Protein AF-A0A9J7MQV4-F1 (afdb_monomer)

Sequence (1275 aa):
MKVTGLRLKRKKSPSINLDDLQNDFRYRLHLWTGTAKLAGTESTVSFNLCGDEATSGVRVVSITEKVFTQGGQVTLNFSTAEQLGNVALLQLMHDNSGEGSRASWHVDRAAVQDLTTGKLFYFFCDEWLAADRGDGQVAKTFPVATEQDLRSFGFLFPASLRSNLVEEHLFFSVAIMPTGSKFTRIERLGCCLSFLTLSMVASAMWLSDENATQVVQAVSLGPFSFTLNTVYTGIMASITCLPAVMAIVVLFQYSRPNSKGGRPVRDAETAGPAEAPTQQEPAKGLPHWCKNVAWVLVVLSAVGSSVFTVLYSLEWGKDKSERWLSAFFTTFLADIFLLQPVKVLVLAIVFSSVFQRHTLKIIFENEEDKVVLQDTTVASKKQKEFDSGRFRVKKKMERLSQMSLANVNEAQQKRNRDRRIGNLLWDIILSCARLLLALTIINGHHNTNTAFHQTQSAAENFVQSIDDVTEPSAVWPWLNETALESFYPETSYNDDKPRWWEKVFTTDMQSVLVSPPILIQARVKPGLCKVPATMQDLFDECTAAYGENTKETGVFQKGWKRVTNMSEVESETSGWCHRPIGYTIKPVFGVKSHYWGDGFSLGLGDSADEMRSILADLKSNHWIDKRTRAVIVEQFVYNGNLDMFTSVTVVFEFTEISGVFSHRHLHTFRLHQQPGTIGYIYVLLEIIYVIFLLYSLWKEAKTAREAGWAYLTEPWNIFEIFNFILAFTVIALYATNRVYGTMALAAVKQEKDPLQYLRSVVNINLLYGWFLSFLAFVNIMKFLRLLRFNPLLSKLMSVFRGMAVEFSAFIFYFFLCFSGFGISAYFMFGATATTSISMSFSTLFQMSLGVFDHTELTEANPILGPIYFVTFICFMFLVLMNIAVAIIDSALPDVRNHVMPEEDRYFIQGLWERFTSLLGLQEAPVTDVHIVDTLHDSLIEVEIQVERLWLKRLSLFSCRMKNTDLPTKPDFVPPVKNVLKDGAEERQAPREDLPVIVIRPASHNNGVVDESGNSAMAEVGPSSSDSYEEENVAEDKDLAVVKSSTPLSLGKMLTYNDIQAAQNLLRRQYPALQGLEDPVFGLYDVGFAKLTGKGLQIHHSGSGTMHWVLSSYTDGQVCLYDSLGVAMSKSLQIQLCQSYSGFADQETNVLAVLVPEVQHQWDAEDCGLFVIAWAVDIAEGQDVSKVVYDEMKMRSHLEMCFKEEKLRPFPRLTSRRWRVGPTSAHQISLVCRCKHVGRLGRMERCKACRRIFHVSCLAASPPRDGTWACGDCAV

Radius of gyration: 47.25 Å; Cα contacts (8 Å, |Δi|>4): 1618; chains: 1; bounding box: 113×133×116 Å

Solvent-accessible surface area (backbone atoms only — not comparable to full-atom values): 73932 Å² total; per-residue (Å²): 133,88,83,79,78,86,80,83,72,60,68,82,53,74,74,41,67,79,49,92,54,84,39,90,41,36,38,37,41,39,41,32,27,20,77,51,91,61,12,17,29,64,27,54,37,32,38,32,44,35,26,80,68,30,62,69,50,83,46,72,56,85,68,99,61,88,68,51,34,49,50,30,50,42,38,42,35,39,49,30,94,61,62,39,67,61,74,47,37,44,33,44,36,45,50,50,70,14,70,74,69,24,20,28,30,21,38,38,33,38,36,40,35,36,72,81,80,68,49,75,48,43,30,69,52,75,38,47,37,10,39,60,39,75,90,40,38,41,58,53,74,33,53,55,57,49,80,64,59,75,67,31,50,83,56,40,30,58,55,37,34,60,50,34,47,39,73,69,25,68,70,56,25,44,66,45,69,67,76,68,63,87,63,43,56,68,58,39,46,42,51,50,47,26,47,53,29,36,34,51,31,31,32,56,74,49,58,75,92,70,71,94,85,62,90,73,66,61,46,64,65,75,93,34,50,46,35,73,63,38,55,51,24,27,54,54,11,54,62,67,39,45,65,62,50,51,52,41,50,49,32,44,66,43,34,41,80,83,90,79,80,85,76,83,79,88,79,79,90,82,89,76,87,84,79,81,88,76,84,80,78,88,81,86,70,43,59,48,65,43,42,56,51,29,50,52,50,34,50,49,39,31,53,52,22,51,52,51,41,52,54,52,58,72,74,43,55,69,72,55,50,52,47,47,52,30,28,36,55,57,31,54,50,43,39,66,73,46,50,44,52,51,55,37,51,54,51,15,51,48,44,28,67,75,35,43,78,58,50,50,43,71,74,71,66,62,98,81,72,91,74,81,88,70,91,74,88,75,76,89,68,83,80,71,87,78,77,79,90,77,74,94,54,58,88,62,49,60,67,55,46,63,65,26,49,55,50,34,52,51,31,41,50,50,39,54,51,55,50,50,48,53,52,51,53,50,53,48,52,54,48,51,50,50,42,52,46,50,52,52,51,51,52,67,72,43,51,57,68,65,39,49,53,51,40,49,53,47,43,63,56,66,50,62,76,46,89,73,36,46,42,75,73,45,54,54,55,43,55,69,44,58,46,33,40,24,60,40,38,73,52,33,102,79,74,43,74,49,50,89,76,51,64,57,24,24,60,81,71,56,29,30,65,77,52,53,46,29,45,36,36,33,39,43,44,84,76,76,30,78,60,56,84,94,41,47,94,79,40,95,76,43,60,58,76,84,47,89,90,37,47,47,72,59,46,25,42,88,59,77,43,73,61,90,54,82,92,76,64,60,89,82,38,72,40,37,35,41,48,80,65,96,62,92,62,82,52,51,70,56,94,89,52,72,40,71,80,45,27,25,45,35,66,42,45,93,42,57,70,49,28,50,52,48,53,49,52,40,60,75,38,50,69,78,51,88,47,43,41,30,44,34,42,42,37,43,37,35,31,73,90,72,66,36,37,31,44,42,38,41,35,38,36,39,45,89,85,59,45,31,48,57,44,79,50,77,50,55,45,60,74,67,74,58,83,63,69,56,30,57,47,52,52,50,49,54,52,52,45,51,52,54,50,54,52,49,48,54,52,49,54,49,53,38,66,75,48,45,79,65,39,70,70,42,71,63,51,51,51,50,54,50,52,52,53,47,51,52,53,34,53,52,33,50,52,51,29,55,50,36,27,54,48,20,56,52,23,55,78,64,83,36,88,30,60,74,32,47,60,48,28,55,56,38,45,56,49,30,53,52,47,46,53,51,48,47,50,54,45,50,56,51,48,56,63,71,46,43,70,39,67,68,51,38,36,52,56,45,32,60,62,66,28,42,63,64,52,51,53,48,51,51,51,49,52,54,52,53,48,53,51,23,55,49,42,26,74,75,33,26,91,74,73,25,68,39,60,68,50,19,45,50,50,55,54,33,43,73,74,70,52,69,72,64,62,62,38,33,72,69,30,78,64,61,26,56,53,51,51,53,53,49,53,48,44,50,61,68,44,53,47,49,51,55,50,50,52,50,56,71,27,46,64,61,38,78,67,54,76,75,56,66,71,53,53,52,43,46,49,56,50,48,54,51,49,34,59,56,75,61,59,78,68,78,82,80,79,60,58,58,60,61,48,48,51,49,50,50,48,47,50,49,48,52,47,48,50,52,49,49,52,48,50,51,50,50,55,59,52,62,77,74,78,71,85,82,84,81,80,90,90,86,88,88,81,89,84,90,85,84,90,81,91,79,91,81,92,89,87,87,88,90,92,91,93,91,90,92,91,88,91,89,90,82,92,86,84,90,88,86,90,88,86,89,86,89,87,92,90,88,88,86,86,91,81,92,82,82,80,87,80,84,80,76,84,89,81,83,89,73,82,79,72,78,90,62,82,86,61,83,94,57,58,71,48,73,67,58,53,44,48,51,35,55,44,48,48,70,76,41,73,83,52,41,66,51,59,64,50,67,36,56,76,46,64,56,30,35,59,44,46,88,65,56,27,36,40,58,43,57,38,63,86,95,52,88,46,42,33,30,37,35,37,57,98,91,44,41,39,39,48,50,38,82,66,71,84,82,42,75,54,40,57,49,40,49,46,32,29,44,56,74,72,30,42,84,85,80,30,34,34,62,36,36,42,59,51,29,60,51,59,95,68,90,39,58,38,45,57,53,37,51,44,45,53,49,32,48,73,72,72,43,66,60,68,78,56,48,69,35,69,97,48,42,66,65,50,49,57,48,21,61,74,67,72,44,86,69,82,63,57,68,51,94,68,91,73,71,69,43,59,64,99,59,70,45,75,47,47,51,57,74,93,71,86,75,75,59,57,63,35,40,64,48,60,22,63,74,85,62,38,35,32,39,42,92,78,44,101,62,80,73,69,92,82,70,78,42,56,47,78,100,64,68,122

InterPro domains:
  IPR001024 PLAT/LH2 domain [PF01477] (27-134)
  IPR001024 PLAT/LH2 domain [PS50095] (25-143)
  IPR001024 PLAT/LH2 domain [SM00308] (25-145)
  IPR003915 Polycystic kidney disease type 2 protein [PR01433] (630-652)
  IPR003915 Polycystic kidney disease type 2 protein [PR01433] (685-707)
  IPR003915 Polycystic kidney disease type 2 protein [PR01433] (716-736)
  IPR003915 Polycystic kidney disease type 2 protein [PR01433] (809-830)
  IPR003915 Polycystic kidney disease type 2 protein [PR01433] (868-889)
  IPR011011 Zinc finger, FYVE/PHD-type [SSF57903] (1227-1274)
  IPR013083 Zinc finger, RING/FYVE/PHD-type [G3DSA:3.30.40.10] (1223-1275)
  IPR013122 Polycystin cation channel, PKD1/PKD2 [PF08016] (682-891)
  IPR019786 Zinc finger, PHD-type, conserved site [PS01359] (1232-1273)
  IPR036392 PLAT/LH2 domain superfamily [SSF49723] (22-137)
  IPR038765 Papain-like cysteine peptidase superfamily [SSF54001] (1103-1198)
  IPR046791 Polycystin domain [PF20519] (469-672)
  IPR051223 Polycystin [PTHR10877] (17-923)

Organism: Branchiostoma floridae (NCBI:txid7739)

Structure (mmCIF, N/CA/C/O backbone):
data_AF-A0A9J7MQV4-F1
#
_entry.id   AF-A0A9J7MQV4-F1
#
loop_
_atom_site.group_PDB
_atom_site.id
_atom_site.type_symbol
_atom_site.label_atom_id
_atom_site.label_alt_id
_atom_site.label_comp_id
_atom_site.label_asym_id
_atom_site.label_entity_id
_atom_site.label_seq_id
_atom_site.pdbx_PDB_ins_code
_atom_site.Cartn_x
_atom_site.Cartn_y
_atom_site.Cartn_z
_atom_site.occupancy
_atom_site.B_iso_or_equiv
_atom_site.auth_seq_id
_atom_site.auth_comp_id
_atom_site.auth_asym_id
_atom_site.auth_atom_id
_atom_site.pdbx_PDB_model_num
ATOM 1 N N . MET A 1 1 ? -40.876 39.593 12.505 1.00 23.88 1 MET A N 1
ATOM 2 C CA . MET A 1 1 ? -41.604 38.383 12.969 1.00 23.88 1 MET A CA 1
ATOM 3 C C . MET A 1 1 ? -41.010 37.919 14.297 1.00 23.88 1 MET A C 1
ATOM 5 O O . MET A 1 1 ? -39.813 38.098 14.476 1.00 23.88 1 MET A O 1
ATOM 9 N N . LYS A 1 2 ? -41.790 37.330 15.219 1.00 21.12 2 LYS A N 1
ATOM 10 C CA . LYS A 1 2 ? -41.232 36.664 16.417 1.00 21.12 2 LYS A CA 1
ATOM 11 C C . LYS A 1 2 ? -40.865 35.218 16.068 1.00 21.12 2 LYS A C 1
ATOM 13 O O . LYS A 1 2 ? -41.741 34.358 16.055 1.00 21.12 2 LYS A O 1
ATOM 18 N N . VAL A 1 3 ? -39.589 34.964 15.776 1.00 24.09 3 VAL A N 1
ATOM 19 C CA . VAL A 1 3 ? -39.063 33.594 15.648 1.00 24.09 3 VAL A CA 1
ATOM 20 C C . VAL A 1 3 ? -39.171 32.922 17.018 1.00 24.09 3 VAL A C 1
ATOM 22 O O . VAL A 1 3 ? -38.759 33.498 18.022 1.00 24.09 3 VAL A O 1
ATOM 25 N N . THR A 1 4 ? -39.789 31.742 17.080 1.00 26.47 4 THR A N 1
ATOM 26 C CA . THR A 1 4 ? -40.026 31.022 18.340 1.00 26.47 4 THR A CA 1
ATOM 27 C C . THR A 1 4 ? -39.054 29.853 18.460 1.00 26.47 4 THR A C 1
ATOM 29 O O . THR A 1 4 ? -39.164 28.869 17.731 1.00 26.47 4 THR A O 1
ATOM 32 N N . GLY A 1 5 ? -38.081 29.995 19.367 1.00 30.12 5 GLY A N 1
ATOM 33 C CA . GLY A 1 5 ? -37.077 28.972 19.658 1.00 30.12 5 GLY A CA 1
ATOM 34 C C . GLY A 1 5 ? -37.679 27.683 20.224 1.00 30.12 5 GLY A C 1
ATOM 35 O O . GLY A 1 5 ? -38.772 27.683 20.800 1.00 30.12 5 GLY A O 1
ATOM 36 N N . LEU A 1 6 ? -36.963 26.572 20.041 1.00 34.53 6 LEU A N 1
ATOM 37 C CA . LEU A 1 6 ? -37.428 25.243 20.426 1.00 34.53 6 LEU A CA 1
ATOM 38 C C . LEU A 1 6 ? -37.554 25.103 21.952 1.00 34.53 6 LEU A C 1
ATOM 40 O O . LEU A 1 6 ? -36.714 25.572 22.716 1.00 34.53 6 LEU A O 1
ATOM 44 N N . ARG A 1 7 ? -38.586 24.374 22.393 1.00 31.91 7 ARG A N 1
ATOM 45 C CA . ARG A 1 7 ? -38.719 23.890 23.774 1.00 31.91 7 ARG A CA 1
ATOM 46 C C . ARG A 1 7 ? -38.455 22.391 23.833 1.00 31.91 7 ARG A C 1
ATOM 48 O O . ARG A 1 7 ? -39.314 21.585 23.462 1.00 31.91 7 ARG A O 1
ATOM 55 N N . LEU A 1 8 ? -37.284 22.030 24.350 1.00 35.69 8 LEU A N 1
ATOM 56 C CA . LEU A 1 8 ? -36.940 20.666 24.738 1.00 35.69 8 LEU A CA 1
ATOM 57 C C . LEU A 1 8 ? -37.752 20.265 25.980 1.00 35.69 8 LEU A C 1
ATOM 59 O O . LEU A 1 8 ? -37.312 20.478 27.107 1.00 35.69 8 LEU A O 1
ATOM 63 N N . LYS A 1 9 ? -38.918 19.626 25.798 1.00 35.19 9 LYS A N 1
ATOM 64 C CA . LYS A 1 9 ? -39.524 18.832 26.882 1.00 35.19 9 LYS A CA 1
ATOM 65 C C . LYS A 1 9 ? -38.678 17.575 27.099 1.00 35.19 9 LYS A C 1
ATOM 67 O O . LYS A 1 9 ? -38.995 16.506 26.584 1.00 35.19 9 LYS A O 1
ATOM 72 N N . ARG A 1 10 ? -37.580 17.736 27.845 1.00 41.75 10 ARG A N 1
ATOM 73 C CA . ARG A 1 10 ? -36.766 16.635 28.370 1.00 41.75 10 ARG A CA 1
ATOM 74 C C . ARG A 1 10 ? -37.661 15.686 29.171 1.00 41.75 10 ARG A C 1
ATOM 76 O O . ARG A 1 10 ? -38.637 16.113 29.790 1.00 41.75 10 ARG A O 1
ATOM 83 N N . LYS A 1 11 ? -37.337 14.393 29.148 1.00 38.78 11 LYS A N 1
ATOM 84 C CA . LYS A 1 11 ? -38.065 13.373 29.912 1.00 38.78 11 LYS A CA 1
ATOM 85 C C . LYS A 1 11 ? -37.913 13.713 31.405 1.00 38.78 11 LYS A C 1
ATOM 87 O O . LYS A 1 11 ? -36.792 13.695 31.905 1.00 38.78 11 LYS A O 1
ATOM 92 N N . LYS A 1 12 ? -39.004 14.078 32.093 1.00 41.41 12 LYS A N 1
ATOM 93 C CA . LYS A 1 12 ? -38.991 14.315 33.548 1.00 41.41 12 LYS A CA 1
ATOM 94 C C . LYS A 1 12 ? -38.674 12.986 34.244 1.00 41.41 12 LYS A C 1
ATOM 96 O O . LYS A 1 12 ? -39.530 12.107 34.299 1.00 41.41 12 LYS A O 1
ATOM 101 N N . SER A 1 13 ? -37.444 12.843 34.725 1.00 53.00 13 SER A N 1
ATOM 102 C CA . SER A 1 13 ? -37.055 11.808 35.691 1.00 53.00 13 SER A CA 1
ATOM 103 C C . SER A 1 13 ? -37.791 12.043 37.020 1.00 53.00 13 SER A C 1
ATOM 105 O O . SER A 1 13 ? -38.179 13.188 37.284 1.00 53.00 13 SER A O 1
ATOM 107 N N . PRO A 1 14 ? -37.972 11.019 37.874 1.00 57.31 14 PRO A N 1
ATOM 108 C CA . PRO A 1 14 ? -38.522 11.227 39.211 1.00 57.31 14 PRO A CA 1
ATOM 109 C C . PRO A 1 14 ? -37.677 12.227 40.017 1.00 57.31 14 PRO A C 1
ATOM 111 O O . PRO A 1 14 ? -36.448 12.258 39.915 1.00 57.31 14 PRO A O 1
ATOM 114 N N . SER A 1 15 ? -38.346 13.049 40.826 1.00 68.25 15 SER A N 1
ATOM 115 C CA . SER A 1 15 ? -37.707 13.831 41.886 1.00 68.25 15 SER A CA 1
ATOM 116 C C . SER A 1 15 ? -37.449 12.922 43.081 1.00 68.25 15 SER A C 1
ATOM 118 O O . SER A 1 15 ? -38.388 12.307 43.585 1.00 68.25 15 SER A O 1
ATOM 120 N N . ILE A 1 16 ? -36.202 12.844 43.535 1.00 76.06 16 ILE A N 1
ATOM 121 C CA . ILE A 1 16 ? -35.781 11.890 44.563 1.00 76.06 16 ILE A CA 1
ATOM 122 C C . ILE A 1 16 ? -35.512 12.647 45.857 1.00 76.06 16 ILE A C 1
ATOM 124 O O . ILE A 1 16 ? -34.693 13.564 45.886 1.00 76.06 16 ILE A O 1
ATOM 128 N N . ASN A 1 17 ? -36.204 12.255 46.923 1.00 79.62 17 ASN A N 1
ATOM 129 C CA . ASN A 1 17 ? -35.945 12.746 48.271 1.00 79.62 17 ASN A CA 1
ATOM 130 C C . ASN A 1 17 ? -34.878 11.841 48.900 1.00 79.62 17 ASN A C 1
ATOM 132 O O . ASN A 1 17 ? -35.039 10.624 48.900 1.00 79.62 17 ASN A O 1
ATOM 136 N N . LEU A 1 18 ? -33.779 12.424 49.381 1.00 75.12 18 LEU A N 1
ATOM 137 C CA . LEU A 1 18 ? -32.650 11.676 49.958 1.00 75.12 18 LEU A CA 1
ATOM 138 C C . LEU A 1 18 ? -32.761 11.479 51.477 1.00 75.12 18 LEU A C 1
ATOM 140 O O . LEU A 1 18 ? -32.116 10.590 52.022 1.00 75.12 18 LEU A O 1
ATOM 144 N N . ASP A 1 19 ? -33.593 12.295 52.125 1.00 73.94 19 ASP A N 1
ATOM 145 C CA . ASP A 1 19 ? -33.961 12.219 53.538 1.00 73.94 19 ASP A CA 1
ATOM 146 C C . ASP A 1 19 ? -35.493 12.317 53.651 1.00 73.94 19 ASP A C 1
ATOM 148 O O . ASP A 1 19 ? -36.144 12.825 52.733 1.00 73.94 19 ASP A O 1
ATOM 152 N N . ASP A 1 20 ? -36.051 12.019 54.827 1.00 66.19 20 ASP A N 1
ATOM 153 C CA . ASP A 1 20 ? -37.465 12.262 55.179 1.00 66.19 20 ASP A CA 1
ATOM 154 C C . ASP A 1 20 ? -37.861 13.762 55.242 1.00 66.19 20 ASP A C 1
ATOM 156 O O . ASP A 1 20 ? -38.954 14.107 55.685 1.00 66.19 20 ASP A O 1
ATOM 160 N N . LEU A 1 21 ? -36.971 14.674 54.825 1.00 68.12 21 LEU A N 1
ATOM 161 C CA . LEU A 1 21 ? -37.154 16.135 54.785 1.00 68.12 21 LEU A CA 1
ATOM 162 C C . LEU A 1 21 ? -37.561 16.781 56.131 1.00 68.12 21 LEU A C 1
ATOM 164 O O . LEU A 1 21 ? -38.156 17.857 56.139 1.00 68.12 21 LEU A O 1
ATOM 168 N N . GLN A 1 22 ? -37.210 16.145 57.255 1.00 60.72 22 GLN A N 1
ATOM 169 C CA . GLN A 1 22 ? -37.613 16.548 58.612 1.00 60.72 22 GLN A CA 1
ATOM 170 C C . GLN A 1 22 ? -36.895 17.796 59.163 1.00 60.72 22 GLN A C 1
ATOM 172 O O . GLN A 1 22 ? -37.372 18.368 60.138 1.00 60.72 22 GLN A O 1
ATOM 177 N N . ASN A 1 23 ? -35.768 18.225 58.579 1.00 72.38 23 ASN A N 1
ATOM 178 C CA . ASN A 1 23 ? -35.065 19.441 59.014 1.00 72.38 23 ASN A CA 1
ATOM 179 C C . ASN A 1 23 ? -35.598 20.682 58.277 1.00 72.38 23 ASN A C 1
ATOM 181 O O . ASN A 1 23 ? -35.916 20.610 57.087 1.00 72.38 23 ASN A O 1
ATOM 185 N N . ASP A 1 24 ? -35.628 21.831 58.959 1.00 74.81 24 ASP A N 1
ATOM 186 C CA . ASP A 1 24 ? -36.221 23.072 58.440 1.00 74.81 24 ASP A CA 1
ATOM 187 C C . ASP A 1 24 ? -35.566 23.575 57.141 1.00 74.81 24 ASP A C 1
ATOM 189 O O . ASP A 1 24 ? -36.263 23.992 56.206 1.00 74.81 24 ASP A O 1
ATOM 193 N N . PHE A 1 25 ? -34.233 23.494 57.046 1.00 82.75 25 PHE A N 1
ATOM 194 C CA . PHE A 1 25 ? -33.473 23.948 55.880 1.00 82.75 25 PHE A CA 1
ATOM 195 C C . PHE A 1 25 ? -33.506 22.899 54.765 1.00 82.75 25 PHE A C 1
ATOM 197 O O . PHE A 1 25 ? -32.913 21.822 54.869 1.00 82.75 25 PHE A O 1
ATOM 204 N N . ARG A 1 26 ? -34.215 23.218 53.677 1.00 86.00 26 ARG A N 1
ATOM 205 C CA . ARG A 1 26 ? -34.459 22.314 52.545 1.00 86.00 26 ARG A CA 1
ATOM 206 C C . ARG A 1 26 ? -33.867 22.863 51.252 1.00 86.00 26 ARG A C 1
ATOM 208 O O . ARG A 1 26 ? -34.050 24.030 50.912 1.00 86.00 26 ARG A O 1
ATOM 215 N N . TYR A 1 27 ? -33.196 21.986 50.514 1.00 87.12 27 TYR A N 1
ATOM 216 C CA . TYR A 1 27 ? -32.451 22.316 49.304 1.00 87.12 27 TYR A CA 1
ATOM 217 C C . TYR A 1 27 ? -32.794 21.344 48.171 1.00 87.12 27 TYR A C 1
ATOM 219 O O . TYR A 1 27 ? -33.095 20.168 48.397 1.00 87.12 27 TYR A O 1
ATOM 227 N N . ARG A 1 28 ? -32.723 21.842 46.935 1.00 87.25 28 ARG A N 1
ATOM 228 C CA . ARG A 1 28 ? -32.986 21.088 45.706 1.00 87.25 28 ARG A CA 1
ATOM 229 C C . ARG A 1 28 ? -31.787 21.201 44.767 1.00 87.25 28 ARG A C 1
ATOM 231 O O . ARG A 1 28 ? -31.471 22.285 44.288 1.00 87.25 28 ARG A O 1
ATOM 238 N N . LEU A 1 29 ? -31.129 20.079 44.494 1.00 87.44 29 LEU A N 1
ATOM 239 C CA . LEU A 1 29 ? -30.005 19.967 43.565 1.00 87.44 29 LEU A CA 1
ATOM 240 C C . LEU A 1 29 ? -30.493 19.372 42.236 1.00 87.44 29 LEU A C 1
ATOM 242 O O . LEU A 1 29 ? -30.916 18.218 42.171 1.00 87.44 29 LEU A O 1
ATOM 246 N N . HIS A 1 30 ? -30.406 20.154 41.163 1.00 84.88 30 HIS A N 1
ATOM 247 C CA . HIS A 1 30 ? -30.584 19.684 39.794 1.00 84.88 30 HIS A CA 1
ATOM 248 C C . HIS A 1 30 ? -29.232 19.297 39.192 1.00 84.88 30 HIS A C 1
ATOM 250 O O . HIS A 1 30 ? -28.284 20.083 39.213 1.00 84.88 30 HIS A O 1
ATOM 256 N N . LEU A 1 31 ? -29.164 18.100 38.613 1.00 85.31 31 LEU A N 1
ATOM 257 C CA . LEU A 1 31 ? -27.994 17.560 37.924 1.00 85.31 31 LEU A CA 1
ATOM 258 C C . LEU A 1 31 ? -28.364 17.256 36.472 1.00 85.31 31 LEU A C 1
ATOM 260 O O . LEU A 1 31 ? -29.323 16.524 36.216 1.00 85.31 31 LEU A O 1
ATOM 264 N N . TRP A 1 32 ? -27.596 17.785 35.522 1.00 83.19 32 TRP A N 1
ATOM 265 C CA . TRP A 1 32 ? -27.750 17.477 34.102 1.00 83.19 32 TRP A CA 1
ATOM 266 C C . TRP A 1 32 ? -26.600 16.593 33.629 1.00 83.19 32 TRP A C 1
ATOM 268 O O . TRP A 1 32 ? -25.429 16.967 33.699 1.00 83.19 32 TRP A O 1
ATOM 278 N N . THR A 1 33 ? -26.952 15.412 33.130 1.00 82.94 33 THR A N 1
ATOM 279 C CA . THR A 1 33 ? -26.006 14.465 32.538 1.00 82.94 33 THR A CA 1
ATOM 280 C C . THR A 1 33 ? -25.801 14.806 31.063 1.00 82.94 33 THR A C 1
ATOM 282 O O . THR A 1 33 ? -26.760 15.091 30.342 1.00 82.94 33 THR A O 1
ATOM 285 N N . GLY A 1 34 ? -24.550 14.778 30.606 1.00 74.56 34 GLY A N 1
ATOM 286 C CA . GLY A 1 34 ? -24.161 15.195 29.262 1.00 74.56 34 GLY A CA 1
ATOM 287 C C . GLY A 1 34 ? -24.828 14.408 28.134 1.00 74.56 34 GLY A C 1
ATOM 288 O O . GLY A 1 34 ? -25.297 13.281 28.294 1.00 74.56 34 GLY A O 1
ATOM 289 N N . THR A 1 35 ? -24.847 15.005 26.942 1.00 65.81 35 THR A N 1
ATOM 290 C CA . THR A 1 35 ? -25.402 14.389 25.723 1.00 65.81 35 THR A CA 1
ATOM 291 C C . THR A 1 35 ? -24.432 13.442 25.011 1.00 65.81 35 THR A C 1
ATOM 293 O O . THR A 1 35 ? -24.834 12.771 24.061 1.00 65.81 35 THR A O 1
ATOM 296 N N . ALA A 1 36 ? -23.167 13.371 25.450 1.00 62.94 36 ALA A N 1
ATOM 297 C CA . ALA A 1 36 ? -22.145 12.512 24.850 1.00 62.94 36 ALA A CA 1
ATOM 298 C C . ALA A 1 36 ? -22.508 11.021 24.965 1.00 62.94 36 ALA A C 1
ATOM 300 O O . ALA A 1 36 ? -23.183 10.612 25.910 1.00 62.94 36 ALA A O 1
ATOM 301 N N . LYS A 1 37 ? -22.052 10.196 24.014 1.00 61.38 37 LYS A N 1
ATOM 302 C CA . LYS A 1 37 ? -22.358 8.759 24.010 1.00 61.38 37 LYS A CA 1
ATOM 303 C C . LYS A 1 37 ? -21.816 8.094 25.278 1.00 61.38 37 LYS A C 1
ATOM 305 O O . LYS A 1 37 ? -20.619 8.179 25.558 1.00 61.38 37 LYS A O 1
ATOM 310 N N . LEU A 1 38 ? -22.708 7.429 26.018 1.00 68.38 38 LEU A N 1
ATOM 311 C CA . LEU A 1 38 ? -22.406 6.799 27.311 1.00 68.38 38 LEU A CA 1
ATOM 312 C C . LEU A 1 38 ? -21.920 7.829 28.355 1.00 68.38 38 LEU A C 1
ATOM 314 O O . LEU A 1 38 ? -20.937 7.621 29.052 1.00 68.38 38 LEU A O 1
ATOM 318 N N . ALA A 1 39 ? -22.594 8.983 28.413 1.00 72.44 39 ALA A N 1
ATOM 319 C CA . ALA A 1 39 ? -22.419 9.997 29.459 1.00 72.44 39 ALA A CA 1
ATOM 320 C C . ALA A 1 39 ? -23.147 9.667 30.773 1.00 72.44 39 ALA A C 1
ATOM 322 O O . ALA A 1 39 ? -22.850 10.280 31.796 1.00 72.44 39 ALA A O 1
ATOM 323 N N . GLY A 1 40 ? -24.134 8.768 30.726 1.00 77.50 40 GLY A N 1
ATOM 324 C CA . GLY A 1 40 ? -24.906 8.342 31.891 1.00 77.50 40 GLY A CA 1
ATOM 325 C C . GLY A 1 40 ? -24.231 7.214 32.658 1.00 77.50 40 GLY A C 1
ATOM 326 O O . GLY A 1 40 ? -23.641 6.329 32.039 1.00 77.50 40 GLY A O 1
ATOM 327 N N . THR A 1 41 ? -24.354 7.251 33.984 1.00 81.00 41 THR A N 1
ATOM 328 C CA . THR A 1 41 ? -23.686 6.320 34.897 1.00 81.00 41 THR A CA 1
ATOM 329 C C . THR A 1 41 ? -24.674 5.391 35.598 1.00 81.00 41 THR A C 1
ATOM 331 O O . THR A 1 41 ? -25.797 5.775 35.928 1.00 81.00 41 THR A O 1
ATOM 334 N N . GLU A 1 42 ? -24.225 4.163 35.834 1.00 76.19 42 GLU A N 1
ATOM 335 C CA . GLU A 1 42 ? -24.864 3.162 36.694 1.00 76.19 42 GLU A CA 1
ATOM 336 C C . GLU A 1 42 ? -24.071 2.976 38.011 1.00 76.19 42 GLU A C 1
ATOM 338 O O . GLU A 1 42 ? -24.391 2.094 38.797 1.00 76.19 42 GLU A O 1
ATOM 343 N N . SER A 1 43 ? -23.056 3.820 38.261 1.00 75.94 43 SER A N 1
ATOM 344 C CA . SER A 1 43 ? -22.297 3.889 39.524 1.00 75.94 43 SER A CA 1
ATOM 345 C C . SER A 1 43 ? -23.087 4.569 40.647 1.00 75.94 43 SER A C 1
ATOM 347 O O . SER A 1 43 ? -23.891 5.468 40.384 1.00 75.94 43 SER A O 1
ATOM 349 N N . THR A 1 44 ? -22.769 4.265 41.910 1.00 79.81 44 THR A N 1
ATOM 350 C CA . THR A 1 44 ? -23.307 5.020 43.053 1.00 79.81 44 THR A CA 1
ATOM 351 C C . THR A 1 44 ? -22.725 6.433 43.058 1.00 79.81 44 THR A C 1
ATOM 353 O O . THR A 1 44 ? -21.524 6.630 43.269 1.00 79.81 44 THR A O 1
ATOM 356 N N . VAL A 1 45 ? -23.576 7.436 42.842 1.00 85.25 45 VAL A N 1
ATOM 357 C CA . VAL A 1 45 ? -23.198 8.856 42.893 1.00 85.25 45 VAL A CA 1
ATOM 358 C C . VAL A 1 45 ? -23.243 9.358 44.339 1.00 85.25 45 VAL A C 1
ATOM 360 O O . VAL A 1 45 ? -24.093 8.963 45.135 1.00 85.25 45 VAL A O 1
ATOM 363 N N . SER A 1 46 ? -22.345 10.268 44.699 1.00 84.12 46 SER A N 1
ATOM 364 C CA . SER A 1 46 ? -22.402 11.019 45.954 1.00 84.12 46 SER A CA 1
ATOM 365 C C . SER A 1 46 ? -21.976 12.471 45.747 1.00 84.12 46 SER A C 1
ATOM 367 O O . SER A 1 46 ? -21.257 12.798 44.802 1.00 84.12 46 SER A O 1
ATOM 369 N N . PHE A 1 47 ? -22.449 13.363 46.614 1.00 88.75 47 PHE A N 1
ATOM 370 C CA . PHE A 1 47 ? -22.133 14.788 46.544 1.00 88.75 47 PHE A CA 1
ATOM 371 C C . PHE A 1 47 ? -21.934 15.400 47.929 1.00 88.75 47 PHE A C 1
ATOM 373 O O . PHE A 1 47 ? -22.373 14.852 48.939 1.00 88.75 47 PHE A O 1
ATOM 380 N N . ASN A 1 48 ? -21.271 16.550 47.968 1.00 86.25 48 ASN A N 1
ATOM 381 C CA . ASN A 1 48 ? -21.135 17.388 49.152 1.00 86.25 48 ASN A CA 1
ATOM 382 C C . ASN A 1 48 ? -21.208 18.859 48.723 1.00 86.25 48 ASN A C 1
ATOM 384 O O . ASN A 1 48 ? -20.548 19.258 47.764 1.00 86.25 48 ASN A O 1
ATOM 388 N N . LEU A 1 49 ? -22.017 19.653 49.416 1.00 87.38 49 LEU A N 1
ATOM 389 C CA . LEU A 1 49 ? -22.192 21.080 49.171 1.00 87.38 49 LEU A CA 1
ATOM 390 C C . LEU A 1 49 ? -21.590 21.869 50.328 1.00 87.38 49 LEU A C 1
ATOM 392 O O . LEU A 1 49 ? -21.929 21.628 51.486 1.00 87.38 49 LEU A O 1
ATOM 396 N N . CYS A 1 50 ? -20.722 22.822 50.003 1.00 82.25 50 CYS A N 1
ATOM 397 C CA . CYS A 1 50 ? -20.116 23.732 50.967 1.00 82.25 50 CYS A CA 1
ATOM 398 C C . CYS A 1 50 ? -20.572 25.158 50.663 1.00 82.25 50 CYS A C 1
ATOM 400 O O . CYS A 1 50 ? -20.384 25.645 49.542 1.00 82.25 50 CYS A O 1
ATOM 402 N N . GLY A 1 51 ? -21.151 25.822 51.658 1.00 82.06 51 GLY A N 1
ATOM 403 C CA . GLY A 1 51 ? -21.394 27.257 51.630 1.00 82.06 51 GLY A CA 1
ATOM 404 C C . GLY A 1 51 ? -20.590 27.998 52.692 1.00 82.06 51 GLY A C 1
ATOM 405 O O . GLY A 1 51 ? -19.744 27.408 53.365 1.00 82.06 51 GLY A O 1
ATOM 406 N N . ASP A 1 52 ? -20.842 29.300 52.800 1.00 78.06 52 ASP A N 1
ATOM 407 C CA . ASP A 1 52 ? -20.110 30.215 53.684 1.00 78.06 52 ASP A CA 1
ATOM 408 C C . ASP A 1 52 ? -20.287 29.884 55.181 1.00 78.06 52 ASP A C 1
ATOM 410 O O . ASP A 1 52 ? -19.412 30.209 55.984 1.00 78.06 52 ASP A O 1
ATOM 414 N N . GLU A 1 53 ? -21.410 29.258 55.558 1.00 75.38 53 GLU A N 1
ATOM 415 C CA . GLU A 1 53 ? -21.812 29.060 56.962 1.00 75.38 53 GLU A CA 1
ATOM 416 C C . GLU A 1 53 ? -21.794 27.585 57.399 1.00 75.38 53 GLU A C 1
ATOM 418 O O . GLU A 1 53 ? -21.364 27.292 58.515 1.00 75.38 53 GLU A O 1
ATOM 423 N N . ALA A 1 54 ? -22.186 26.647 56.525 1.00 78.31 54 ALA A N 1
ATOM 424 C CA . ALA A 1 54 ? -22.196 25.211 56.826 1.00 78.31 54 ALA A CA 1
ATOM 425 C C . ALA A 1 54 ? -21.935 24.326 55.587 1.00 78.31 54 ALA A C 1
ATOM 427 O O . ALA A 1 54 ? -21.813 24.795 54.451 1.00 78.31 54 ALA A O 1
ATOM 428 N N . THR A 1 55 ? -21.864 23.005 55.802 1.00 79.94 55 THR A N 1
ATOM 429 C CA . THR A 1 55 ? -21.708 22.000 54.730 1.00 79.94 55 THR A CA 1
ATOM 430 C C . THR A 1 55 ? -22.782 20.917 54.827 1.00 79.94 55 THR A C 1
ATOM 432 O O . THR A 1 55 ? -23.181 20.539 55.925 1.00 79.94 55 THR A O 1
ATOM 435 N N . SER A 1 56 ? -23.240 20.369 53.696 1.00 80.06 56 SER A N 1
ATOM 436 C CA . SER A 1 56 ? -24.316 19.359 53.673 1.00 80.06 56 SER A CA 1
ATOM 437 C C . SER A 1 56 ? -23.915 17.997 54.251 1.00 80.06 56 SER A C 1
ATOM 439 O O . SER A 1 56 ? -24.778 17.138 54.469 1.00 80.06 56 SER A O 1
ATOM 441 N N . GLY A 1 57 ? -22.607 17.772 54.407 1.00 78.12 57 GLY A N 1
ATOM 442 C CA . GLY A 1 57 ? -22.004 16.450 54.513 1.00 78.12 57 GLY A CA 1
ATOM 443 C C . GLY A 1 57 ? -22.046 15.690 53.182 1.00 78.12 57 GLY A C 1
ATOM 444 O O . GLY A 1 57 ? -22.791 16.040 52.261 1.00 78.12 57 GLY A O 1
ATOM 445 N N . VAL A 1 58 ? -21.258 14.614 53.090 1.00 79.56 58 VAL A N 1
ATOM 446 C CA . VAL A 1 58 ? -21.282 13.707 51.931 1.00 79.56 58 VAL A CA 1
ATOM 447 C C . VAL A 1 58 ? -22.591 12.917 51.933 1.00 79.56 58 VAL A C 1
ATOM 449 O O . VAL A 1 58 ? -22.783 12.033 52.771 1.00 79.56 58 VAL A O 1
ATOM 452 N N . ARG A 1 59 ? -23.479 13.220 50.984 1.00 81.56 59 ARG A N 1
ATOM 453 C CA . ARG A 1 59 ? -24.731 12.493 50.745 1.00 81.56 59 ARG A CA 1
ATOM 454 C C . ARG A 1 59 ? -24.527 11.473 49.632 1.00 81.56 59 ARG A C 1
ATOM 456 O O . ARG A 1 59 ? -23.954 11.793 48.592 1.00 81.56 59 ARG A O 1
ATOM 463 N N . VAL A 1 60 ? -24.981 10.243 49.861 1.00 79.25 60 VAL A N 1
ATOM 464 C CA . VAL A 1 60 ? -24.883 9.134 48.901 1.00 79.25 60 VAL A CA 1
ATOM 465 C C . VAL A 1 60 ? -26.243 8.934 48.249 1.00 79.25 60 VAL A C 1
ATOM 467 O O . VAL A 1 60 ? -27.251 8.791 48.935 1.00 79.25 60 VAL A O 1
ATOM 470 N N . VAL A 1 61 ? -26.264 8.920 46.922 1.00 77.88 61 VAL A N 1
ATOM 471 C CA . VAL A 1 61 ? -27.464 8.760 46.104 1.00 77.88 61 VAL A CA 1
ATOM 472 C C . VAL A 1 61 ? -27.648 7.267 45.821 1.00 77.88 61 VAL A C 1
ATOM 474 O O . VAL A 1 61 ? -27.328 6.772 44.743 1.00 77.88 61 VAL A O 1
ATOM 477 N N . SER A 1 62 ? -28.106 6.536 46.840 1.00 58.41 62 SER A N 1
ATOM 478 C CA . SER A 1 62 ? -28.406 5.102 46.743 1.00 58.41 62 SER A CA 1
ATOM 479 C C . SER A 1 62 ? -29.760 4.899 46.062 1.00 58.41 62 SER A C 1
ATOM 481 O O . SER A 1 62 ? -30.788 5.297 46.609 1.00 58.41 62 SER A O 1
ATOM 483 N N . ILE A 1 63 ? -29.770 4.326 44.855 1.00 58.09 63 ILE A N 1
ATOM 484 C CA . ILE A 1 63 ? -30.984 4.089 44.062 1.00 58.09 63 ILE A CA 1
ATOM 485 C C . ILE A 1 63 ? -30.864 2.734 43.353 1.00 58.09 63 ILE A C 1
ATOM 487 O O . ILE A 1 63 ? -29.822 2.418 42.789 1.00 58.09 63 ILE A O 1
ATOM 491 N N . THR A 1 64 ? -31.941 1.949 43.350 1.00 50.38 64 THR A N 1
ATOM 492 C CA . THR A 1 64 ? -32.041 0.646 42.663 1.00 50.38 64 THR A CA 1
ATOM 493 C C . THR A 1 64 ? -32.395 0.751 41.172 1.00 50.38 64 THR A C 1
ATOM 495 O O . THR A 1 64 ? -32.390 -0.256 40.467 1.00 50.38 64 THR A O 1
ATOM 498 N N . GLU A 1 65 ? -32.695 1.954 40.675 1.00 56.88 65 GLU A N 1
ATOM 499 C CA . GLU A 1 65 ? -33.088 2.229 39.288 1.00 56.88 65 GLU A CA 1
ATOM 500 C C . GLU A 1 65 ? -32.066 3.089 38.520 1.00 56.88 65 GLU A C 1
ATOM 502 O O . GLU A 1 65 ? -31.308 3.880 39.083 1.00 56.88 65 GLU A O 1
ATOM 507 N N . LYS A 1 66 ? -32.090 2.981 37.185 1.00 62.56 66 LYS A N 1
ATOM 508 C CA . LYS A 1 66 ? -31.155 3.648 36.262 1.00 62.56 66 LYS A CA 1
ATOM 509 C C . LYS A 1 66 ? -31.504 5.128 36.048 1.00 62.56 66 LYS A C 1
ATOM 511 O O . LYS A 1 66 ? -32.025 5.513 35.004 1.00 62.56 66 LYS A O 1
ATOM 516 N N . VAL A 1 67 ? -31.228 5.959 37.052 1.00 70.06 67 VAL A N 1
ATOM 517 C CA . VAL A 1 67 ? -31.661 7.369 37.097 1.00 70.06 67 VAL A CA 1
ATOM 518 C C . VAL A 1 67 ? -30.744 8.329 36.317 1.00 70.06 67 VAL A C 1
ATOM 520 O O . VAL A 1 67 ? -31.243 9.200 35.599 1.00 70.06 67 VAL A O 1
ATOM 523 N N . PHE A 1 68 ? -29.417 8.169 36.375 1.00 77.88 68 PHE A N 1
ATOM 524 C CA . PHE A 1 68 ? -28.450 9.068 35.716 1.00 77.88 68 PHE A CA 1
ATOM 525 C C . PHE A 1 68 ? -28.238 8.737 34.225 1.00 77.88 68 PHE A C 1
ATOM 527 O O . PHE A 1 68 ? -27.149 8.373 33.791 1.00 77.88 68 PHE A O 1
ATOM 534 N N . THR A 1 69 ? -29.293 8.857 33.417 1.00 76.38 69 THR A N 1
ATOM 535 C CA . THR A 1 69 ? -29.265 8.541 31.972 1.00 76.38 69 THR A CA 1
ATOM 536 C C . THR A 1 69 ? -28.590 9.619 31.106 1.00 76.38 69 THR A C 1
ATOM 538 O O . THR A 1 69 ? -28.612 10.805 31.429 1.00 76.38 69 THR A O 1
ATOM 541 N N . GLN A 1 70 ? -28.020 9.223 29.956 1.00 72.50 70 GLN A N 1
ATOM 542 C CA . GLN A 1 70 ? -27.438 10.144 28.960 1.00 72.50 70 GLN A CA 1
ATOM 543 C C . GLN A 1 70 ? -28.460 11.210 28.514 1.00 72.50 70 GLN A C 1
ATOM 545 O O . GLN A 1 70 ? -29.567 10.880 28.079 1.00 72.50 70 GLN A O 1
ATOM 550 N N . GLY A 1 71 ? -28.077 12.489 28.590 1.00 66.00 71 GLY A N 1
ATOM 551 C CA . GLY A 1 71 ? -28.950 13.638 28.313 1.00 66.00 71 GLY A CA 1
ATOM 552 C C . GLY A 1 71 ? -30.054 13.884 29.355 1.00 66.00 71 GLY A C 1
ATOM 553 O O . GLY A 1 71 ? -30.880 14.780 29.165 1.00 66.00 71 GLY A O 1
ATOM 554 N N . GLY A 1 72 ? -30.095 13.093 30.431 1.00 70.94 72 GLY A N 1
ATOM 555 C CA . GLY A 1 72 ? -31.100 13.161 31.485 1.00 70.94 72 GLY A CA 1
ATOM 556 C C . GLY A 1 72 ? -30.885 14.316 32.466 1.00 70.94 72 GLY A C 1
ATOM 557 O O . GLY A 1 72 ? -29.768 14.790 32.684 1.00 70.94 72 GLY A O 1
ATOM 558 N N . GLN A 1 73 ? -31.981 14.745 33.092 1.00 80.00 73 GLN A N 1
ATOM 559 C CA . GLN A 1 73 ? -31.981 15.659 34.234 1.00 80.00 73 GLN A CA 1
ATOM 560 C C . GLN A 1 73 ? -32.463 14.900 35.470 1.00 80.00 73 GLN A C 1
ATOM 562 O O . GLN A 1 73 ? -33.530 14.290 35.430 1.00 80.00 73 GLN A O 1
ATOM 567 N N . VAL A 1 74 ? -31.712 14.969 36.563 1.00 81.38 74 VAL A N 1
ATOM 568 C CA . VAL A 1 74 ? -32.070 14.396 37.867 1.00 81.38 74 VAL A CA 1
ATOM 569 C C . VAL A 1 74 ? -32.307 15.544 38.844 1.00 81.38 74 VAL A C 1
ATOM 571 O O . VAL A 1 74 ? -31.636 16.572 38.765 1.00 81.38 74 VAL A O 1
ATOM 574 N N . THR A 1 75 ? -33.288 15.399 39.736 1.00 84.00 75 THR A N 1
ATOM 575 C CA . THR A 1 75 ? -33.595 16.396 40.772 1.00 84.00 75 THR A CA 1
ATOM 576 C C . THR A 1 75 ? -33.595 15.712 42.129 1.00 84.00 75 THR A C 1
ATOM 578 O O . THR A 1 75 ? -34.388 14.800 42.356 1.00 84.00 75 THR A O 1
ATOM 581 N N . LEU A 1 76 ? -32.693 16.150 43.002 1.00 85.69 76 LEU A N 1
ATOM 582 C CA . LEU A 1 76 ? -32.459 15.602 44.332 1.00 85.69 76 LEU A CA 1
ATOM 583 C C . LEU A 1 76 ? -32.920 16.624 45.378 1.00 85.69 76 LEU A C 1
ATOM 585 O O . LEU A 1 76 ? -32.362 17.718 45.448 1.00 85.69 76 LEU A O 1
ATOM 589 N N . ASN A 1 77 ? -33.920 16.280 46.186 1.00 86.12 77 ASN A N 1
ATOM 590 C CA . ASN A 1 77 ? -34.338 17.075 47.341 1.00 86.12 77 ASN A CA 1
ATOM 591 C C . ASN A 1 77 ? -33.678 16.505 48.606 1.00 86.12 77 ASN A C 1
ATOM 593 O O . ASN A 1 77 ? -33.677 15.290 48.812 1.00 86.12 77 ASN A O 1
ATOM 597 N N . PHE A 1 78 ? -33.144 17.364 49.469 1.00 87.31 78 PHE A N 1
ATOM 598 C CA . PHE A 1 78 ? -32.533 16.962 50.740 1.00 87.31 78 PHE A CA 1
ATOM 599 C C . PHE A 1 78 ? -32.700 18.056 51.802 1.00 87.31 78 PHE A C 1
ATOM 601 O O . PHE A 1 78 ? -33.114 19.179 51.497 1.00 87.31 78 PHE A O 1
ATOM 608 N N . SER A 1 79 ? -32.385 17.725 53.054 1.00 84.44 79 SER A N 1
ATOM 609 C CA . SER A 1 79 ? -32.482 18.655 54.183 1.00 84.44 79 SER A CA 1
ATOM 610 C C . SER A 1 79 ? -31.183 18.712 54.988 1.00 84.44 79 SER A C 1
ATOM 612 O O . SER A 1 79 ? -30.438 17.731 55.050 1.00 84.44 79 SER A O 1
ATOM 614 N N . THR A 1 80 ? -30.887 19.853 55.605 1.00 80.88 80 THR A N 1
ATOM 615 C CA . THR A 1 80 ? -29.721 20.040 56.482 1.00 80.88 80 THR A CA 1
ATOM 616 C C . THR A 1 80 ? -30.156 20.567 57.846 1.00 80.88 80 THR A C 1
ATOM 618 O O . THR A 1 80 ? -31.122 21.317 57.951 1.00 80.88 80 THR A O 1
ATOM 621 N N . ALA A 1 81 ? -29.454 20.158 58.906 1.00 79.62 81 ALA A N 1
ATOM 622 C CA . ALA A 1 81 ? -29.726 20.628 60.269 1.00 79.62 81 ALA A CA 1
ATOM 623 C C . ALA A 1 81 ? -29.304 22.097 60.485 1.00 79.62 81 ALA A C 1
ATOM 625 O O . ALA A 1 81 ? -29.865 22.791 61.325 1.00 79.62 81 ALA A O 1
ATOM 626 N N . GLU A 1 82 ? -28.337 22.569 59.696 1.00 79.50 82 GLU A N 1
ATOM 627 C CA . GLU A 1 82 ? -27.821 23.940 59.687 1.00 79.50 82 GLU A CA 1
ATOM 628 C C . GLU A 1 82 ? -28.051 24.563 58.300 1.00 79.50 82 GLU A C 1
ATOM 630 O O . GLU A 1 82 ? -28.100 23.848 57.290 1.00 79.50 82 GLU A O 1
ATOM 635 N N . GLN A 1 83 ? -28.188 25.889 58.233 1.00 81.06 83 GLN A N 1
ATOM 636 C CA . GLN A 1 83 ? -28.307 26.612 56.966 1.00 81.06 83 GLN A CA 1
ATOM 637 C C . GLN A 1 83 ? -26.935 26.714 56.286 1.00 81.06 83 GLN A C 1
ATOM 639 O O . GLN A 1 83 ? -25.937 27.012 56.933 1.00 81.06 83 GLN A O 1
ATOM 644 N N . LEU A 1 84 ? -26.867 26.489 54.970 1.00 80.19 84 LEU A N 1
ATOM 645 C CA . LEU A 1 84 ? -25.591 26.483 54.239 1.00 80.19 84 LEU A CA 1
ATOM 646 C C . LEU A 1 84 ? -24.999 27.891 54.004 1.00 80.19 84 LEU A C 1
ATOM 648 O O . LEU A 1 84 ? -23.840 28.000 53.607 1.00 80.19 84 LEU A O 1
ATOM 652 N N . GLY A 1 85 ? -25.763 28.963 54.228 1.00 80.88 85 GLY A N 1
ATOM 653 C CA . GLY A 1 85 ? -25.397 30.327 53.827 1.00 80.88 85 GLY A CA 1
ATOM 654 C C . GLY A 1 85 ? -25.509 30.524 52.308 1.00 80.88 85 GLY A C 1
ATOM 655 O O . GLY A 1 85 ? -26.376 29.931 51.658 1.00 80.88 85 GLY A O 1
ATOM 656 N N . ASN A 1 86 ? -24.633 31.338 51.703 1.00 79.19 86 ASN A N 1
ATOM 657 C CA . ASN A 1 86 ? -24.453 31.268 50.248 1.00 79.19 86 ASN A CA 1
ATOM 658 C C . ASN A 1 86 ? -23.629 30.022 49.917 1.00 79.19 86 ASN A C 1
ATOM 660 O O . ASN A 1 86 ? -22.613 29.768 50.557 1.00 79.19 86 ASN A O 1
ATOM 664 N N . VAL A 1 87 ? -24.035 29.261 48.903 1.00 82.69 87 VAL A N 1
ATOM 665 C CA . VAL A 1 87 ? -23.255 28.106 48.446 1.00 82.69 87 VAL A CA 1
ATOM 666 C C . VAL A 1 87 ? -22.033 28.599 47.666 1.00 82.69 87 VAL A C 1
ATOM 668 O O . VAL A 1 87 ? -22.159 29.504 46.843 1.00 82.69 87 VAL A O 1
ATOM 671 N N . ALA A 1 88 ? -20.867 27.993 47.898 1.00 76.25 88 ALA A N 1
ATOM 672 C CA . ALA A 1 88 ? -19.606 28.356 47.248 1.00 76.25 88 ALA A CA 1
ATOM 673 C C . ALA A 1 88 ? -19.038 27.225 46.370 1.00 76.25 88 ALA A C 1
ATOM 675 O O . ALA A 1 88 ? -18.519 27.490 45.284 1.00 76.25 88 ALA A O 1
ATOM 676 N N . LEU A 1 89 ? -19.150 25.966 46.817 1.00 82.12 89 LEU A N 1
ATOM 677 C CA . LEU A 1 89 ? -18.573 24.788 46.157 1.00 82.12 89 LEU A CA 1
ATOM 678 C C . LEU A 1 89 ? -19.563 23.610 46.126 1.00 82.12 89 LEU A C 1
ATOM 680 O O . LEU A 1 89 ? -20.193 23.290 47.136 1.00 82.12 89 LEU A O 1
ATOM 684 N N . LEU A 1 90 ? -19.619 22.908 44.992 1.00 87.19 90 LEU A N 1
ATOM 685 C CA . LEU A 1 90 ? -20.278 21.611 44.823 1.00 87.19 90 LEU A CA 1
ATOM 686 C C . LEU A 1 90 ? -19.227 20.549 44.497 1.00 87.19 90 LEU A C 1
ATOM 688 O O . LEU A 1 90 ? -18.595 20.592 43.444 1.00 87.19 90 LEU A O 1
ATOM 692 N N . GLN A 1 91 ? -19.069 19.563 45.371 1.00 85.06 91 GLN A N 1
ATOM 693 C CA . GLN A 1 91 ? -18.263 18.376 45.115 1.00 85.06 91 GLN A CA 1
ATOM 694 C C . GLN A 1 91 ? -19.157 17.234 44.621 1.00 85.06 91 GLN A C 1
ATOM 696 O O . GLN A 1 91 ? -20.143 16.897 45.275 1.00 85.06 91 GLN A O 1
ATOM 701 N N . LEU A 1 92 ? -18.799 16.627 43.489 1.00 87.31 92 LEU A N 1
ATOM 702 C CA . LEU A 1 92 ? -19.445 15.449 42.902 1.00 87.31 92 LEU A CA 1
ATOM 703 C C . LEU A 1 92 ? -18.455 14.283 42.861 1.00 87.31 92 LEU A C 1
ATOM 705 O O . LEU A 1 92 ? -17.265 14.479 42.618 1.00 87.31 92 LEU A O 1
ATOM 709 N N . MET A 1 93 ? -18.944 13.074 43.128 1.00 85.25 93 MET A N 1
ATOM 710 C CA . MET A 1 93 ? -18.147 11.854 43.273 1.00 85.25 93 MET A CA 1
ATOM 711 C C . MET A 1 93 ? -18.951 10.637 42.793 1.00 85.25 93 MET A C 1
ATOM 713 O O . MET A 1 93 ? -20.171 10.610 42.949 1.00 85.25 93 MET A O 1
ATOM 717 N N . HIS A 1 94 ? -18.290 9.601 42.276 1.00 82.19 94 HIS A N 1
ATOM 718 C CA . HIS A 1 94 ? -18.898 8.280 42.064 1.00 82.19 94 HIS A CA 1
ATOM 719 C C . HIS A 1 94 ? -17.927 7.151 42.437 1.00 82.19 94 HIS A C 1
ATOM 721 O O . HIS A 1 94 ? -16.716 7.358 42.508 1.00 82.19 94 HIS A O 1
ATOM 727 N N . ASP A 1 95 ? -18.457 5.957 42.702 1.00 75.56 95 ASP A N 1
ATOM 728 C CA . ASP A 1 95 ? -17.673 4.785 43.124 1.00 75.56 95 ASP A CA 1
ATOM 729 C C . ASP A 1 95 ? -17.071 3.957 41.969 1.00 75.56 95 ASP A C 1
ATOM 731 O O . ASP A 1 95 ? -16.282 3.048 42.217 1.00 75.56 95 ASP A O 1
ATOM 735 N N . ASN A 1 96 ? -17.408 4.280 40.714 1.00 73.19 96 ASN A N 1
ATOM 736 C CA . ASN A 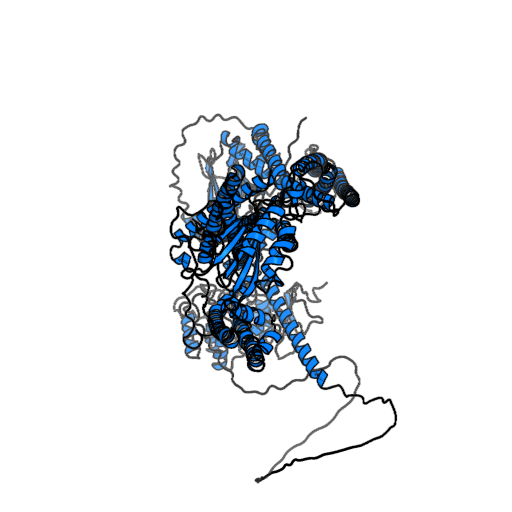1 96 ? -16.990 3.549 39.508 1.00 73.19 96 ASN A CA 1
ATOM 737 C C . ASN A 1 96 ? -17.362 2.041 39.559 1.00 73.19 96 ASN A C 1
ATOM 739 O O . ASN A 1 96 ? -16.602 1.182 39.100 1.00 73.19 96 ASN A O 1
ATOM 743 N N . SER A 1 97 ? -18.533 1.727 40.131 1.00 68.69 97 SER A N 1
ATOM 744 C CA . SER A 1 97 ? -19.112 0.372 40.200 1.00 68.69 97 SER A CA 1
ATOM 745 C C . SER A 1 97 ? -19.953 -0.026 38.978 1.00 68.69 97 SER A C 1
ATOM 747 O O . SER A 1 97 ? -20.203 -1.213 38.781 1.00 68.69 97 SER A O 1
ATOM 749 N N . GLY A 1 98 ? -20.383 0.938 38.154 1.00 66.38 98 GLY A N 1
ATOM 750 C CA . GLY A 1 98 ? -21.201 0.671 36.967 1.00 66.38 98 GLY A CA 1
ATOM 751 C C . GLY A 1 98 ? -20.488 -0.199 35.921 1.00 66.38 98 GLY A C 1
ATOM 752 O O . GLY A 1 98 ? -19.272 -0.149 35.768 1.00 66.38 98 GLY A O 1
ATOM 753 N N . GLU A 1 99 ? -21.250 -0.983 35.161 1.00 60.91 99 GLU A N 1
ATOM 754 C CA . GLU A 1 99 ? -20.696 -1.964 34.222 1.00 60.91 99 GLU A CA 1
ATOM 755 C C . GLU A 1 99 ? -20.018 -1.305 33.002 1.00 60.91 99 GLU A C 1
ATOM 757 O O . GLU A 1 99 ? -20.641 -0.562 32.232 1.00 60.91 99 GLU A O 1
ATOM 762 N N . GLY A 1 100 ? -18.728 -1.598 32.800 1.00 67.00 100 GLY A N 1
ATOM 763 C CA . GLY A 1 100 ? -17.948 -1.152 31.643 1.00 67.00 100 GLY A CA 1
ATOM 764 C C . GLY A 1 100 ? -18.021 0.362 31.413 1.00 67.00 100 GLY A C 1
ATOM 765 O O . GLY A 1 100 ? -17.754 1.169 32.300 1.00 67.00 100 GLY A O 1
ATOM 766 N N . SER A 1 101 ? -18.424 0.775 30.210 1.00 61.16 101 SER A N 1
ATOM 767 C CA . SER A 1 101 ? -18.570 2.194 29.847 1.00 61.16 101 SER A CA 1
ATOM 768 C C . SER A 1 101 ? -19.765 2.908 30.499 1.00 61.16 101 SER A C 1
ATOM 770 O O . SER A 1 101 ? -20.068 4.033 30.111 1.00 61.16 101 SER A O 1
ATOM 772 N N . ARG A 1 102 ? -20.485 2.256 31.423 1.00 68.06 102 ARG A N 1
ATOM 773 C CA . ARG A 1 102 ? -21.507 2.875 32.283 1.00 68.06 102 ARG A CA 1
ATOM 774 C C . ARG A 1 102 ? -20.991 3.140 33.703 1.00 68.06 102 ARG A C 1
ATOM 776 O O . ARG A 1 102 ? -21.740 3.646 34.534 1.00 68.06 102 ARG A O 1
ATOM 783 N N . ALA A 1 103 ? -19.723 2.839 33.996 1.00 72.19 103 ALA A N 1
ATOM 784 C CA . ALA A 1 103 ? -19.050 3.371 35.179 1.00 72.19 103 ALA A CA 1
ATOM 785 C C . ALA A 1 103 ? -18.926 4.903 35.080 1.00 72.19 103 ALA A C 1
ATOM 787 O O . ALA A 1 103 ? -19.299 5.635 35.997 1.00 72.19 103 ALA A O 1
ATOM 788 N N . SER A 1 104 ? -18.447 5.372 33.928 1.00 80.31 104 SER A N 1
ATOM 789 C CA . SER A 1 104 ? -18.169 6.766 33.583 1.00 80.31 104 SER A CA 1
ATOM 790 C C . SER A 1 104 ? -19.406 7.666 33.700 1.00 80.31 104 SER A C 1
ATOM 792 O O . SER A 1 104 ? -20.501 7.285 33.292 1.00 80.31 104 SER A O 1
ATOM 794 N N . TRP A 1 105 ? -19.226 8.896 34.182 1.00 85.31 105 TRP A N 1
ATOM 795 C CA . TRP A 1 105 ? -20.261 9.931 34.205 1.00 85.31 105 TRP A CA 1
ATOM 796 C C . TRP A 1 105 ? -19.749 11.206 33.530 1.00 85.31 105 TRP A C 1
ATOM 798 O O . TRP A 1 105 ? -18.594 11.592 33.695 1.00 85.31 105 TRP A O 1
ATOM 808 N N . HIS A 1 106 ? -20.602 11.896 32.779 1.00 85.69 106 HIS A N 1
ATOM 809 C CA . HIS A 1 106 ? -20.325 13.248 32.298 1.00 85.69 106 HIS A CA 1
ATOM 810 C C . HIS A 1 106 ? -21.384 14.186 32.856 1.00 85.69 106 HIS A C 1
ATOM 812 O O . HIS A 1 106 ? -22.564 14.083 32.509 1.00 85.69 106 HIS A O 1
ATOM 818 N N . VAL A 1 107 ? -20.952 15.137 33.679 1.00 83.31 107 VAL A N 1
ATOM 819 C CA . VAL A 1 107 ? -21.821 16.187 34.211 1.00 83.31 107 VAL A CA 1
ATOM 820 C C . VAL A 1 107 ? -21.698 17.386 33.286 1.00 83.31 107 VAL A C 1
ATOM 822 O O . VAL A 1 107 ? -20.610 17.907 33.077 1.00 83.31 107 VAL A O 1
ATOM 825 N N . ASP A 1 108 ? -22.810 17.779 32.678 1.00 79.06 108 ASP A N 1
ATOM 826 C CA . ASP A 1 108 ? -22.914 18.960 31.815 1.00 79.06 108 ASP A CA 1
ATOM 827 C C . ASP A 1 108 ? -22.943 20.216 32.701 1.00 79.06 108 ASP A C 1
ATOM 829 O O . ASP A 1 108 ? -22.100 21.107 32.595 1.00 79.06 108 ASP A O 1
ATOM 833 N N . ARG A 1 109 ? -23.856 20.234 33.674 1.00 81.69 109 ARG A N 1
ATOM 834 C CA . ARG A 1 109 ? -24.046 21.347 34.610 1.00 81.69 109 ARG A CA 1
ATOM 835 C C . ARG A 1 109 ? -24.829 20.906 35.839 1.00 81.69 109 ARG A C 1
ATOM 837 O O . ARG A 1 109 ? -25.512 19.878 35.811 1.00 81.69 109 ARG A O 1
ATOM 844 N N . ALA A 1 110 ? -24.785 21.723 36.883 1.00 84.31 110 ALA A N 1
ATOM 845 C CA . ALA A 1 110 ? -25.628 21.573 38.062 1.00 84.31 110 ALA A CA 1
ATOM 846 C C . ALA A 1 110 ? -26.206 22.922 38.515 1.00 84.31 110 ALA A C 1
ATOM 848 O O . ALA A 1 110 ? -25.691 23.987 38.172 1.00 84.31 110 ALA A O 1
ATOM 849 N N . ALA A 1 111 ? -27.291 22.878 39.286 1.00 83.88 111 ALA A N 1
ATOM 850 C CA . ALA A 1 111 ? -27.868 24.050 39.935 1.00 83.88 111 ALA A CA 1
ATOM 851 C C . ALA A 1 111 ? -28.456 23.668 41.296 1.00 83.88 111 ALA A C 1
ATOM 853 O O . ALA A 1 111 ? -29.125 22.642 41.410 1.00 83.88 111 ALA A O 1
ATOM 854 N N . VAL A 1 112 ? -28.230 24.497 42.312 1.00 86.50 112 VAL A N 1
ATOM 855 C CA . VAL A 1 112 ? -28.805 24.341 43.654 1.00 86.50 112 VAL A CA 1
ATOM 856 C C . VAL A 1 112 ? -29.803 25.459 43.897 1.00 86.50 112 VAL A C 1
ATOM 858 O O . VAL A 1 112 ? -29.444 26.631 43.825 1.00 86.50 112 VAL A O 1
ATOM 861 N N . GLN A 1 113 ? -31.039 25.088 44.207 1.00 84.81 113 GLN A N 1
ATOM 862 C CA . GLN A 1 113 ? -32.083 25.984 44.684 1.00 84.81 113 GLN A CA 1
ATOM 863 C C . GLN A 1 113 ? -32.219 25.818 46.202 1.00 84.81 113 GLN A C 1
ATOM 865 O O . GLN A 1 113 ? -32.440 24.711 46.702 1.00 84.81 113 GLN A O 1
ATOM 870 N N . ASP A 1 114 ? -32.091 26.919 46.931 1.00 85.00 114 ASP A N 1
ATOM 871 C CA . ASP A 1 114 ? -32.481 27.017 48.335 1.00 85.00 114 ASP A CA 1
ATOM 872 C C . ASP A 1 114 ? -34.005 27.209 48.396 1.00 85.00 114 ASP A C 1
ATOM 874 O O . ASP A 1 114 ? -34.537 28.155 47.810 1.00 85.00 114 ASP A O 1
ATOM 878 N N . LEU A 1 115 ? -34.721 26.298 49.062 1.00 81.56 115 LEU A N 1
ATOM 879 C CA . LEU A 1 115 ? -36.184 26.344 49.144 1.00 81.56 115 LEU A CA 1
ATOM 880 C C . LEU A 1 115 ? -36.694 27.229 50.293 1.00 81.56 115 LEU A C 1
ATOM 882 O O . LEU A 1 115 ? -37.895 27.486 50.349 1.00 81.56 115 LEU A O 1
ATOM 886 N N . THR A 1 116 ? -35.821 27.709 51.187 1.00 77.94 116 THR A N 1
ATOM 887 C CA . THR A 1 116 ? -36.180 28.660 52.252 1.00 77.94 116 THR A CA 1
ATOM 888 C C . THR A 1 116 ? -35.889 30.105 51.843 1.00 77.94 116 THR A C 1
ATOM 890 O O . THR A 1 116 ? -36.690 30.987 52.146 1.00 77.94 116 THR A O 1
ATOM 893 N N . THR A 1 117 ? -34.801 30.359 51.101 1.00 77.62 117 THR A N 1
ATOM 894 C CA . THR A 1 117 ? -34.451 31.714 50.613 1.00 77.62 117 THR A CA 1
ATOM 895 C C . THR A 1 117 ? -34.804 31.980 49.147 1.00 77.62 117 THR A C 1
ATOM 897 O O . THR A 1 117 ? -34.735 33.125 48.703 1.00 77.62 117 THR A O 1
ATOM 900 N N . GLY A 1 118 ? -35.160 30.952 48.369 1.00 74.88 118 GLY A N 1
ATOM 901 C CA . GLY A 1 118 ? -35.481 31.063 46.939 1.00 74.88 118 GLY A CA 1
ATOM 902 C C . GLY A 1 118 ? -34.276 31.307 46.018 1.00 74.88 118 GLY A C 1
ATOM 903 O O . GLY A 1 118 ? -34.449 31.399 44.801 1.00 74.88 118 GLY A O 1
ATOM 904 N N . LYS A 1 119 ? -33.057 31.412 46.569 1.00 76.88 119 LYS A N 1
ATOM 905 C CA . LYS A 1 119 ? -31.819 31.637 45.808 1.00 76.88 119 LYS A CA 1
ATOM 906 C C . LYS A 1 119 ? -31.471 30.439 44.920 1.00 76.88 119 LYS A C 1
ATOM 908 O O . LYS A 1 119 ? -31.670 29.288 45.303 1.00 76.88 119 LYS A O 1
ATOM 913 N N . LEU A 1 120 ? -30.873 30.724 43.762 1.00 79.25 120 LEU A N 1
ATOM 914 C CA . LEU A 1 120 ? -30.353 29.736 42.813 1.00 79.25 120 LEU A CA 1
ATOM 915 C C . LEU A 1 120 ? -28.855 29.953 42.574 1.00 79.25 120 LEU A C 1
ATOM 917 O O . LEU A 1 120 ? -28.434 31.043 42.192 1.00 79.25 120 LEU A O 1
ATOM 921 N N . PHE A 1 121 ? -28.074 28.893 42.765 1.00 82.00 121 PHE A N 1
ATOM 922 C CA . PHE A 1 121 ? -26.628 28.847 42.556 1.00 82.00 121 PHE A CA 1
ATOM 923 C C . PHE A 1 121 ? -26.323 27.908 41.386 1.00 82.00 121 PHE A C 1
ATOM 925 O O . PHE A 1 121 ? -26.741 26.749 41.402 1.00 82.00 121 PHE A O 1
ATOM 932 N N . TY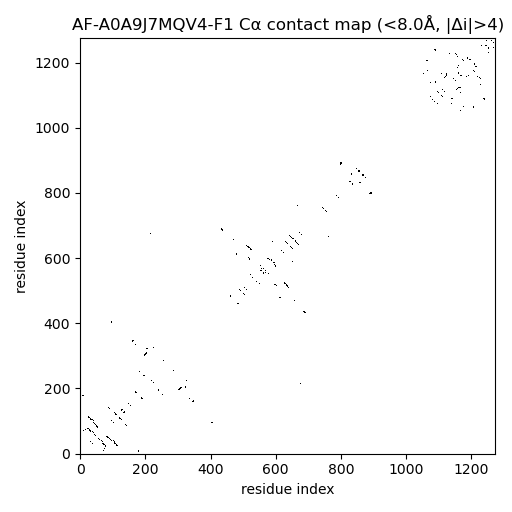R A 1 122 ? -25.608 28.391 40.370 1.00 81.50 122 TYR A N 1
ATOM 933 C CA . TYR A 1 122 ? -25.280 27.622 39.165 1.00 81.50 122 TYR A CA 1
ATOM 934 C C . TYR A 1 122 ? -23.836 27.121 39.200 1.00 81.50 122 TYR A C 1
ATOM 936 O O . TYR A 1 122 ? -22.943 27.833 39.651 1.00 81.50 122 TYR A O 1
ATOM 944 N N . PHE A 1 123 ? -23.608 25.921 38.670 1.00 81.06 123 PHE A N 1
ATOM 945 C CA . PHE A 1 123 ? -22.292 25.294 38.565 1.00 81.06 123 PHE A CA 1
ATOM 946 C C . PHE A 1 123 ? -22.052 24.844 37.126 1.00 81.06 123 PHE A C 1
ATOM 948 O O . PHE A 1 123 ? -22.836 24.065 36.567 1.00 81.06 123 PHE A O 1
ATOM 955 N N . PHE A 1 124 ? -20.952 25.308 36.537 1.00 76.94 124 PHE A N 1
ATOM 956 C CA . PHE A 1 124 ? -20.458 24.767 35.277 1.00 76.94 124 PHE A CA 1
ATOM 957 C C . PHE A 1 124 ? -19.604 23.541 35.556 1.00 76.94 124 PHE A C 1
ATOM 959 O O . PHE A 1 124 ? -18.679 23.597 36.365 1.00 76.94 124 PHE A O 1
ATOM 966 N N . CYS A 1 125 ? -19.939 22.443 34.883 1.00 79.38 125 CYS A N 1
ATOM 967 C CA . CYS A 1 125 ? -19.185 21.206 34.977 1.00 79.38 125 CYS A CA 1
ATOM 968 C C . CYS A 1 125 ? -18.513 20.900 33.635 1.00 79.38 125 CYS A C 1
ATOM 970 O O . CYS A 1 125 ? -17.293 20.912 33.585 1.00 79.38 125 CYS A O 1
ATOM 972 N N . ASP A 1 126 ? -19.306 20.651 32.583 1.00 77.06 126 ASP A N 1
ATOM 973 C CA . ASP A 1 126 ? -18.935 20.119 31.252 1.00 77.06 126 ASP A CA 1
ATOM 974 C C . ASP A 1 126 ? -17.743 19.138 31.260 1.00 77.06 126 ASP A C 1
ATOM 976 O O . ASP A 1 126 ? -16.887 19.136 30.379 1.00 77.06 126 ASP A O 1
ATOM 980 N N . GLU A 1 127 ? -17.701 18.281 32.282 1.00 79.56 127 GLU A N 1
ATOM 981 C CA . GLU A 1 127 ? -16.540 17.471 32.647 1.00 79.56 127 GLU A CA 1
ATOM 982 C C . GLU A 1 127 ? -16.921 16.004 32.843 1.00 79.56 127 GLU A C 1
ATOM 984 O O . GLU A 1 127 ? -18.038 15.663 33.256 1.00 79.56 127 GLU A O 1
ATOM 989 N N . TRP A 1 128 ? -15.955 15.124 32.578 1.00 80.06 128 TRP A N 1
ATOM 990 C CA . TRP A 1 128 ? -16.079 13.703 32.896 1.00 80.06 128 TRP A CA 1
ATOM 991 C C . TRP A 1 128 ? -15.639 13.463 34.340 1.00 80.06 128 TRP A C 1
ATOM 993 O O . TRP A 1 128 ? -14.533 13.842 34.722 1.00 80.06 128 TRP A O 1
ATOM 1003 N N . LEU A 1 129 ? -16.480 12.793 35.124 1.00 82.19 129 LEU A N 1
ATOM 1004 C CA . LEU A 1 129 ? -16.061 12.063 36.315 1.00 82.19 129 LEU A CA 1
ATOM 1005 C C . LEU A 1 129 ? -15.987 10.594 35.897 1.00 82.19 129 LEU A C 1
ATOM 1007 O O . LEU A 1 129 ? -17.012 9.964 35.638 1.00 82.19 129 LEU A O 1
ATOM 1011 N N . ALA A 1 130 ? -14.772 10.101 35.673 1.00 73.50 130 ALA A N 1
ATOM 1012 C CA . ALA A 1 130 ? -14.544 8.809 35.040 1.00 73.50 130 ALA A CA 1
ATOM 1013 C C . ALA A 1 130 ? -13.085 8.371 35.180 1.00 73.50 130 ALA A C 1
ATOM 1015 O O . ALA A 1 130 ? -12.178 9.186 35.030 1.00 73.50 130 ALA A O 1
ATOM 1016 N N . ALA A 1 131 ? -12.847 7.070 35.345 1.00 69.81 131 ALA A N 1
ATOM 1017 C CA . ALA A 1 131 ? -11.498 6.506 35.277 1.00 69.81 131 ALA A CA 1
ATOM 1018 C C . ALA A 1 131 ? -10.958 6.398 33.831 1.00 69.81 131 ALA A C 1
ATOM 1020 O O . ALA A 1 131 ? -9.765 6.588 33.585 1.00 69.81 131 ALA A O 1
ATOM 1021 N N . ASP A 1 132 ? -11.833 6.123 32.854 1.00 60.50 132 ASP A N 1
ATOM 1022 C CA . ASP A 1 132 ? -11.473 5.903 31.444 1.00 60.50 132 ASP A CA 1
ATOM 1023 C C . ASP A 1 132 ? -11.408 7.194 30.600 1.00 60.50 132 ASP A C 1
ATOM 1025 O O . ASP A 1 132 ? -10.854 7.185 29.499 1.00 60.50 132 ASP A O 1
ATOM 1029 N N . ARG A 1 133 ? -11.951 8.317 31.090 1.00 65.25 133 ARG A N 1
ATOM 1030 C CA . ARG A 1 133 ? -12.145 9.574 30.332 1.00 65.25 133 ARG A CA 1
ATOM 1031 C C . ARG A 1 133 ? -11.658 10.801 31.110 1.00 65.25 133 ARG A C 1
ATOM 1033 O O . ARG A 1 133 ? -11.204 10.688 32.243 1.00 65.25 133 ARG A O 1
ATOM 1040 N N . GLY A 1 134 ? -11.695 11.974 30.472 1.00 69.31 134 GLY A N 1
ATOM 1041 C CA . GLY A 1 134 ? -11.287 13.245 31.084 1.00 69.31 134 GLY A CA 1
ATOM 1042 C C . GLY A 1 134 ? -9.863 13.210 31.646 1.00 69.31 134 GLY A C 1
ATOM 1043 O O . GLY A 1 134 ? -8.949 12.667 31.027 1.00 69.31 134 GLY A O 1
ATOM 1044 N N . ASP A 1 135 ? -9.686 13.735 32.848 1.00 67.31 135 ASP A N 1
ATOM 1045 C CA . ASP A 1 135 ? -8.457 13.689 33.648 1.00 67.31 135 ASP A CA 1
ATOM 1046 C C . ASP A 1 135 ? -8.255 12.369 34.423 1.00 67.31 135 ASP A C 1
ATOM 1048 O O . ASP A 1 135 ? -7.217 12.189 35.053 1.00 67.31 135 ASP A O 1
ATOM 1052 N N . GLY A 1 136 ? -9.206 11.429 34.362 1.00 66.25 136 GLY A N 1
ATOM 1053 C CA . GLY A 1 136 ? -9.148 10.160 35.094 1.00 66.25 136 GLY A CA 1
ATOM 1054 C C . GLY A 1 136 ? -9.644 10.234 36.545 1.00 66.25 136 GLY A C 1
ATOM 1055 O O . GLY A 1 136 ? -9.476 9.261 37.283 1.00 66.25 136 GLY A O 1
ATOM 1056 N N . GLN A 1 137 ? -10.227 11.361 36.977 1.00 71.38 137 GLN A N 1
ATOM 1057 C CA . GLN A 1 137 ? -10.741 11.526 38.337 1.00 71.38 137 GLN A CA 1
ATOM 1058 C C . GLN A 1 137 ? -12.219 11.127 38.442 1.00 71.38 137 GLN A C 1
ATOM 1060 O O . GLN A 1 137 ? -13.066 11.587 37.680 1.00 71.38 137 GLN A O 1
ATOM 1065 N N . VAL A 1 138 ? -12.545 10.318 39.455 1.00 76.06 138 VAL A N 1
ATOM 1066 C CA . VAL A 1 138 ? -13.926 9.927 39.822 1.00 76.06 138 VAL A CA 1
ATOM 1067 C C . VAL A 1 138 ? -14.577 10.899 40.825 1.00 76.06 138 VAL A C 1
ATOM 1069 O O . VAL A 1 138 ? -15.680 10.664 41.316 1.00 76.06 138 VAL A O 1
ATOM 1072 N N . ALA A 1 139 ? -13.887 11.995 41.151 1.00 79.44 139 ALA A N 1
ATOM 1073 C CA . ALA A 1 139 ? -14.291 13.014 42.113 1.00 79.44 139 ALA A CA 1
ATOM 1074 C C . ALA A 1 139 ? -13.816 14.398 41.643 1.00 79.44 139 ALA A C 1
ATOM 1076 O O . ALA A 1 139 ? -12.636 14.561 41.346 1.00 79.44 139 ALA A O 1
ATOM 1077 N N . LYS A 1 140 ? -14.709 15.394 41.596 1.00 77.62 140 LYS A N 1
ATOM 1078 C CA . LYS A 1 140 ? -14.397 16.785 41.213 1.00 77.62 140 LYS A CA 1
ATOM 1079 C C . LYS A 1 140 ? -15.150 17.788 42.081 1.00 77.62 140 LYS A C 1
ATOM 1081 O O . LYS A 1 140 ? -16.252 17.507 42.548 1.00 77.62 140 LYS A O 1
ATOM 1086 N N . THR A 1 141 ? -14.564 18.970 42.258 1.00 80.75 141 THR A N 1
ATOM 1087 C CA . THR A 1 141 ? -15.167 20.093 42.987 1.00 80.75 141 THR A CA 1
ATOM 1088 C C . THR A 1 141 ? -15.333 21.277 42.045 1.00 80.75 141 THR A C 1
ATOM 1090 O O . THR A 1 141 ? -14.360 21.737 41.454 1.00 80.75 141 THR A O 1
ATOM 1093 N N . PHE A 1 142 ? -16.561 21.770 41.922 1.00 80.69 142 PHE A N 1
ATOM 1094 C CA . PHE A 1 142 ? -16.958 22.849 41.025 1.00 80.69 142 PHE A CA 1
ATOM 1095 C C . PHE A 1 142 ? -17.319 24.101 41.843 1.00 80.69 142 PHE A C 1
ATOM 1097 O O . PHE A 1 142 ? -18.113 23.991 42.785 1.00 80.69 142 PHE A O 1
ATOM 1104 N N . PRO A 1 143 ? -16.766 25.285 41.528 1.00 81.25 143 PRO A N 1
ATOM 1105 C CA . PRO A 1 143 ? -17.179 26.539 42.149 1.00 81.25 143 PRO A CA 1
ATOM 1106 C C . PRO A 1 143 ? -18.515 27.038 41.583 1.00 81.25 143 PRO A C 1
ATOM 1108 O O . PRO A 1 143 ? -18.896 26.696 40.461 1.00 81.25 143 PRO A O 1
ATOM 1111 N N . VAL A 1 144 ? -19.214 27.880 42.348 1.00 82.00 144 VAL A N 1
ATOM 1112 C CA . VAL A 1 144 ? -20.372 28.628 41.834 1.00 82.00 144 VAL A CA 1
ATOM 1113 C C . VAL A 1 144 ? -19.939 29.594 40.728 1.00 82.00 144 VAL A C 1
ATOM 1115 O O . VAL A 1 144 ? -18.969 30.336 40.873 1.00 82.00 144 VAL A O 1
ATOM 1118 N N . ALA A 1 145 ? -20.691 29.595 39.629 1.00 76.31 145 ALA A N 1
ATOM 1119 C CA . ALA A 1 145 ? -20.500 30.481 38.489 1.00 76.31 145 ALA A CA 1
ATOM 1120 C C . ALA A 1 145 ? -20.928 31.925 38.795 1.00 76.31 145 ALA A C 1
ATOM 1122 O O . ALA A 1 145 ? -21.994 32.157 39.371 1.00 76.31 145 ALA A O 1
ATOM 1123 N N . THR A 1 146 ? -20.149 32.908 38.337 1.00 73.19 146 THR A N 1
ATOM 1124 C CA . THR A 1 146 ? -20.537 34.323 38.409 1.00 73.19 146 THR A CA 1
ATOM 1125 C C . THR A 1 146 ? -21.474 34.713 37.259 1.00 73.19 146 THR A C 1
ATOM 1127 O O . THR A 1 146 ? -21.576 34.033 36.234 1.00 73.19 146 THR A O 1
ATOM 1130 N N . GLU A 1 147 ? -22.145 35.863 37.384 1.00 66.06 147 GLU A N 1
ATOM 1131 C CA . GLU A 1 147 ? -23.003 36.407 36.319 1.00 66.06 147 GLU A CA 1
ATOM 1132 C C . GLU A 1 147 ? -22.224 36.729 35.024 1.00 66.06 147 GLU A C 1
ATOM 1134 O O . GLU A 1 147 ? -22.801 36.730 33.933 1.00 66.06 147 GLU A O 1
ATOM 1139 N N . GLN A 1 148 ? -20.910 36.972 35.127 1.00 63.75 148 GLN A N 1
ATOM 1140 C CA . GLN A 1 148 ? -20.036 37.186 33.971 1.00 63.75 148 GLN A CA 1
ATOM 1141 C C . GLN A 1 148 ? -19.736 35.864 33.255 1.00 63.75 148 GLN A C 1
ATOM 1143 O O . GLN A 1 148 ? -19.870 35.795 32.031 1.00 63.75 148 GLN A O 1
ATOM 1148 N N . ASP A 1 149 ? -19.445 34.794 34.002 1.00 64.50 149 ASP A N 1
ATOM 1149 C CA . ASP A 1 149 ? -19.222 33.451 33.445 1.00 64.50 149 ASP A CA 1
ATOM 1150 C C . ASP A 1 149 ? -20.473 32.947 32.710 1.00 64.50 149 ASP A C 1
ATOM 1152 O O . ASP A 1 149 ? -20.386 32.457 31.581 1.00 64.50 149 ASP A O 1
ATOM 1156 N N . LEU A 1 150 ? -21.655 33.174 33.302 1.00 63.47 150 LEU A N 1
ATOM 1157 C CA . LEU A 1 150 ? -22.973 32.872 32.723 1.00 63.47 150 LEU A CA 1
ATOM 1158 C C . LEU A 1 150 ? -23.245 33.565 31.379 1.00 63.47 150 LEU A C 1
ATOM 1160 O O . LEU A 1 150 ? -24.049 33.064 30.593 1.00 63.47 150 LEU A O 1
ATOM 1164 N N . ARG A 1 151 ? -22.582 34.686 31.080 1.00 65.25 151 ARG A N 1
ATOM 1165 C CA . ARG A 1 151 ? -22.701 35.398 29.794 1.00 65.25 151 ARG A CA 1
ATOM 1166 C C . ARG A 1 151 ? -21.471 35.245 28.898 1.00 65.25 151 ARG A C 1
ATOM 1168 O O . ARG A 1 151 ? -21.424 35.850 27.827 1.00 65.25 151 ARG A O 1
ATOM 1175 N N . SER A 1 152 ? -20.488 34.442 29.300 1.00 72.19 152 SER A N 1
ATOM 1176 C CA . SER A 1 152 ? -19.253 34.270 28.543 1.00 72.19 152 SER A CA 1
ATOM 1177 C C . SER A 1 152 ? -19.504 33.576 27.197 1.00 72.19 152 SER A C 1
ATOM 1179 O O . SER A 1 152 ? -20.138 32.519 27.109 1.00 72.19 152 SER A O 1
ATOM 1181 N N . PHE A 1 153 ? -18.964 34.149 26.116 1.00 68.44 153 PHE A N 1
ATOM 1182 C CA . PHE A 1 153 ? -19.022 33.517 24.793 1.00 68.44 153 PHE A CA 1
ATOM 1183 C C . PHE A 1 153 ? -18.307 32.156 24.798 1.00 68.44 153 PHE A C 1
ATOM 1185 O O . PHE A 1 153 ? -18.778 31.220 24.161 1.00 68.44 153 PHE A O 1
ATOM 1192 N N . GLY A 1 154 ? -17.225 32.022 25.577 1.00 64.44 154 GLY A N 1
ATOM 1193 C CA . GLY A 1 154 ? -16.460 30.780 25.724 1.00 64.44 154 GLY A CA 1
ATOM 1194 C C . GLY A 1 154 ? -17.262 29.591 26.266 1.00 64.44 154 GLY A C 1
ATOM 1195 O O . GLY A 1 154 ? -16.967 28.467 25.881 1.00 64.44 154 GLY A O 1
ATOM 1196 N N . PHE A 1 155 ? -18.299 29.819 27.082 1.00 66.00 155 PHE A N 1
ATOM 1197 C CA . PHE A 1 155 ? -19.235 28.769 27.504 1.00 66.00 155 PHE A CA 1
ATOM 1198 C C . PHE A 1 155 ? -20.414 28.620 26.527 1.00 66.00 155 PHE A C 1
ATOM 1200 O O . PHE A 1 155 ? -20.751 27.517 26.092 1.00 66.00 155 PHE A O 1
ATOM 1207 N N . LEU A 1 156 ? -21.039 29.739 26.141 1.00 67.62 156 LEU A N 1
ATOM 1208 C CA . LEU A 1 156 ? -22.251 29.714 25.319 1.00 67.62 156 LEU A CA 1
ATOM 1209 C C . LEU A 1 156 ? -21.999 29.184 23.898 1.00 67.62 156 LEU A C 1
ATOM 1211 O O . LEU A 1 156 ? -22.897 28.577 23.312 1.00 67.62 156 LEU A O 1
ATOM 1215 N N . PHE A 1 157 ? -20.819 29.407 23.313 1.00 72.31 157 PHE A N 1
ATOM 1216 C CA . PHE A 1 157 ? -20.508 28.977 21.946 1.00 72.31 157 PHE A CA 1
ATOM 1217 C C . PHE A 1 157 ? -20.330 27.453 21.811 1.00 72.31 157 PHE A C 1
ATOM 1219 O O . PHE A 1 157 ? -21.076 26.875 21.020 1.00 72.31 157 PHE A O 1
ATOM 1226 N N . PRO A 1 158 ? -19.472 26.754 22.588 1.00 64.00 158 PRO A N 1
ATOM 1227 C CA . PRO A 1 158 ? -19.374 25.292 22.524 1.00 64.00 158 PRO A CA 1
ATOM 1228 C C . PRO A 1 158 ? -20.700 24.584 22.828 1.00 64.00 158 PRO A C 1
ATOM 1230 O O . PRO A 1 158 ? -21.061 23.637 22.129 1.00 64.00 158 PRO A O 1
ATOM 1233 N N . ALA A 1 159 ? -21.471 25.075 23.806 1.00 63.66 159 ALA A N 1
ATOM 1234 C CA . ALA A 1 159 ? -22.779 24.517 24.150 1.00 63.66 159 ALA A CA 1
ATO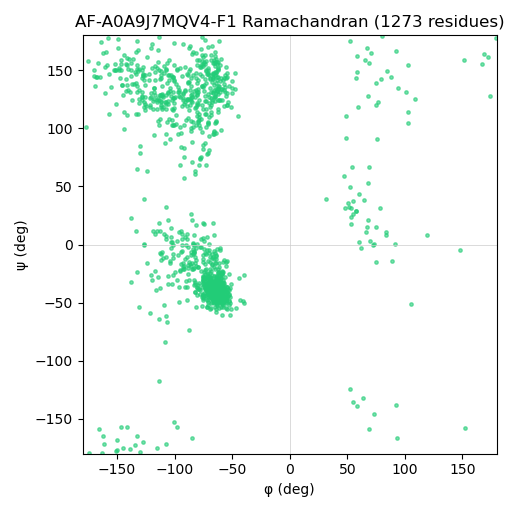M 1235 C C . ALA A 1 159 ? -23.803 24.640 23.000 1.00 63.66 159 ALA A C 1
ATOM 1237 O O . ALA A 1 159 ? -24.518 23.677 22.694 1.00 63.66 159 ALA A O 1
ATOM 1238 N N . SER A 1 160 ? -23.856 25.794 22.317 1.00 67.12 160 SER A N 1
ATOM 1239 C CA . SER A 1 160 ? -24.720 25.972 21.140 1.00 67.12 160 SER A CA 1
ATOM 1240 C C . SER A 1 160 ? -24.207 25.196 19.924 1.00 67.12 160 SER A C 1
ATOM 1242 O O . SER A 1 160 ? -24.996 24.562 19.231 1.00 67.12 160 SER A O 1
ATOM 1244 N N . LEU A 1 161 ? -22.893 25.155 19.690 1.00 69.88 161 LEU A N 1
ATOM 1245 C CA . LEU A 1 161 ? -22.297 24.390 18.594 1.00 69.88 161 LEU A CA 1
ATOM 1246 C C . LEU A 1 161 ? -22.591 22.889 18.731 1.00 69.88 161 LEU A C 1
ATOM 1248 O O . LEU A 1 161 ? -23.025 22.256 17.772 1.00 69.88 161 LEU A O 1
ATOM 1252 N N . ARG A 1 162 ? -22.436 22.329 19.936 1.00 65.94 162 ARG A N 1
ATOM 1253 C CA . ARG A 1 162 ? -22.698 20.914 20.250 1.00 65.94 162 ARG A CA 1
ATOM 1254 C C . ARG A 1 162 ? -24.172 20.526 20.111 1.00 65.94 162 ARG A C 1
ATOM 1256 O O . ARG A 1 162 ? -24.456 19.407 19.698 1.00 65.94 162 ARG A O 1
ATOM 1263 N N . SER A 1 163 ? -25.105 21.423 20.435 1.00 64.75 163 SER A N 1
ATOM 1264 C CA . SER A 1 163 ? -26.541 21.184 20.218 1.00 64.75 163 SER A CA 1
ATOM 1265 C C . SER A 1 163 ? -26.915 21.317 18.738 1.00 64.75 163 SER A C 1
ATOM 1267 O O . SER A 1 163 ? -27.505 20.395 18.175 1.00 64.75 163 SER A O 1
ATOM 1269 N N . ASN A 1 164 ? -26.472 22.382 18.067 1.00 67.38 164 ASN A N 1
ATOM 1270 C CA . ASN A 1 164 ? -26.751 22.604 16.648 1.00 67.38 164 ASN A CA 1
ATOM 1271 C C . ASN A 1 164 ? -26.130 21.506 15.750 1.00 67.38 164 ASN A C 1
ATOM 1273 O O . ASN A 1 164 ? -26.775 21.063 14.806 1.00 67.38 164 ASN A O 1
ATOM 1277 N N . LEU A 1 165 ? -24.936 20.979 16.051 1.00 66.12 165 LEU A N 1
ATOM 1278 C CA . LEU A 1 165 ? -24.344 19.850 15.303 1.00 66.12 165 LEU A CA 1
ATOM 1279 C C . LEU A 1 165 ? -25.172 18.555 15.390 1.00 66.12 165 LEU A C 1
ATOM 1281 O O . LEU A 1 165 ? -25.140 17.747 14.467 1.00 66.12 165 LEU A O 1
ATOM 1285 N N . VAL A 1 166 ? -25.917 18.357 16.480 1.00 63.75 166 VAL A N 1
ATOM 1286 C CA . VAL A 1 166 ? -26.699 17.137 16.759 1.00 63.75 166 VAL A CA 1
ATOM 1287 C C . VAL A 1 166 ? -28.158 17.245 16.274 1.00 63.75 166 VAL A C 1
ATOM 1289 O O . VAL A 1 166 ? -28.824 16.227 16.044 1.00 63.75 166 VAL A O 1
ATOM 1292 N N . GLU A 1 167 ? -28.668 18.467 16.087 1.00 64.69 167 GLU A N 1
ATOM 1293 C CA . GLU A 1 167 ? -30.057 18.716 15.669 1.00 64.69 167 GLU A CA 1
ATOM 1294 C C . GLU A 1 167 ? -30.210 19.357 14.273 1.00 64.69 167 GLU A C 1
ATOM 1296 O O . GLU A 1 167 ? -31.202 19.068 13.607 1.00 64.69 167 GLU A O 1
ATOM 1301 N N . GLU A 1 168 ? -29.234 20.139 13.785 1.00 68.25 168 GLU A N 1
ATOM 1302 C CA . GLU A 1 168 ? -29.309 20.905 12.520 1.00 68.25 168 GLU A CA 1
ATOM 1303 C C . GLU A 1 168 ? -28.378 20.418 11.389 1.00 68.25 168 GLU A C 1
ATOM 1305 O O . GLU A 1 168 ? -28.555 20.839 10.238 1.00 68.25 168 GLU A O 1
ATOM 1310 N N . HIS A 1 169 ? -27.397 19.549 11.675 1.00 76.62 169 HIS A N 1
ATOM 1311 C CA . HIS A 1 169 ? -26.557 18.922 10.644 1.00 76.62 169 HIS A CA 1
ATOM 1312 C C . HIS A 1 169 ? -27.245 17.668 10.099 1.00 76.62 169 HIS A C 1
ATOM 1314 O O . HIS A 1 169 ? -27.262 16.633 10.764 1.00 76.62 169 HIS A O 1
ATOM 1320 N N . LEU A 1 170 ? -27.779 17.738 8.877 1.00 73.75 170 LEU A N 1
ATOM 1321 C CA . LEU A 1 170 ? -28.741 16.758 8.363 1.00 73.75 170 LEU A CA 1
ATOM 1322 C C . LEU A 1 170 ? -28.260 15.303 8.519 1.00 73.75 170 LEU A C 1
ATOM 1324 O O . LEU A 1 170 ? -28.914 14.513 9.198 1.00 73.75 170 LEU A O 1
ATOM 1328 N N . PHE A 1 171 ? -27.076 14.982 7.992 1.00 75.06 171 PHE A N 1
ATOM 1329 C CA . PHE A 1 171 ? -26.520 13.625 8.040 1.00 75.06 171 PHE A CA 1
ATOM 1330 C C . PHE A 1 171 ? -26.057 13.175 9.440 1.00 75.06 171 PHE A C 1
ATOM 1332 O O . PHE A 1 171 ? -26.474 12.109 9.897 1.00 75.06 171 PHE A O 1
ATOM 1339 N N . PHE A 1 172 ? -25.264 13.970 10.175 1.00 69.25 172 PHE A N 1
ATOM 1340 C CA . PHE A 1 172 ? -24.828 13.579 11.529 1.00 69.25 172 PHE A CA 1
ATOM 1341 C C . PHE A 1 172 ? -25.995 13.441 12.519 1.00 69.25 172 PHE A C 1
ATOM 1343 O O . PHE A 1 172 ? -25.922 12.615 13.431 1.00 69.25 172 PHE A O 1
ATOM 1350 N N . SER A 1 173 ? -27.102 14.159 12.301 1.00 70.25 173 SER A N 1
ATOM 1351 C CA . SER A 1 173 ? -28.323 14.033 13.102 1.00 70.25 173 SER A CA 1
ATOM 1352 C C . SER A 1 173 ? -28.966 12.633 13.020 1.00 70.25 173 SER A C 1
ATOM 1354 O O . SER A 1 173 ? -29.678 12.236 13.947 1.00 70.25 173 SER A O 1
ATOM 1356 N N . VAL A 1 174 ? -28.721 11.858 11.953 1.00 71.31 174 VAL A N 1
ATOM 1357 C CA . VAL A 1 174 ? -29.205 10.469 11.827 1.00 71.31 174 VAL A CA 1
ATOM 1358 C C . VAL A 1 174 ? -28.426 9.542 12.766 1.00 71.31 174 VAL A C 1
ATOM 1360 O O . VAL A 1 174 ? -29.031 8.770 13.513 1.00 71.31 174 VAL A O 1
ATOM 1363 N N . ALA A 1 175 ? -27.094 9.652 12.760 1.00 62.81 175 ALA A N 1
ATOM 1364 C CA . ALA A 1 175 ? -26.198 8.832 13.576 1.00 62.81 175 ALA A CA 1
ATOM 1365 C C . ALA A 1 175 ? -26.263 9.206 15.070 1.00 62.81 175 ALA A C 1
ATOM 1367 O O . ALA A 1 175 ? -26.327 8.336 15.942 1.00 62.81 175 ALA A O 1
ATOM 1368 N N . ILE A 1 176 ? -26.297 10.506 15.379 1.00 56.31 176 ILE A N 1
ATOM 1369 C CA . ILE A 1 176 ? -26.306 11.039 16.744 1.00 56.31 176 ILE A CA 1
ATOM 1370 C C . ILE A 1 176 ? -27.696 11.613 17.047 1.00 56.31 176 ILE A C 1
ATOM 1372 O O . ILE A 1 176 ? -27.960 12.798 16.872 1.00 56.31 176 ILE A O 1
ATOM 1376 N N . MET A 1 177 ? -28.606 10.758 17.521 1.00 57.84 177 MET A N 1
ATOM 1377 C CA . MET A 1 177 ? -29.939 11.182 17.970 1.00 57.84 177 MET A CA 1
ATOM 1378 C C . MET A 1 177 ? -29.941 11.477 19.484 1.00 57.84 177 MET A C 1
ATOM 1380 O O . MET A 1 177 ? -29.634 10.569 20.261 1.00 57.84 177 MET A O 1
ATOM 1384 N N . PRO A 1 178 ? -30.344 12.682 19.933 1.00 53.62 178 PRO A N 1
ATOM 1385 C CA . PRO A 1 178 ? -30.491 12.984 21.353 1.00 53.62 178 PRO A CA 1
ATOM 1386 C C . PRO A 1 178 ? -31.772 12.362 21.935 1.00 53.62 178 PRO A C 1
ATOM 1388 O O . PRO A 1 178 ? -32.822 12.288 21.287 1.00 53.62 178 PRO A O 1
ATOM 1391 N N . THR A 1 179 ? -31.690 11.925 23.191 1.00 44.78 179 THR A N 1
ATOM 1392 C CA . THR A 1 179 ? -32.752 11.239 23.941 1.00 44.78 179 THR A CA 1
ATOM 1393 C C . THR A 1 179 ? -33.948 12.160 24.221 1.00 44.78 179 THR A C 1
ATOM 1395 O O . THR A 1 179 ? -33.978 12.899 25.201 1.00 44.78 179 THR A O 1
ATOM 1398 N N . GLY A 1 180 ? -34.971 12.093 23.360 1.00 49.62 180 GLY A N 1
ATOM 1399 C CA . GLY A 1 180 ? -36.227 12.847 23.509 1.00 49.62 180 GLY A CA 1
ATOM 1400 C C . GLY A 1 180 ? -36.562 13.823 22.375 1.00 49.62 180 GLY A C 1
ATOM 1401 O O . GLY A 1 180 ? -37.521 14.584 22.510 1.00 49.62 180 GLY A O 1
ATOM 1402 N N . SER A 1 181 ? -35.820 13.822 21.260 1.00 60.53 181 SER A N 1
ATOM 1403 C CA . SER A 1 181 ? -36.199 14.621 20.083 1.00 60.53 181 SER A CA 1
ATOM 1404 C C . SER A 1 181 ? -37.543 14.166 19.490 1.00 60.53 181 SER A C 1
ATOM 1406 O O . SER A 1 181 ? -37.846 12.974 19.456 1.00 60.53 181 SER A O 1
ATOM 1408 N N . LYS A 1 182 ? -38.341 15.114 18.979 1.00 63.50 182 LYS A N 1
ATOM 1409 C CA . LYS A 1 182 ? -39.604 14.824 18.265 1.00 63.50 182 LYS A CA 1
ATOM 1410 C C . LYS A 1 182 ? -39.391 14.344 16.825 1.00 63.50 182 LYS A C 1
ATOM 1412 O O . LYS A 1 182 ? -40.287 13.726 16.260 1.00 63.50 182 LYS A O 1
ATOM 1417 N N . PHE A 1 183 ? -38.236 14.676 16.248 1.00 70.94 183 PHE A N 1
ATOM 1418 C CA . PHE A 1 183 ? -37.859 14.415 14.860 1.00 70.94 183 PHE A CA 1
ATOM 1419 C C . PHE A 1 183 ? -37.058 13.109 14.811 1.00 70.94 183 PHE A C 1
ATOM 1421 O O . PHE A 1 183 ? -35.892 13.083 15.218 1.00 70.94 183 PHE A O 1
ATOM 1428 N N . THR A 1 184 ? -37.707 12.013 14.409 1.00 74.50 184 THR A N 1
ATOM 1429 C CA . THR A 1 184 ? -37.167 10.648 14.580 1.00 74.50 184 THR A CA 1
ATOM 1430 C C . THR A 1 184 ? -36.057 10.314 13.578 1.00 74.50 184 THR A C 1
ATOM 1432 O O . THR A 1 184 ? -35.941 10.959 12.538 1.00 74.50 184 THR A O 1
ATOM 1435 N N . ARG A 1 185 ? -35.257 9.262 13.838 1.00 73.38 185 ARG A N 1
ATOM 1436 C CA . ARG A 1 185 ? -34.234 8.785 12.878 1.00 73.38 185 ARG A CA 1
ATOM 1437 C C . ARG A 1 185 ? -34.813 8.479 11.492 1.00 73.38 185 ARG A C 1
ATOM 1439 O O . ARG A 1 185 ? -34.149 8.756 10.504 1.00 73.38 185 ARG A O 1
ATOM 1446 N N . ILE A 1 186 ? -36.034 7.945 11.423 1.00 79.69 186 ILE A N 1
ATOM 1447 C CA . ILE A 1 186 ? -36.697 7.590 10.158 1.00 79.69 186 ILE A CA 1
ATOM 1448 C C . ILE A 1 186 ? -37.066 8.862 9.380 1.00 79.69 186 ILE A C 1
ATOM 1450 O O . ILE A 1 186 ? -36.831 8.940 8.180 1.00 79.69 186 ILE A O 1
ATOM 1454 N N . GLU A 1 187 ? -37.559 9.899 10.062 1.00 84.12 187 GLU A N 1
ATOM 1455 C CA . GLU A 1 187 ? -37.850 11.204 9.447 1.00 84.12 187 GLU A CA 1
ATOM 1456 C C . GLU A 1 187 ? -36.566 11.927 9.005 1.00 84.12 187 GLU A C 1
ATOM 1458 O O . GLU A 1 187 ? -36.511 12.454 7.896 1.00 84.12 187 GLU A O 1
ATOM 1463 N N . ARG A 1 188 ? -35.504 11.888 9.827 1.00 83.56 188 ARG A N 1
ATOM 1464 C CA . ARG A 1 188 ? -34.169 12.412 9.478 1.00 83.56 188 ARG A CA 1
ATOM 1465 C C . ARG A 1 188 ? -33.607 11.708 8.232 1.00 83.56 188 ARG A C 1
ATOM 1467 O O . ARG A 1 188 ? -33.159 12.379 7.306 1.00 83.56 188 ARG A O 1
ATOM 1474 N N . LEU A 1 189 ? -33.715 10.377 8.166 1.00 83.31 189 LEU A N 1
ATOM 1475 C CA . LEU A 1 189 ? -33.317 9.565 7.010 1.00 83.31 189 LEU A CA 1
ATOM 1476 C C . LEU A 1 189 ? -34.146 9.891 5.754 1.00 83.31 189 LEU A C 1
ATOM 1478 O O . LEU A 1 189 ? -33.583 9.981 4.666 1.00 83.31 189 LEU A O 1
ATOM 1482 N N . GLY A 1 190 ? -35.453 10.137 5.897 1.00 85.69 190 GLY A N 1
ATOM 1483 C CA . GLY A 1 190 ? -36.316 10.606 4.807 1.00 85.69 190 GLY A CA 1
ATOM 1484 C C . GLY A 1 190 ? -35.864 11.953 4.230 1.00 85.69 190 GLY A C 1
ATOM 1485 O O . GLY A 1 190 ? -35.801 12.116 3.012 1.00 85.69 190 GLY A O 1
ATOM 1486 N N . CYS A 1 191 ? -35.455 12.896 5.084 1.00 86.50 191 CYS A N 1
ATOM 1487 C CA . CYS A 1 191 ? -34.862 14.156 4.634 1.00 86.50 191 CYS A CA 1
ATOM 1488 C C . CYS A 1 191 ? -33.496 13.957 3.947 1.00 86.50 191 CYS A C 1
ATOM 1490 O O . CYS A 1 191 ? -33.243 14.597 2.929 1.00 86.50 191 CYS A O 1
ATOM 1492 N N . CYS A 1 192 ? -32.636 13.056 4.444 1.00 86.31 192 CYS A N 1
ATOM 1493 C CA . CYS A 1 192 ? -31.379 12.690 3.773 1.00 86.31 192 CYS A CA 1
ATOM 1494 C C . CYS A 1 192 ? -31.617 12.091 2.375 1.00 86.31 192 CYS A C 1
ATOM 1496 O O . CYS A 1 192 ? -30.943 12.482 1.425 1.00 86.31 192 CYS A O 1
ATOM 1498 N N . LEU A 1 193 ? -32.594 11.188 2.234 1.00 87.19 193 LEU A N 1
ATOM 1499 C CA . LEU A 1 193 ? -32.980 10.594 0.949 1.00 87.19 193 LEU A CA 1
ATOM 1500 C C . LEU A 1 193 ? -33.516 11.655 -0.025 1.00 87.19 193 LEU A C 1
ATOM 1502 O O . LEU A 1 193 ? -33.111 11.692 -1.187 1.00 87.19 193 LEU A O 1
ATOM 1506 N N . SER A 1 194 ? -34.381 12.554 0.455 1.00 88.31 194 SER A N 1
ATOM 1507 C CA . SER A 1 194 ? -34.877 13.678 -0.346 1.00 88.31 194 SER A CA 1
ATOM 1508 C C . SER A 1 194 ? -33.757 14.632 -0.767 1.00 88.31 194 SER A C 1
ATOM 1510 O O . SER A 1 194 ? -33.823 15.162 -1.868 1.00 88.31 194 SER A O 1
ATOM 1512 N N . PHE A 1 195 ? -32.749 14.879 0.074 1.00 86.75 195 PHE A N 1
ATOM 1513 C CA . PHE A 1 195 ? -31.601 15.711 -0.297 1.00 86.75 195 PHE A CA 1
ATOM 1514 C C . PHE A 1 195 ? -30.732 15.029 -1.363 1.00 86.75 195 PHE A C 1
ATOM 1516 O O . PHE A 1 195 ? -30.347 15.667 -2.341 1.00 86.75 195 PHE A O 1
ATOM 1523 N N . LEU A 1 196 ? -30.453 13.731 -1.209 1.00 88.00 196 LEU A N 1
ATOM 1524 C CA . LEU A 1 196 ? -29.647 12.957 -2.157 1.00 88.00 196 LEU A CA 1
ATOM 1525 C C . LEU A 1 196 ? -30.316 12.900 -3.539 1.00 88.00 196 LEU A C 1
ATOM 1527 O O . LEU A 1 196 ? -29.695 13.232 -4.540 1.00 88.00 196 LEU A O 1
ATOM 1531 N N . THR A 1 197 ? -31.602 12.555 -3.596 1.00 88.19 197 THR A N 1
ATOM 1532 C CA . THR A 1 197 ? -32.340 12.472 -4.870 1.00 88.19 197 THR A CA 1
ATOM 1533 C C . THR A 1 197 ? -32.514 13.839 -5.540 1.00 88.19 197 THR A C 1
ATOM 1535 O O . THR A 1 197 ? -32.275 13.952 -6.741 1.00 88.19 197 THR A O 1
ATOM 1538 N N . LEU A 1 198 ? -32.830 14.899 -4.782 1.00 88.31 198 LEU A N 1
ATOM 1539 C CA . LEU A 1 198 ? -32.895 16.259 -5.332 1.00 88.31 198 LEU A CA 1
ATOM 1540 C C . LEU A 1 198 ? -31.531 16.730 -5.856 1.00 88.31 198 LEU A C 1
ATOM 1542 O O . LEU A 1 198 ? -31.483 17.305 -6.937 1.00 88.31 198 LEU A O 1
ATOM 1546 N N . SER A 1 199 ? -30.427 16.459 -5.149 1.00 85.88 199 SER A N 1
ATOM 1547 C CA . SER A 1 199 ? -29.086 16.871 -5.597 1.00 85.88 199 SER A CA 1
ATOM 1548 C C . SER A 1 199 ? -28.601 16.110 -6.834 1.00 85.88 199 SER A C 1
ATOM 1550 O O . SER A 1 199 ? -27.923 16.718 -7.657 1.00 85.88 199 SER A O 1
ATOM 1552 N N . MET A 1 200 ? -29.024 14.856 -7.045 1.00 88.12 200 MET A N 1
ATOM 1553 C CA . MET A 1 200 ? -28.802 14.125 -8.306 1.00 88.12 200 MET A CA 1
ATOM 1554 C C . MET A 1 200 ? -29.492 14.788 -9.512 1.00 88.12 200 MET A C 1
ATOM 1556 O O . MET A 1 200 ? -28.909 14.836 -10.595 1.00 88.12 200 MET A O 1
ATOM 1560 N N . VAL A 1 201 ? -30.707 15.330 -9.352 1.00 89.19 201 VAL A N 1
ATOM 1561 C CA . VAL A 1 201 ? -31.383 16.083 -10.431 1.00 89.19 201 VAL A CA 1
ATOM 1562 C C . VAL A 1 201 ? -30.865 17.506 -10.554 1.00 89.19 201 VAL A C 1
ATOM 1564 O O . VAL A 1 201 ? -30.716 17.996 -11.667 1.00 89.19 201 VAL A O 1
ATOM 1567 N N . ALA A 1 202 ? -30.557 18.186 -9.453 1.00 86.88 202 ALA A N 1
ATOM 1568 C CA . ALA A 1 202 ? -30.055 19.551 -9.528 1.00 86.88 202 ALA A CA 1
ATOM 1569 C C . ALA A 1 202 ? -28.646 19.597 -10.152 1.00 86.88 202 ALA A C 1
ATOM 1571 O O . ALA A 1 202 ? -28.369 20.506 -10.930 1.00 86.88 202 ALA A O 1
ATOM 1572 N N . SER A 1 203 ? -27.786 18.598 -9.909 1.00 84.81 203 SER A N 1
ATOM 1573 C CA . SER A 1 203 ? -26.509 18.465 -10.625 1.00 84.81 203 SER A CA 1
ATOM 1574 C C . SER A 1 203 ? -26.687 18.101 -12.104 1.00 84.81 203 SER A C 1
ATOM 1576 O O . SER A 1 203 ? -25.882 18.540 -12.917 1.00 84.81 203 SER A O 1
ATOM 1578 N N . ALA A 1 204 ? -27.744 17.362 -12.470 1.00 84.62 204 ALA A N 1
ATOM 1579 C CA . ALA A 1 204 ? -28.106 17.104 -13.867 1.00 84.62 204 ALA A CA 1
ATOM 1580 C C . ALA A 1 204 ? -28.592 18.380 -14.578 1.00 84.62 204 ALA A C 1
ATOM 1582 O O . ALA A 1 204 ? -28.144 18.691 -15.674 1.00 84.62 204 ALA A O 1
ATOM 1583 N N . MET A 1 205 ? -29.465 19.150 -13.924 1.00 84.62 205 MET A N 1
ATOM 1584 C CA . MET A 1 205 ? -30.071 20.377 -14.453 1.00 84.62 205 MET A CA 1
ATOM 1585 C C . MET A 1 205 ? -29.064 21.527 -14.617 1.00 84.62 205 MET A C 1
ATOM 1587 O O . MET A 1 205 ? -29.224 22.355 -15.508 1.00 84.62 205 MET A O 1
ATOM 1591 N N . TRP A 1 206 ? -28.039 21.595 -13.761 1.00 82.12 206 TRP A N 1
ATOM 1592 C CA . TRP A 1 206 ? -26.970 22.597 -13.856 1.00 82.12 206 TRP A CA 1
ATOM 1593 C C . TRP A 1 206 ? -25.777 22.153 -14.722 1.00 82.12 206 TRP A C 1
ATOM 1595 O O . TRP A 1 206 ? -24.842 22.934 -14.884 1.00 82.12 206 TRP A O 1
ATOM 1605 N N . LEU A 1 207 ? -25.787 20.940 -15.290 1.00 78.00 207 LEU A N 1
ATOM 1606 C CA . LEU A 1 207 ? -24.727 20.441 -16.170 1.00 78.00 207 LEU A CA 1
ATOM 1607 C C . LEU A 1 207 ? -24.768 21.173 -17.525 1.00 78.00 207 LEU A C 1
ATOM 1609 O O . LEU A 1 207 ? -25.647 20.917 -18.346 1.00 78.00 207 LEU A O 1
ATOM 1613 N N . SER A 1 208 ? -23.829 22.090 -17.766 1.00 64.31 208 SER A N 1
ATOM 1614 C CA . SER A 1 208 ? -23.796 22.879 -19.001 1.00 64.31 208 SER A CA 1
ATOM 1615 C C . SER A 1 208 ? -23.169 22.128 -20.183 1.00 64.31 208 SER A C 1
ATOM 1617 O O . SER A 1 208 ? -22.039 21.641 -20.113 1.00 64.31 208 SER A O 1
ATOM 1619 N N . ASP A 1 209 ? -23.880 22.121 -21.312 1.00 61.47 209 ASP A N 1
ATOM 1620 C CA . ASP A 1 209 ? -23.346 21.747 -22.627 1.00 61.47 209 ASP A CA 1
ATOM 1621 C C . ASP A 1 209 ? -22.503 22.902 -23.199 1.00 61.47 209 ASP A C 1
ATOM 1623 O O . ASP A 1 209 ? -22.926 23.647 -24.084 1.00 61.47 209 ASP A O 1
ATOM 1627 N N . GLU A 1 210 ? -21.292 23.081 -22.672 1.00 54.50 210 GLU A N 1
ATOM 1628 C CA . GLU A 1 210 ? -20.312 23.990 -23.272 1.00 54.50 210 GLU A CA 1
ATOM 1629 C C . GLU A 1 210 ? -19.605 23.325 -24.463 1.00 54.50 210 GLU A C 1
ATOM 1631 O O . GLU A 1 210 ? -19.123 22.193 -24.384 1.00 54.50 210 GLU A O 1
ATOM 1636 N N . ASN A 1 211 ? -19.545 24.049 -25.587 1.00 41.56 211 ASN A N 1
ATOM 1637 C CA . ASN A 1 211 ? -18.894 23.592 -26.815 1.00 41.56 211 ASN A CA 1
ATOM 1638 C C . ASN A 1 211 ? -17.424 23.216 -26.571 1.00 41.56 211 ASN A C 1
ATOM 1640 O O . ASN A 1 211 ? -16.715 23.883 -25.818 1.00 41.56 211 ASN A O 1
ATOM 1644 N N . ALA A 1 212 ? -16.937 22.203 -27.296 1.00 41.53 212 ALA A N 1
ATOM 1645 C CA . ALA A 1 212 ? -15.606 21.597 -27.143 1.00 41.53 212 ALA A CA 1
ATOM 1646 C C . ALA A 1 212 ? -14.400 22.504 -27.510 1.00 41.53 212 ALA A C 1
ATOM 1648 O O . ALA A 1 212 ? -13.303 22.015 -27.764 1.00 41.53 212 ALA A O 1
ATOM 1649 N N . THR A 1 213 ? -14.589 23.824 -27.558 1.00 36.84 213 THR A N 1
ATOM 1650 C CA . T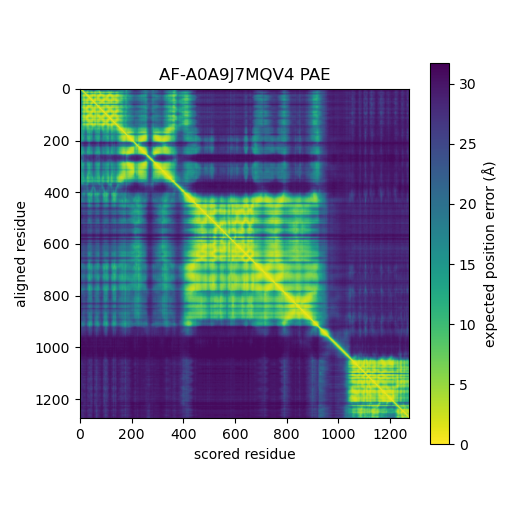HR A 1 213 ? -13.624 24.830 -28.027 1.00 36.84 213 THR A CA 1
ATOM 1651 C C . THR A 1 213 ? -12.930 25.609 -26.906 1.00 36.84 213 THR A C 1
ATOM 1653 O O . THR A 1 213 ? -12.122 26.488 -27.198 1.00 36.84 213 THR A O 1
ATOM 1656 N N . GLN A 1 214 ? -13.205 25.314 -25.630 1.00 36.09 214 GLN A N 1
ATOM 1657 C CA . GLN A 1 214 ? -12.361 25.755 -24.514 1.00 36.09 214 GLN A CA 1
ATOM 1658 C C . GLN A 1 214 ? -11.852 24.551 -23.721 1.00 36.09 214 GLN A C 1
ATOM 1660 O O . GLN A 1 214 ? -12.626 23.788 -23.148 1.00 36.09 214 GLN A O 1
ATOM 1665 N N . VAL A 1 215 ? -10.526 24.402 -23.663 1.00 42.84 215 VAL A N 1
ATOM 1666 C CA . VAL A 1 215 ? -9.842 23.346 -22.901 1.00 42.84 215 VAL A CA 1
ATOM 1667 C C . VAL A 1 215 ? -9.819 23.730 -21.416 1.00 42.84 215 VAL A C 1
ATOM 1669 O O . VAL A 1 215 ? -8.782 24.074 -20.846 1.00 42.84 215 VAL A O 1
ATOM 1672 N N . VAL A 1 216 ? -10.998 23.722 -20.787 1.00 45.03 216 VAL A N 1
ATOM 1673 C CA . VAL A 1 216 ? -11.141 23.937 -19.344 1.00 45.03 216 VAL A CA 1
ATOM 1674 C C . VAL A 1 216 ? -10.529 22.738 -18.627 1.00 45.03 216 VAL A C 1
ATOM 1676 O O . VAL A 1 216 ? -11.023 21.615 -18.700 1.00 45.03 216 VAL A O 1
ATOM 1679 N N . GLN A 1 217 ? -9.410 22.999 -17.961 1.00 48.62 217 GLN A N 1
ATOM 1680 C CA . GLN A 1 217 ? -8.544 22.000 -17.346 1.00 48.62 217 GLN A CA 1
ATOM 1681 C C . GLN A 1 217 ? -9.311 21.082 -16.382 1.00 48.62 217 GLN A C 1
ATOM 1683 O O . GLN A 1 217 ? -9.889 21.534 -15.391 1.00 48.62 217 GLN A O 1
ATOM 1688 N N . ALA A 1 218 ? -9.292 19.784 -16.693 1.00 46.44 218 ALA A N 1
ATOM 1689 C CA . ALA A 1 218 ? -9.970 18.738 -15.945 1.00 46.44 218 ALA A CA 1
ATOM 1690 C C . ALA A 1 218 ? -8.950 17.882 -15.180 1.00 46.44 218 ALA A C 1
ATOM 1692 O O . ALA A 1 218 ? -8.107 17.218 -15.778 1.00 46.44 218 ALA A O 1
ATOM 1693 N N . VAL A 1 219 ? -9.024 17.892 -13.851 1.00 46.38 219 VAL A N 1
ATOM 1694 C CA . VAL A 1 219 ? -8.125 17.131 -12.974 1.00 46.38 219 VAL A CA 1
ATOM 1695 C C . VAL A 1 219 ? -8.658 15.708 -12.840 1.00 46.38 219 VAL A C 1
ATOM 1697 O O . VAL A 1 219 ? -9.658 15.488 -12.160 1.00 46.38 219 VAL A O 1
ATOM 1700 N N . SER A 1 220 ? -8.019 14.742 -13.498 1.00 44.16 220 SER A N 1
ATOM 1701 C CA . SER A 1 220 ? -8.395 13.324 -13.456 1.00 44.16 220 SER A CA 1
ATOM 1702 C C . SER A 1 220 ? -7.764 12.600 -12.261 1.00 44.16 220 SER A C 1
ATOM 1704 O O . SER A 1 220 ? -6.598 12.200 -12.302 1.00 44.16 220 SER A O 1
ATOM 1706 N N . LEU A 1 221 ? -8.546 12.394 -11.200 1.00 39.59 221 LEU A N 1
ATOM 1707 C CA . LEU A 1 221 ? -8.200 11.518 -10.078 1.00 39.59 221 LEU A CA 1
ATOM 1708 C C . LEU A 1 221 ? -8.808 10.132 -10.329 1.00 39.59 221 LEU A C 1
ATOM 1710 O O . LEU A 1 221 ? -9.914 9.816 -9.886 1.00 39.59 221 LEU A O 1
ATOM 1714 N N . GLY A 1 222 ? -8.088 9.316 -11.104 1.00 48.50 222 GLY A N 1
ATOM 1715 C CA . GLY A 1 222 ? -8.613 8.055 -11.631 1.00 48.50 222 GLY A CA 1
ATOM 1716 C C . GLY A 1 222 ? -9.789 8.315 -12.588 1.00 48.50 222 GLY A C 1
ATOM 1717 O O . GLY A 1 222 ? -9.671 9.201 -13.435 1.00 48.50 222 GLY A O 1
ATOM 1718 N N . PRO A 1 223 ? -10.929 7.605 -12.463 1.00 43.03 223 PRO A N 1
ATOM 1719 C CA . PRO A 1 223 ? -12.090 7.804 -13.336 1.00 43.03 223 PRO A CA 1
ATOM 1720 C C . PRO A 1 223 ? -12.846 9.123 -13.080 1.00 43.03 223 PRO A C 1
ATOM 1722 O O . PRO A 1 223 ? -13.790 9.432 -13.801 1.00 43.03 223 PRO A O 1
ATOM 1725 N N . PHE A 1 224 ? -12.474 9.906 -12.061 1.00 43.78 224 PHE A N 1
ATOM 1726 C CA . PHE A 1 224 ? -13.175 11.137 -11.697 1.00 43.78 224 PHE A CA 1
ATOM 1727 C C . PHE A 1 224 ? -12.422 12.377 -12.186 1.00 43.78 224 PHE A C 1
ATOM 1729 O O . PHE A 1 224 ? -11.396 12.759 -11.622 1.00 43.78 224 PHE A O 1
ATOM 1736 N N . SER A 1 225 ? -12.957 13.036 -13.216 1.00 52.06 225 SER A N 1
ATOM 1737 C CA . SER A 1 225 ? -12.476 14.337 -13.689 1.00 52.06 225 SER A CA 1
ATOM 1738 C C . SER A 1 225 ? -13.184 15.493 -12.972 1.00 52.06 225 SER A C 1
ATOM 1740 O O . SER A 1 225 ? -14.415 15.572 -13.011 1.00 52.06 225 SER A O 1
ATOM 1742 N N . PHE A 1 226 ? -12.415 16.404 -12.372 1.00 55.09 226 PHE A N 1
ATOM 1743 C CA . PHE A 1 226 ? -12.895 17.621 -11.705 1.00 55.09 226 PHE A CA 1
ATOM 1744 C C . PHE A 1 226 ? -12.594 18.855 -12.571 1.00 55.09 226 PHE A C 1
ATOM 1746 O O . PHE A 1 226 ? -11.448 19.050 -12.970 1.00 55.09 226 PHE A O 1
ATOM 1753 N N . THR A 1 227 ? -13.572 19.733 -12.804 1.00 62.56 227 THR A N 1
ATOM 1754 C CA . THR A 1 227 ? -13.364 21.063 -13.423 1.00 62.56 227 THR A CA 1
ATOM 1755 C C . THR A 1 227 ? -13.903 22.177 -12.526 1.00 62.56 227 THR A C 1
ATOM 1757 O O . THR A 1 227 ? -14.765 21.937 -11.679 1.00 62.56 227 THR A O 1
ATOM 1760 N N . LEU A 1 228 ? -13.469 23.426 -12.731 1.00 64.12 228 LEU A N 1
ATOM 1761 C CA . LEU A 1 228 ? -14.066 24.573 -12.027 1.00 64.12 228 LEU A CA 1
ATOM 1762 C C . LEU A 1 228 ? -15.581 24.682 -12.289 1.00 64.12 228 LEU A C 1
ATOM 1764 O O . LEU A 1 228 ? -16.338 24.977 -11.364 1.00 64.12 228 LEU A O 1
ATOM 1768 N N . ASN A 1 229 ? -16.031 24.326 -13.497 1.00 66.31 229 ASN A N 1
ATOM 1769 C CA . ASN A 1 229 ? -17.452 24.241 -13.828 1.00 66.31 229 ASN A CA 1
ATOM 1770 C C . ASN A 1 229 ? -18.171 23.203 -12.947 1.00 66.31 229 ASN A C 1
ATOM 1772 O O . ASN A 1 229 ? -19.212 23.535 -12.395 1.00 66.31 229 ASN A O 1
ATOM 1776 N N . THR A 1 230 ? -17.610 22.006 -12.704 1.00 67.69 230 THR A N 1
ATOM 1777 C CA . THR A 1 230 ? -18.244 21.021 -11.791 1.00 67.69 230 THR A CA 1
ATOM 1778 C C . THR A 1 230 ? -18.413 21.537 -10.355 1.00 67.69 230 THR A C 1
ATOM 1780 O O . THR A 1 230 ? -19.402 21.225 -9.692 1.00 67.69 230 THR A O 1
ATOM 1783 N N . VAL A 1 231 ? -17.499 22.385 -9.868 1.00 68.69 231 VAL A N 1
ATOM 1784 C CA . VAL A 1 231 ? -17.643 23.028 -8.548 1.00 68.69 231 VAL A CA 1
ATOM 1785 C C . VAL A 1 231 ? -18.780 24.055 -8.570 1.00 68.69 231 VAL A C 1
ATOM 1787 O O . VAL A 1 231 ? -19.589 24.097 -7.642 1.00 68.69 231 VAL A O 1
ATOM 1790 N N . TYR A 1 232 ? -18.893 24.840 -9.647 1.00 75.06 232 TYR A N 1
ATOM 1791 C CA . TYR A 1 232 ? -20.008 25.767 -9.853 1.00 75.06 232 TYR A CA 1
ATOM 1792 C C . TYR A 1 232 ? -21.362 25.041 -9.930 1.00 75.06 232 TYR A C 1
ATOM 1794 O O . TYR A 1 232 ? -22.285 25.418 -9.203 1.00 75.06 232 TYR A O 1
ATOM 1802 N N . THR A 1 233 ? -21.478 23.959 -10.715 1.00 74.25 233 THR A N 1
ATOM 1803 C CA . THR A 1 233 ? -22.724 23.174 -10.806 1.00 74.25 233 THR A CA 1
ATOM 1804 C C . THR A 1 233 ? -23.136 22.615 -9.447 1.00 74.25 233 THR A C 1
ATOM 1806 O O . THR A 1 233 ? -24.317 22.624 -9.120 1.00 74.25 233 THR A O 1
ATOM 1809 N N . GLY A 1 234 ? -22.174 22.201 -8.614 1.00 71.75 234 GLY A N 1
ATOM 1810 C CA . GLY A 1 234 ? -22.416 21.761 -7.239 1.00 71.75 234 GLY A CA 1
ATOM 1811 C C . GLY A 1 234 ? -22.984 22.834 -6.320 1.00 71.75 234 GLY A C 1
ATOM 1812 O O . GLY A 1 234 ? -23.980 22.607 -5.638 1.00 71.75 234 GLY A O 1
ATOM 1813 N N . ILE A 1 235 ? -22.374 24.021 -6.318 1.00 74.00 235 ILE A N 1
ATOM 1814 C CA . ILE A 1 235 ? -22.835 25.149 -5.497 1.00 74.00 235 ILE A CA 1
ATOM 1815 C C . ILE A 1 235 ? -24.262 25.545 -5.904 1.00 74.00 235 ILE A C 1
ATOM 1817 O O . ILE A 1 235 ? -25.132 25.697 -5.044 1.00 74.00 235 ILE A O 1
ATOM 1821 N N . MET A 1 236 ? -24.532 25.636 -7.209 1.00 79.44 236 MET A N 1
ATOM 1822 C CA . MET A 1 236 ? -25.868 25.941 -7.727 1.00 79.44 236 MET A CA 1
ATOM 1823 C C . MET A 1 236 ? -26.877 24.817 -7.434 1.00 79.44 236 MET A C 1
ATOM 1825 O O . MET A 1 236 ? -28.024 25.102 -7.078 1.00 79.44 236 MET A O 1
ATOM 1829 N N . ALA A 1 237 ? -26.456 23.549 -7.481 1.00 80.94 237 ALA A N 1
ATOM 1830 C CA . ALA A 1 237 ? -27.271 22.399 -7.098 1.00 80.94 237 ALA A CA 1
ATOM 1831 C C . ALA A 1 237 ? -27.669 22.432 -5.610 1.00 80.94 237 ALA A C 1
ATOM 1833 O O . ALA A 1 237 ? -28.862 22.350 -5.304 1.00 80.94 237 ALA A O 1
ATOM 1834 N N . SER A 1 238 ? -26.720 22.634 -4.685 1.00 76.94 238 SER A N 1
ATOM 1835 C CA . SER A 1 238 ? -27.009 22.765 -3.246 1.00 76.94 238 SER A CA 1
ATOM 1836 C C . SER A 1 238 ? -27.941 23.945 -2.948 1.00 76.94 238 SER A C 1
ATOM 1838 O O . SER A 1 238 ? -28.903 23.790 -2.191 1.00 76.94 238 SER A O 1
ATOM 1840 N N . ILE A 1 239 ? -27.730 25.103 -3.591 1.00 81.19 239 ILE A N 1
ATOM 1841 C CA . ILE A 1 239 ? -28.627 26.269 -3.475 1.00 81.19 239 ILE A CA 1
ATOM 1842 C C . ILE A 1 239 ? -30.044 25.929 -3.966 1.00 81.19 239 ILE A C 1
ATOM 1844 O O . ILE A 1 239 ? -31.020 26.304 -3.317 1.00 81.19 239 ILE A O 1
ATOM 1848 N N . THR A 1 240 ? -30.167 25.179 -5.066 1.00 83.12 240 THR A N 1
ATOM 1849 C CA . THR A 1 240 ? -31.460 24.758 -5.637 1.00 83.12 240 THR A CA 1
ATOM 1850 C C . THR A 1 240 ? -32.206 23.777 -4.719 1.00 83.12 240 THR A C 1
ATOM 1852 O O . THR A 1 240 ? -33.424 23.870 -4.571 1.00 83.12 240 THR A O 1
ATOM 1855 N N . CYS A 1 241 ? -31.494 22.862 -4.052 1.00 82.62 241 CYS A N 1
ATOM 1856 C CA . CYS A 1 241 ? -32.096 21.860 -3.161 1.00 82.62 241 CYS A CA 1
ATOM 1857 C C . CYS A 1 241 ? -32.547 22.432 -1.805 1.00 82.62 241 CYS A C 1
ATOM 1859 O O . CYS A 1 241 ? -33.498 21.926 -1.197 1.00 82.62 241 CYS A O 1
ATOM 1861 N N . LEU A 1 242 ? -31.864 23.472 -1.311 1.00 78.38 242 LEU A N 1
ATOM 1862 C CA . LEU A 1 242 ? -32.018 23.983 0.054 1.00 78.38 242 LEU A CA 1
ATOM 1863 C C . LEU A 1 242 ? -33.468 24.365 0.427 1.00 78.38 242 LEU A C 1
ATOM 1865 O O . LEU A 1 242 ? -33.911 23.926 1.493 1.00 78.38 242 LEU A O 1
ATOM 1869 N N . PRO A 1 243 ? -34.254 25.104 -0.387 1.00 82.50 243 PRO A N 1
ATOM 1870 C CA . PRO A 1 243 ? -35.617 25.495 -0.013 1.00 82.50 243 PRO A CA 1
ATOM 1871 C C . PRO A 1 243 ? -36.558 24.299 0.186 1.00 82.50 243 PRO A C 1
ATOM 1873 O O . PRO A 1 243 ? -37.333 24.277 1.144 1.00 82.50 243 PRO A O 1
ATOM 1876 N N . ALA A 1 244 ? -36.464 23.286 -0.682 1.00 82.38 244 ALA A N 1
ATOM 1877 C CA . ALA A 1 244 ? -37.306 22.094 -0.623 1.00 82.38 244 ALA A CA 1
ATOM 1878 C C . ALA A 1 244 ? -36.994 21.243 0.619 1.00 82.38 244 ALA A C 1
ATOM 1880 O O . ALA A 1 244 ? -37.898 20.872 1.370 1.00 82.38 244 ALA A O 1
ATOM 1881 N N . VAL A 1 245 ? -35.708 20.993 0.888 1.00 82.00 245 VAL A N 1
ATOM 1882 C CA . VAL A 1 245 ? -35.280 20.197 2.049 1.00 82.00 245 VAL A CA 1
ATOM 1883 C C . VAL A 1 245 ? -35.574 20.930 3.363 1.00 82.00 245 VAL A C 1
ATOM 1885 O O . VAL A 1 245 ? -36.076 20.313 4.304 1.00 82.00 245 VAL A O 1
ATOM 1888 N N . MET A 1 246 ? -35.371 22.252 3.425 1.00 79.31 246 MET A N 1
ATOM 1889 C CA . MET A 1 246 ? -35.745 23.057 4.596 1.00 79.31 246 MET A CA 1
ATOM 1890 C C . MET A 1 246 ? -37.258 23.026 4.867 1.00 79.31 246 MET A C 1
ATOM 1892 O O . MET A 1 246 ? -37.658 22.924 6.027 1.00 79.31 246 MET A O 1
ATOM 1896 N N . ALA A 1 247 ? -38.108 23.055 3.834 1.00 82.44 247 ALA A N 1
ATOM 1897 C CA . ALA A 1 247 ? -39.559 22.949 4.006 1.00 82.44 247 ALA A CA 1
ATOM 1898 C C . ALA A 1 247 ? -39.978 21.600 4.624 1.00 82.44 247 ALA A C 1
ATOM 1900 O O . ALA A 1 247 ? -40.781 21.571 5.559 1.00 82.44 247 ALA A O 1
ATOM 1901 N N . ILE A 1 248 ? -39.393 20.489 4.159 1.00 83.62 248 ILE A N 1
ATOM 1902 C CA . ILE A 1 248 ? -39.647 19.145 4.702 1.00 83.62 248 ILE A CA 1
ATOM 1903 C C . ILE A 1 248 ? -39.182 19.051 6.169 1.00 83.62 248 ILE A C 1
ATOM 1905 O O . ILE A 1 248 ? -39.941 18.594 7.028 1.00 83.62 248 ILE A O 1
ATOM 1909 N N . VAL A 1 249 ? -37.975 19.541 6.484 1.00 80.69 249 VAL A N 1
ATOM 1910 C CA . VAL A 1 249 ? -37.433 19.558 7.857 1.00 80.69 249 VAL A CA 1
ATOM 1911 C C . VAL A 1 249 ? -38.330 20.363 8.805 1.00 80.69 249 VAL A C 1
ATOM 1913 O O . VAL A 1 249 ? -38.669 19.869 9.882 1.00 80.69 249 VAL A O 1
ATOM 1916 N N . VAL A 1 250 ? -38.787 21.554 8.400 1.00 80.56 250 VAL A N 1
ATOM 1917 C CA . VAL A 1 250 ? -39.696 22.393 9.203 1.00 80.56 250 VAL A CA 1
ATOM 1918 C C . VAL A 1 250 ? -41.033 21.689 9.464 1.00 80.56 250 VAL A C 1
ATOM 1920 O O . VAL A 1 250 ? -41.518 21.700 10.600 1.00 80.56 250 VAL A O 1
ATOM 1923 N N . LEU A 1 251 ? -41.625 21.033 8.459 1.00 83.38 251 LEU A N 1
ATOM 1924 C CA . LEU A 1 251 ? -42.888 20.305 8.632 1.00 83.38 251 LEU A CA 1
ATOM 1925 C C . LEU A 1 251 ? -42.763 19.147 9.635 1.00 83.38 251 LEU A C 1
ATOM 1927 O O . LEU A 1 251 ? -43.671 18.958 10.447 1.00 83.38 251 LEU A O 1
ATOM 1931 N N . PHE A 1 252 ? -41.644 18.412 9.636 1.00 82.81 252 PHE A N 1
ATOM 1932 C CA . PHE A 1 252 ? -41.389 17.385 10.649 1.00 82.81 252 PHE A CA 1
ATOM 1933 C C . PHE A 1 252 ? -41.133 17.994 12.038 1.00 82.81 252 PHE A C 1
ATOM 1935 O O . PHE A 1 252 ? -41.868 17.672 12.977 1.00 82.81 252 PHE A O 1
ATOM 1942 N N . GLN A 1 253 ? -40.153 18.902 12.173 1.00 74.56 253 GLN A N 1
ATOM 1943 C CA . GLN A 1 253 ? -39.729 19.498 13.453 1.00 74.56 253 GLN A CA 1
ATOM 1944 C C . GLN A 1 253 ? -40.889 20.150 14.234 1.00 74.56 253 GLN A C 1
ATOM 1946 O O . GLN A 1 253 ? -40.973 20.003 15.457 1.00 74.56 253 GLN A O 1
ATOM 1951 N N . TYR A 1 254 ? -41.793 20.860 13.547 1.00 74.31 254 TYR A N 1
ATOM 1952 C CA . TYR A 1 254 ? -42.869 21.634 14.183 1.00 74.31 254 TYR A CA 1
ATOM 1953 C C . TYR A 1 254 ? -44.206 20.880 14.334 1.00 74.31 254 TYR A C 1
ATOM 1955 O O . TYR A 1 254 ? -45.158 21.442 14.891 1.00 74.31 254 TYR A O 1
ATOM 1963 N N . SER A 1 255 ? -44.299 19.622 13.885 1.00 75.81 255 SER A N 1
ATOM 1964 C CA . SER A 1 255 ? -45.515 18.799 14.000 1.00 75.81 255 SER A CA 1
ATOM 1965 C C . SER A 1 255 ? -45.823 18.347 15.442 1.00 75.81 255 SER A C 1
ATOM 1967 O O . SER A 1 255 ? -44.936 18.130 16.275 1.00 75.81 255 SER A O 1
ATOM 1969 N N . ARG A 1 256 ? -47.116 18.209 15.772 1.00 68.38 256 ARG A N 1
ATOM 1970 C CA . ARG A 1 256 ? -47.585 17.605 17.038 1.00 68.38 256 ARG A CA 1
ATOM 1971 C C . ARG A 1 256 ? -47.573 16.069 16.954 1.00 68.38 256 ARG A C 1
ATOM 1973 O O . ARG A 1 256 ? -47.969 15.546 15.915 1.00 68.38 256 ARG A O 1
ATOM 1980 N N . PRO A 1 257 ? -47.233 15.342 18.038 1.00 58.34 257 PRO A N 1
ATOM 1981 C CA . PRO A 1 257 ? -47.471 13.899 18.135 1.00 58.34 257 PRO A CA 1
ATOM 1982 C C . PRO A 1 257 ? -48.975 13.574 18.225 1.00 58.34 257 PRO A C 1
ATOM 1984 O O . PRO A 1 257 ? -49.785 14.428 18.591 1.00 58.34 257 PRO A O 1
ATOM 1987 N N . ASN A 1 258 ? -49.353 12.340 17.883 1.00 48.62 258 ASN A N 1
ATOM 1988 C CA . ASN A 1 258 ? -50.750 11.896 17.858 1.00 48.62 258 ASN A CA 1
ATOM 1989 C C . ASN A 1 258 ? -51.294 11.696 19.286 1.00 48.62 258 ASN A C 1
ATOM 1991 O O . ASN A 1 258 ? -50.689 10.974 20.073 1.00 48.62 258 ASN A O 1
ATOM 1995 N N . SER A 1 259 ? -52.439 12.298 19.621 1.00 44.59 259 SER A N 1
ATOM 1996 C CA . SER A 1 259 ? -53.032 12.239 20.970 1.00 44.59 259 SER A CA 1
ATOM 1997 C C . SER A 1 259 ? -54.081 11.133 21.160 1.00 44.59 259 SER A C 1
ATOM 1999 O O . SER A 1 259 ? -54.803 11.135 22.156 1.00 44.59 259 SER A O 1
ATOM 2001 N N . LYS A 1 260 ? -54.198 10.189 20.218 1.00 41.16 260 LYS A N 1
ATOM 2002 C CA . LYS A 1 260 ? -55.127 9.050 20.302 1.00 41.16 260 LYS A CA 1
ATOM 2003 C C . LYS A 1 260 ? -54.392 7.780 20.736 1.00 41.16 260 LYS A C 1
ATOM 2005 O O . LYS A 1 260 ? -53.555 7.299 19.981 1.00 41.16 260 LYS A O 1
ATOM 2010 N N . GLY A 1 261 ? -54.746 7.201 21.891 1.00 39.31 261 GLY A N 1
ATOM 2011 C CA . GLY A 1 261 ? -54.334 5.823 22.219 1.00 39.31 261 GLY A CA 1
ATOM 2012 C C . GLY A 1 261 ? -54.079 5.456 23.686 1.00 39.31 261 GLY A C 1
ATOM 2013 O O . GLY A 1 261 ? -53.845 4.283 23.954 1.00 39.31 261 GLY A O 1
ATOM 2014 N N . GLY A 1 262 ? -54.138 6.386 24.643 1.00 28.95 262 GLY A N 1
ATOM 2015 C CA . GLY A 1 262 ? -54.037 6.036 26.067 1.00 28.95 262 GLY A CA 1
ATOM 2016 C C . GLY A 1 262 ? -55.376 5.553 26.631 1.00 28.95 262 GLY A C 1
ATOM 2017 O O . GLY A 1 262 ? -56.240 6.380 26.913 1.00 28.95 262 GLY A O 1
ATOM 2018 N N . ARG A 1 263 ? -55.562 4.238 26.818 1.00 29.55 263 ARG A N 1
ATOM 2019 C CA . ARG A 1 263 ? -56.637 3.727 27.691 1.00 29.55 263 ARG A CA 1
ATOM 2020 C C . ARG A 1 263 ? -56.225 3.958 29.153 1.00 29.55 263 ARG A C 1
ATOM 2022 O O . ARG A 1 263 ? -55.108 3.573 29.493 1.00 29.55 263 ARG A O 1
ATOM 2029 N N . PRO A 1 264 ? -57.083 4.517 30.024 1.00 35.31 264 PRO A N 1
ATOM 2030 C CA . PRO A 1 264 ? -56.832 4.466 31.456 1.00 35.31 264 PRO A CA 1
ATOM 2031 C C . PRO A 1 264 ? -56.970 3.013 31.924 1.00 35.31 264 PRO A C 1
ATOM 2033 O O . PRO A 1 264 ? -58.031 2.404 31.763 1.00 35.31 264 PRO A O 1
ATOM 2036 N N . VAL A 1 265 ? -55.901 2.454 32.490 1.00 32.28 265 VAL A N 1
ATOM 2037 C CA . VAL A 1 265 ? -56.011 1.245 33.313 1.00 32.28 265 VAL A CA 1
ATOM 2038 C C . VAL A 1 265 ? -56.758 1.643 34.586 1.00 32.28 265 VAL A C 1
ATOM 2040 O O . VAL A 1 265 ? -56.473 2.682 35.180 1.00 32.28 265 VAL A O 1
ATOM 2043 N N . ARG A 1 266 ? -57.772 0.857 34.957 1.00 32.41 266 ARG A N 1
ATOM 2044 C CA . ARG A 1 266 ? -58.488 1.016 36.225 1.00 32.41 266 ARG A CA 1
ATOM 2045 C C . ARG A 1 266 ? -57.719 0.280 37.316 1.00 32.41 266 ARG A C 1
ATOM 2047 O O . ARG A 1 266 ? -58.046 -0.865 37.611 1.00 32.41 266 ARG A O 1
ATOM 2054 N N . ASP A 1 267 ? -56.776 0.974 37.931 1.00 30.12 267 ASP A N 1
ATOM 2055 C CA . ASP A 1 267 ? -56.363 0.645 39.290 1.00 30.12 267 ASP A CA 1
ATOM 2056 C C . ASP A 1 267 ? -57.271 1.441 40.237 1.00 30.12 267 ASP A C 1
ATOM 2058 O O . ASP A 1 267 ? -57.455 2.652 40.079 1.00 30.12 267 ASP A O 1
ATOM 2062 N N . ALA A 1 268 ? -57.945 0.735 41.142 1.00 32.06 268 ALA A N 1
ATOM 2063 C CA . ALA A 1 268 ? -58.885 1.312 42.098 1.00 32.06 268 ALA A CA 1
ATOM 2064 C C . ALA A 1 268 ? -58.233 1.464 43.484 1.00 32.06 268 ALA A C 1
ATOM 2066 O O . ALA A 1 268 ? -57.134 0.977 43.721 1.00 32.06 268 ALA A O 1
ATOM 2067 N N . GLU A 1 269 ? -58.956 2.106 44.404 1.00 31.47 269 GLU A N 1
ATOM 2068 C CA . GLU A 1 269 ? -58.659 2.115 45.846 1.00 31.47 269 GLU A CA 1
ATOM 2069 C C . GLU A 1 269 ? -57.393 2.870 46.297 1.00 31.47 269 GLU A C 1
ATOM 2071 O O . GLU A 1 269 ? -56.495 2.341 46.943 1.00 31.47 269 GLU A O 1
ATOM 2076 N N . THR A 1 270 ? -57.416 4.194 46.133 1.00 31.86 270 THR A N 1
ATOM 2077 C CA . THR A 1 270 ? -57.369 5.089 47.313 1.00 31.86 270 THR A CA 1
ATOM 2078 C C . THR A 1 270 ? -57.880 6.483 46.950 1.00 31.86 270 THR A C 1
ATOM 2080 O O . THR A 1 270 ? -57.480 7.058 45.942 1.00 31.86 270 THR A O 1
ATOM 2083 N N . ALA A 1 271 ? -58.799 7.031 47.751 1.00 29.69 271 ALA A N 1
ATOM 2084 C CA . ALA A 1 271 ? -59.457 8.306 47.465 1.00 29.69 271 ALA A CA 1
ATOM 2085 C C . ALA A 1 271 ? -59.045 9.397 48.466 1.00 29.69 271 ALA A C 1
ATOM 2087 O O . ALA A 1 271 ? -59.335 9.297 49.657 1.00 29.69 271 ALA A O 1
ATOM 2088 N N . GLY A 1 272 ? -58.420 10.461 47.957 1.00 30.11 272 GLY A N 1
ATOM 2089 C CA . GLY A 1 272 ? -58.323 11.768 48.613 1.00 30.11 272 GLY A CA 1
ATOM 2090 C C . GLY A 1 272 ? -59.240 12.787 47.916 1.00 30.11 272 GLY A C 1
ATOM 2091 O O . GLY A 1 272 ? -59.583 12.585 46.748 1.00 30.11 272 GLY A O 1
ATOM 2092 N N . PRO A 1 273 ? -59.679 13.861 48.600 1.00 32.06 273 PRO A N 1
ATOM 2093 C CA . PRO A 1 273 ? -60.581 14.855 48.017 1.00 32.06 273 PRO A CA 1
ATOM 2094 C C . PRO A 1 273 ? -59.910 15.644 46.881 1.00 32.06 273 PRO A C 1
ATOM 2096 O O . PRO A 1 273 ? -58.717 15.936 46.929 1.00 32.06 273 PRO A O 1
ATOM 2099 N N . ALA A 1 274 ? -60.688 15.986 45.853 1.00 29.19 274 ALA A N 1
ATOM 2100 C CA . ALA A 1 274 ? -60.177 16.605 44.633 1.00 29.19 274 ALA A CA 1
ATOM 2101 C C . ALA A 1 274 ? -59.992 18.128 44.757 1.00 29.19 274 ALA A C 1
ATOM 2103 O O . ALA A 1 274 ? -60.925 18.843 45.126 1.00 29.19 274 ALA A O 1
ATOM 2104 N N . GLU A 1 275 ? -58.826 18.628 44.343 1.00 28.72 275 GLU A N 1
ATOM 2105 C CA . GLU A 1 275 ? -58.634 20.044 44.013 1.00 28.72 275 GLU A CA 1
ATOM 2106 C C . GLU A 1 275 ? -59.148 20.371 42.596 1.00 28.72 275 GLU A C 1
ATOM 2108 O O . GLU A 1 275 ? -59.329 19.494 41.746 1.00 28.72 275 GLU A O 1
ATOM 2113 N N . ALA A 1 276 ? -59.434 21.651 42.350 1.00 30.03 276 ALA A N 1
ATOM 2114 C CA . ALA A 1 276 ? -60.131 22.112 41.150 1.00 30.03 276 ALA A CA 1
ATOM 2115 C C . ALA A 1 276 ? -59.268 22.048 39.865 1.00 30.03 276 ALA A C 1
ATOM 2117 O O . ALA A 1 276 ? -58.052 22.238 39.920 1.00 30.03 276 ALA A O 1
ATOM 2118 N N . PRO A 1 277 ? -59.876 21.844 38.677 1.00 30.36 277 PRO A N 1
ATOM 2119 C CA . PRO A 1 277 ? -59.137 21.713 37.422 1.00 30.36 277 PRO A CA 1
ATOM 2120 C C . PRO A 1 277 ? -58.529 23.046 36.954 1.00 30.36 277 PRO A C 1
ATOM 2122 O O . PRO A 1 277 ? -59.214 23.905 36.395 1.00 30.36 277 PRO A O 1
ATOM 2125 N N . THR A 1 278 ? -57.214 23.196 37.122 1.00 26.83 278 THR A N 1
ATOM 2126 C CA . THR A 1 278 ? -56.446 24.332 36.592 1.00 26.83 278 THR A CA 1
ATOM 2127 C C . THR A 1 278 ? -56.491 24.365 35.060 1.00 26.83 278 THR A C 1
ATOM 2129 O O . THR A 1 278 ? -56.247 23.359 34.391 1.00 26.83 278 THR A O 1
ATOM 2132 N N . GLN A 1 279 ? -56.779 25.535 34.486 1.00 30.36 279 GLN A N 1
ATOM 2133 C CA . GLN A 1 279 ? -56.901 25.718 33.036 1.00 30.36 279 GLN A CA 1
ATOM 2134 C C . GLN A 1 279 ? -55.562 25.468 32.318 1.00 30.36 279 GLN A C 1
ATOM 2136 O O . GLN A 1 279 ? -54.547 26.079 32.651 1.00 30.36 279 GLN A O 1
ATOM 2141 N N . GLN A 1 280 ? -55.556 24.601 31.300 1.00 29.58 280 GLN A N 1
ATOM 2142 C CA . GLN A 1 280 ? -54.382 24.375 30.450 1.00 29.58 280 GLN A CA 1
ATOM 2143 C C . GLN A 1 280 ? -54.327 25.398 29.305 1.00 29.58 280 GLN A C 1
ATOM 2145 O O . GLN A 1 280 ? -55.251 25.476 28.495 1.00 29.58 280 GLN A O 1
ATOM 2150 N N . GLU A 1 281 ? -53.226 26.148 29.193 1.00 29.58 281 GLU A N 1
ATOM 2151 C CA . GLU A 1 281 ? -53.011 27.059 28.061 1.00 29.58 281 GLU A CA 1
ATOM 2152 C C . GLU A 1 281 ? -52.870 26.313 26.712 1.00 29.58 281 GLU A C 1
ATOM 2154 O O . GLU A 1 281 ? -52.274 25.230 26.643 1.00 29.58 281 GLU A O 1
ATOM 2159 N N . PRO A 1 282 ? -53.343 26.902 25.594 1.00 36.31 282 PRO A N 1
ATOM 2160 C CA . PRO A 1 282 ? -53.276 26.278 24.275 1.00 36.31 282 PRO A CA 1
ATOM 2161 C C . PRO A 1 282 ? -51.841 26.235 23.719 1.00 36.31 282 PRO A C 1
ATOM 2163 O O . PRO A 1 282 ? -51.307 27.216 23.193 1.00 36.31 282 PRO A O 1
ATOM 2166 N N . ALA A 1 283 ? -51.224 25.051 23.769 1.00 41.31 283 ALA A N 1
ATOM 2167 C CA . ALA A 1 283 ? -49.883 24.814 23.237 1.00 41.31 283 ALA A CA 1
ATOM 2168 C C . ALA A 1 283 ? -49.771 25.125 21.726 1.00 41.31 283 ALA A C 1
ATOM 2170 O O . ALA A 1 283 ? -50.593 24.691 20.909 1.00 41.31 283 ALA A O 1
ATOM 2171 N N . LYS A 1 284 ? -48.704 25.842 21.348 1.00 52.00 284 LYS A N 1
ATOM 2172 C CA . LYS A 1 284 ? -48.395 26.283 19.973 1.00 52.00 284 LYS A CA 1
ATOM 2173 C C . LYS A 1 284 ? -47.577 25.219 19.219 1.00 52.00 284 LYS A C 1
ATOM 2175 O O . LYS A 1 284 ? -46.695 24.595 19.801 1.00 52.00 284 LYS A O 1
ATOM 2180 N N . GLY A 1 285 ? -47.878 25.006 17.934 1.00 61.28 285 GLY A N 1
ATOM 2181 C CA . GLY A 1 285 ? -47.254 23.984 17.070 1.00 61.28 285 GLY A CA 1
ATOM 2182 C C . GLY A 1 285 ? -48.199 23.489 15.964 1.00 61.28 285 GLY A C 1
ATOM 2183 O O . GLY A 1 285 ? -49.419 23.631 16.106 1.00 61.28 285 GLY A O 1
ATOM 2184 N N . LEU A 1 286 ? -47.665 22.919 14.880 1.00 74.25 286 LEU A N 1
ATOM 2185 C CA . LEU A 1 286 ? -48.442 22.523 13.694 1.00 74.25 286 LEU A CA 1
ATOM 2186 C C . LEU A 1 286 ? -49.345 21.296 13.950 1.00 74.25 286 LEU A C 1
ATOM 2188 O O . LEU A 1 286 ? -49.018 20.456 14.793 1.00 74.25 286 LEU A O 1
ATOM 2192 N N . PRO A 1 287 ? -50.478 21.151 13.237 1.00 78.19 287 PRO A N 1
ATOM 2193 C CA . PRO A 1 287 ? -51.311 19.948 13.288 1.00 78.19 287 PRO A CA 1
ATOM 2194 C C . PRO A 1 287 ? -50.550 18.653 12.955 1.00 78.19 287 PRO A C 1
ATOM 2196 O O . PRO A 1 287 ? -49.601 18.658 12.174 1.00 78.19 287 PRO A O 1
ATOM 2199 N N . HIS A 1 288 ? -51.013 17.513 13.482 1.00 72.94 288 HIS A N 1
ATOM 2200 C CA . HIS A 1 288 ? -50.407 16.203 13.188 1.00 72.94 288 HIS A CA 1
ATOM 2201 C C . HIS A 1 288 ? -50.433 15.857 11.687 1.00 72.94 288 HIS A C 1
ATOM 2203 O O . HIS A 1 288 ? -49.507 15.225 11.189 1.00 72.94 288 HIS A O 1
ATOM 2209 N N . TRP A 1 289 ? -51.456 16.286 10.933 1.00 78.75 289 TRP A N 1
ATOM 2210 C CA . TRP A 1 289 ? -51.555 15.978 9.498 1.00 78.75 289 TRP A CA 1
ATOM 2211 C C . TRP A 1 289 ? -50.386 16.540 8.674 1.00 78.75 289 TRP A C 1
ATOM 2213 O O . TRP A 1 289 ? -50.043 15.963 7.643 1.00 78.75 289 TRP A O 1
ATOM 2223 N N . CYS A 1 290 ? -49.707 17.592 9.148 1.00 81.25 290 CYS A N 1
ATOM 2224 C CA . CYS A 1 290 ? -48.516 18.137 8.494 1.00 81.25 290 CYS A CA 1
ATOM 2225 C C . CYS A 1 290 ? -47.367 17.112 8.423 1.00 81.25 290 CYS A C 1
ATOM 2227 O O . CYS A 1 290 ? -46.581 17.150 7.482 1.00 81.25 290 CYS A O 1
ATOM 2229 N N . LYS A 1 291 ? -47.314 16.143 9.353 1.00 82.62 291 LYS A N 1
ATOM 2230 C CA . LYS A 1 291 ? -46.358 15.025 9.325 1.00 82.62 291 LYS A CA 1
ATOM 2231 C C . LYS A 1 291 ? -46.626 14.050 8.174 1.00 82.62 291 LYS A C 1
ATOM 2233 O O . LYS A 1 291 ? -45.685 13.541 7.574 1.00 82.62 291 LYS A O 1
ATOM 2238 N N . ASN A 1 292 ? -47.895 13.827 7.828 1.00 84.50 292 ASN A N 1
ATOM 2239 C CA . ASN A 1 292 ? -48.265 13.010 6.670 1.00 84.50 292 ASN A CA 1
ATOM 2240 C C . ASN A 1 292 ? -47.913 13.743 5.366 1.00 84.50 292 ASN A C 1
ATOM 2242 O O . ASN A 1 292 ? -47.397 13.128 4.441 1.00 84.50 292 ASN A O 1
ATOM 2246 N N . VAL A 1 293 ? -48.129 15.064 5.311 1.00 86.12 293 VAL A N 1
ATOM 2247 C CA . VAL A 1 293 ? -47.744 15.897 4.157 1.00 86.12 293 VAL A CA 1
ATOM 2248 C C . VAL A 1 293 ? -46.225 15.942 3.972 1.00 86.12 293 VAL A C 1
ATOM 2250 O O . VAL A 1 293 ? -45.762 15.829 2.844 1.00 86.12 293 VAL A O 1
ATOM 2253 N N . ALA A 1 294 ? -45.440 16.014 5.051 1.00 85.81 294 ALA A N 1
ATOM 2254 C CA . ALA A 1 294 ? -43.982 15.900 4.977 1.00 85.81 294 ALA A CA 1
ATOM 2255 C C . ALA A 1 294 ? -43.532 14.556 4.372 1.00 85.81 294 ALA A C 1
ATOM 2257 O O . ALA A 1 294 ? -42.670 14.537 3.499 1.00 85.81 294 ALA A O 1
ATOM 2258 N N . TRP A 1 295 ? -44.165 13.441 4.760 1.00 90.12 295 TRP A N 1
ATOM 2259 C CA . TRP A 1 295 ? -43.903 12.132 4.151 1.00 90.12 295 TRP A CA 1
ATOM 2260 C C . TRP A 1 295 ? -44.311 12.051 2.676 1.00 90.12 295 TRP A C 1
ATOM 2262 O O . TRP A 1 295 ? -43.553 11.511 1.874 1.00 90.12 295 TRP A O 1
ATOM 2272 N N . VAL A 1 296 ? -45.453 12.630 2.292 1.00 89.62 296 VAL A N 1
ATOM 2273 C CA . VAL A 1 296 ? -45.856 12.734 0.878 1.00 89.62 296 VAL A CA 1
ATOM 2274 C C . VAL A 1 296 ? -44.840 13.555 0.078 1.00 89.62 296 VAL A C 1
ATOM 2276 O O . VAL A 1 296 ? -44.468 13.143 -1.015 1.00 89.62 296 VAL A O 1
ATOM 2279 N N . LEU A 1 297 ? -44.325 14.661 0.628 1.00 88.69 297 LEU A N 1
ATOM 2280 C CA . LEU A 1 297 ? -43.282 15.463 -0.019 1.00 88.69 297 LEU A CA 1
ATOM 2281 C C . LEU A 1 297 ? -41.961 14.696 -0.181 1.00 88.69 297 LEU A C 1
ATOM 2283 O O . LEU A 1 297 ? -41.363 14.801 -1.244 1.00 88.69 297 LEU A O 1
ATOM 2287 N N . VAL A 1 298 ? -41.541 13.892 0.806 1.00 91.44 298 VAL A N 1
ATOM 2288 C CA . VAL A 1 298 ? -40.352 13.015 0.699 1.00 91.44 298 VAL A CA 1
ATOM 2289 C C . VAL A 1 298 ? -40.522 11.950 -0.390 1.00 91.44 298 VAL A C 1
ATOM 2291 O O . VAL A 1 298 ? -39.579 11.669 -1.124 1.00 91.44 298 VAL A O 1
ATOM 2294 N N . VAL A 1 299 ? -41.712 11.356 -0.525 1.00 91.44 299 VAL A N 1
ATOM 2295 C CA . VAL A 1 299 ? -41.978 10.366 -1.584 1.00 91.44 299 VAL A CA 1
ATOM 2296 C C . VAL A 1 299 ? -42.034 11.036 -2.960 1.00 91.44 299 VAL A C 1
ATOM 2298 O O . VAL A 1 299 ? -41.450 10.517 -3.908 1.00 91.44 299 VAL A O 1
ATOM 2301 N N . LEU A 1 300 ? -42.679 12.201 -3.076 1.00 89.44 300 LEU A N 1
ATOM 2302 C CA . LEU A 1 300 ? -42.753 12.957 -4.329 1.00 89.44 300 LEU A CA 1
ATOM 2303 C C . LEU A 1 300 ? -41.384 13.485 -4.777 1.00 89.44 300 LEU A C 1
ATOM 2305 O O . LEU A 1 300 ? -41.087 13.425 -5.968 1.00 89.44 300 LEU A O 1
ATOM 2309 N N . SER A 1 301 ? -40.537 13.963 -3.859 1.00 89.75 301 SER A N 1
ATOM 2310 C CA . SER A 1 301 ? -39.182 14.409 -4.198 1.00 89.75 301 SER A CA 1
ATOM 2311 C C . SER A 1 301 ? -38.281 13.240 -4.589 1.00 89.75 301 SER A C 1
ATOM 2313 O O . SER A 1 301 ? -37.567 13.359 -5.582 1.00 89.75 301 SER A O 1
ATOM 2315 N N . ALA A 1 302 ? -38.362 12.102 -3.889 1.00 90.94 302 ALA A N 1
ATOM 2316 C CA . ALA A 1 302 ? -37.597 10.906 -4.230 1.00 90.94 302 ALA A CA 1
ATOM 2317 C C . ALA A 1 302 ? -38.007 10.338 -5.597 1.00 90.94 302 ALA A C 1
ATOM 2319 O O . ALA A 1 302 ? -37.179 10.264 -6.501 1.00 90.94 302 ALA A O 1
ATOM 2320 N N . VAL A 1 303 ? -39.289 9.998 -5.783 1.00 91.19 303 VAL A N 1
ATOM 2321 C CA . VAL A 1 303 ? -39.791 9.394 -7.031 1.00 91.19 303 VAL A CA 1
ATOM 2322 C C . VAL A 1 303 ? -39.680 10.369 -8.201 1.00 91.19 303 VAL A C 1
ATOM 2324 O O . VAL A 1 303 ? -39.184 9.992 -9.260 1.00 91.19 303 VAL A O 1
ATOM 2327 N N . GLY A 1 304 ? -40.093 11.627 -8.013 1.00 89.56 304 GLY A N 1
ATOM 2328 C CA . GLY A 1 304 ? -40.013 12.652 -9.052 1.00 89.56 304 GLY A CA 1
ATOM 2329 C C . GLY A 1 304 ? -38.576 12.884 -9.509 1.00 89.56 304 GLY A C 1
ATOM 2330 O O . GLY A 1 304 ? -38.311 12.869 -10.710 1.00 89.56 304 GLY A O 1
ATOM 2331 N N . SER A 1 305 ? -37.632 13.009 -8.570 1.00 90.06 305 SER A N 1
ATOM 2332 C CA . SER A 1 305 ? -36.227 13.196 -8.938 1.00 90.06 305 SER A CA 1
ATOM 2333 C C . SER A 1 305 ? -35.643 11.957 -9.615 1.00 90.06 305 SER A C 1
ATOM 2335 O O . SER A 1 305 ? -35.008 12.090 -10.653 1.00 90.06 305 SER A O 1
ATOM 2337 N N . SER A 1 306 ? -35.902 10.746 -9.106 1.00 87.62 306 SER A N 1
ATOM 2338 C CA . SER A 1 306 ? -35.423 9.516 -9.753 1.00 87.62 306 SER A CA 1
ATOM 2339 C C . SER A 1 306 ? -35.916 9.379 -11.198 1.00 87.62 306 SER A C 1
ATOM 2341 O O . SER A 1 306 ? -35.132 8.990 -12.060 1.00 87.62 306 SER A O 1
ATOM 2343 N N . VAL A 1 307 ? -37.169 9.750 -11.491 1.00 90.69 307 VAL A N 1
ATOM 2344 C CA . VAL A 1 307 ? -37.690 9.767 -12.869 1.00 90.69 307 VAL A CA 1
ATOM 2345 C C . VAL A 1 307 ? -36.941 10.786 -13.734 1.00 90.69 307 VAL A C 1
ATOM 2347 O O . VAL A 1 307 ? -36.504 10.432 -14.826 1.00 90.69 307 VAL A O 1
ATOM 2350 N N . PHE A 1 308 ? -36.726 12.018 -13.259 1.00 88.62 308 PHE A N 1
ATOM 2351 C CA . PHE A 1 308 ? -35.983 13.020 -14.034 1.00 88.62 308 PHE A CA 1
ATOM 2352 C C . PHE A 1 308 ? -34.500 12.664 -14.225 1.00 88.62 308 PHE A C 1
ATOM 2354 O O . PHE A 1 308 ? -33.992 12.850 -15.326 1.00 88.62 308 PHE A O 1
ATOM 2361 N N . THR A 1 309 ? -33.813 12.090 -13.229 1.00 87.88 309 THR A N 1
ATOM 2362 C CA . THR A 1 309 ? -32.439 11.582 -13.409 1.00 87.88 309 THR A CA 1
ATOM 2363 C C . THR A 1 309 ? -32.386 10.488 -14.474 1.00 87.88 309 THR A C 1
ATOM 2365 O O . THR A 1 309 ? -31.493 10.525 -15.313 1.00 87.88 309 THR A O 1
ATOM 2368 N N . VAL A 1 310 ? -33.344 9.550 -14.486 1.00 87.12 310 VAL A N 1
ATOM 2369 C CA . VAL A 1 310 ? -33.404 8.498 -15.517 1.00 87.12 310 VAL A CA 1
ATOM 2370 C C . VAL A 1 310 ? -33.671 9.086 -16.906 1.00 87.12 310 VAL A C 1
ATOM 2372 O O . VAL A 1 310 ? -33.034 8.670 -17.869 1.00 87.12 310 VAL A O 1
ATOM 2375 N N . LEU A 1 311 ? -34.565 10.073 -17.026 1.00 87.00 311 LEU A N 1
ATOM 2376 C CA . LEU A 1 311 ? -34.831 10.748 -18.301 1.00 87.00 311 LEU A CA 1
ATOM 2377 C C . LEU A 1 311 ? -33.583 11.466 -18.838 1.00 87.00 311 LEU A C 1
ATOM 2379 O O . LEU A 1 311 ? -33.225 11.247 -19.992 1.00 87.00 311 LEU A O 1
ATOM 2383 N N . TYR A 1 312 ? -32.871 12.229 -18.002 1.00 85.12 312 TYR A N 1
ATOM 2384 C CA . TYR A 1 312 ? -31.597 12.840 -18.397 1.00 85.12 312 TYR A CA 1
ATOM 2385 C C . TYR A 1 312 ? -30.538 11.785 -18.762 1.00 85.12 312 TYR A C 1
ATOM 2387 O O . TYR A 1 312 ? -29.861 11.923 -19.777 1.00 85.12 312 TYR A O 1
ATOM 2395 N N . SER A 1 313 ? -30.428 10.681 -18.011 1.00 82.94 313 SER A N 1
ATOM 2396 C CA . SER A 1 313 ? -29.452 9.624 -18.320 1.00 82.94 313 SER A CA 1
ATOM 2397 C C . SER A 1 313 ? -29.747 8.854 -19.614 1.00 82.94 313 SER A C 1
ATOM 2399 O O . SER A 1 313 ? -28.856 8.190 -20.130 1.00 82.94 313 SER A O 1
ATOM 2401 N N . LEU A 1 314 ? -30.977 8.922 -20.139 1.00 83.81 314 LEU A N 1
ATOM 2402 C CA . LEU A 1 314 ? -31.350 8.354 -21.444 1.00 83.81 314 LEU A CA 1
ATOM 2403 C C . LEU A 1 314 ? -31.026 9.294 -22.621 1.00 83.81 314 LEU A C 1
ATOM 2405 O O . LEU A 1 314 ? -30.894 8.826 -23.749 1.00 83.81 314 LEU A O 1
ATOM 2409 N N . GLU A 1 315 ? -30.884 10.597 -22.369 1.00 83.69 315 GLU A N 1
ATOM 2410 C CA . GLU A 1 315 ? -30.435 11.599 -23.349 1.00 83.69 315 GLU A CA 1
ATOM 2411 C C . GLU A 1 315 ? -28.896 11.682 -23.430 1.00 83.69 315 GLU A C 1
ATOM 2413 O O . GLU A 1 315 ? -28.323 12.146 -24.419 1.00 83.69 315 GLU A O 1
ATOM 2418 N N . TRP A 1 316 ? -28.195 11.223 -22.392 1.00 83.31 316 TRP A N 1
ATOM 2419 C CA . TRP A 1 316 ? -26.744 11.328 -22.281 1.00 83.31 316 TRP A CA 1
ATOM 2420 C C . TRP A 1 316 ? -25.982 10.130 -22.854 1.00 83.31 316 TRP A C 1
ATOM 2422 O O . TRP A 1 316 ? -26.202 8.977 -22.494 1.00 83.31 316 TRP A O 1
ATOM 2432 N N . GLY A 1 317 ? -24.955 10.423 -23.656 1.00 74.69 317 GLY A N 1
ATOM 2433 C CA . GLY A 1 317 ? -23.896 9.458 -23.955 1.00 74.69 317 GLY A CA 1
ATOM 2434 C C . GLY A 1 317 ? -23.029 9.133 -22.728 1.00 74.69 317 GLY A C 1
ATOM 2435 O O . GLY A 1 317 ? -23.097 9.806 -21.692 1.00 74.69 317 GLY A O 1
ATOM 2436 N N . LYS A 1 318 ? -22.160 8.123 -22.876 1.00 73.00 318 LYS A N 1
ATOM 2437 C CA . LYS A 1 318 ? -21.210 7.668 -21.844 1.00 73.00 318 LYS A CA 1
ATOM 2438 C C . LYS A 1 318 ? -20.459 8.838 -21.193 1.00 73.00 318 LYS A C 1
ATOM 2440 O O . LYS A 1 318 ? -20.537 9.019 -19.983 1.00 73.00 318 LYS A O 1
ATOM 2445 N N . ASP A 1 319 ? -19.806 9.667 -22.002 1.00 67.12 319 ASP A N 1
ATOM 2446 C CA . ASP A 1 319 ? -18.895 10.710 -21.519 1.00 67.12 319 ASP A CA 1
ATOM 2447 C C . ASP A 1 319 ? -19.616 11.821 -20.736 1.00 67.12 319 ASP A C 1
ATOM 2449 O O . ASP A 1 319 ? -19.059 12.377 -19.790 1.00 67.12 319 ASP A O 1
ATOM 2453 N N . LYS A 1 320 ? -20.873 12.135 -21.091 1.00 73.88 320 LYS A N 1
ATOM 2454 C CA . LYS A 1 320 ? -21.721 13.046 -20.301 1.00 73.88 320 LYS A CA 1
ATOM 2455 C C . LYS A 1 320 ? -22.114 12.407 -18.969 1.00 73.88 320 LYS A C 1
ATOM 2457 O O . LYS A 1 320 ? -22.032 13.063 -17.935 1.00 73.88 320 LYS A O 1
ATOM 2462 N N . SER A 1 321 ? -22.476 11.124 -18.989 1.00 80.75 321 SER A N 1
ATOM 2463 C CA . SER A 1 321 ? -22.874 10.370 -17.795 1.00 80.75 321 SER A CA 1
ATOM 2464 C C . SER A 1 321 ? -21.728 10.223 -16.787 1.00 80.75 321 SER A C 1
ATOM 2466 O O . SER A 1 321 ? -21.937 10.432 -15.594 1.00 80.75 321 SER A O 1
ATOM 2468 N N . GLU A 1 322 ? -20.503 9.943 -17.245 1.00 70.75 322 GLU A N 1
ATOM 2469 C CA . GLU A 1 322 ? -19.309 9.866 -16.387 1.00 70.75 322 GLU A CA 1
ATOM 2470 C C . GLU A 1 322 ? -18.967 11.231 -15.756 1.00 70.75 322 GLU A C 1
ATOM 2472 O O . GLU A 1 322 ? -18.708 11.306 -14.552 1.00 70.75 322 GLU A O 1
ATOM 2477 N N . ARG A 1 323 ? -19.058 12.327 -16.528 1.00 71.44 323 ARG A N 1
ATOM 2478 C CA . ARG A 1 323 ? -18.852 13.705 -16.032 1.00 71.44 323 ARG A CA 1
ATOM 2479 C C . ARG A 1 323 ? -19.934 14.158 -15.051 1.00 71.44 323 ARG A C 1
ATOM 2481 O O . ARG A 1 323 ? -19.617 14.808 -14.058 1.00 71.44 323 ARG A O 1
ATOM 2488 N N . TRP A 1 324 ? -21.201 13.821 -15.295 1.00 82.06 324 TRP A N 1
ATOM 2489 C CA . TRP A 1 324 ? -22.274 14.084 -14.334 1.00 82.06 324 TRP A CA 1
ATOM 2490 C C . TRP A 1 324 ? -22.057 13.304 -13.037 1.00 82.06 324 TRP A C 1
ATOM 2492 O O . TRP A 1 324 ? -22.207 13.864 -11.953 1.00 82.06 324 TRP A O 1
ATOM 2502 N N . LEU A 1 325 ? -21.663 12.031 -13.129 1.00 79.75 325 LEU A N 1
ATOM 2503 C CA . LEU A 1 325 ? -21.450 11.188 -11.959 1.00 79.75 325 LEU A CA 1
ATOM 2504 C C . LEU A 1 325 ? -20.276 11.697 -11.104 1.00 79.75 325 LEU A C 1
ATOM 2506 O O . LEU A 1 325 ? -20.397 11.744 -9.877 1.00 79.75 325 LEU A O 1
ATOM 2510 N N . SER A 1 326 ? -19.178 12.153 -11.727 1.00 68.88 326 SER A N 1
ATOM 2511 C CA . SER A 1 326 ? -18.083 12.814 -11.001 1.00 68.88 326 SER A CA 1
ATOM 2512 C C . SER A 1 326 ? -18.530 14.143 -10.383 1.00 68.88 326 SER A C 1
ATOM 2514 O O . SER A 1 326 ? -18.259 14.380 -9.204 1.00 68.88 326 SER A O 1
ATOM 2516 N N . ALA A 1 327 ? -19.278 14.979 -11.112 1.00 72.69 327 ALA A N 1
ATOM 2517 C CA . ALA A 1 327 ? -19.824 16.230 -10.585 1.00 72.69 327 ALA A CA 1
ATOM 2518 C C . ALA A 1 327 ? -20.754 15.986 -9.382 1.00 72.69 327 ALA A C 1
ATOM 2520 O O . ALA A 1 327 ? -20.603 16.627 -8.344 1.00 72.69 327 ALA A O 1
ATOM 2521 N N . PHE A 1 328 ? -21.674 15.022 -9.465 1.00 82.75 328 PHE A N 1
ATOM 2522 C CA . PHE A 1 328 ? -22.580 14.681 -8.370 1.00 82.75 328 PHE A CA 1
ATOM 2523 C C . PHE A 1 328 ? -21.822 14.207 -7.121 1.00 82.75 328 PHE A C 1
ATOM 2525 O O . PHE A 1 328 ? -21.989 14.797 -6.055 1.00 82.75 328 PHE A O 1
ATOM 2532 N N . PHE A 1 329 ? -20.959 13.188 -7.228 1.00 76.12 329 PHE A N 1
ATOM 2533 C CA . PHE A 1 329 ? -20.283 12.637 -6.047 1.00 76.12 329 PHE A CA 1
ATOM 2534 C C . PHE A 1 329 ? -19.390 13.664 -5.348 1.00 76.12 329 PHE A C 1
ATOM 2536 O O . PHE A 1 329 ? -19.407 13.775 -4.122 1.00 76.12 329 PHE A O 1
ATOM 2543 N N . THR A 1 330 ? -18.620 14.432 -6.117 1.00 68.12 330 THR A N 1
ATOM 2544 C CA . THR A 1 330 ? -17.667 15.406 -5.567 1.00 68.12 330 THR A CA 1
ATOM 2545 C C . THR A 1 330 ? -18.372 16.567 -4.869 1.00 68.12 330 THR A C 1
ATOM 2547 O O . THR A 1 330 ? -17.916 17.029 -3.822 1.00 68.12 330 THR A O 1
ATOM 2550 N N . THR A 1 331 ? -19.530 16.986 -5.382 1.00 71.75 331 THR A N 1
ATOM 2551 C CA . THR A 1 331 ? -20.313 18.097 -4.823 1.00 71.75 331 THR A CA 1
ATOM 2552 C C . THR A 1 331 ? -21.194 17.657 -3.650 1.00 71.75 331 THR A C 1
ATOM 2554 O O . THR A 1 331 ? -21.276 18.376 -2.656 1.00 71.75 331 THR A O 1
ATOM 2557 N N . PHE A 1 332 ? -21.728 16.431 -3.674 1.00 77.44 332 PHE A N 1
ATOM 2558 C CA . PHE A 1 332 ? -22.377 15.784 -2.525 1.00 77.44 332 PHE A CA 1
ATOM 2559 C C . PHE A 1 332 ? -21.418 15.640 -1.328 1.00 77.44 332 PHE A C 1
ATOM 2561 O O . PHE A 1 332 ? -21.776 15.969 -0.194 1.00 77.44 332 PHE A O 1
ATOM 2568 N N . LEU A 1 333 ? -20.171 15.217 -1.572 1.00 72.94 333 LEU A N 1
ATOM 2569 C CA . LEU A 1 333 ? -19.128 15.160 -0.542 1.00 72.94 333 LEU A CA 1
ATOM 2570 C C . LEU A 1 333 ? -18.758 16.562 -0.026 1.00 72.94 333 LEU A C 1
ATOM 2572 O O . LEU A 1 333 ? -18.619 16.747 1.184 1.00 72.94 333 LEU A O 1
ATOM 2576 N N . ALA A 1 334 ? -18.646 17.560 -0.908 1.00 68.25 334 ALA A N 1
ATOM 2577 C CA . ALA A 1 334 ? -18.386 18.944 -0.510 1.00 68.25 334 ALA A CA 1
ATOM 2578 C C . ALA A 1 334 ? -19.516 19.537 0.357 1.00 68.25 334 ALA A C 1
ATOM 2580 O O . ALA A 1 334 ? -19.235 20.250 1.321 1.00 68.25 334 ALA A O 1
ATOM 2581 N N . ASP A 1 335 ? -20.785 19.222 0.080 1.00 73.06 335 ASP A N 1
ATOM 2582 C CA . ASP A 1 335 ? -21.906 19.699 0.897 1.00 73.06 335 ASP A CA 1
ATOM 2583 C C . ASP A 1 335 ? -21.868 19.110 2.319 1.00 73.06 335 ASP A C 1
ATOM 2585 O O . ASP A 1 335 ? -21.963 19.849 3.305 1.00 73.06 335 ASP A O 1
ATOM 2589 N N . ILE A 1 336 ? -21.617 17.799 2.427 1.00 76.62 336 ILE A N 1
ATOM 2590 C CA . ILE A 1 336 ? -21.492 17.081 3.704 1.00 76.62 336 ILE A CA 1
ATOM 2591 C C . ILE A 1 336 ? -20.309 17.589 4.537 1.00 76.62 336 ILE A C 1
ATOM 2593 O O . ILE A 1 336 ? -20.468 17.804 5.737 1.00 76.62 336 ILE A O 1
ATOM 2597 N N . PHE A 1 337 ? -19.129 17.761 3.933 1.00 71.81 337 PHE A N 1
ATOM 2598 C CA . PHE A 1 337 ? -17.898 18.054 4.677 1.00 71.81 337 PHE A CA 1
ATOM 2599 C C . PHE A 1 337 ? -17.558 19.547 4.800 1.00 71.81 337 PHE A C 1
ATOM 2601 O O . PHE A 1 337 ? -16.755 19.897 5.665 1.00 71.81 337 PHE A O 1
ATOM 2608 N N . LEU A 1 338 ? -18.156 20.431 3.991 1.00 67.12 338 LEU A N 1
ATOM 2609 C CA . LEU A 1 338 ? -17.874 21.875 4.006 1.00 67.12 338 LEU A CA 1
ATOM 2610 C C . LEU A 1 338 ? -19.130 22.712 4.294 1.00 67.12 338 LEU A C 1
ATOM 2612 O O . LEU A 1 338 ? -19.159 23.447 5.283 1.00 67.12 338 LEU A O 1
ATOM 2616 N N . LEU A 1 339 ? -20.180 22.607 3.471 1.00 71.19 339 LEU A N 1
ATOM 2617 C CA . LEU A 1 339 ? -21.329 23.525 3.551 1.00 71.19 339 LEU A CA 1
ATOM 2618 C C . LEU A 1 339 ? -22.183 23.308 4.811 1.00 71.19 339 LEU A C 1
ATOM 2620 O O . LEU A 1 339 ? -22.529 24.280 5.490 1.00 71.19 339 LEU A O 1
ATOM 2624 N N . GLN A 1 340 ? -22.486 22.059 5.180 1.00 73.06 340 GLN A N 1
ATOM 2625 C CA . GLN A 1 340 ? -23.274 21.764 6.385 1.00 73.06 340 GLN A CA 1
ATOM 2626 C C . GLN A 1 340 ? -22.541 22.124 7.696 1.00 73.06 340 GLN A C 1
ATOM 2628 O O . GLN A 1 340 ? -23.161 22.780 8.545 1.00 73.06 340 GLN A O 1
ATOM 2633 N N . PRO A 1 341 ? -21.236 21.826 7.876 1.00 76.88 341 PRO A N 1
ATOM 2634 C CA . PRO A 1 341 ? -20.462 22.332 9.009 1.00 76.88 341 PRO A CA 1
ATOM 2635 C C . PRO A 1 341 ? -20.426 23.864 9.091 1.00 76.88 341 PRO A C 1
ATOM 2637 O O . PRO A 1 341 ? -20.620 24.415 10.176 1.00 76.88 341 PRO A O 1
ATOM 2640 N N . VAL A 1 342 ? -20.259 24.571 7.964 1.00 75.44 342 VAL A N 1
ATOM 2641 C CA . VAL A 1 342 ? -20.269 26.046 7.932 1.00 75.44 342 VAL A CA 1
ATOM 2642 C C . VAL A 1 342 ? -21.643 26.615 8.314 1.00 75.44 342 VAL A C 1
ATOM 2644 O O . VAL A 1 342 ? -21.698 27.522 9.147 1.00 75.44 342 VAL A O 1
ATOM 2647 N N . LYS A 1 343 ? -22.757 26.052 7.810 1.00 76.31 343 LYS A N 1
ATOM 2648 C CA . LYS A 1 343 ? -24.129 26.416 8.237 1.00 76.31 343 LYS A CA 1
ATOM 2649 C C . LYS A 1 343 ? -24.258 26.348 9.763 1.00 76.31 343 LYS A C 1
ATOM 2651 O O . LYS A 1 343 ? -24.740 27.288 10.396 1.00 76.31 343 LYS A O 1
ATOM 2656 N N . VAL A 1 344 ? -23.834 25.233 10.357 1.00 77.44 344 VAL A N 1
ATOM 2657 C CA . VAL A 1 344 ? -23.972 24.991 11.800 1.00 77.44 344 VAL A CA 1
ATOM 2658 C C . VAL A 1 344 ? -23.061 25.902 12.628 1.00 77.44 344 VAL A C 1
ATOM 2660 O O . VAL A 1 344 ? -23.500 26.420 13.658 1.00 77.44 344 VAL A O 1
ATOM 2663 N N . LEU A 1 345 ? -21.837 26.160 12.161 1.00 74.25 345 LEU A N 1
ATOM 2664 C CA . LEU A 1 345 ? -20.905 27.094 12.791 1.00 74.25 345 LEU A CA 1
ATOM 2665 C C . LEU A 1 345 ? -21.481 28.518 12.839 1.00 74.25 345 LEU A C 1
ATOM 2667 O O . LEU A 1 345 ? -21.491 29.138 13.902 1.00 74.25 345 LEU A O 1
ATOM 2671 N N . VAL A 1 346 ? -22.025 29.014 11.721 1.00 76.69 346 VAL A N 1
ATOM 2672 C CA . VAL A 1 346 ? -22.660 30.342 11.645 1.00 76.69 346 VAL A CA 1
ATOM 2673 C C . VAL A 1 346 ? -23.866 30.435 12.585 1.00 76.69 346 VAL A C 1
ATOM 2675 O O . VAL A 1 346 ? -23.984 31.409 13.329 1.00 76.69 346 VAL A O 1
ATOM 2678 N N . LEU A 1 347 ? -24.727 29.411 12.624 1.00 70.56 347 LEU A N 1
ATOM 2679 C CA . LEU A 1 347 ? -25.861 29.370 13.555 1.00 70.56 347 LEU A CA 1
ATOM 2680 C C . LEU A 1 347 ? -25.403 29.417 15.022 1.00 70.56 347 LEU A C 1
ATOM 2682 O O . LEU A 1 347 ? -25.935 30.209 15.799 1.00 70.56 347 LEU A O 1
ATOM 2686 N N . ALA A 1 348 ? -24.393 28.628 15.398 1.00 71.56 348 ALA A N 1
ATOM 2687 C CA . ALA A 1 348 ? -23.841 28.631 16.754 1.00 71.56 348 ALA A CA 1
ATOM 2688 C C . ALA A 1 348 ? -23.237 29.992 17.142 1.00 71.56 348 ALA A C 1
ATOM 2690 O O . ALA A 1 348 ? -23.491 30.489 18.239 1.00 71.56 348 ALA A O 1
ATOM 2691 N N . ILE A 1 349 ? -22.501 30.643 16.232 1.00 76.31 349 ILE A N 1
ATOM 2692 C CA . ILE A 1 349 ? -21.973 31.996 16.457 1.00 76.31 349 ILE A CA 1
ATOM 2693 C C . ILE A 1 349 ? -23.123 32.981 16.709 1.00 76.31 349 ILE A C 1
ATOM 2695 O O . ILE A 1 349 ? -23.071 33.730 17.685 1.00 76.31 349 ILE A O 1
ATOM 2699 N N . VAL A 1 350 ? -24.183 32.970 15.892 1.00 75.94 350 VAL A N 1
ATOM 2700 C CA . VAL A 1 350 ? -25.324 33.897 16.035 1.00 75.94 350 VAL A CA 1
ATOM 2701 C C . VAL A 1 350 ? -26.087 33.674 17.346 1.00 75.94 350 VAL A C 1
ATOM 2703 O O . VAL A 1 350 ? -26.375 34.642 18.053 1.00 75.94 350 VAL A O 1
ATOM 2706 N N . PHE A 1 351 ? -26.379 32.426 17.726 1.00 66.75 351 PHE A N 1
ATOM 2707 C CA . PHE A 1 351 ? -27.090 32.137 18.980 1.00 66.75 351 PHE A CA 1
ATOM 2708 C C . PHE A 1 351 ? -26.282 32.510 20.234 1.00 66.75 351 PHE A C 1
ATOM 2710 O O . PHE A 1 351 ? -26.864 32.975 21.219 1.00 66.75 351 PHE A O 1
ATOM 2717 N N . SER A 1 352 ? -24.955 32.374 20.199 1.00 73.88 352 SER A N 1
ATOM 2718 C CA . SER A 1 352 ? -24.092 32.633 21.362 1.00 73.88 352 SER A CA 1
ATOM 2719 C C . SER A 1 352 ? -23.542 34.063 21.440 1.00 73.88 352 SER A C 1
ATOM 2721 O O . SER A 1 352 ? -23.115 34.488 22.513 1.00 73.88 352 SER A O 1
ATOM 2723 N N . SER A 1 353 ? -23.600 34.836 20.350 1.00 70.00 353 SER A N 1
ATOM 2724 C CA . SER A 1 353 ? -23.259 36.270 20.337 1.00 70.00 353 SER A CA 1
ATOM 2725 C C . SER A 1 353 ? -24.484 37.182 20.472 1.00 70.00 353 SER A C 1
ATOM 2727 O O . SER A 1 353 ? -24.491 38.061 21.329 1.00 70.00 353 SER A O 1
ATOM 2729 N N . VAL A 1 354 ? -25.541 36.965 19.680 1.00 71.69 354 VAL A N 1
ATOM 2730 C CA . VAL A 1 354 ? -26.702 37.876 19.598 1.00 71.69 354 VAL A CA 1
ATOM 2731 C C . VAL A 1 354 ? -27.803 37.504 20.594 1.00 71.69 354 VAL A C 1
ATOM 2733 O O . VAL A 1 354 ? -28.446 38.378 21.172 1.00 71.69 354 VAL A O 1
ATOM 2736 N N . PHE A 1 355 ? -28.026 36.208 20.833 1.00 65.62 355 PHE A N 1
ATOM 2737 C CA . PHE A 1 355 ? -29.191 35.715 21.581 1.00 65.62 355 PHE A CA 1
ATOM 2738 C C . PHE A 1 355 ? -28.887 35.233 23.009 1.00 65.62 355 PHE A C 1
ATOM 2740 O O . PHE A 1 355 ? -29.706 34.535 23.601 1.00 65.62 355 PHE A O 1
ATOM 2747 N N . GLN A 1 356 ? -27.772 35.664 23.612 1.00 63.19 356 GLN A N 1
ATOM 2748 C CA . GLN A 1 356 ? -27.273 35.230 24.934 1.00 63.19 356 GLN A CA 1
ATOM 2749 C C . GLN A 1 356 ? -28.353 35.042 26.021 1.00 63.19 356 GLN A C 1
ATOM 2751 O O . GLN A 1 356 ? -28.429 33.981 26.639 1.00 63.19 356 GLN A O 1
ATOM 2756 N N . ARG A 1 357 ? -29.237 36.034 26.236 1.00 59.84 357 ARG A N 1
ATOM 2757 C CA . ARG A 1 357 ? -30.334 35.952 27.231 1.00 59.84 357 ARG A CA 1
ATOM 2758 C C . ARG A 1 357 ? -31.385 34.878 26.907 1.00 59.84 357 ARG A C 1
ATOM 2760 O O . ARG A 1 357 ? -32.013 34.354 27.821 1.00 59.84 357 ARG A O 1
ATOM 2767 N N . HIS A 1 358 ? -31.599 34.559 25.632 1.00 59.72 358 HIS A N 1
ATOM 2768 C CA . HIS A 1 358 ? -32.496 33.485 25.202 1.00 59.72 358 HIS A CA 1
ATOM 2769 C C . HIS A 1 358 ? -31.807 32.120 25.325 1.00 59.72 358 HIS A C 1
ATOM 2771 O O . HIS A 1 358 ? -32.399 31.190 25.868 1.00 59.72 358 HIS A O 1
ATOM 2777 N N . THR A 1 359 ? -30.539 32.037 24.915 1.00 56.00 359 THR A N 1
ATOM 2778 C CA . THR A 1 359 ? -29.683 30.847 25.017 1.00 56.00 359 THR A CA 1
ATOM 2779 C C . THR A 1 359 ? -29.531 30.391 26.474 1.00 56.00 359 THR A C 1
ATOM 2781 O O . THR A 1 359 ? -29.762 29.222 26.766 1.00 56.00 359 THR A O 1
ATOM 2784 N N . LEU A 1 360 ? -29.293 31.311 27.419 1.00 59.31 360 LEU A N 1
ATOM 2785 C CA . LEU A 1 360 ? -29.302 31.022 28.863 1.00 59.31 360 LEU A CA 1
ATOM 2786 C C . LEU A 1 360 ? -30.618 30.385 29.342 1.00 59.31 360 LEU A C 1
ATOM 2788 O O . LEU A 1 360 ? -30.592 29.362 30.025 1.00 59.31 360 LEU A O 1
ATOM 2792 N N . LYS A 1 361 ? -31.771 30.946 28.952 1.00 58.50 361 LYS A N 1
ATOM 2793 C CA . LYS A 1 361 ? -33.086 30.390 29.318 1.00 58.50 361 LYS A CA 1
ATOM 2794 C C . LYS A 1 361 ? -33.309 28.995 28.725 1.00 58.50 361 LYS A C 1
ATOM 2796 O O . LYS A 1 361 ? -33.800 28.122 29.428 1.00 58.50 361 LYS A O 1
ATOM 2801 N N . ILE A 1 362 ? -32.893 28.753 27.479 1.00 58.38 362 ILE A N 1
ATOM 2802 C CA . ILE A 1 362 ? -32.958 27.426 26.831 1.00 58.38 362 ILE A CA 1
ATOM 2803 C C . ILE A 1 362 ? -32.066 26.393 27.553 1.00 58.38 362 ILE A C 1
ATOM 2805 O O . ILE A 1 362 ? -32.383 25.204 27.570 1.00 58.38 362 ILE A O 1
ATOM 2809 N N . ILE A 1 363 ? -30.963 26.831 28.169 1.00 58.12 363 ILE A N 1
ATOM 2810 C CA . ILE A 1 363 ? -30.032 25.962 28.901 1.00 58.12 363 ILE A CA 1
ATOM 2811 C C . ILE A 1 363 ? -30.545 25.626 30.318 1.00 58.12 363 ILE A C 1
ATOM 2813 O O . ILE A 1 363 ? -30.330 24.493 30.762 1.00 58.12 363 ILE A O 1
ATOM 2817 N N . PHE A 1 364 ? -31.230 26.545 31.013 1.00 56.56 364 PHE A N 1
ATOM 2818 C CA . PHE A 1 364 ? -31.543 26.400 32.448 1.00 56.56 364 PHE A CA 1
ATOM 2819 C C . PHE A 1 364 ? -33.036 26.395 32.854 1.00 56.56 364 PHE A C 1
ATOM 2821 O O . PHE A 1 364 ? -33.349 25.791 33.877 1.00 56.56 364 PHE A O 1
ATOM 2828 N N . GLU A 1 365 ? -33.971 27.007 32.113 1.00 50.47 365 GLU A N 1
ATOM 2829 C CA . GLU A 1 365 ? -35.379 27.121 32.554 1.00 50.47 365 GLU A CA 1
ATOM 2830 C C . GLU A 1 365 ? -36.274 25.955 32.095 1.00 50.47 365 GLU A C 1
ATOM 2832 O O . GLU A 1 365 ? -36.491 25.745 30.901 1.00 50.47 365 GLU A O 1
ATOM 2837 N N . ASN A 1 366 ? -36.907 25.271 33.057 1.00 46.38 366 ASN A N 1
ATOM 2838 C CA . ASN A 1 366 ? -38.155 24.524 32.848 1.00 46.38 366 ASN A CA 1
ATOM 2839 C C . ASN A 1 366 ? -39.346 25.387 33.316 1.00 46.38 366 ASN A C 1
ATOM 2841 O O . ASN A 1 366 ? -39.203 26.191 34.229 1.00 46.38 366 ASN A O 1
ATOM 2845 N N . GLU A 1 367 ? -40.530 25.223 32.714 1.00 38.25 367 GLU A N 1
ATOM 2846 C CA . GLU A 1 367 ? -41.643 26.199 32.801 1.00 38.25 367 GLU A CA 1
ATOM 2847 C C . GLU A 1 367 ? -42.311 26.417 34.179 1.00 38.25 367 GLU A C 1
ATOM 2849 O O . GLU A 1 367 ? -43.193 27.268 34.277 1.00 38.25 367 GLU A O 1
ATOM 2854 N N . GLU A 1 368 ? -41.955 25.660 35.218 1.00 36.97 368 GLU A N 1
ATOM 2855 C CA . GLU A 1 368 ? -42.731 25.597 36.470 1.00 36.97 368 GLU A CA 1
ATOM 2856 C C . GLU A 1 368 ? -42.193 26.512 37.594 1.00 36.97 368 GLU A C 1
ATOM 2858 O O . GLU A 1 368 ? -42.993 27.058 38.352 1.00 36.97 368 GLU A O 1
ATOM 2863 N N . ASP A 1 369 ? -40.881 26.774 37.668 1.00 38.47 369 ASP A N 1
ATOM 2864 C CA . ASP A 1 369 ? -40.272 27.632 38.701 1.00 38.47 369 ASP A CA 1
ATOM 2865 C C . ASP A 1 369 ? -40.056 29.078 38.191 1.00 38.47 369 ASP A C 1
ATOM 2867 O O . ASP A 1 369 ? -39.039 29.411 37.579 1.00 38.47 369 ASP A O 1
ATOM 2871 N N . LYS A 1 370 ? -41.011 29.981 38.464 1.00 33.50 370 LYS A N 1
ATOM 2872 C CA . LYS A 1 370 ? -40.866 31.431 38.203 1.00 33.50 370 LYS A CA 1
ATOM 2873 C C . LYS A 1 370 ? -39.960 32.100 39.246 1.00 33.50 370 LYS A C 1
ATOM 2875 O O . LYS A 1 370 ? -40.457 32.679 40.210 1.00 33.50 370 LYS A O 1
ATOM 2880 N N . VAL A 1 371 ? -38.647 32.084 39.030 1.00 34.50 371 VAL A N 1
ATOM 2881 C CA . VAL A 1 371 ? -37.690 32.810 39.885 1.00 34.50 371 VAL A CA 1
ATOM 2882 C C . VAL A 1 371 ? -37.345 34.178 39.291 1.00 34.50 371 VAL A C 1
ATOM 2884 O O . VAL A 1 371 ? -37.010 34.303 38.113 1.00 34.50 371 VAL A O 1
ATOM 2887 N N . VAL A 1 372 ? -37.424 35.221 40.120 1.00 32.50 372 VAL A N 1
ATOM 2888 C CA . VAL A 1 372 ? -36.962 36.570 39.775 1.00 32.50 372 VAL A CA 1
ATOM 2889 C C . VAL A 1 372 ? -35.450 36.631 39.979 1.00 32.50 372 VAL A C 1
ATOM 2891 O O . VAL A 1 372 ? -34.968 36.480 41.099 1.00 32.50 372 VAL A O 1
ATOM 2894 N N . LEU A 1 373 ? -34.698 36.890 38.906 1.00 35.50 373 LEU A N 1
ATOM 2895 C CA . LEU A 1 373 ? -33.316 37.359 39.021 1.00 35.50 373 LEU A CA 1
ATOM 2896 C C . LEU A 1 373 ? -33.340 38.737 39.689 1.00 35.50 373 LEU A C 1
ATOM 2898 O O . LEU A 1 373 ? -33.758 39.715 39.072 1.00 35.50 373 LEU A O 1
ATOM 2902 N N . GLN A 1 374 ? -32.944 38.790 40.959 1.00 32.72 374 GLN A N 1
ATOM 2903 C CA . GLN A 1 374 ? -32.852 40.023 41.729 1.00 32.72 374 GLN A CA 1
ATOM 2904 C C . GLN A 1 374 ? -31.393 40.489 41.744 1.00 32.72 374 GLN A C 1
ATOM 2906 O O . GLN A 1 374 ? -30.533 39.831 42.333 1.00 32.72 374 GLN A O 1
ATOM 2911 N N . ASP A 1 375 ? -31.120 41.607 41.067 1.00 32.38 375 ASP A N 1
ATOM 2912 C CA . ASP A 1 375 ? -29.772 42.157 40.884 1.00 32.38 375 ASP A CA 1
ATOM 2913 C C . ASP A 1 375 ? -29.119 42.466 42.242 1.00 32.38 375 ASP A C 1
ATOM 2915 O O . ASP A 1 375 ? -29.383 43.491 42.871 1.00 32.38 375 ASP A O 1
ATOM 2919 N N . THR A 1 376 ? -28.267 41.555 42.721 1.00 31.78 376 THR A N 1
ATOM 2920 C CA . THR A 1 376 ? -27.627 41.669 44.036 1.00 31.78 376 THR A CA 1
ATOM 2921 C C . THR A 1 376 ? -26.173 42.089 43.848 1.00 31.78 376 THR A C 1
ATOM 2923 O O . THR A 1 376 ? -25.284 41.256 43.678 1.00 31.78 376 THR A O 1
ATOM 2926 N N . THR A 1 377 ? -25.916 43.399 43.853 1.00 29.17 377 THR A N 1
ATOM 2927 C CA . THR A 1 377 ? -24.579 43.978 43.643 1.00 29.17 377 THR A CA 1
ATOM 2928 C C . THR A 1 377 ? -23.662 43.748 44.850 1.00 29.17 377 THR A C 1
ATOM 2930 O O . THR A 1 377 ? -23.435 44.646 45.664 1.00 29.17 377 THR A O 1
ATOM 2933 N N . VAL A 1 378 ? -23.121 42.536 44.981 1.00 34.91 378 VAL A N 1
ATOM 2934 C CA . VAL A 1 378 ? -22.117 42.203 45.999 1.00 34.91 378 VAL A CA 1
ATOM 2935 C C . VAL A 1 378 ? -20.760 42.757 45.561 1.00 34.91 378 VAL A C 1
ATOM 2937 O O . VAL A 1 378 ? -20.139 42.261 44.623 1.00 34.91 378 VAL A O 1
ATOM 2940 N N . ALA A 1 379 ? -20.294 43.807 46.240 1.00 29.59 379 ALA A N 1
ATOM 2941 C CA . ALA A 1 379 ? -19.000 44.421 45.958 1.00 29.59 379 ALA A CA 1
ATOM 2942 C C . ALA A 1 379 ? -17.841 43.434 46.195 1.00 29.59 379 ALA A C 1
ATOM 2944 O O . ALA A 1 379 ? -17.783 42.755 47.223 1.00 29.59 379 ALA A O 1
ATOM 2945 N N . SER A 1 380 ? -16.887 43.387 45.262 1.00 30.97 380 SER A N 1
ATOM 2946 C CA . SER A 1 380 ? -15.786 42.421 45.266 1.00 30.97 380 SER A CA 1
ATOM 2947 C C . SER A 1 380 ? -14.824 42.621 46.446 1.00 30.97 380 SER A C 1
ATOM 2949 O O . SER A 1 380 ? -13.890 43.428 46.381 1.00 30.97 380 SER A O 1
ATOM 2951 N N . LYS A 1 381 ? -14.991 41.840 47.517 1.00 29.27 381 LYS A N 1
ATOM 2952 C CA . LYS A 1 381 ? -13.914 41.601 48.488 1.00 29.27 381 LYS A CA 1
ATOM 2953 C C . LYS A 1 381 ? -12.961 40.552 47.922 1.00 29.27 381 LYS A C 1
ATOM 2955 O O . LYS A 1 381 ? -13.404 39.529 47.412 1.00 29.27 381 LYS A O 1
ATOM 2960 N N . LYS A 1 382 ? -11.651 40.810 48.020 1.00 29.89 382 LYS A N 1
ATOM 2961 C CA . LYS A 1 382 ? -10.610 39.870 47.577 1.00 29.89 382 LYS A CA 1
ATOM 2962 C C . LYS A 1 382 ? -10.819 38.509 48.239 1.00 29.89 382 LYS A C 1
ATOM 2964 O O . LYS A 1 382 ? -10.779 38.406 49.466 1.00 29.89 382 LYS A O 1
ATOM 2969 N N . GLN A 1 383 ? -11.010 37.493 47.409 1.00 29.95 383 GLN A N 1
ATOM 2970 C CA . GLN A 1 383 ? -11.112 36.103 47.821 1.00 29.95 383 GLN A CA 1
ATOM 2971 C C . GLN A 1 383 ? -9.778 35.700 48.464 1.00 29.95 383 GLN A C 1
ATOM 2973 O O . GLN A 1 383 ? -8.728 35.782 47.827 1.00 29.95 383 GLN A O 1
ATOM 2978 N N . LYS A 1 384 ? -9.801 35.349 49.755 1.00 26.66 384 LYS A N 1
ATOM 2979 C CA . LYS A 1 384 ? -8.644 34.723 50.406 1.00 26.66 384 LYS A CA 1
ATOM 2980 C C . LYS A 1 384 ? -8.492 33.310 49.856 1.00 26.66 384 LYS A C 1
ATOM 2982 O O . LYS A 1 384 ? -9.494 32.650 49.589 1.00 26.66 384 LYS A O 1
ATOM 2987 N N . GLU A 1 385 ? -7.254 32.848 49.735 1.00 30.70 385 GLU A N 1
ATOM 2988 C CA . GLU A 1 385 ? -6.963 31.455 49.405 1.00 30.70 385 GLU A CA 1
ATOM 2989 C C . GLU A 1 385 ? -7.615 30.541 50.450 1.00 30.70 385 GLU A C 1
ATOM 2991 O O . GLU A 1 385 ? -7.349 30.644 51.650 1.00 30.70 385 GLU A O 1
ATOM 2996 N N . PHE A 1 386 ? -8.527 29.683 49.991 1.00 32.75 386 PHE A N 1
ATOM 2997 C CA . PHE A 1 386 ? -9.207 28.713 50.837 1.00 32.75 386 PHE A CA 1
ATOM 2998 C C . PHE A 1 386 ? -8.315 27.476 50.962 1.00 32.75 386 PHE A C 1
ATOM 3000 O O . PHE A 1 386 ? -8.231 26.664 50.039 1.00 32.75 386 PHE A O 1
ATOM 3007 N N . ASP A 1 387 ? -7.608 27.363 52.087 1.00 27.81 387 ASP A N 1
ATOM 3008 C CA . ASP A 1 387 ? -6.661 26.275 52.330 1.00 27.81 387 ASP A CA 1
ATOM 3009 C C . ASP A 1 387 ? -7.375 24.912 52.386 1.00 27.81 387 ASP A C 1
ATOM 3011 O O . ASP A 1 387 ? -8.051 24.555 53.355 1.00 27.81 387 ASP A O 1
ATOM 3015 N N . SER A 1 388 ? -7.198 24.135 51.316 1.00 31.67 388 SER A N 1
ATOM 3016 C CA . SER A 1 388 ? -7.796 22.809 51.133 1.00 31.67 388 SER A CA 1
ATOM 3017 C C . SER A 1 388 ? -7.331 21.745 52.144 1.00 31.67 388 SER A C 1
ATOM 3019 O O . SER A 1 388 ? -7.923 20.666 52.214 1.00 31.67 388 SER A O 1
ATOM 3021 N N . GLY A 1 389 ? -6.306 22.020 52.959 1.00 33.44 389 GLY A N 1
ATOM 3022 C CA . GLY A 1 389 ? -5.628 21.030 53.800 1.00 33.44 389 GLY A CA 1
ATOM 3023 C C . GLY A 1 389 ? -6.404 20.460 55.000 1.00 33.44 389 GLY A C 1
ATOM 3024 O O . GLY A 1 389 ? -5.837 19.647 55.734 1.00 33.44 389 GLY A O 1
ATOM 3025 N N . ARG A 1 390 ? -7.664 20.858 55.264 1.00 35.22 390 ARG A N 1
ATOM 3026 C CA . ARG A 1 390 ? -8.306 20.632 56.583 1.00 35.22 390 ARG A CA 1
ATOM 3027 C C . ARG A 1 390 ? -9.666 19.916 56.627 1.00 35.22 390 ARG A C 1
ATOM 3029 O O . ARG A 1 390 ? -10.476 20.224 57.497 1.00 35.22 390 ARG A O 1
ATOM 3036 N N . PHE A 1 391 ? -9.894 18.882 55.807 1.00 36.12 391 PHE A N 1
ATOM 3037 C CA . PHE A 1 391 ? -11.076 18.002 55.946 1.00 36.12 391 PHE A CA 1
ATOM 3038 C C . PHE A 1 391 ? -10.733 16.542 56.323 1.00 36.12 391 PHE A C 1
ATOM 3040 O O . PHE A 1 391 ? -10.271 15.741 55.510 1.00 36.12 391 PHE A O 1
ATOM 3047 N N . ARG A 1 392 ? -10.987 16.153 57.584 1.00 38.56 392 ARG A N 1
ATOM 3048 C CA . ARG A 1 392 ? -10.706 14.804 58.135 1.00 38.56 392 ARG A CA 1
ATOM 3049 C C . ARG A 1 392 ? -11.803 13.766 57.806 1.00 38.56 392 ARG A C 1
ATOM 3051 O O . ARG A 1 392 ? -12.374 13.157 58.703 1.00 38.56 392 ARG A O 1
ATOM 3058 N N . VAL A 1 393 ? -12.061 13.499 56.522 1.00 39.78 393 VAL A N 1
ATOM 3059 C CA . VAL A 1 393 ? -13.015 12.442 56.074 1.00 39.78 393 VAL A CA 1
ATOM 3060 C C . VAL A 1 393 ? -12.308 11.160 55.577 1.00 39.78 393 VAL A C 1
ATOM 3062 O O . VAL A 1 393 ? -12.939 10.130 55.321 1.00 39.78 393 VAL A O 1
ATOM 3065 N N . LYS A 1 394 ? -10.967 11.175 55.554 1.00 35.06 394 LYS A N 1
ATOM 3066 C CA . LYS A 1 394 ? -10.090 10.126 55.001 1.00 35.06 394 LYS A CA 1
ATOM 3067 C C . LYS A 1 394 ? -10.499 8.684 55.350 1.00 35.06 394 LYS A C 1
ATOM 3069 O O . LYS A 1 394 ? -10.657 7.867 54.453 1.00 35.06 394 LYS A O 1
ATOM 3074 N N . LYS A 1 395 ? -10.795 8.393 56.624 1.00 34.88 395 LYS A N 1
ATOM 3075 C CA . LYS A 1 395 ? -11.038 7.024 57.129 1.00 34.88 395 LYS A CA 1
ATOM 3076 C C . LYS A 1 395 ? -12.380 6.384 56.708 1.00 34.88 395 LYS A C 1
ATOM 3078 O O . LYS A 1 395 ? -12.590 5.199 56.973 1.00 34.88 395 LYS A O 1
ATOM 3083 N N . LYS A 1 396 ? -13.292 7.144 56.077 1.00 34.97 396 LYS A N 1
ATOM 3084 C CA . LYS A 1 396 ? -14.497 6.607 55.401 1.00 34.97 396 LYS A CA 1
ATOM 3085 C C . LYS A 1 396 ? -14.311 6.555 53.878 1.00 34.97 396 LYS A C 1
ATOM 3087 O O . LYS A 1 396 ? -14.766 5.597 53.262 1.00 34.97 396 LYS A O 1
ATOM 3092 N N . MET A 1 397 ? -13.572 7.507 53.298 1.00 32.91 397 MET A N 1
ATOM 3093 C CA . MET A 1 397 ? -13.144 7.464 51.890 1.00 32.91 397 MET A CA 1
ATOM 3094 C C . MET A 1 397 ? -12.248 6.252 51.590 1.00 32.91 397 MET A C 1
ATOM 3096 O O . MET A 1 397 ? -12.529 5.524 50.645 1.00 32.91 397 MET A O 1
ATOM 3100 N N . GLU A 1 398 ? -11.244 5.977 52.430 1.00 37.50 398 GLU A N 1
ATOM 3101 C CA . GLU A 1 398 ? -10.255 4.898 52.239 1.00 37.50 398 GLU A CA 1
ATOM 3102 C C . GLU A 1 398 ? -10.885 3.492 52.129 1.00 37.50 398 GLU A C 1
ATOM 3104 O O . GLU A 1 398 ? -10.287 2.603 51.528 1.00 37.50 398 GLU A O 1
ATOM 3109 N N . ARG A 1 399 ? -12.104 3.284 52.656 1.00 36.31 399 ARG A N 1
ATOM 3110 C CA . ARG A 1 399 ? -12.828 2.002 52.553 1.00 36.31 399 ARG A CA 1
ATOM 3111 C C . ARG A 1 399 ? -13.698 1.860 51.301 1.00 36.31 399 ARG A C 1
ATOM 3113 O O . ARG A 1 399 ? -13.927 0.737 50.873 1.00 36.31 399 ARG A O 1
ATOM 3120 N N . LEU A 1 400 ? -14.151 2.965 50.705 1.00 41.56 400 LEU A N 1
ATOM 3121 C CA . LEU A 1 400 ? -14.805 2.951 49.389 1.00 41.56 400 LEU A CA 1
ATOM 3122 C C . LEU A 1 400 ? -13.762 2.938 48.259 1.00 41.56 400 LEU A C 1
ATOM 3124 O O . LEU A 1 400 ? -13.955 2.271 47.246 1.00 41.56 400 LEU A O 1
ATOM 3128 N N . SER A 1 401 ? -12.618 3.605 48.454 1.00 45.19 401 SER A N 1
ATOM 3129 C CA . SER A 1 401 ? -11.573 3.692 47.430 1.00 45.19 401 SER A CA 1
ATOM 3130 C C . SER A 1 401 ? -10.849 2.373 47.158 1.00 45.19 401 SER A C 1
ATOM 3132 O O . SER A 1 401 ? -10.301 2.208 46.078 1.00 45.19 401 SER A O 1
ATOM 3134 N N . GLN A 1 402 ? -10.806 1.431 48.107 1.00 41.06 402 GLN A N 1
ATOM 3135 C CA . GLN A 1 402 ? -10.107 0.154 47.896 1.00 41.06 402 GLN A CA 1
ATOM 3136 C C . GLN A 1 402 ? -10.819 -0.765 46.894 1.00 41.06 402 GLN A C 1
ATOM 3138 O O . GLN A 1 402 ? -10.137 -1.438 46.127 1.00 41.06 402 GLN A O 1
ATOM 3143 N N . MET A 1 403 ? -12.156 -0.748 46.839 1.00 42.66 403 MET A N 1
ATOM 3144 C CA . MET A 1 403 ? -12.903 -1.444 45.783 1.00 42.66 403 MET A CA 1
ATOM 3145 C C . MET A 1 403 ? -12.819 -0.693 44.450 1.00 42.66 403 MET A C 1
ATOM 3147 O O . MET A 1 403 ? -12.593 -1.313 43.415 1.00 42.66 403 MET A O 1
ATOM 3151 N N . SER A 1 404 ? -12.930 0.642 44.458 1.00 52.66 404 SER A N 1
ATOM 3152 C CA . SER A 1 404 ? -12.881 1.406 43.206 1.00 52.66 404 SER A CA 1
ATOM 3153 C C . SER A 1 404 ? -11.496 1.414 42.551 1.00 52.66 404 SER A C 1
ATOM 3155 O O . SER A 1 404 ? -11.423 1.470 41.328 1.00 52.66 404 SER A O 1
ATOM 3157 N N . LEU A 1 405 ? -10.396 1.305 43.309 1.00 55.94 405 LEU A N 1
ATOM 3158 C CA . LEU A 1 405 ? -9.036 1.367 42.754 1.00 55.94 405 LEU A CA 1
ATOM 3159 C C . LEU A 1 405 ? -8.732 0.229 41.764 1.00 55.94 405 LEU A C 1
ATOM 3161 O O . LEU A 1 405 ? -8.012 0.459 40.795 1.00 55.94 405 LEU A O 1
ATOM 3165 N N . ALA A 1 406 ? -9.296 -0.968 41.960 1.00 56.06 406 ALA A N 1
ATOM 3166 C CA . ALA A 1 406 ? -9.171 -2.067 40.999 1.00 56.06 406 ALA A CA 1
ATOM 3167 C C . ALA A 1 406 ? -9.839 -1.698 39.661 1.00 56.06 406 ALA A C 1
ATOM 3169 O O . ALA A 1 406 ? -9.163 -1.633 38.633 1.00 56.06 406 ALA A O 1
ATOM 3170 N N . ASN A 1 407 ? -11.123 -1.328 39.706 1.00 60.16 407 ASN A N 1
ATOM 3171 C CA . ASN A 1 407 ? -11.905 -0.897 38.543 1.00 60.16 407 ASN A CA 1
ATOM 3172 C C . ASN A 1 407 ? -11.281 0.330 37.848 1.00 60.16 407 ASN A C 1
ATOM 3174 O O . ASN A 1 407 ? -11.288 0.429 36.623 1.00 60.16 407 ASN A O 1
ATOM 3178 N N . VAL A 1 408 ? -10.720 1.269 38.619 1.00 60.03 408 VAL A N 1
ATOM 3179 C CA . VAL A 1 408 ? -10.022 2.461 38.113 1.00 60.03 408 VAL A CA 1
ATOM 3180 C C . VAL A 1 408 ? -8.738 2.069 37.381 1.00 60.03 408 VAL A C 1
ATOM 3182 O O . VAL A 1 408 ? -8.508 2.552 36.273 1.00 60.03 408 VAL A O 1
ATOM 3185 N N . ASN A 1 409 ? -7.922 1.176 37.947 1.00 62.62 409 ASN A N 1
ATOM 3186 C CA . ASN A 1 409 ? -6.699 0.694 37.303 1.00 62.62 409 ASN A CA 1
ATOM 3187 C C . ASN A 1 409 ? -7.010 -0.076 36.010 1.00 62.62 409 ASN A C 1
ATOM 3189 O O . ASN A 1 409 ? -6.346 0.135 34.994 1.00 62.62 409 ASN A O 1
ATOM 3193 N N . GLU A 1 410 ? -8.039 -0.925 36.013 1.00 64.38 410 GLU A N 1
ATOM 3194 C CA . GLU A 1 410 ? -8.492 -1.650 34.822 1.00 64.38 410 GLU A CA 1
ATOM 3195 C C . GLU A 1 410 ? -9.010 -0.691 33.736 1.00 64.38 410 GLU A C 1
ATOM 3197 O O . GLU A 1 410 ? -8.582 -0.761 32.581 1.00 64.38 410 GLU A O 1
ATOM 3202 N N . ALA A 1 411 ? -9.843 0.285 34.107 1.00 60.38 411 ALA A N 1
ATOM 3203 C CA . ALA A 1 411 ? -10.331 1.324 33.203 1.00 60.38 411 ALA A CA 1
ATOM 3204 C C . ALA A 1 411 ? -9.194 2.194 32.630 1.00 60.38 411 ALA A C 1
ATOM 3206 O O . ALA A 1 411 ? -9.207 2.526 31.442 1.00 60.38 411 ALA A O 1
ATOM 3207 N N . GLN A 1 412 ? -8.169 2.516 33.426 1.00 65.12 412 GLN A N 1
ATOM 3208 C CA . GLN A 1 412 ? -6.964 3.211 32.957 1.00 65.12 412 GLN A CA 1
ATOM 3209 C C . GLN A 1 412 ? -6.115 2.344 32.014 1.00 65.12 412 GLN A C 1
ATOM 3211 O O . GLN A 1 412 ? -5.554 2.862 31.042 1.00 65.12 412 GLN A O 1
ATOM 3216 N N . GLN A 1 413 ? -6.031 1.028 32.240 1.00 66.25 413 GLN A N 1
ATOM 3217 C CA . GLN A 1 413 ? -5.414 0.115 31.278 1.00 66.25 413 GLN A CA 1
ATOM 3218 C C . GLN A 1 413 ? -6.214 0.069 29.972 1.00 66.25 413 GLN A C 1
ATOM 3220 O O . GLN A 1 413 ? -5.620 0.252 28.908 1.00 66.25 413 GLN A O 1
ATOM 3225 N N . LYS A 1 414 ? -7.546 -0.085 30.030 1.00 66.94 414 LYS A N 1
ATOM 3226 C CA . LYS A 1 414 ? -8.425 -0.068 28.849 1.00 66.94 414 LYS A CA 1
ATOM 3227 C C . LYS A 1 414 ? -8.265 1.231 28.056 1.00 66.94 414 LYS A C 1
ATOM 3229 O O . LYS A 1 414 ? -7.947 1.175 26.873 1.00 66.94 414 LYS A O 1
ATOM 3234 N N . ARG A 1 415 ? -8.311 2.391 28.722 1.00 68.06 415 ARG A N 1
ATOM 3235 C CA . ARG A 1 415 ? -8.033 3.715 28.134 1.00 68.06 415 ARG A CA 1
ATOM 3236 C C . ARG A 1 415 ? -6.682 3.778 27.411 1.00 68.06 415 ARG A C 1
ATOM 3238 O O . ARG A 1 415 ? -6.579 4.351 26.325 1.00 68.06 415 ARG A O 1
ATOM 3245 N N . ASN A 1 416 ? -5.627 3.209 27.997 1.00 68.00 416 ASN A N 1
ATOM 3246 C CA . ASN A 1 416 ? -4.306 3.183 27.368 1.00 68.00 416 ASN A CA 1
ATOM 3247 C C . ASN A 1 416 ? -4.254 2.257 26.139 1.00 68.00 416 ASN A C 1
ATOM 3249 O O . ASN A 1 416 ? -3.612 2.625 25.153 1.00 68.00 416 ASN A O 1
ATOM 3253 N N . ARG A 1 417 ? -4.966 1.120 26.154 1.00 66.31 417 ARG A N 1
ATOM 3254 C CA . ARG A 1 417 ? -5.149 0.236 24.986 1.00 66.31 417 ARG A CA 1
ATOM 3255 C C . ARG A 1 417 ? -5.946 0.952 23.880 1.00 66.31 417 ARG A C 1
ATOM 3257 O O . ARG A 1 417 ? -5.469 1.042 22.752 1.00 66.31 417 ARG A O 1
ATOM 3264 N N . ASP A 1 418 ? -7.070 1.590 24.212 1.00 66.94 418 ASP A N 1
ATOM 3265 C CA . ASP A 1 418 ? -7.889 2.400 23.289 1.00 66.94 418 ASP A CA 1
ATOM 3266 C C . ASP A 1 418 ? -7.102 3.539 22.613 1.00 66.94 418 ASP A C 1
ATOM 3268 O O . ASP A 1 418 ? -7.321 3.842 21.434 1.00 66.94 418 ASP A O 1
ATOM 3272 N N . ARG A 1 419 ? -6.151 4.155 23.331 1.00 67.88 419 ARG A N 1
ATOM 3273 C CA . ARG A 1 419 ? -5.244 5.168 22.768 1.00 67.88 419 ARG A CA 1
ATOM 3274 C C . ARG A 1 419 ? -4.210 4.565 21.808 1.00 67.88 419 ARG A C 1
ATOM 3276 O O . ARG A 1 419 ? -3.905 5.200 20.801 1.00 67.88 419 ARG A O 1
ATOM 3283 N N . ARG A 1 420 ? -3.704 3.347 22.061 1.00 70.25 420 ARG A N 1
ATOM 3284 C CA . ARG A 1 420 ? -2.864 2.613 21.087 1.00 70.25 420 ARG A CA 1
ATOM 3285 C C . ARG A 1 420 ? -3.654 2.312 19.809 1.00 70.25 420 ARG A C 1
ATOM 3287 O O . ARG A 1 420 ? -3.164 2.619 18.728 1.00 70.25 420 ARG A O 1
ATOM 3294 N N . ILE A 1 421 ? -4.892 1.822 19.933 1.00 69.44 421 ILE A N 1
ATOM 3295 C CA . ILE A 1 421 ? -5.806 1.561 18.802 1.00 69.44 421 ILE A CA 1
ATOM 3296 C C . ILE A 1 421 ? -6.024 2.833 17.962 1.00 69.44 421 ILE A C 1
ATOM 3298 O O . ILE A 1 421 ? -5.917 2.792 16.738 1.00 69.44 421 ILE A O 1
ATOM 3302 N N . GLY A 1 422 ? -6.265 3.982 18.606 1.00 68.88 422 GLY A N 1
ATOM 3303 C CA . GLY A 1 422 ? -6.398 5.273 17.917 1.00 68.88 422 GLY A CA 1
ATOM 3304 C C . GLY A 1 422 ? -5.134 5.705 17.160 1.00 68.88 422 GLY A C 1
ATOM 3305 O O . GLY A 1 422 ? -5.230 6.157 16.020 1.00 68.88 422 GLY A O 1
ATOM 3306 N N . ASN A 1 423 ? -3.952 5.519 17.756 1.00 74.88 423 ASN A N 1
ATOM 3307 C CA . ASN A 1 423 ? -2.677 5.825 17.101 1.00 74.88 423 ASN A CA 1
ATOM 3308 C C . ASN A 1 423 ? -2.418 4.914 15.888 1.00 74.88 423 ASN A C 1
ATOM 3310 O O . ASN A 1 423 ? -2.017 5.409 14.839 1.00 74.88 423 ASN A O 1
ATOM 3314 N N . LEU A 1 424 ? -2.692 3.610 16.012 1.00 75.19 424 LEU A N 1
ATOM 3315 C CA . LEU A 1 424 ? -2.562 2.637 14.921 1.00 75.19 424 LEU A CA 1
ATOM 3316 C C . LEU A 1 424 ? -3.491 2.979 13.746 1.00 75.19 424 LEU A C 1
ATOM 3318 O O . LEU A 1 424 ? -3.050 2.988 12.601 1.00 75.19 424 LEU A O 1
ATOM 3322 N N . LEU A 1 425 ? -4.751 3.340 14.018 1.00 74.81 425 LEU A N 1
ATOM 3323 C CA . LEU A 1 425 ? -5.690 3.816 12.992 1.00 74.81 425 LEU A CA 1
ATOM 3324 C C . LEU A 1 425 ? -5.167 5.053 12.245 1.00 74.81 425 LEU A C 1
ATOM 3326 O O . LEU A 1 425 ? -5.305 5.136 11.026 1.00 74.81 425 LEU A O 1
ATOM 3330 N N . TRP A 1 426 ? -4.529 5.989 12.952 1.00 79.94 426 TRP A N 1
ATOM 3331 C CA . TRP A 1 426 ? -3.910 7.161 12.330 1.00 79.94 426 TRP A CA 1
ATOM 3332 C C . TRP A 1 426 ? -2.744 6.778 11.403 1.00 79.94 426 TRP A C 1
ATOM 3334 O O . TRP A 1 426 ? -2.633 7.322 10.307 1.00 79.94 426 TRP A O 1
ATOM 3344 N N . ASP A 1 427 ? -1.932 5.783 11.772 1.00 80.06 427 ASP A N 1
ATOM 3345 C CA . ASP A 1 427 ? -0.833 5.283 10.930 1.00 80.06 427 ASP A CA 1
ATOM 3346 C C . ASP A 1 427 ? -1.310 4.528 9.682 1.00 80.06 427 ASP A C 1
ATOM 3348 O O . ASP A 1 427 ? -0.673 4.624 8.625 1.00 80.06 427 ASP A O 1
ATOM 3352 N N . ILE A 1 428 ? -2.456 3.840 9.764 1.00 81.31 428 ILE A N 1
ATOM 3353 C CA . ILE A 1 428 ? -3.140 3.270 8.593 1.00 81.31 428 ILE A CA 1
ATOM 3354 C C . ILE A 1 428 ? -3.570 4.402 7.654 1.00 81.31 428 ILE A C 1
ATOM 3356 O O . ILE A 1 428 ? -3.205 4.381 6.479 1.00 81.31 428 ILE A O 1
ATOM 3360 N N . ILE A 1 429 ? -4.276 5.418 8.166 1.00 82.00 429 ILE A N 1
ATOM 3361 C CA . ILE A 1 429 ? -4.770 6.562 7.378 1.00 82.00 429 ILE A CA 1
ATOM 3362 C C . ILE A 1 429 ? -3.612 7.308 6.699 1.00 82.00 429 ILE A C 1
ATOM 3364 O O . ILE A 1 429 ? -3.655 7.537 5.491 1.00 82.00 429 ILE A O 1
ATOM 3368 N N . LEU A 1 430 ? -2.542 7.625 7.436 1.00 84.75 430 LEU A N 1
ATOM 3369 C CA . LEU A 1 430 ? -1.346 8.284 6.899 1.00 84.75 430 LEU A CA 1
ATOM 3370 C C . LEU A 1 430 ? -0.635 7.445 5.831 1.00 84.75 430 LEU A C 1
ATOM 3372 O O . LEU A 1 430 ? -0.096 7.992 4.870 1.00 84.75 430 LEU A O 1
ATOM 3376 N N . SER A 1 431 ? -0.618 6.120 5.977 1.00 83.38 431 SER A N 1
ATOM 3377 C CA . SER A 1 431 ? 0.017 5.233 4.997 1.00 83.38 431 SER A CA 1
ATOM 3378 C C . SER A 1 431 ? -0.836 5.060 3.741 1.00 83.38 431 SER A C 1
ATOM 3380 O O . SER A 1 431 ? -0.284 5.083 2.644 1.00 83.38 431 SER A O 1
ATOM 3382 N N . CYS A 1 432 ? -2.165 5.007 3.877 1.00 83.69 432 CYS A N 1
ATOM 3383 C CA . CYS A 1 432 ? -3.092 5.065 2.746 1.00 83.69 432 CYS A CA 1
ATOM 3384 C C . CYS A 1 432 ? -2.958 6.398 1.995 1.00 83.69 432 CYS A C 1
ATOM 3386 O O . CYS A 1 432 ? -2.839 6.399 0.774 1.00 83.69 432 CYS A O 1
ATOM 3388 N N . ALA A 1 433 ? -2.902 7.526 2.712 1.00 84.81 433 ALA A N 1
ATOM 3389 C CA . ALA A 1 433 ? -2.724 8.848 2.116 1.00 84.81 433 ALA A CA 1
ATOM 3390 C C . ALA A 1 433 ? -1.397 8.962 1.344 1.00 84.81 433 ALA A C 1
ATOM 3392 O O . ALA A 1 433 ? -1.401 9.390 0.192 1.00 84.81 433 ALA A O 1
ATOM 3393 N N . ARG A 1 434 ? -0.270 8.523 1.928 1.00 86.50 434 ARG A N 1
ATOM 3394 C CA . ARG A 1 434 ? 1.034 8.509 1.234 1.00 86.50 434 ARG A CA 1
ATOM 3395 C C . ARG A 1 434 ? 1.044 7.581 0.016 1.00 86.50 434 ARG A C 1
ATOM 3397 O O . ARG A 1 434 ? 1.619 7.961 -0.999 1.00 86.50 434 ARG A O 1
ATOM 3404 N N . LEU A 1 435 ? 0.400 6.412 0.088 1.00 87.31 435 LEU A N 1
ATOM 3405 C CA . LEU A 1 435 ? 0.288 5.488 -1.046 1.00 87.31 435 LEU A CA 1
ATOM 3406 C C . LEU A 1 435 ? -0.553 6.085 -2.185 1.00 87.31 435 LEU A C 1
ATOM 3408 O O . LEU A 1 435 ? -0.110 6.087 -3.329 1.00 87.31 435 LEU A O 1
ATOM 3412 N N . LEU A 1 436 ? -1.726 6.647 -1.876 1.00 85.25 436 LEU A N 1
ATOM 3413 C CA . LEU A 1 436 ? -2.581 7.317 -2.860 1.00 85.25 436 LEU A CA 1
ATOM 3414 C C . LEU A 1 436 ? -1.860 8.504 -3.515 1.00 85.25 436 LEU A C 1
ATOM 3416 O O . LEU A 1 436 ? -1.884 8.628 -4.736 1.00 85.25 436 LEU A O 1
ATOM 3420 N N . LEU A 1 437 ? -1.155 9.325 -2.730 1.00 86.88 437 LEU A N 1
ATOM 3421 C CA . LEU A 1 437 ? -0.346 10.430 -3.252 1.00 86.88 437 LEU A CA 1
ATOM 3422 C C . LEU A 1 437 ? 0.768 9.930 -4.184 1.00 86.88 437 LEU A C 1
ATOM 3424 O O . LEU A 1 437 ? 0.882 10.437 -5.299 1.00 86.88 437 LEU A O 1
ATOM 3428 N N . ALA A 1 438 ? 1.524 8.897 -3.796 1.00 85.69 438 ALA A N 1
ATOM 3429 C CA . ALA A 1 438 ? 2.556 8.302 -4.650 1.00 85.69 438 ALA A CA 1
ATOM 3430 C C . ALA A 1 438 ? 1.984 7.772 -5.981 1.00 85.69 438 ALA A C 1
ATOM 3432 O O . ALA A 1 438 ? 2.553 8.031 -7.040 1.00 85.69 438 ALA A O 1
ATOM 3433 N N . LEU A 1 439 ? 0.823 7.106 -5.948 1.00 84.38 439 LEU A N 1
ATOM 3434 C CA . LEU A 1 439 ? 0.132 6.625 -7.150 1.00 84.38 439 LEU A CA 1
ATOM 3435 C C . LEU A 1 439 ? -0.369 7.777 -8.041 1.00 84.38 439 LEU A C 1
ATOM 3437 O O . LEU A 1 439 ? -0.228 7.706 -9.261 1.00 84.38 439 LEU A O 1
ATOM 3441 N N . THR A 1 440 ? -0.889 8.870 -7.465 1.00 80.12 440 THR A N 1
ATOM 3442 C CA . THR A 1 440 ? -1.275 10.053 -8.261 1.00 80.12 440 THR A CA 1
ATOM 3443 C C . THR A 1 440 ? -0.075 10.766 -8.886 1.00 80.12 440 THR A C 1
ATOM 3445 O O . THR A 1 440 ? -0.182 11.225 -10.020 1.00 80.12 440 THR A O 1
ATOM 3448 N N . ILE A 1 441 ? 1.075 10.811 -8.201 1.00 80.50 441 ILE A N 1
ATOM 3449 C CA . ILE A 1 441 ? 2.326 11.374 -8.733 1.00 80.50 441 ILE A CA 1
ATOM 3450 C C . ILE A 1 441 ? 2.833 10.522 -9.910 1.00 80.50 441 ILE A C 1
ATOM 3452 O O . ILE A 1 441 ? 3.158 11.080 -10.956 1.00 80.50 441 ILE A O 1
ATOM 3456 N N . ILE A 1 442 ? 2.811 9.186 -9.797 1.00 79.75 442 ILE A N 1
ATOM 3457 C CA . ILE A 1 442 ? 3.145 8.268 -10.904 1.00 79.75 442 ILE A CA 1
ATOM 3458 C C . ILE A 1 442 ? 2.271 8.550 -12.131 1.00 79.75 442 ILE A C 1
ATOM 3460 O O . ILE A 1 442 ? 2.802 8.744 -13.221 1.00 79.75 442 ILE A O 1
ATOM 3464 N N . ASN A 1 443 ? 0.950 8.637 -11.947 1.00 73.69 443 ASN A N 1
ATOM 3465 C CA . ASN A 1 443 ? -0.004 8.877 -13.032 1.00 73.69 443 ASN A CA 1
ATOM 3466 C C . ASN A 1 443 ? 0.108 10.287 -13.655 1.00 73.69 443 ASN A C 1
ATOM 3468 O O . ASN A 1 443 ? -0.263 10.485 -14.809 1.00 73.69 443 ASN A O 1
ATOM 3472 N N . GLY A 1 444 ? 0.595 11.277 -12.896 1.00 68.50 444 GLY A N 1
ATOM 3473 C CA . GLY A 1 444 ? 0.827 12.645 -13.376 1.00 68.50 444 GLY A CA 1
ATOM 3474 C C . GLY A 1 444 ? 2.102 12.799 -14.213 1.00 68.50 444 GLY A C 1
ATOM 3475 O O . GLY A 1 444 ? 2.081 13.452 -15.258 1.00 68.50 444 GLY A O 1
ATOM 3476 N N . HIS A 1 445 ? 3.208 12.177 -13.784 1.00 66.50 445 HIS A N 1
ATOM 3477 C CA . HIS A 1 445 ? 4.478 12.188 -14.528 1.00 66.50 445 HIS A CA 1
ATOM 3478 C C . HIS A 1 445 ? 4.441 11.256 -15.737 1.00 66.50 445 HIS A C 1
ATOM 3480 O O . HIS A 1 445 ? 4.800 11.654 -16.846 1.00 66.50 445 HIS A O 1
ATOM 3486 N N . HIS A 1 446 ? 3.945 10.036 -15.542 1.00 64.94 446 HIS A N 1
ATOM 3487 C CA . HIS A 1 446 ? 3.749 9.059 -16.600 1.00 64.94 446 HIS A CA 1
ATOM 3488 C C . HIS A 1 446 ? 2.250 8.922 -16.880 1.00 64.94 446 HIS A C 1
ATOM 3490 O O . HIS A 1 446 ? 1.560 8.121 -16.252 1.00 64.94 446 HIS A O 1
ATOM 3496 N N . ASN A 1 447 ? 1.749 9.656 -17.881 1.00 65.19 447 ASN A N 1
ATOM 3497 C CA . ASN A 1 447 ? 0.467 9.317 -18.504 1.00 65.19 447 ASN A CA 1
ATOM 3498 C C . ASN A 1 447 ? 0.673 8.039 -19.333 1.00 65.19 447 ASN A C 1
ATOM 3500 O O . ASN A 1 447 ? 0.929 8.098 -20.539 1.00 65.19 447 ASN A O 1
ATOM 3504 N N . THR A 1 448 ? 0.692 6.898 -18.641 1.00 66.44 448 THR A N 1
ATOM 3505 C CA . THR A 1 448 ? 1.292 5.639 -19.106 1.00 66.44 448 THR A CA 1
ATOM 3506 C C . THR A 1 448 ? 0.759 5.197 -20.459 1.00 66.44 448 THR A C 1
ATOM 3508 O O . THR A 1 448 ? 1.549 4.802 -21.308 1.00 66.44 448 THR A O 1
ATOM 3511 N N . ASN A 1 449 ? -0.545 5.342 -20.696 1.00 77.75 449 ASN A N 1
ATOM 3512 C CA . ASN A 1 449 ? -1.180 4.914 -21.938 1.00 77.75 449 ASN A CA 1
ATOM 3513 C C . ASN A 1 449 ? -0.710 5.731 -23.161 1.00 77.75 449 ASN A C 1
ATOM 3515 O O . ASN A 1 449 ? -0.323 5.161 -24.177 1.00 77.75 449 ASN A O 1
ATOM 3519 N N . THR A 1 450 ? -0.655 7.068 -23.066 1.00 81.38 450 THR A N 1
ATOM 3520 C CA . THR A 1 450 ? -0.155 7.898 -24.184 1.00 81.38 450 THR A CA 1
ATOM 3521 C C . THR A 1 450 ? 1.353 7.770 -24.367 1.00 81.38 450 THR A C 1
ATOM 3523 O O . THR A 1 450 ? 1.833 7.840 -25.491 1.00 81.38 450 THR A O 1
ATOM 3526 N N . ALA A 1 451 ? 2.105 7.575 -23.278 1.00 82.94 451 ALA A N 1
ATOM 3527 C CA . ALA A 1 451 ? 3.542 7.326 -23.360 1.00 82.94 451 ALA A CA 1
ATOM 3528 C C . ALA A 1 451 ? 3.833 5.984 -24.053 1.00 82.94 451 ALA A C 1
ATOM 3530 O O . ALA A 1 451 ? 4.643 5.950 -24.971 1.00 82.94 451 ALA A O 1
ATOM 3531 N N . PHE A 1 452 ? 3.117 4.916 -23.679 1.00 86.94 452 PHE A N 1
ATOM 3532 C CA . PHE A 1 452 ? 3.220 3.592 -24.294 1.00 86.94 452 PHE A CA 1
ATOM 3533 C C . PHE A 1 452 ? 2.907 3.632 -25.794 1.00 86.94 452 PHE A C 1
ATOM 3535 O O . PHE A 1 452 ? 3.735 3.204 -26.593 1.00 86.94 452 PHE A O 1
ATOM 3542 N N . HIS A 1 453 ? 1.771 4.215 -26.195 1.00 87.50 453 HIS A N 1
ATOM 3543 C CA . HIS A 1 453 ? 1.415 4.316 -27.614 1.00 87.50 453 HIS A CA 1
ATOM 3544 C C . HIS A 1 453 ? 2.388 5.191 -28.423 1.00 87.50 453 HIS A C 1
ATOM 3546 O O . HIS A 1 453 ? 2.683 4.856 -29.566 1.00 87.50 453 HIS A O 1
ATOM 3552 N N . GLN A 1 454 ? 2.954 6.259 -27.845 1.00 88.25 454 GLN A N 1
ATOM 3553 C CA . GLN A 1 454 ? 4.015 7.031 -28.504 1.00 88.25 454 GLN A CA 1
ATOM 3554 C C . GLN A 1 454 ? 5.321 6.223 -28.628 1.00 88.25 454 GLN A C 1
ATOM 3556 O O . GLN A 1 454 ? 5.980 6.305 -29.660 1.00 88.25 454 GLN A O 1
ATOM 3561 N N . THR A 1 455 ? 5.696 5.422 -27.622 1.00 90.12 455 THR A N 1
ATOM 3562 C CA . THR A 1 455 ? 6.862 4.522 -27.710 1.00 90.12 455 THR A CA 1
ATOM 3563 C C . THR A 1 455 ? 6.645 3.422 -28.755 1.00 90.12 455 THR A C 1
ATOM 3565 O O . THR A 1 455 ? 7.572 3.113 -29.498 1.00 90.12 455 THR A O 1
ATOM 3568 N N . GLN A 1 456 ? 5.432 2.867 -28.859 1.00 90.00 456 GLN A N 1
ATOM 3569 C CA . GLN A 1 456 ? 5.072 1.884 -29.885 1.00 90.00 456 GLN A CA 1
ATOM 3570 C C . GLN A 1 456 ? 5.109 2.501 -31.292 1.00 90.00 456 GLN A C 1
ATOM 3572 O O . GLN A 1 456 ? 5.802 1.977 -32.157 1.00 90.00 456 GLN A O 1
ATOM 3577 N N . SER A 1 457 ? 4.461 3.653 -31.496 1.00 89.00 457 SER A N 1
ATOM 3578 C CA . SER A 1 457 ? 4.523 4.400 -32.761 1.00 89.00 457 SER A CA 1
ATOM 3579 C C . SER A 1 457 ? 5.968 4.730 -33.156 1.00 89.00 457 SER A C 1
ATOM 3581 O O . SER A 1 457 ? 6.344 4.598 -34.318 1.00 89.00 457 SER A O 1
ATOM 3583 N N . ALA A 1 458 ? 6.826 5.086 -32.195 1.00 88.94 458 ALA A N 1
ATOM 3584 C CA . ALA A 1 458 ? 8.241 5.313 -32.471 1.00 88.94 458 ALA A CA 1
ATOM 3585 C C . ALA A 1 458 ? 9.010 4.023 -32.827 1.00 88.94 458 ALA A C 1
ATOM 3587 O O . ALA A 1 458 ? 9.944 4.079 -33.624 1.00 88.94 458 ALA A O 1
ATOM 3588 N N . ALA A 1 459 ? 8.627 2.865 -32.277 1.00 90.00 459 ALA A N 1
ATOM 3589 C CA . ALA A 1 459 ? 9.199 1.574 -32.663 1.00 90.00 459 ALA A CA 1
ATOM 3590 C C . ALA A 1 459 ? 8.830 1.199 -34.103 1.00 90.00 459 ALA A C 1
ATOM 3592 O O . ALA A 1 459 ? 9.696 0.789 -34.872 1.00 90.00 459 ALA A O 1
ATOM 3593 N N . GLU A 1 460 ? 7.556 1.377 -34.454 1.00 87.94 460 GLU A N 1
ATOM 3594 C CA . GLU A 1 460 ? 7.001 1.063 -35.770 1.00 87.94 460 GLU A CA 1
ATOM 3595 C C . GLU A 1 460 ? 7.561 2.001 -36.854 1.00 87.94 460 GLU A C 1
ATOM 3597 O O . GLU A 1 460 ? 7.972 1.519 -37.903 1.00 87.94 460 GLU A O 1
ATOM 3602 N N . ASN A 1 461 ? 7.674 3.310 -36.585 1.00 86.12 461 ASN A N 1
ATOM 3603 C CA . ASN A 1 461 ? 8.097 4.301 -37.587 1.00 86.12 461 ASN A CA 1
ATOM 3604 C C . ASN A 1 461 ? 9.617 4.518 -37.719 1.00 86.12 461 ASN A C 1
ATOM 3606 O O . ASN A 1 461 ? 10.062 4.873 -38.806 1.00 86.12 461 ASN A O 1
ATOM 3610 N N . PHE A 1 462 ? 10.424 4.357 -36.656 1.00 83.19 462 PHE A N 1
ATOM 3611 C CA . PHE A 1 462 ? 11.880 4.637 -36.694 1.00 83.19 462 PHE A CA 1
ATOM 3612 C C . PHE A 1 462 ? 12.772 3.393 -36.587 1.00 83.19 462 PHE A C 1
ATOM 3614 O O . PHE A 1 462 ? 13.995 3.514 -36.656 1.00 83.19 462 PHE A O 1
ATOM 3621 N N . VAL A 1 463 ? 12.201 2.208 -36.341 1.00 84.25 463 VAL A N 1
ATOM 3622 C CA . VAL A 1 463 ? 12.988 1.004 -36.014 1.00 84.25 463 VAL A CA 1
ATOM 3623 C C . VAL A 1 463 ? 12.483 -0.263 -36.719 1.00 84.25 463 VAL A C 1
ATOM 3625 O O . VAL A 1 463 ? 12.761 -1.386 -36.295 1.00 84.25 463 VAL A O 1
ATOM 3628 N N . GLN A 1 464 ? 11.770 -0.088 -37.832 1.00 82.69 464 GLN A N 1
ATOM 3629 C CA . GLN A 1 464 ? 11.345 -1.173 -38.712 1.00 82.69 464 GLN A CA 1
ATOM 3630 C C . GLN A 1 464 ? 12.551 -1.872 -39.369 1.00 82.69 464 GLN A C 1
ATOM 3632 O O . GLN A 1 464 ? 13.588 -1.254 -39.631 1.00 82.69 464 GLN A O 1
ATOM 3637 N N . SER A 1 465 ? 12.422 -3.176 -39.645 1.00 82.44 465 SER A N 1
ATOM 3638 C CA . SER A 1 465 ? 13.440 -4.024 -40.307 1.00 82.44 465 SER A CA 1
ATOM 3639 C C . SER A 1 465 ? 14.846 -4.010 -39.673 1.00 82.44 465 SER A C 1
ATOM 3641 O O . SER A 1 465 ? 15.826 -4.410 -40.292 1.00 82.44 465 SER A O 1
ATOM 3643 N N . ILE A 1 466 ? 14.975 -3.559 -38.419 1.00 86.62 466 ILE A N 1
ATOM 3644 C CA . ILE A 1 466 ? 16.252 -3.565 -37.685 1.00 86.62 466 ILE A CA 1
ATOM 3645 C C . ILE A 1 466 ? 16.765 -4.987 -37.422 1.00 86.62 466 ILE A C 1
ATOM 3647 O O . ILE A 1 466 ? 17.974 -5.219 -37.402 1.00 86.62 466 ILE A O 1
ATOM 3651 N N . ASP A 1 467 ? 15.845 -5.926 -37.209 1.00 82.56 467 ASP A N 1
ATOM 3652 C CA . ASP A 1 467 ? 16.141 -7.309 -36.835 1.00 82.56 467 ASP A CA 1
ATOM 3653 C C . ASP A 1 467 ? 16.656 -8.130 -38.044 1.00 82.56 467 ASP A C 1
ATOM 3655 O O . ASP A 1 467 ? 17.294 -9.163 -37.860 1.00 82.56 467 ASP A O 1
ATOM 3659 N N . ASP A 1 468 ? 16.475 -7.623 -39.273 1.00 85.38 468 ASP A N 1
ATOM 3660 C CA . ASP A 1 468 ? 16.994 -8.198 -40.526 1.00 85.38 468 ASP A CA 1
ATOM 3661 C C . ASP A 1 468 ? 18.470 -7.821 -40.811 1.00 85.38 468 ASP A C 1
ATOM 3663 O O . ASP A 1 468 ? 19.106 -8.367 -41.716 1.00 85.38 468 ASP A O 1
ATOM 3667 N N . VAL A 1 469 ? 19.049 -6.869 -40.063 1.00 87.62 469 VAL A N 1
ATOM 3668 C CA . VAL A 1 469 ? 20.383 -6.290 -40.337 1.00 87.62 469 VAL A CA 1
ATOM 3669 C C . VAL A 1 469 ? 21.508 -7.146 -39.732 1.00 87.62 469 VAL A C 1
ATOM 3671 O O . VAL A 1 469 ? 22.170 -6.760 -38.767 1.00 87.62 469 VAL A O 1
ATOM 3674 N N . THR A 1 470 ? 21.747 -8.323 -40.316 1.00 86.31 470 THR A N 1
ATOM 3675 C CA . THR A 1 470 ? 22.746 -9.300 -39.831 1.00 86.31 470 THR A CA 1
ATOM 3676 C C . THR A 1 470 ? 24.161 -9.112 -40.396 1.00 86.31 470 THR A C 1
ATOM 3678 O O . THR A 1 470 ? 25.126 -9.637 -39.836 1.00 86.31 470 THR A O 1
ATOM 3681 N N . GLU A 1 471 ? 24.322 -8.375 -41.502 1.00 88.62 471 GLU A N 1
ATOM 3682 C CA . GLU A 1 471 ? 25.618 -8.143 -42.158 1.00 88.62 471 GLU A CA 1
ATOM 3683 C C . GLU A 1 471 ? 26.108 -6.679 -42.066 1.00 88.62 471 GLU A C 1
ATOM 3685 O O . GLU A 1 471 ? 25.305 -5.748 -42.162 1.00 88.62 471 GLU A O 1
ATOM 3690 N N . PRO A 1 472 ? 27.438 -6.432 -42.033 1.00 88.88 472 PRO A N 1
ATOM 3691 C CA . PRO A 1 472 ? 28.025 -5.087 -42.138 1.00 88.88 472 PRO A CA 1
ATOM 3692 C C . PRO A 1 472 ? 27.662 -4.336 -43.428 1.00 88.88 472 PRO A C 1
ATOM 3694 O O . PRO A 1 472 ? 27.738 -3.109 -43.482 1.00 88.88 472 PRO A O 1
ATOM 3697 N N . SER A 1 473 ? 27.309 -5.079 -44.479 1.00 87.56 473 SER A N 1
ATOM 3698 C CA . SER A 1 473 ? 26.840 -4.580 -45.772 1.00 87.56 473 SER A CA 1
ATOM 3699 C C . SER A 1 473 ? 25.451 -3.929 -45.657 1.00 87.56 473 SER A C 1
ATOM 3701 O O . SER A 1 473 ? 25.250 -2.828 -46.174 1.00 87.56 473 SER A O 1
ATOM 3703 N N . ALA A 1 474 ? 24.534 -4.581 -44.930 1.00 90.56 474 ALA A N 1
ATOM 3704 C CA . ALA A 1 474 ? 23.113 -4.252 -44.796 1.00 90.56 474 ALA A CA 1
ATOM 3705 C C . ALA A 1 474 ? 22.836 -3.001 -43.941 1.00 90.56 474 ALA A C 1
ATOM 3707 O O . ALA A 1 474 ? 21.812 -2.343 -44.122 1.00 90.56 474 ALA A O 1
ATOM 3708 N N . VAL A 1 475 ? 23.783 -2.607 -43.082 1.00 92.19 475 VAL A N 1
ATOM 3709 C CA . VAL A 1 475 ? 23.711 -1.352 -42.310 1.00 92.19 475 VAL A CA 1
ATOM 3710 C C . VAL A 1 475 ? 23.622 -0.125 -43.235 1.00 92.19 475 VAL A C 1
ATOM 3712 O O . VAL A 1 475 ? 22.958 0.852 -42.899 1.00 92.19 475 VAL A O 1
ATOM 3715 N N . TRP A 1 476 ? 24.244 -0.159 -44.423 1.00 92.75 476 TRP A N 1
ATOM 3716 C CA . TRP A 1 476 ? 24.218 0.980 -45.352 1.00 92.75 476 TRP A CA 1
ATOM 3717 C C . TRP A 1 476 ? 22.875 1.174 -46.082 1.00 92.75 476 TRP A C 1
ATOM 3719 O O . TRP A 1 476 ? 22.436 2.320 -46.128 1.00 92.75 476 TRP A O 1
ATOM 3729 N N . PRO A 1 477 ? 22.214 0.136 -46.645 1.00 92.25 477 PRO A N 1
ATOM 3730 C CA . PRO A 1 477 ? 20.820 0.228 -47.083 1.00 92.25 477 PRO A CA 1
ATOM 3731 C C . PRO A 1 477 ? 19.888 0.754 -45.988 1.00 92.25 477 PRO A C 1
ATOM 3733 O O . PRO A 1 477 ? 19.238 1.770 -46.204 1.00 92.25 477 PRO A O 1
ATOM 3736 N N . TRP A 1 478 ? 19.906 0.165 -44.784 1.00 92.69 478 TRP A N 1
ATOM 3737 C CA . TRP A 1 478 ? 19.022 0.586 -43.687 1.00 92.69 478 TRP A CA 1
ATOM 3738 C C . TRP A 1 478 ? 19.205 2.069 -43.304 1.00 92.69 478 TRP A C 1
ATOM 3740 O O . TRP A 1 478 ? 18.227 2.769 -43.053 1.00 92.69 478 TRP A O 1
ATOM 3750 N N . LEU A 1 479 ? 20.442 2.586 -43.325 1.00 91.88 479 LEU A N 1
ATOM 3751 C CA . LEU A 1 479 ? 20.724 4.011 -43.096 1.00 91.88 479 LEU A CA 1
ATOM 3752 C C . LEU A 1 479 ? 20.270 4.936 -44.241 1.00 91.88 479 LEU A C 1
ATOM 3754 O O . LEU A 1 479 ? 19.953 6.093 -43.983 1.00 91.88 479 LEU A O 1
ATOM 3758 N N . ASN A 1 480 ? 20.299 4.471 -45.492 1.00 91.81 480 ASN A N 1
ATOM 3759 C CA . ASN A 1 480 ? 20.058 5.291 -46.687 1.00 91.81 480 ASN A CA 1
ATOM 3760 C C . ASN A 1 480 ? 18.603 5.237 -47.191 1.00 91.81 480 ASN A C 1
ATOM 3762 O O . ASN A 1 480 ? 18.174 6.133 -47.915 1.00 91.81 480 ASN A O 1
ATOM 3766 N N . GLU A 1 481 ? 17.877 4.183 -46.828 1.00 87.81 481 GLU A N 1
ATOM 3767 C CA . GLU A 1 481 ? 16.475 3.941 -47.169 1.00 87.81 481 GLU A CA 1
ATOM 3768 C C . GLU A 1 481 ? 15.626 4.121 -45.901 1.00 87.81 481 GLU A C 1
ATOM 3770 O O . GLU A 1 481 ? 15.175 5.235 -45.638 1.00 87.81 481 GLU A O 1
ATOM 3775 N N . THR A 1 482 ? 15.504 3.085 -45.060 1.00 87.44 482 THR A N 1
ATOM 3776 C CA . THR A 1 482 ? 14.615 3.057 -43.883 1.00 87.44 482 THR A CA 1
ATOM 3777 C C . THR A 1 482 ? 14.788 4.262 -42.954 1.00 87.44 482 THR A C 1
ATOM 3779 O O . THR A 1 482 ? 13.857 5.037 -42.765 1.00 87.44 482 THR A O 1
ATOM 3782 N N . ALA A 1 483 ? 15.983 4.465 -42.388 1.00 89.44 483 ALA A N 1
ATOM 3783 C CA . ALA A 1 483 ? 16.213 5.535 -41.416 1.00 89.44 483 ALA A CA 1
ATOM 3784 C C . ALA A 1 483 ? 16.090 6.935 -42.040 1.00 89.44 483 ALA A C 1
ATOM 3786 O O . ALA A 1 483 ? 15.678 7.880 -41.367 1.00 89.44 483 ALA A O 1
ATOM 3787 N N . LEU A 1 484 ? 16.435 7.073 -43.323 1.00 90.19 484 LEU A N 1
ATOM 3788 C CA . LEU A 1 484 ? 16.329 8.336 -44.044 1.00 90.19 484 LEU A CA 1
ATOM 3789 C C . LEU A 1 484 ? 14.865 8.734 -44.251 1.00 90.19 484 LEU A C 1
ATOM 3791 O O . LEU A 1 484 ? 14.515 9.880 -43.986 1.00 90.19 484 LEU A O 1
ATOM 3795 N N . GLU A 1 485 ? 14.012 7.794 -44.658 1.00 87.56 485 GLU A N 1
ATOM 3796 C CA . GLU A 1 485 ? 12.569 8.006 -44.807 1.00 87.56 485 GLU A CA 1
ATOM 3797 C C . GLU A 1 485 ? 11.883 8.257 -43.451 1.00 87.56 485 GLU A C 1
ATOM 3799 O O . GLU A 1 485 ? 11.056 9.164 -43.331 1.00 87.56 485 GLU A O 1
ATOM 3804 N N . SER A 1 486 ? 12.282 7.546 -42.388 1.00 88.19 486 SER A N 1
ATOM 3805 C CA . SER A 1 486 ? 11.786 7.791 -41.026 1.00 88.19 486 SER A CA 1
ATOM 3806 C C . SER A 1 486 ? 12.051 9.227 -40.544 1.00 88.19 486 SER A C 1
ATOM 3808 O O . SER A 1 486 ? 11.157 9.864 -39.974 1.00 88.19 486 SER A O 1
ATOM 3810 N N . PHE A 1 487 ? 13.273 9.741 -40.746 1.00 89.06 487 PHE A N 1
ATOM 3811 C CA . PHE A 1 487 ? 13.675 11.074 -40.278 1.00 89.06 487 PHE A CA 1
ATOM 3812 C C . PHE A 1 487 ? 13.236 12.206 -41.218 1.00 89.06 487 PHE A C 1
ATOM 3814 O O . PHE A 1 487 ? 12.788 13.244 -40.733 1.00 89.06 487 PHE A O 1
ATOM 3821 N N . TYR A 1 488 ? 13.342 12.013 -42.536 1.00 89.94 488 TYR A N 1
ATOM 3822 C CA . TYR A 1 488 ? 13.125 13.038 -43.560 1.00 89.94 488 TYR A CA 1
ATOM 3823 C C . TYR A 1 488 ? 12.168 12.536 -44.658 1.00 89.94 488 TYR A C 1
ATOM 3825 O O . TYR A 1 488 ? 12.626 12.164 -45.743 1.00 89.94 488 TYR A O 1
ATOM 3833 N N . PRO A 1 489 ? 10.844 12.538 -44.416 1.00 85.94 489 PRO A N 1
ATOM 3834 C CA . PRO A 1 489 ? 9.868 12.049 -45.387 1.00 85.94 489 PRO A CA 1
ATOM 3835 C C . PRO A 1 489 ? 9.917 12.836 -46.707 1.00 85.94 489 PRO A C 1
ATOM 3837 O O . PRO A 1 489 ? 9.891 14.071 -46.731 1.00 85.94 489 PRO A O 1
ATOM 3840 N N . GLU A 1 490 ? 9.959 12.112 -47.829 1.00 80.88 490 GLU A N 1
ATOM 3841 C CA . GLU A 1 490 ? 9.921 12.688 -49.184 1.00 80.88 490 GLU A CA 1
ATOM 3842 C C . GLU A 1 490 ? 8.522 12.691 -49.816 1.00 80.88 490 GLU A C 1
ATOM 3844 O O . GLU A 1 490 ? 8.309 13.335 -50.849 1.00 80.88 490 GLU A O 1
ATOM 3849 N N . THR A 1 491 ? 7.571 12.025 -49.166 1.00 81.19 491 THR A N 1
ATOM 3850 C CA . THR A 1 491 ? 6.139 11.981 -49.472 1.00 81.19 491 THR A CA 1
ATOM 3851 C C . THR A 1 491 ? 5.337 12.578 -48.313 1.00 81.19 491 THR A C 1
ATOM 3853 O O . THR A 1 491 ? 5.735 12.541 -47.151 1.00 81.19 491 THR A O 1
ATOM 3856 N N . SER A 1 492 ? 4.204 13.190 -48.639 1.00 77.00 492 SER A N 1
ATOM 3857 C CA . SER A 1 492 ? 3.180 13.638 -47.695 1.00 77.00 492 SER A CA 1
ATOM 3858 C C . SER A 1 492 ? 2.120 12.538 -47.536 1.00 77.00 492 SER A C 1
ATOM 3860 O O . SER A 1 492 ? 2.097 11.576 -48.299 1.00 77.00 492 SER A O 1
ATOM 3862 N N . TYR A 1 493 ? 1.178 12.693 -46.605 1.00 70.31 493 TYR A N 1
ATOM 3863 C CA . TYR A 1 493 ? 0.143 11.683 -46.302 1.00 70.31 493 TYR A CA 1
ATOM 3864 C C . TYR A 1 493 ? -0.843 11.361 -47.457 1.00 70.31 493 TYR A C 1
ATOM 3866 O O . TYR A 1 493 ? -1.703 10.497 -47.300 1.00 70.31 493 TYR A O 1
ATOM 3874 N N . ASN A 1 494 ? -0.739 12.065 -48.593 1.00 76.88 494 ASN A N 1
ATOM 3875 C CA . ASN A 1 494 ? -1.492 11.836 -49.837 1.00 76.88 494 ASN A CA 1
ATOM 3876 C C . ASN A 1 494 ? -0.581 11.371 -51.001 1.00 76.88 494 ASN A C 1
ATOM 3878 O O . ASN A 1 494 ? -0.935 11.583 -52.159 1.00 76.88 494 ASN A O 1
ATOM 3882 N N . ASP A 1 495 ? 0.630 10.877 -50.723 1.00 76.25 495 ASP A N 1
ATOM 3883 C CA . ASP A 1 495 ? 1.704 10.562 -51.693 1.00 76.25 495 ASP A CA 1
ATOM 3884 C C . ASP A 1 495 ? 2.239 11.763 -52.521 1.00 76.25 495 ASP A C 1
ATOM 3886 O O . ASP A 1 495 ? 3.209 11.643 -53.273 1.00 76.25 495 ASP A O 1
ATOM 3890 N N . ASP A 1 496 ? 1.661 12.955 -52.344 1.00 80.88 496 ASP A N 1
ATOM 3891 C CA . ASP A 1 496 ? 2.155 14.239 -52.859 1.00 80.88 496 ASP A CA 1
ATOM 3892 C C . ASP A 1 496 ? 3.528 14.617 -52.272 1.00 80.88 496 ASP A C 1
ATOM 3894 O O . ASP A 1 496 ? 3.877 14.234 -51.156 1.00 80.88 496 ASP A O 1
ATOM 3898 N N . LYS A 1 497 ? 4.294 15.473 -52.963 1.00 81.06 497 LYS A N 1
ATOM 3899 C CA . LYS A 1 497 ? 5.546 16.017 -52.401 1.00 81.06 497 LYS A CA 1
ATOM 3900 C C . LYS A 1 497 ? 5.263 16.941 -51.201 1.00 81.06 497 LYS A C 1
ATOM 3902 O O . LYS A 1 497 ? 4.477 17.880 -51.356 1.00 81.06 497 LYS A O 1
ATOM 3907 N N . PRO A 1 498 ? 5.939 16.761 -50.049 1.00 79.44 498 PRO A N 1
ATOM 3908 C CA . PRO A 1 498 ? 5.689 17.546 -48.850 1.00 79.44 498 PRO A CA 1
ATOM 3909 C C . PRO A 1 498 ? 6.073 19.010 -49.055 1.00 79.44 498 PRO A C 1
ATOM 3911 O O . PRO A 1 498 ? 7.114 19.351 -49.633 1.00 79.44 498 PRO A O 1
ATOM 3914 N N . ARG A 1 499 ? 5.208 19.895 -48.562 1.00 81.62 499 ARG A N 1
ATOM 3915 C CA . ARG A 1 499 ? 5.395 21.350 -48.614 1.00 81.62 499 ARG A CA 1
ATOM 3916 C C . ARG A 1 499 ? 6.552 21.772 -47.708 1.00 81.62 499 ARG A C 1
ATOM 3918 O O . ARG A 1 499 ? 6.959 21.036 -46.813 1.00 81.62 499 ARG A O 1
ATOM 3925 N N . TRP A 1 500 ? 7.079 22.985 -47.894 1.00 79.44 500 TRP A N 1
ATOM 3926 C CA . TRP A 1 500 ? 8.275 23.431 -47.158 1.00 79.44 500 TRP A CA 1
ATOM 3927 C C . TRP A 1 500 ? 8.110 23.418 -45.627 1.00 79.44 500 TRP A C 1
ATOM 3929 O O . TRP A 1 500 ? 9.099 23.262 -44.923 1.00 79.44 500 TRP A O 1
ATOM 3939 N N . TRP A 1 501 ? 6.877 23.538 -45.120 1.00 76.69 501 TRP A N 1
ATOM 3940 C CA . TRP A 1 501 ? 6.550 23.421 -43.694 1.00 76.69 501 TRP A CA 1
ATOM 3941 C C . TRP A 1 501 ? 6.244 21.985 -43.235 1.00 76.69 501 TRP A C 1
ATOM 3943 O O . TRP A 1 501 ? 6.321 21.703 -42.046 1.00 76.69 501 TRP A O 1
ATOM 3953 N N . GLU A 1 502 ? 5.890 21.077 -44.151 1.00 78.38 502 GLU A N 1
ATOM 3954 C CA . GLU A 1 502 ? 5.658 19.654 -43.850 1.00 78.38 502 GLU A CA 1
ATOM 3955 C C . GLU A 1 502 ? 6.990 18.920 -43.645 1.00 78.38 502 GLU A C 1
ATOM 3957 O O . GLU A 1 502 ? 7.083 18.064 -42.775 1.00 78.38 502 GLU A O 1
ATOM 3962 N N . LYS A 1 503 ? 8.059 19.355 -44.329 1.00 78.38 503 LYS A N 1
ATOM 3963 C CA . LYS A 1 503 ? 9.444 18.867 -44.157 1.00 78.38 503 LYS A CA 1
ATOM 3964 C C . LYS A 1 503 ? 10.060 19.063 -42.757 1.00 78.38 503 LYS A C 1
ATOM 3966 O O . LYS A 1 503 ? 11.200 18.670 -42.544 1.00 78.38 503 LYS A O 1
ATOM 3971 N N . VAL A 1 504 ? 9.346 19.701 -41.828 1.00 81.38 504 VAL A N 1
ATOM 3972 C CA . VAL A 1 504 ? 9.754 19.850 -40.417 1.00 81.38 504 VAL A CA 1
ATOM 3973 C C . VAL A 1 504 ? 9.332 18.630 -39.582 1.00 81.38 504 VAL A C 1
ATOM 3975 O O . VAL A 1 504 ? 9.873 18.405 -38.500 1.00 81.38 504 VAL A O 1
ATOM 3978 N N . PHE A 1 505 ? 8.376 17.837 -40.076 1.00 87.06 505 PHE A N 1
ATOM 3979 C CA . PHE A 1 505 ? 7.878 16.644 -39.402 1.00 87.06 505 PHE A CA 1
ATOM 3980 C C . PHE A 1 505 ? 8.581 15.374 -39.888 1.00 87.06 505 PHE A C 1
ATOM 3982 O O . PHE A 1 505 ? 9.017 15.280 -41.034 1.00 87.06 505 PHE A O 1
ATOM 3989 N N . THR A 1 506 ? 8.653 14.384 -39.002 1.00 88.00 506 THR A N 1
ATOM 3990 C CA . THR A 1 506 ? 9.057 13.009 -39.318 1.00 88.00 506 THR A CA 1
ATOM 3991 C C . THR A 1 506 ? 7.960 12.255 -40.077 1.00 88.00 506 THR A C 1
ATOM 3993 O O . THR A 1 506 ? 6.858 12.772 -40.252 1.00 88.00 506 THR A O 1
ATOM 3996 N N . THR A 1 507 ? 8.227 11.013 -40.502 1.00 84.56 507 THR A N 1
ATOM 3997 C CA . THR A 1 507 ? 7.264 10.170 -41.251 1.00 84.56 507 THR A CA 1
ATOM 3998 C C . THR A 1 507 ? 5.884 10.018 -40.577 1.00 84.56 507 THR A C 1
ATOM 4000 O O . THR A 1 507 ? 4.877 9.864 -41.262 1.00 84.56 507 THR A O 1
ATOM 4003 N N . ASP A 1 508 ? 5.790 10.164 -39.250 1.00 82.44 508 ASP A N 1
ATOM 4004 C CA . ASP A 1 508 ? 4.514 10.164 -38.512 1.00 82.44 508 ASP A CA 1
ATOM 4005 C C . ASP A 1 508 ? 3.626 11.413 -38.740 1.00 82.44 508 ASP A C 1
ATOM 4007 O O . ASP A 1 508 ? 2.493 11.456 -38.250 1.00 82.44 508 ASP A O 1
ATOM 4011 N N . MET A 1 509 ? 4.136 12.436 -39.442 1.00 83.25 509 MET A N 1
ATOM 4012 C CA . MET A 1 509 ? 3.500 13.736 -39.719 1.00 83.25 509 MET A CA 1
ATOM 4013 C C . MET A 1 509 ? 2.998 14.475 -38.460 1.00 83.25 509 MET A C 1
ATOM 4015 O O . MET A 1 509 ? 2.089 15.305 -38.529 1.00 83.25 509 MET A O 1
ATOM 4019 N N . GLN A 1 510 ? 3.575 14.174 -37.291 1.00 85.81 510 GLN A N 1
ATOM 4020 C CA . GLN A 1 510 ? 3.153 14.715 -35.989 1.00 85.81 510 GLN A CA 1
ATOM 4021 C C . GLN A 1 510 ? 4.320 15.112 -35.089 1.00 85.81 510 GLN A C 1
ATOM 4023 O O . GLN A 1 510 ? 4.196 16.052 -34.297 1.00 85.81 510 GLN A O 1
ATOM 4028 N N . SER A 1 511 ? 5.438 14.400 -35.190 1.00 90.00 511 SER A N 1
ATOM 4029 C CA . SER A 1 511 ? 6.625 14.659 -34.394 1.00 90.00 511 SER A CA 1
ATOM 4030 C C . SER A 1 511 ? 7.679 15.428 -35.188 1.00 90.00 511 SER A C 1
ATOM 4032 O O . SER A 1 511 ? 7.713 15.398 -36.414 1.00 90.00 511 SER A O 1
ATOM 4034 N N . VAL A 1 512 ? 8.535 16.152 -34.470 1.00 89.62 512 VAL A N 1
ATOM 4035 C CA . VAL A 1 512 ? 9.585 17.018 -35.025 1.00 89.62 512 VAL A CA 1
ATOM 4036 C C . VAL A 1 512 ? 10.947 16.578 -34.487 1.00 89.62 512 VAL A C 1
ATOM 4038 O O . VAL A 1 512 ? 11.069 16.210 -33.313 1.00 89.62 512 VAL A O 1
ATOM 4041 N N . LEU A 1 513 ? 11.979 16.624 -35.330 1.00 87.44 513 LEU A N 1
ATOM 4042 C CA . LEU A 1 513 ? 13.364 16.373 -34.927 1.00 87.44 513 LEU A CA 1
ATOM 4043 C C . LEU A 1 513 ? 13.863 17.512 -34.015 1.00 87.44 513 LEU A C 1
ATOM 4045 O O . LEU A 1 513 ? 13.789 18.685 -34.368 1.00 87.44 513 LEU A O 1
ATOM 4049 N N . VAL A 1 514 ? 14.380 17.177 -32.830 1.00 86.44 514 VAL A N 1
ATOM 4050 C CA . VAL A 1 514 ? 14.932 18.154 -31.861 1.00 86.44 514 VAL A CA 1
ATOM 4051 C C . VAL A 1 514 ? 16.385 18.538 -32.199 1.00 86.44 514 VAL A C 1
ATOM 4053 O O . VAL A 1 514 ? 16.912 19.529 -31.696 1.00 86.44 514 VAL A O 1
ATOM 4056 N N . SER A 1 515 ? 17.029 17.740 -33.049 1.00 83.62 515 SER A N 1
ATOM 4057 C CA . SER A 1 515 ? 18.388 17.889 -33.576 1.00 83.62 515 SER A CA 1
ATOM 4058 C C . SER A 1 515 ? 18.524 17.071 -34.868 1.00 83.62 515 SER A C 1
ATOM 4060 O O . SER A 1 515 ? 17.717 16.155 -35.059 1.00 83.62 515 SER A O 1
ATOM 4062 N N . PRO A 1 516 ? 19.580 17.282 -35.674 1.00 86.50 516 PRO A N 1
ATOM 4063 C CA . PRO A 1 516 ? 20.062 16.287 -36.632 1.00 86.50 516 PRO A CA 1
ATOM 4064 C C . PRO A 1 516 ? 20.213 14.884 -36.012 1.00 86.50 516 PRO A C 1
ATOM 4066 O O . PRO A 1 516 ? 20.617 14.794 -34.841 1.00 86.50 516 PRO A O 1
ATOM 4069 N N . PRO A 1 517 ? 19.993 13.803 -36.785 1.00 89.44 517 PRO A N 1
ATOM 4070 C CA . PRO A 1 517 ? 20.364 12.446 -36.394 1.00 89.44 517 PRO A CA 1
ATOM 4071 C C . PRO A 1 517 ? 21.870 12.322 -36.223 1.00 89.44 517 PRO A C 1
ATOM 4073 O O . PRO A 1 517 ? 22.638 12.775 -37.073 1.00 89.44 517 PRO A O 1
ATOM 4076 N N . ILE A 1 518 ? 22.313 11.698 -35.132 1.00 88.38 518 ILE A N 1
ATOM 4077 C CA . ILE A 1 518 ? 23.738 11.523 -34.849 1.00 88.38 518 ILE A CA 1
ATOM 4078 C C . ILE A 1 518 ? 24.155 10.077 -35.058 1.00 88.38 518 ILE A C 1
ATOM 4080 O O . ILE A 1 518 ? 23.584 9.154 -34.482 1.00 88.38 518 ILE A O 1
ATOM 4084 N N . LEU A 1 519 ? 25.220 9.912 -35.837 1.00 91.19 519 LEU A N 1
ATOM 4085 C CA . LEU A 1 519 ? 25.921 8.657 -36.043 1.00 91.19 519 LEU A CA 1
ATOM 4086 C C . LEU A 1 519 ? 27.186 8.657 -35.171 1.00 91.19 519 LEU A C 1
ATOM 4088 O O . LEU A 1 519 ? 28.030 9.549 -35.293 1.00 91.19 519 LEU A O 1
ATOM 4092 N N . ILE A 1 520 ? 27.318 7.673 -34.279 1.00 90.06 520 ILE A N 1
ATOM 4093 C CA . ILE A 1 520 ? 28.472 7.487 -33.384 1.00 90.06 520 ILE A CA 1
ATOM 4094 C C . ILE A 1 520 ? 29.097 6.122 -33.656 1.00 90.06 520 ILE A C 1
ATOM 4096 O O . ILE A 1 520 ? 28.404 5.110 -33.629 1.00 90.06 520 ILE A O 1
ATOM 4100 N N . GLN A 1 521 ? 30.409 6.060 -33.855 1.00 91.75 521 GLN A N 1
ATOM 4101 C CA . GLN A 1 521 ? 31.135 4.803 -34.018 1.00 91.75 521 GLN A CA 1
ATOM 4102 C C . GLN A 1 521 ? 32.074 4.531 -32.840 1.00 91.75 521 GLN A C 1
ATOM 4104 O O . GLN A 1 521 ? 32.941 5.342 -32.500 1.00 91.75 521 GLN A O 1
ATOM 4109 N N . ALA A 1 522 ? 31.949 3.325 -32.286 1.00 91.38 522 ALA A N 1
ATOM 4110 C CA . ALA A 1 522 ? 32.908 2.727 -31.371 1.00 91.38 522 ALA A CA 1
ATOM 4111 C C . ALA A 1 522 ? 33.918 1.870 -32.157 1.00 91.38 522 ALA A C 1
ATOM 4113 O O . ALA A 1 522 ? 33.542 0.974 -32.921 1.00 91.38 522 ALA A O 1
ATOM 4114 N N . ARG A 1 523 ? 35.211 2.141 -31.958 1.00 90.81 523 ARG A N 1
ATOM 4115 C CA . ARG A 1 523 ? 36.341 1.612 -32.745 1.00 90.81 523 ARG A CA 1
ATOM 4116 C C . ARG A 1 523 ? 37.461 1.129 -31.822 1.00 90.81 523 ARG A C 1
ATOM 4118 O O . ARG A 1 523 ? 37.647 1.710 -30.756 1.00 90.81 523 ARG A O 1
ATOM 4125 N N . VAL A 1 524 ? 38.222 0.104 -32.216 1.00 91.31 524 VAL A N 1
ATOM 4126 C CA . VAL A 1 524 ? 39.376 -0.416 -31.442 1.00 91.31 524 VAL A CA 1
ATOM 4127 C C . VAL A 1 524 ? 40.731 -0.070 -32.072 1.00 91.31 524 VAL A C 1
ATOM 4129 O O . VAL A 1 524 ? 40.847 0.061 -33.292 1.00 91.31 524 VAL A O 1
ATOM 4132 N N . LYS A 1 525 ? 41.768 0.074 -31.232 1.00 89.94 525 LYS A N 1
ATOM 4133 C CA . LYS A 1 525 ? 43.144 0.380 -31.667 1.00 89.94 525 LYS A CA 1
ATOM 4134 C C . LYS A 1 525 ? 43.759 -0.791 -32.468 1.00 89.94 525 LYS A C 1
ATOM 4136 O O . LYS A 1 525 ? 43.490 -1.954 -32.149 1.00 89.94 525 LYS A O 1
ATOM 4141 N N . PRO A 1 526 ? 44.636 -0.525 -33.458 1.00 86.94 526 PRO A N 1
ATOM 4142 C CA . PRO A 1 526 ? 45.395 -1.566 -34.159 1.00 86.94 526 PRO A CA 1
ATOM 4143 C C . PRO A 1 526 ? 46.406 -2.285 -33.246 1.00 86.94 526 PRO A C 1
ATOM 4145 O O . PRO A 1 526 ? 46.832 -1.748 -32.225 1.00 86.94 526 PRO A O 1
ATOM 4148 N N . GLY A 1 527 ? 46.826 -3.493 -33.638 1.00 80.88 527 GLY A N 1
ATOM 4149 C CA . GLY A 1 527 ? 47.942 -4.227 -33.015 1.00 80.88 527 GLY A CA 1
ATOM 4150 C C . GLY A 1 527 ? 47.678 -4.833 -31.628 1.00 80.88 527 GLY A C 1
ATOM 4151 O O . GLY A 1 527 ? 48.570 -5.466 -31.064 1.00 80.88 527 GLY A O 1
ATOM 4152 N N . LEU A 1 528 ? 46.471 -4.668 -31.075 1.00 84.12 528 LEU A N 1
ATOM 4153 C CA . LEU A 1 528 ? 46.080 -5.232 -29.775 1.00 84.12 528 LEU A CA 1
ATOM 4154 C C . LEU A 1 528 ? 45.904 -6.759 -29.797 1.00 84.12 528 LEU A C 1
ATOM 4156 O O . LEU A 1 528 ? 46.096 -7.413 -28.776 1.00 84.12 528 LEU A O 1
ATOM 4160 N N . CYS A 1 529 ? 45.560 -7.323 -30.955 1.00 82.50 529 CYS A N 1
ATOM 4161 C CA . CYS A 1 529 ? 45.594 -8.758 -31.211 1.00 82.50 529 CYS A CA 1
ATOM 4162 C C . CYS A 1 529 ? 46.803 -9.083 -32.098 1.00 82.50 529 CYS A C 1
ATOM 4164 O O . CYS A 1 529 ? 47.114 -8.333 -33.025 1.00 82.50 529 CYS A O 1
ATOM 4166 N N . LYS A 1 530 ? 47.470 -10.211 -31.834 1.00 84.06 530 LYS A N 1
ATOM 4167 C CA . LYS A 1 530 ? 48.561 -10.737 -32.664 1.00 84.06 530 LYS A CA 1
ATOM 4168 C C . LYS A 1 530 ? 48.089 -11.997 -33.376 1.00 84.06 530 LYS A C 1
ATOM 4170 O O . LYS A 1 530 ? 47.641 -12.931 -32.716 1.00 84.06 530 LYS A O 1
ATOM 4175 N N . VAL A 1 531 ? 48.233 -12.033 -34.698 1.00 85.06 531 VAL A N 1
ATOM 4176 C CA . VAL A 1 531 ? 47.979 -13.239 -35.496 1.00 85.06 531 VAL A CA 1
ATOM 4177 C C . VAL A 1 531 ? 48.996 -14.322 -35.088 1.00 85.06 531 VAL A C 1
ATOM 4179 O O . VAL A 1 531 ? 50.194 -14.016 -35.025 1.00 85.06 531 VAL A O 1
ATOM 4182 N N . PRO A 1 532 ? 48.569 -15.565 -34.780 1.00 88.44 532 PRO A N 1
ATOM 4183 C CA . PRO A 1 532 ? 49.480 -16.667 -34.471 1.00 88.44 532 PRO A CA 1
ATOM 4184 C C . PRO A 1 532 ? 50.498 -16.891 -35.593 1.00 88.44 532 PRO A C 1
ATOM 4186 O O . PRO A 1 532 ? 50.152 -16.781 -36.765 1.00 88.44 532 PRO A O 1
ATOM 4189 N N . ALA A 1 533 ? 51.742 -17.243 -35.254 1.00 87.06 533 ALA A N 1
ATOM 4190 C CA . ALA A 1 533 ? 52.833 -17.351 -36.233 1.00 87.06 533 ALA A CA 1
ATOM 4191 C C . ALA A 1 533 ? 52.544 -18.323 -37.397 1.00 87.06 533 ALA A C 1
ATOM 4193 O O . ALA A 1 533 ? 53.018 -18.111 -38.503 1.00 87.06 533 ALA A O 1
ATOM 4194 N N . THR A 1 534 ? 51.719 -19.349 -37.171 1.00 89.62 534 THR A N 1
ATOM 4195 C CA . THR A 1 534 ? 51.265 -20.323 -38.181 1.00 89.62 534 THR A CA 1
ATOM 4196 C C . THR A 1 534 ? 50.155 -19.816 -39.112 1.00 89.62 534 THR A C 1
ATOM 4198 O O . THR A 1 534 ? 49.710 -20.560 -39.980 1.00 89.62 534 THR A O 1
ATOM 4201 N N . MET A 1 535 ? 49.665 -18.589 -38.915 1.00 86.94 535 MET A N 1
ATOM 4202 C CA . MET A 1 535 ? 48.560 -17.979 -39.669 1.00 86.94 535 MET A CA 1
ATOM 4203 C C . MET A 1 535 ? 48.920 -16.611 -40.270 1.00 86.94 535 MET A C 1
ATOM 4205 O O . MET A 1 535 ? 48.082 -16.002 -40.930 1.00 86.94 535 MET A O 1
ATOM 4209 N N . GLN A 1 536 ? 50.151 -16.125 -40.069 1.00 84.88 536 GLN A N 1
ATOM 4210 C CA . GLN A 1 536 ? 50.598 -14.821 -40.579 1.00 84.88 536 GLN A CA 1
ATOM 4211 C C . GLN A 1 536 ? 50.664 -14.776 -42.115 1.00 84.88 536 GLN A C 1
ATOM 4213 O O . GLN A 1 536 ? 50.407 -13.726 -42.690 1.00 84.88 536 GLN A O 1
ATOM 4218 N N . ASP A 1 537 ? 50.876 -15.918 -42.779 1.00 86.56 537 ASP A N 1
ATOM 4219 C CA . ASP A 1 537 ? 50.818 -16.040 -44.247 1.00 86.56 537 ASP A CA 1
ATOM 4220 C C . ASP A 1 537 ? 49.379 -15.995 -44.819 1.00 86.56 537 ASP A C 1
ATOM 4222 O O . ASP A 1 537 ? 49.195 -15.991 -46.035 1.00 86.56 537 ASP A O 1
ATOM 4226 N N . LEU A 1 538 ? 48.351 -16.009 -43.957 1.00 85.38 538 LEU A N 1
ATOM 4227 C CA . LEU A 1 538 ? 46.927 -16.018 -44.334 1.00 85.38 538 LEU A CA 1
ATOM 4228 C C . LEU A 1 538 ? 46.160 -14.771 -43.866 1.00 85.38 538 LEU A C 1
ATOM 4230 O O . LEU A 1 538 ? 45.109 -14.462 -44.427 1.00 85.38 538 LEU A O 1
ATOM 4234 N N . PHE A 1 539 ? 46.648 -14.074 -42.834 1.00 81.12 539 PHE A N 1
ATOM 4235 C CA . PHE A 1 539 ? 45.974 -12.924 -42.231 1.00 81.12 539 PHE A CA 1
ATOM 4236 C C . PHE A 1 539 ? 46.982 -11.857 -41.783 1.00 81.12 539 PHE A C 1
ATOM 4238 O O . PHE A 1 539 ? 47.717 -12.061 -40.817 1.00 81.12 539 PHE A O 1
ATOM 4245 N N . ASP A 1 540 ? 46.955 -10.685 -42.424 1.00 78.31 540 ASP A N 1
ATOM 4246 C CA . ASP A 1 540 ? 47.839 -9.557 -42.085 1.00 78.31 540 ASP A CA 1
ATOM 4247 C C . ASP A 1 540 ? 47.470 -8.873 -40.752 1.00 78.31 540 ASP A C 1
ATOM 4249 O O . ASP A 1 540 ? 48.321 -8.302 -40.069 1.00 78.31 540 ASP A O 1
ATOM 4253 N N . GLU A 1 541 ? 46.187 -8.910 -40.367 1.00 78.88 541 GLU A N 1
ATOM 4254 C CA . GLU A 1 541 ? 45.655 -8.222 -39.185 1.00 78.88 541 GLU A CA 1
ATOM 4255 C C . GLU A 1 541 ? 44.668 -9.074 -38.376 1.00 78.88 541 GLU A C 1
ATOM 4257 O O . GLU A 1 541 ? 43.885 -9.850 -38.920 1.00 78.88 541 GLU A O 1
ATOM 4262 N N . CYS A 1 542 ? 44.633 -8.826 -37.064 1.00 83.38 542 CYS A N 1
ATOM 4263 C CA . CYS A 1 542 ? 43.593 -9.291 -36.147 1.00 83.38 542 CYS A CA 1
ATOM 4264 C C . CYS A 1 542 ? 43.056 -8.105 -35.327 1.00 83.38 542 CYS A C 1
ATOM 4266 O O . CYS A 1 542 ? 43.820 -7.220 -34.930 1.00 83.38 542 CYS A O 1
ATOM 4268 N N . THR A 1 543 ? 41.750 -8.084 -35.042 1.00 84.94 543 THR A N 1
ATOM 4269 C CA . THR A 1 543 ? 41.083 -6.984 -34.328 1.00 84.94 543 THR A CA 1
ATOM 4270 C C . THR A 1 543 ? 40.505 -7.462 -32.992 1.00 84.94 543 THR A C 1
ATOM 4272 O O . THR A 1 543 ? 39.809 -8.469 -32.919 1.00 84.94 543 THR A O 1
ATOM 4275 N N . ALA A 1 544 ? 40.828 -6.758 -31.903 1.00 86.00 544 ALA A N 1
ATOM 4276 C CA . ALA A 1 544 ? 40.457 -7.158 -30.541 1.00 86.00 544 ALA A CA 1
ATOM 4277 C C . ALA A 1 544 ? 38.977 -6.871 -30.206 1.00 86.00 544 ALA A C 1
ATOM 4279 O O . ALA A 1 544 ? 38.295 -6.146 -30.931 1.00 86.00 544 ALA A O 1
ATOM 4280 N N . ALA A 1 545 ? 38.493 -7.408 -29.085 1.00 85.25 545 ALA A N 1
ATOM 4281 C CA . ALA A 1 545 ? 37.194 -7.041 -28.520 1.00 85.25 545 ALA A CA 1
ATOM 4282 C C . ALA A 1 545 ? 37.167 -5.577 -28.032 1.00 85.25 545 ALA A C 1
ATOM 4284 O O . ALA A 1 545 ? 38.210 -4.986 -27.714 1.00 85.25 545 ALA A O 1
ATOM 4285 N N . TYR A 1 546 ? 35.971 -4.986 -27.962 1.00 87.88 546 TYR A N 1
ATOM 4286 C CA . TYR A 1 546 ? 35.785 -3.646 -27.397 1.00 87.88 546 TYR A CA 1
ATOM 4287 C C . TYR A 1 546 ? 35.968 -3.641 -25.869 1.00 87.88 546 TYR A C 1
ATOM 4289 O O . TYR A 1 546 ? 35.707 -4.627 -25.184 1.00 87.88 546 TYR A O 1
ATOM 4297 N N . GLY A 1 547 ? 36.433 -2.512 -25.339 1.00 86.00 547 GLY A N 1
ATOM 4298 C CA . GLY A 1 547 ? 36.664 -2.283 -23.919 1.00 86.00 547 GLY A CA 1
ATOM 4299 C C . GLY A 1 547 ? 37.453 -0.995 -23.693 1.00 86.00 547 GLY A C 1
ATOM 4300 O O . GLY A 1 547 ? 38.084 -0.464 -24.608 1.00 86.00 547 GLY A O 1
ATOM 4301 N N . GLU A 1 548 ? 37.451 -0.489 -22.461 1.00 84.25 548 GLU A N 1
ATOM 4302 C CA . GLU A 1 548 ? 37.974 0.853 -22.152 1.00 84.25 548 GLU A CA 1
ATOM 4303 C C . GLU A 1 548 ? 39.466 1.026 -22.495 1.00 84.25 548 GLU A C 1
ATOM 4305 O O . GLU A 1 548 ? 39.883 2.053 -23.026 1.00 84.25 548 GLU A O 1
ATOM 4310 N N . ASN A 1 549 ? 40.271 -0.022 -22.301 1.00 86.38 549 ASN A N 1
ATOM 4311 C CA . ASN A 1 549 ? 41.686 -0.010 -22.684 1.00 86.38 549 ASN A CA 1
ATOM 4312 C C . ASN A 1 549 ? 41.891 -0.161 -24.209 1.00 86.38 549 ASN A C 1
ATOM 4314 O O . ASN A 1 549 ? 42.887 0.331 -24.757 1.00 86.38 549 ASN A O 1
ATOM 4318 N N . THR A 1 550 ? 40.967 -0.831 -24.911 1.00 88.50 550 THR A N 1
ATOM 4319 C CA . THR A 1 550 ? 41.108 -1.193 -26.333 1.00 88.50 550 THR A CA 1
ATOM 4320 C C . THR A 1 550 ? 40.511 -0.167 -27.297 1.00 88.50 550 THR A C 1
ATOM 4322 O O . THR A 1 550 ? 40.930 -0.140 -28.456 1.00 88.50 550 THR A O 1
ATOM 4325 N N . LYS A 1 551 ? 39.606 0.715 -26.841 1.00 88.69 551 LYS A N 1
ATOM 4326 C CA . LYS A 1 551 ? 38.967 1.747 -27.679 1.00 88.69 551 LYS A CA 1
ATOM 4327 C C . LYS A 1 551 ? 39.973 2.725 -28.295 1.00 88.69 551 LYS A C 1
ATOM 4329 O O . LYS A 1 551 ? 40.956 3.104 -27.659 1.00 88.69 551 LYS A O 1
ATOM 4334 N N . GLU A 1 552 ? 39.761 3.120 -29.543 1.00 89.25 552 GLU A N 1
ATOM 4335 C CA . GLU A 1 552 ? 40.599 4.081 -30.267 1.00 89.25 552 GLU A CA 1
ATOM 4336 C C . GLU A 1 552 ? 40.146 5.516 -29.975 1.00 89.25 552 GLU A C 1
ATOM 4338 O O . GLU A 1 552 ? 38.985 5.856 -30.180 1.00 89.25 552 GLU A O 1
ATOM 4343 N N . THR A 1 553 ? 41.077 6.360 -29.525 1.00 87.88 553 THR A N 1
ATOM 4344 C CA . THR A 1 553 ? 40.823 7.755 -29.118 1.00 87.88 553 THR A CA 1
ATOM 4345 C C . THR A 1 553 ? 41.587 8.779 -29.966 1.00 87.88 553 THR A C 1
ATOM 4347 O O . THR A 1 553 ? 41.682 9.950 -29.602 1.00 87.88 553 THR A O 1
ATOM 4350 N N . GLY A 1 554 ? 42.176 8.342 -31.083 1.00 86.19 554 GLY A N 1
ATOM 4351 C CA . GLY A 1 554 ? 42.966 9.182 -31.978 1.00 86.19 554 GLY A CA 1
ATOM 4352 C C . GLY A 1 554 ? 42.174 10.202 -32.804 1.00 86.19 554 GLY A C 1
ATOM 4353 O O . GLY A 1 554 ? 40.947 10.169 -32.903 1.00 86.19 554 GLY A O 1
ATOM 4354 N N . VAL A 1 555 ? 42.933 11.086 -33.450 1.00 85.50 555 VAL A N 1
ATOM 4355 C CA . VAL A 1 555 ? 42.466 12.042 -34.462 1.00 85.50 555 VAL A CA 1
ATOM 4356 C C . VAL A 1 555 ? 42.831 11.501 -35.845 1.00 85.50 555 VAL A C 1
ATOM 4358 O O . VAL A 1 555 ? 43.979 11.097 -36.068 1.00 85.50 555 VAL A O 1
ATOM 4361 N N . PHE A 1 556 ? 41.869 11.484 -36.767 1.00 86.75 556 PHE A N 1
ATOM 4362 C CA . PHE A 1 556 ? 42.048 10.969 -38.122 1.00 86.75 556 PHE A CA 1
ATOM 4363 C C . PHE A 1 556 ? 41.487 11.939 -39.170 1.00 86.75 556 PHE A C 1
ATOM 4365 O O . PHE A 1 556 ? 40.529 12.663 -38.917 1.00 86.75 556 PHE A O 1
ATOM 4372 N N . GLN A 1 557 ? 42.077 11.916 -40.363 1.00 85.62 557 GLN A N 1
ATOM 4373 C CA . GLN A 1 557 ? 41.476 12.432 -41.596 1.00 85.62 557 GLN A CA 1
ATOM 4374 C C . GLN A 1 557 ? 40.617 11.341 -42.263 1.00 85.62 557 GLN A C 1
ATOM 4376 O O . GLN A 1 557 ? 40.681 10.164 -41.881 1.00 85.62 557 GLN A O 1
ATOM 4381 N N . LYS A 1 558 ? 39.849 11.724 -43.296 1.00 85.94 558 LYS A N 1
ATOM 4382 C CA . LYS A 1 558 ? 39.020 10.803 -44.092 1.00 85.94 558 LYS A CA 1
ATOM 4383 C C . LYS A 1 558 ? 39.824 9.578 -44.563 1.00 85.94 558 LYS A C 1
ATOM 4385 O O . LYS A 1 558 ? 40.967 9.698 -45.017 1.00 85.94 558 LYS A O 1
ATOM 4390 N N . GLY A 1 559 ? 39.233 8.391 -44.423 1.00 85.00 559 GLY A N 1
ATOM 4391 C CA . GLY A 1 559 ? 39.896 7.114 -44.717 1.00 85.00 559 GLY A CA 1
ATOM 4392 C C . GLY A 1 559 ? 40.867 6.633 -43.630 1.00 85.00 559 GLY A C 1
ATOM 4393 O O . GLY A 1 559 ? 41.873 6.002 -43.947 1.00 85.00 559 GLY A O 1
ATOM 4394 N N . TRP A 1 560 ? 40.601 6.946 -42.355 1.00 87.81 560 TRP A N 1
ATOM 4395 C CA . TRP A 1 560 ? 41.339 6.447 -41.177 1.00 87.81 560 TRP A CA 1
ATOM 4396 C C . TRP A 1 560 ? 42.851 6.737 -41.150 1.00 87.81 560 TRP A C 1
ATOM 4398 O O . TRP A 1 560 ? 43.626 6.025 -40.505 1.00 87.81 560 TRP A O 1
ATOM 4408 N N . LYS A 1 561 ? 43.284 7.828 -41.787 1.00 86.31 561 LYS A N 1
ATOM 4409 C CA . LYS A 1 561 ? 44.678 8.298 -41.755 1.00 86.31 561 LYS A CA 1
ATOM 4410 C C . LYS A 1 561 ? 44.930 9.060 -40.453 1.00 86.31 561 LYS A C 1
ATOM 4412 O O . LYS A 1 561 ? 44.318 10.101 -40.232 1.00 86.31 561 LYS A O 1
ATOM 4417 N N . ARG A 1 562 ? 45.785 8.536 -39.564 1.00 83.88 562 ARG A N 1
ATOM 4418 C CA . ARG A 1 562 ? 46.051 9.155 -38.249 1.00 83.88 562 ARG A CA 1
ATOM 4419 C C . ARG A 1 562 ? 46.834 10.456 -38.421 1.00 83.88 562 ARG A C 1
ATOM 4421 O O . ARG A 1 562 ? 47.910 10.441 -39.011 1.00 83.88 562 ARG A O 1
ATOM 4428 N N . VAL A 1 563 ? 46.331 11.542 -37.842 1.00 81.81 563 VAL A N 1
ATOM 4429 C CA . VAL A 1 563 ? 47.010 12.844 -37.824 1.00 81.81 563 VAL A CA 1
ATOM 4430 C C . VAL A 1 563 ? 47.966 12.906 -36.632 1.00 81.81 563 VAL A C 1
ATOM 4432 O O . VAL A 1 563 ? 47.593 12.558 -35.512 1.00 81.81 563 VAL A O 1
ATOM 4435 N N . THR A 1 564 ? 49.203 13.349 -36.861 1.00 74.50 564 THR A N 1
ATOM 4436 C CA . THR A 1 564 ? 50.226 13.547 -35.814 1.00 74.50 564 THR A CA 1
ATOM 4437 C C . THR A 1 564 ? 50.443 15.015 -35.447 1.00 74.50 564 THR A C 1
ATOM 4439 O O . THR A 1 564 ? 51.049 15.296 -34.415 1.00 74.50 564 THR A O 1
ATOM 4442 N N . ASN A 1 565 ? 49.940 15.946 -36.259 1.00 73.38 565 ASN A N 1
ATOM 4443 C CA . ASN A 1 565 ? 50.174 17.379 -36.137 1.00 73.38 565 ASN A CA 1
ATOM 4444 C C . ASN A 1 565 ? 48.837 18.136 -36.238 1.00 73.38 565 ASN A C 1
ATOM 4446 O O . ASN A 1 565 ? 48.205 18.139 -37.291 1.00 73.38 565 ASN A O 1
ATOM 4450 N N . MET A 1 566 ? 48.365 18.762 -35.151 1.00 64.19 566 MET A N 1
ATOM 4451 C CA . MET A 1 566 ? 46.998 19.325 -35.111 1.00 64.19 566 MET A CA 1
ATOM 4452 C C . MET A 1 566 ? 46.770 20.485 -36.097 1.00 64.19 566 MET A C 1
ATOM 4454 O O . MET A 1 566 ? 45.627 20.823 -36.386 1.00 64.19 566 MET A O 1
ATOM 4458 N N . SER A 1 567 ? 47.841 21.072 -36.637 1.00 62.56 567 SER A N 1
ATOM 4459 C CA . SER A 1 567 ? 47.798 22.089 -37.697 1.00 62.56 567 SER A CA 1
ATOM 4460 C C . SER A 1 567 ? 47.229 21.583 -39.031 1.00 62.56 567 SER A C 1
ATOM 4462 O O . SER A 1 567 ? 46.883 22.398 -39.878 1.00 62.56 567 SER A O 1
ATOM 4464 N N . GLU A 1 568 ? 47.143 20.263 -39.222 1.00 57.88 568 GLU A N 1
ATOM 4465 C CA . GLU A 1 568 ? 46.676 19.593 -40.449 1.00 57.88 568 GLU A CA 1
ATOM 4466 C C . GLU A 1 568 ? 45.232 19.058 -40.317 1.00 57.88 568 GLU A C 1
ATOM 4468 O O . GLU A 1 568 ? 44.781 18.223 -41.107 1.00 57.88 568 GLU A O 1
ATOM 4473 N N . VAL A 1 569 ? 44.500 19.507 -39.291 1.00 63.06 569 VAL A N 1
ATOM 4474 C CA . VAL A 1 569 ? 43.096 19.146 -39.047 1.00 63.06 569 VAL A CA 1
ATOM 4475 C C . VAL A 1 569 ? 42.188 20.213 -39.659 1.00 63.06 569 VAL A C 1
ATOM 4477 O O . VAL A 1 569 ? 41.912 21.244 -39.048 1.00 63.06 569 VAL A O 1
ATOM 4480 N N . GLU A 1 570 ? 41.717 19.960 -40.879 1.00 57.22 570 GLU A N 1
ATOM 4481 C CA . GLU A 1 570 ? 40.692 20.781 -41.532 1.00 57.22 570 GLU A CA 1
ATOM 4482 C C . GLU A 1 570 ? 39.380 20.744 -40.730 1.00 57.22 570 GLU A C 1
ATOM 4484 O O . GLU A 1 570 ? 38.994 19.703 -40.187 1.00 57.22 570 GLU A O 1
ATOM 4489 N N . SER A 1 571 ? 38.651 21.864 -40.682 1.00 53.59 571 SER A N 1
ATOM 4490 C CA . SER A 1 571 ? 37.382 21.974 -39.940 1.00 53.59 571 SER A CA 1
ATOM 4491 C C . SER A 1 571 ? 36.283 21.027 -40.441 1.00 53.59 571 SER A C 1
ATOM 4493 O O . SER A 1 571 ? 35.353 20.727 -39.699 1.00 53.59 571 SER A O 1
ATOM 4495 N N . GLU A 1 572 ? 36.414 20.518 -41.667 1.00 51.56 572 GLU A N 1
ATOM 4496 C CA . GLU A 1 572 ? 35.495 19.568 -42.310 1.00 51.56 572 GLU A CA 1
ATOM 4497 C C . GLU A 1 572 ? 35.709 18.102 -41.862 1.00 51.56 572 GLU A C 1
ATOM 4499 O O . GLU A 1 572 ? 34.989 17.201 -42.287 1.00 51.56 572 GLU A O 1
ATOM 4504 N N . THR A 1 573 ? 36.668 17.827 -40.966 1.00 58.78 573 THR A N 1
ATOM 4505 C CA . THR A 1 573 ? 36.970 16.471 -40.443 1.00 58.78 573 THR A CA 1
ATOM 4506 C C . THR A 1 573 ? 36.042 15.991 -39.310 1.00 58.78 573 THR A C 1
ATOM 4508 O O . THR A 1 573 ? 36.340 15.021 -38.601 1.00 58.78 573 THR A O 1
ATOM 4511 N N . SER A 1 574 ? 34.882 16.629 -39.123 1.00 65.38 574 SER A N 1
ATOM 4512 C CA . SER A 1 574 ? 33.824 16.128 -38.235 1.00 65.38 574 SER A CA 1
ATOM 4513 C C . SER A 1 574 ? 33.455 14.675 -38.577 1.00 65.38 574 SER A C 1
ATOM 4515 O O . SER A 1 574 ? 33.342 14.322 -39.747 1.00 65.38 574 SER A O 1
ATOM 4517 N N . GLY A 1 575 ? 33.295 13.818 -37.564 1.00 77.88 575 GLY A N 1
ATOM 4518 C CA . GLY A 1 575 ? 33.096 12.372 -37.748 1.00 77.88 575 GLY A CA 1
ATOM 4519 C C . GLY A 1 575 ? 34.371 11.518 -37.816 1.00 77.88 575 GLY A C 1
ATOM 4520 O O . GLY A 1 575 ? 34.274 10.306 -37.644 1.00 77.88 575 GLY A O 1
ATOM 4521 N N . TRP A 1 576 ? 35.560 12.112 -37.989 1.00 86.19 576 TRP A N 1
ATOM 4522 C CA . TRP A 1 576 ? 36.850 11.388 -38.022 1.00 86.19 576 TRP A CA 1
ATOM 4523 C C . TRP A 1 576 ? 37.758 11.689 -36.813 1.00 86.19 576 TRP A C 1
ATOM 4525 O O . TRP A 1 576 ? 38.750 11.000 -36.565 1.00 86.19 576 TRP A O 1
ATOM 4535 N N . CYS A 1 577 ? 37.375 12.666 -35.990 1.00 85.12 577 CYS A N 1
ATOM 4536 C CA . CYS A 1 577 ? 38.005 12.976 -34.707 1.00 85.12 577 CYS A CA 1
ATOM 4537 C C . CYS A 1 577 ? 37.236 12.327 -33.543 1.00 85.12 577 CYS A C 1
ATOM 4539 O O . CYS A 1 577 ? 36.020 12.505 -33.438 1.00 85.12 577 CYS A O 1
ATOM 4541 N N . HIS A 1 578 ? 37.929 11.630 -32.634 1.00 84.25 578 HIS A N 1
ATOM 4542 C CA . HIS A 1 578 ? 37.315 11.115 -31.407 1.00 84.25 578 HIS A CA 1
ATOM 4543 C C . HIS A 1 578 ? 36.857 12.271 -30.505 1.00 84.25 578 HIS A C 1
ATOM 4545 O O . HIS A 1 578 ? 37.672 13.101 -30.094 1.00 84.25 578 HIS A O 1
ATOM 4551 N N . ARG A 1 579 ? 35.571 12.307 -30.144 1.00 77.19 579 ARG A N 1
ATOM 4552 C CA . ARG A 1 579 ? 35.012 13.299 -29.214 1.00 77.19 579 ARG A CA 1
ATOM 4553 C C . ARG A 1 579 ? 34.831 12.662 -27.827 1.00 77.19 579 ARG A C 1
ATOM 4555 O O . ARG A 1 579 ? 33.885 11.895 -27.646 1.00 77.19 579 ARG A O 1
ATOM 4562 N N . PRO A 1 580 ? 35.713 12.942 -26.844 1.00 69.25 580 PRO A N 1
ATOM 4563 C CA . PRO A 1 580 ? 35.519 12.467 -25.479 1.00 69.25 580 PRO A CA 1
ATOM 4564 C C . PRO A 1 580 ? 34.330 13.191 -24.840 1.00 69.25 580 PRO A C 1
ATOM 4566 O O . PRO A 1 580 ? 34.213 14.415 -24.927 1.00 69.25 580 PRO A O 1
ATOM 4569 N N . ILE A 1 581 ? 33.453 12.445 -24.172 1.00 64.75 581 ILE A N 1
ATOM 4570 C CA . ILE A 1 581 ? 32.310 13.025 -23.466 1.00 64.75 581 ILE A CA 1
ATOM 4571 C C . ILE A 1 581 ? 32.782 13.568 -22.111 1.00 64.75 581 ILE A C 1
ATOM 4573 O O . ILE A 1 581 ? 33.290 12.830 -21.273 1.00 64.75 581 ILE A O 1
ATOM 4577 N N . GLY A 1 582 ? 32.605 14.872 -21.879 1.00 53.06 582 GLY A N 1
ATOM 4578 C CA . GLY A 1 582 ? 33.095 15.569 -20.679 1.00 53.06 582 GLY A CA 1
ATOM 4579 C C . GLY A 1 582 ? 32.323 15.304 -19.376 1.00 53.06 582 GLY A C 1
ATOM 4580 O O . GLY A 1 582 ? 32.395 16.121 -18.462 1.00 53.06 582 GLY A O 1
ATOM 4581 N N . TYR A 1 583 ? 31.520 14.241 -19.306 1.00 55.25 583 TYR A N 1
ATOM 4582 C CA . TYR A 1 583 ? 30.622 13.921 -18.192 1.00 55.25 583 TYR A CA 1
ATOM 4583 C C . TYR A 1 583 ? 30.238 12.433 -18.220 1.00 55.25 583 TYR A C 1
ATOM 4585 O O . TYR A 1 583 ? 30.211 11.799 -19.272 1.00 55.25 583 TYR A O 1
ATOM 4593 N N . THR A 1 584 ? 29.931 11.861 -17.056 1.00 49.59 584 THR A N 1
ATOM 4594 C CA . THR A 1 584 ? 29.599 10.436 -16.910 1.00 49.59 584 THR A CA 1
ATOM 4595 C C . THR A 1 584 ? 28.170 10.142 -17.365 1.00 49.59 584 THR A C 1
ATOM 4597 O O . THR A 1 584 ? 27.222 10.358 -16.607 1.00 49.59 584 THR A O 1
ATOM 4600 N N . ILE A 1 585 ? 28.010 9.615 -18.578 1.00 57.12 585 ILE A N 1
ATOM 4601 C CA . ILE A 1 585 ? 26.758 8.988 -19.026 1.00 57.12 585 ILE A CA 1
ATOM 4602 C C . ILE A 1 585 ? 26.768 7.504 -18.620 1.00 57.12 585 ILE A C 1
ATOM 4604 O O . ILE A 1 585 ? 27.818 6.863 -18.571 1.00 57.12 585 ILE A O 1
ATOM 4608 N N . LYS A 1 586 ? 25.587 6.940 -18.344 1.00 65.50 586 LYS A N 1
ATOM 4609 C CA . LYS A 1 586 ? 25.369 5.487 -18.359 1.00 65.50 586 LYS A CA 1
ATOM 4610 C C . LYS A 1 586 ? 25.765 4.952 -19.750 1.00 65.50 586 LYS A C 1
ATOM 4612 O O . LYS A 1 586 ? 25.304 5.524 -20.736 1.00 65.50 586 LYS A O 1
ATOM 4617 N N . PRO A 1 587 ? 26.571 3.883 -19.866 1.00 77.81 587 PRO A N 1
ATOM 4618 C CA . PRO A 1 587 ? 26.937 3.364 -21.175 1.00 77.81 587 PRO A CA 1
ATOM 4619 C C . PRO A 1 587 ? 25.701 2.842 -21.924 1.00 77.81 587 PRO A C 1
ATOM 4621 O O . PRO A 1 587 ? 24.752 2.334 -21.320 1.00 77.81 587 PRO A O 1
ATOM 4624 N N . VAL A 1 588 ? 25.726 2.963 -23.248 1.00 82.12 588 VAL A N 1
ATOM 4625 C CA . VAL A 1 588 ? 24.751 2.357 -24.155 1.00 82.12 588 VAL A CA 1
ATOM 4626 C C . VAL A 1 588 ? 25.025 0.855 -24.190 1.00 82.12 588 VAL A C 1
ATOM 4628 O O . VAL A 1 588 ? 26.142 0.431 -24.482 1.00 82.12 588 VAL A O 1
ATOM 4631 N N . PHE A 1 589 ? 24.023 0.044 -23.861 1.00 82.81 589 PHE A N 1
ATOM 4632 C CA . PHE A 1 589 ? 24.134 -1.415 -23.868 1.00 82.81 589 PHE A CA 1
ATOM 4633 C C . PHE A 1 589 ? 23.688 -1.964 -25.226 1.00 82.81 589 PHE A C 1
ATOM 4635 O O . PHE A 1 589 ? 22.615 -1.598 -25.705 1.00 82.81 589 PHE A O 1
ATOM 4642 N N . GLY A 1 590 ? 24.497 -2.827 -25.834 1.00 82.75 590 GLY A N 1
ATOM 4643 C CA . GLY A 1 590 ? 24.076 -3.719 -26.911 1.00 82.75 590 GLY A CA 1
ATOM 4644 C C . GLY A 1 590 ? 23.767 -5.122 -26.374 1.00 82.75 590 GLY A C 1
ATOM 4645 O O . GLY A 1 590 ? 23.474 -5.290 -25.189 1.00 82.75 590 GLY A O 1
ATOM 4646 N N . VAL A 1 591 ? 23.834 -6.130 -27.244 1.00 78.88 591 VAL A N 1
ATOM 4647 C CA . VAL A 1 591 ? 23.580 -7.541 -26.912 1.00 78.88 591 VAL A CA 1
ATOM 4648 C C . VAL A 1 591 ? 24.805 -8.184 -26.249 1.00 78.88 591 VAL A C 1
ATOM 4650 O O . VAL A 1 591 ? 24.660 -8.980 -25.320 1.00 78.88 591 VAL A O 1
ATOM 4653 N N . LYS A 1 592 ? 26.017 -7.834 -26.698 1.00 76.31 592 LYS A N 1
ATOM 4654 C CA . LYS A 1 592 ? 27.290 -8.399 -26.221 1.00 76.31 592 LYS A CA 1
ATOM 4655 C C . LYS A 1 592 ? 28.092 -7.460 -25.325 1.00 76.31 592 LYS A C 1
ATOM 4657 O O . LYS A 1 592 ? 28.780 -7.942 -24.426 1.00 76.31 592 LYS A O 1
ATOM 4662 N N . SER A 1 593 ? 28.051 -6.151 -25.565 1.00 81.69 593 SER A N 1
ATOM 4663 C CA . SER A 1 593 ? 28.913 -5.177 -24.890 1.00 81.69 593 SER A CA 1
ATOM 4664 C C . SER A 1 593 ? 28.151 -3.952 -24.384 1.00 81.69 593 SER A C 1
ATOM 4666 O O . SER A 1 593 ? 27.013 -3.669 -24.749 1.00 81.69 593 SER A O 1
ATOM 4668 N N . HIS A 1 594 ? 28.818 -3.190 -23.522 1.00 85.62 594 HIS A N 1
ATOM 4669 C CA . HIS A 1 594 ? 28.452 -1.817 -23.200 1.00 85.62 594 HIS A CA 1
ATOM 4670 C C . HIS A 1 594 ? 29.442 -0.862 -23.882 1.00 85.62 594 HIS A C 1
ATOM 4672 O O . HIS A 1 594 ? 30.625 -1.179 -24.017 1.00 85.62 594 HIS A O 1
ATOM 4678 N N . TYR A 1 595 ? 28.959 0.300 -24.311 1.00 86.88 595 TYR A N 1
ATOM 4679 C CA . TYR A 1 595 ? 29.718 1.329 -25.020 1.00 86.88 595 TYR A CA 1
ATOM 4680 C C . TYR A 1 595 ? 29.512 2.665 -24.311 1.00 86.88 595 TYR A C 1
ATOM 4682 O O . TYR A 1 595 ? 28.381 3.045 -24.021 1.00 86.88 595 TYR A O 1
ATOM 4690 N N . TRP A 1 596 ? 30.576 3.410 -24.027 1.00 76.69 596 TRP A N 1
ATOM 4691 C CA . TRP A 1 596 ? 30.502 4.596 -23.156 1.00 76.69 596 TRP A CA 1
ATOM 4692 C C . TRP A 1 596 ? 29.862 5.838 -23.803 1.00 76.69 596 TRP A C 1
ATOM 4694 O O . TRP A 1 596 ? 29.844 6.910 -23.203 1.00 76.69 596 TRP A O 1
ATOM 4704 N N . GLY A 1 597 ? 29.335 5.705 -25.024 1.00 70.31 597 GLY A N 1
ATOM 4705 C CA . GLY A 1 597 ? 28.784 6.795 -25.834 1.00 70.31 597 GLY A CA 1
ATOM 4706 C C . GLY A 1 597 ? 29.849 7.702 -26.461 1.00 70.31 597 GLY A C 1
ATOM 4707 O O . GLY A 1 597 ? 29.536 8.443 -27.390 1.00 70.31 597 GLY A O 1
ATOM 4708 N N . ASP A 1 598 ? 31.099 7.635 -25.992 1.00 76.62 598 ASP A N 1
ATOM 4709 C CA . ASP A 1 598 ? 32.236 8.309 -26.610 1.00 76.62 598 ASP A CA 1
ATOM 4710 C C . ASP A 1 598 ? 32.741 7.568 -27.857 1.00 76.62 598 ASP A C 1
ATOM 4712 O O . ASP A 1 598 ? 32.551 6.360 -28.027 1.00 76.62 598 ASP A O 1
ATOM 4716 N N . GLY A 1 599 ? 33.339 8.324 -28.778 1.00 84.06 599 GLY A N 1
ATOM 4717 C CA . GLY A 1 599 ? 33.758 7.793 -30.068 1.00 84.06 599 GLY A CA 1
ATOM 4718 C C . GLY A 1 599 ? 33.793 8.836 -31.179 1.00 84.06 599 GLY A C 1
ATOM 4719 O O . GLY A 1 599 ? 33.884 10.047 -30.953 1.00 84.06 599 GLY A O 1
ATOM 4720 N N . PHE A 1 600 ? 33.718 8.337 -32.407 1.00 88.94 600 PHE A N 1
ATOM 4721 C CA . PHE A 1 600 ? 33.735 9.126 -33.634 1.00 88.94 600 PHE A CA 1
ATOM 4722 C C . PHE A 1 600 ? 32.298 9.517 -33.975 1.00 88.94 600 PHE A C 1
ATOM 4724 O O . PHE A 1 600 ? 31.497 8.646 -34.297 1.00 88.94 600 PHE A O 1
ATOM 4731 N N . SER A 1 601 ? 31.947 10.797 -33.823 1.00 86.25 601 SER A N 1
ATOM 4732 C CA . SER A 1 601 ? 30.554 11.269 -33.900 1.00 86.25 601 SER A CA 1
ATOM 4733 C C . SER A 1 601 ? 30.343 12.393 -34.916 1.00 86.25 601 SER A C 1
ATOM 4735 O O . SER A 1 601 ? 31.138 13.336 -35.003 1.00 86.25 601 SER A O 1
ATOM 4737 N N . LEU A 1 602 ? 29.244 12.282 -35.665 1.00 88.31 602 LEU A N 1
ATOM 4738 C CA . LEU A 1 602 ? 28.823 13.182 -36.740 1.00 88.31 602 LEU A CA 1
ATOM 4739 C C . LEU A 1 602 ? 27.295 13.347 -36.723 1.00 88.31 602 LEU A C 1
ATOM 4741 O O . LEU A 1 602 ? 26.585 12.381 -36.456 1.00 88.31 602 LEU A O 1
ATOM 4745 N N . GLY A 1 603 ? 26.798 14.552 -37.011 1.00 87.69 603 GLY A N 1
ATOM 4746 C CA . GLY A 1 603 ? 25.383 14.783 -37.323 1.00 87.69 603 GLY A CA 1
ATOM 4747 C C . GLY A 1 603 ? 25.142 14.604 -38.822 1.00 87.69 603 GLY A C 1
ATOM 4748 O O . GLY A 1 603 ? 25.965 15.041 -39.622 1.00 87.69 603 GLY A O 1
ATOM 4749 N N . LEU A 1 604 ? 24.040 13.963 -39.200 1.00 89.44 604 LEU A N 1
ATOM 4750 C CA . LEU A 1 604 ? 23.726 13.569 -40.578 1.00 89.44 604 LEU A CA 1
ATOM 4751 C C . LEU A 1 604 ? 23.038 14.676 -41.407 1.00 89.44 604 LEU A C 1
ATOM 4753 O O . LEU A 1 604 ? 22.342 14.373 -42.370 1.00 89.44 604 LEU A O 1
ATOM 4757 N N . GLY A 1 605 ? 23.266 15.946 -41.064 1.00 87.12 605 GLY A N 1
ATOM 4758 C CA . GLY A 1 605 ? 22.634 17.098 -41.714 1.00 87.12 605 GLY A CA 1
ATOM 4759 C C . GLY A 1 605 ? 21.210 17.386 -41.230 1.00 87.12 605 GLY A C 1
ATOM 4760 O O . GLY A 1 605 ? 20.684 16.678 -40.376 1.00 87.12 605 GLY A O 1
ATOM 4761 N N . ASP A 1 606 ? 20.596 18.430 -41.785 1.00 85.12 606 ASP A N 1
ATOM 4762 C CA . ASP A 1 606 ? 19.210 18.849 -41.507 1.00 85.12 606 ASP A CA 1
ATOM 4763 C C . ASP A 1 606 ? 18.231 18.452 -42.637 1.00 85.12 606 ASP A C 1
ATOM 4765 O O . ASP A 1 606 ? 17.061 18.840 -42.628 1.00 85.12 606 ASP A O 1
ATOM 4769 N N . SER A 1 607 ? 18.684 17.694 -43.645 1.00 87.50 607 SER A N 1
ATOM 4770 C CA . SER A 1 607 ? 17.863 17.316 -44.804 1.00 87.50 607 SER A CA 1
ATOM 4771 C C . SER A 1 607 ? 18.264 15.984 -45.449 1.00 87.50 607 SER A C 1
ATOM 4773 O O . SER A 1 607 ? 19.423 15.581 -45.396 1.00 87.50 607 SER A O 1
ATOM 4775 N N . ALA A 1 608 ? 17.316 15.334 -46.138 1.00 88.50 608 ALA A N 1
ATOM 4776 C CA . ALA A 1 608 ? 17.535 14.068 -46.850 1.00 88.50 608 ALA A CA 1
ATOM 4777 C C . ALA A 1 608 ? 18.706 14.110 -47.855 1.00 88.50 608 ALA A C 1
ATOM 4779 O O . ALA A 1 608 ? 19.493 13.168 -47.929 1.00 88.50 608 ALA A O 1
ATOM 4780 N N . ASP A 1 609 ? 18.849 15.196 -48.620 1.00 88.81 609 ASP A N 1
ATOM 4781 C CA . ASP A 1 609 ? 19.914 15.325 -49.625 1.00 88.81 609 ASP A CA 1
ATOM 4782 C C . ASP A 1 609 ? 21.299 15.506 -48.980 1.00 88.81 609 ASP A C 1
ATOM 4784 O O . ASP A 1 609 ? 22.289 14.930 -49.440 1.00 88.81 609 ASP A O 1
ATOM 4788 N N . GLU A 1 610 ? 21.364 16.237 -47.865 1.00 90.81 610 GLU A N 1
ATOM 4789 C CA . GLU A 1 610 ? 22.572 16.370 -47.049 1.00 90.81 610 GLU A CA 1
ATOM 4790 C C . GLU A 1 610 ? 22.946 15.025 -46.406 1.00 90.81 610 GLU A C 1
ATOM 4792 O O . GLU A 1 610 ? 24.073 14.557 -46.583 1.00 90.81 610 GLU A O 1
ATOM 4797 N N . MET A 1 611 ? 21.983 14.336 -45.785 1.00 91.69 611 MET A N 1
ATOM 4798 C CA . MET A 1 611 ? 22.153 12.998 -45.211 1.00 91.69 611 MET A CA 1
ATOM 4799 C C . MET A 1 611 ? 22.664 11.986 -46.245 1.00 91.69 611 MET A C 1
ATOM 4801 O O . MET A 1 611 ? 23.630 11.272 -45.971 1.00 91.69 611 MET A O 1
ATOM 4805 N N . ARG A 1 612 ? 22.100 11.964 -47.462 1.00 92.44 612 ARG A N 1
ATOM 4806 C CA . ARG A 1 612 ? 22.594 11.140 -48.585 1.00 92.44 612 ARG A CA 1
ATOM 4807 C C . ARG A 1 612 ? 24.042 11.456 -48.933 1.00 92.44 612 ARG A C 1
ATOM 4809 O O . ARG A 1 612 ? 24.842 10.537 -49.098 1.00 92.44 612 ARG A O 1
ATOM 4816 N N . SER A 1 613 ? 24.392 12.740 -49.039 1.00 92.56 613 SER A N 1
ATOM 4817 C CA . SER A 1 613 ? 25.756 13.166 -49.374 1.00 92.56 613 SER A CA 1
ATOM 4818 C C . SER A 1 613 ? 26.777 12.753 -48.306 1.00 92.56 613 SER A C 1
ATOM 4820 O O . SER A 1 613 ? 27.846 12.239 -48.641 1.00 92.56 613 SER A O 1
ATOM 4822 N N . ILE A 1 614 ? 26.411 12.874 -47.025 1.00 91.69 614 ILE A N 1
ATOM 4823 C CA . ILE A 1 614 ? 27.233 12.470 -45.882 1.00 91.69 614 ILE A CA 1
ATOM 4824 C C . ILE A 1 614 ? 27.387 10.947 -45.859 1.00 91.69 614 ILE A C 1
ATOM 4826 O O . ILE A 1 614 ? 28.508 10.445 -45.793 1.00 91.69 614 ILE A O 1
ATOM 4830 N N . LEU A 1 615 ? 26.292 10.188 -45.975 1.00 92.94 615 LEU A N 1
ATOM 4831 C CA . LEU A 1 615 ? 26.338 8.724 -46.005 1.00 92.94 615 LEU A CA 1
ATOM 4832 C C . LEU A 1 615 ? 27.155 8.201 -47.201 1.00 92.94 615 LEU A C 1
ATOM 4834 O O . LEU A 1 615 ? 27.908 7.238 -47.046 1.00 92.94 615 LEU A O 1
ATOM 4838 N N . ALA A 1 616 ? 27.081 8.852 -48.366 1.00 92.88 616 ALA A N 1
ATOM 4839 C CA . ALA A 1 616 ? 27.902 8.521 -49.529 1.00 92.88 616 ALA A CA 1
ATOM 4840 C C . ALA A 1 616 ? 29.404 8.797 -49.303 1.00 92.88 616 ALA A C 1
ATOM 4842 O O . ALA A 1 616 ? 30.239 7.952 -49.645 1.00 92.88 616 ALA A O 1
ATOM 4843 N N . ASP A 1 617 ? 29.770 9.930 -48.695 1.00 91.62 617 ASP A N 1
ATOM 4844 C CA . ASP A 1 617 ? 31.159 10.249 -48.326 1.00 91.62 617 ASP A CA 1
ATOM 4845 C C . ASP A 1 617 ? 31.705 9.270 -47.268 1.00 91.62 617 ASP A C 1
ATOM 4847 O O . ASP A 1 617 ? 32.791 8.717 -47.440 1.00 91.62 617 ASP A O 1
ATOM 4851 N N . LEU A 1 618 ? 30.935 8.952 -46.222 1.00 91.62 618 LEU A N 1
ATOM 4852 C CA . LEU A 1 618 ? 31.338 7.964 -45.212 1.00 91.62 618 LEU A CA 1
ATOM 4853 C C . LEU A 1 618 ? 31.516 6.557 -45.810 1.00 91.62 618 LEU A C 1
ATOM 4855 O O . LEU A 1 618 ? 32.463 5.848 -45.456 1.00 91.62 618 LEU A O 1
ATOM 4859 N N . LYS A 1 619 ? 30.631 6.152 -46.729 1.00 92.38 619 LYS A N 1
ATOM 4860 C CA . LYS A 1 619 ? 30.678 4.845 -47.402 1.00 92.38 619 LYS A CA 1
ATOM 4861 C C . LYS A 1 619 ? 31.860 4.742 -48.369 1.00 92.38 619 LYS A C 1
ATOM 4863 O O . LYS A 1 619 ? 32.557 3.728 -48.360 1.00 92.38 619 LYS A O 1
ATOM 4868 N N . SER A 1 620 ? 32.128 5.787 -49.154 1.00 93.38 620 SER A N 1
ATOM 4869 C CA . SER A 1 620 ? 33.267 5.833 -50.089 1.00 93.38 620 SER A CA 1
ATOM 4870 C C . SER A 1 620 ? 34.628 5.933 -49.389 1.00 93.38 620 SER A C 1
ATOM 4872 O O . SER A 1 620 ? 35.606 5.385 -49.888 1.00 93.38 620 SER A O 1
ATOM 4874 N N . ASN A 1 621 ? 34.693 6.546 -48.202 1.00 91.75 621 ASN A N 1
ATOM 4875 C CA . ASN A 1 621 ? 35.906 6.607 -47.379 1.00 91.75 621 ASN A CA 1
ATOM 4876 C C . ASN A 1 621 ? 36.064 5.420 -46.401 1.00 91.75 621 ASN A C 1
ATOM 4878 O O . ASN A 1 621 ? 36.950 5.459 -45.547 1.00 91.75 621 ASN A O 1
ATOM 4882 N N . HIS A 1 622 ? 35.232 4.374 -46.499 1.00 91.44 622 HIS A N 1
ATOM 4883 C CA . HIS A 1 622 ? 35.259 3.189 -45.624 1.00 91.44 622 HIS A CA 1
ATOM 4884 C C . HIS A 1 622 ? 35.230 3.520 -44.116 1.00 91.44 622 HIS A C 1
ATOM 4886 O O . HIS A 1 622 ? 36.036 3.018 -43.328 1.00 91.44 622 HIS A O 1
ATOM 4892 N N . TRP A 1 623 ? 34.298 4.383 -43.694 1.00 91.56 623 TRP A N 1
ATOM 4893 C CA . TRP A 1 623 ? 34.143 4.751 -42.281 1.00 91.56 623 TRP A CA 1
ATOM 4894 C C . TRP A 1 623 ? 33.845 3.523 -41.401 1.00 91.56 623 TRP A C 1
ATOM 4896 O O . TRP A 1 623 ? 34.523 3.315 -40.394 1.00 91.56 623 TRP A O 1
ATOM 4906 N N . ILE A 1 624 ? 32.923 2.651 -41.832 1.00 91.75 624 ILE A N 1
ATOM 4907 C CA . ILE A 1 624 ? 32.716 1.311 -41.252 1.00 91.75 624 ILE A CA 1
ATOM 4908 C C . ILE A 1 624 ? 33.739 0.331 -41.851 1.00 91.75 624 ILE A C 1
ATOM 4910 O O . ILE A 1 624 ? 33.836 0.192 -43.070 1.00 91.75 624 ILE A O 1
ATOM 4914 N N . ASP A 1 625 ? 34.475 -0.370 -40.986 1.00 89.12 625 ASP A N 1
ATOM 4915 C CA . ASP A 1 625 ? 35.518 -1.346 -41.339 1.00 89.12 625 ASP A CA 1
ATOM 4916 C C . ASP A 1 625 ? 35.674 -2.474 -40.285 1.00 89.12 625 ASP A C 1
ATOM 4918 O O . ASP A 1 625 ? 34.996 -2.494 -39.256 1.00 89.12 625 ASP A O 1
ATOM 4922 N N . LYS A 1 626 ? 36.650 -3.376 -40.487 1.00 86.31 626 LYS A N 1
ATOM 4923 C CA . LYS A 1 626 ? 36.979 -4.515 -39.595 1.00 86.31 626 LYS A CA 1
ATOM 4924 C C . LYS A 1 626 ? 37.343 -4.150 -38.138 1.00 86.31 626 LYS A C 1
ATOM 4926 O O . LYS A 1 626 ? 37.397 -5.041 -37.283 1.00 86.31 626 LYS A O 1
ATOM 4931 N N . ARG A 1 627 ? 37.646 -2.877 -37.842 1.00 88.94 627 ARG A N 1
ATOM 4932 C CA . ARG A 1 627 ? 37.994 -2.353 -36.502 1.00 88.94 627 ARG A CA 1
ATOM 4933 C C . ARG A 1 627 ? 36.821 -1.630 -35.829 1.00 88.94 627 ARG A C 1
ATOM 4935 O O . ARG A 1 627 ? 36.956 -1.159 -34.697 1.00 88.94 627 ARG A O 1
ATOM 4942 N N . THR A 1 628 ? 35.677 -1.556 -36.504 1.00 91.50 628 THR A N 1
ATOM 4943 C CA . THR A 1 628 ? 34.402 -1.110 -35.932 1.00 91.50 628 THR A CA 1
ATOM 4944 C C . THR A 1 628 ? 33.889 -2.153 -34.937 1.00 91.50 628 THR A C 1
ATOM 4946 O O . THR A 1 628 ? 34.089 -3.354 -35.129 1.00 91.50 628 THR A O 1
ATOM 4949 N N . ARG A 1 629 ? 33.261 -1.702 -33.846 1.00 91.44 629 ARG A N 1
ATOM 4950 C CA . ARG A 1 629 ? 32.649 -2.567 -32.818 1.00 91.44 629 ARG A CA 1
ATOM 4951 C C . ARG A 1 629 ? 31.238 -2.158 -32.420 1.00 91.44 629 ARG A C 1
ATOM 4953 O O . ARG A 1 629 ? 30.481 -3.026 -32.002 1.00 91.44 629 ARG A O 1
ATOM 4960 N N . ALA A 1 630 ? 30.864 -0.896 -32.603 1.00 92.81 630 ALA A N 1
ATOM 4961 C CA . ALA A 1 630 ? 29.464 -0.513 -32.748 1.00 92.81 630 ALA A CA 1
ATOM 4962 C C . ALA A 1 630 ? 29.316 0.695 -33.673 1.00 92.81 630 ALA A C 1
ATOM 4964 O O . ALA A 1 630 ? 30.215 1.537 -33.741 1.00 92.81 630 ALA A O 1
ATOM 4965 N N . VAL A 1 631 ? 28.162 0.787 -34.327 1.00 92.94 631 VAL A N 1
ATOM 4966 C CA . VAL A 1 631 ? 27.612 2.027 -34.880 1.00 92.94 631 VAL A CA 1
ATOM 4967 C C . VAL A 1 631 ? 26.293 2.286 -34.163 1.00 92.94 631 VAL A C 1
ATOM 4969 O O . VAL A 1 631 ? 25.432 1.413 -34.110 1.00 92.94 631 VAL A O 1
ATOM 4972 N N . ILE A 1 632 ? 26.163 3.467 -33.573 1.00 92.12 632 ILE A N 1
ATOM 4973 C CA . ILE A 1 632 ? 25.003 3.901 -32.802 1.00 92.12 632 ILE A CA 1
ATOM 4974 C C . ILE A 1 632 ? 24.358 5.060 -33.559 1.00 92.12 632 ILE A C 1
ATOM 4976 O O . ILE A 1 632 ? 25.036 6.040 -33.866 1.00 92.12 632 ILE A O 1
ATOM 4980 N N . VAL A 1 633 ? 23.065 4.948 -33.848 1.00 91.44 633 VAL A N 1
ATOM 4981 C CA . VAL A 1 633 ? 22.232 6.048 -34.348 1.00 91.44 633 VAL A CA 1
ATOM 4982 C C . VAL A 1 633 ? 21.436 6.589 -33.170 1.00 91.44 633 VAL A C 1
ATOM 4984 O O . VAL A 1 633 ? 20.752 5.824 -32.491 1.00 91.44 633 VAL A O 1
ATOM 4987 N N . GLU A 1 634 ? 21.515 7.889 -32.913 1.00 89.00 634 GLU A N 1
ATOM 4988 C CA . GLU A 1 634 ? 20.805 8.547 -31.817 1.00 89.00 634 GLU A CA 1
ATOM 4989 C C . GLU A 1 634 ? 20.012 9.752 -32.330 1.00 89.00 634 GLU A C 1
ATOM 4991 O O . GLU A 1 634 ? 20.563 10.630 -32.995 1.00 89.00 634 GLU A O 1
ATOM 4996 N N . GLN A 1 635 ? 18.720 9.793 -31.995 1.00 89.44 635 GLN A N 1
ATOM 4997 C CA . GLN A 1 635 ? 17.796 10.859 -32.368 1.00 89.44 635 GLN A CA 1
ATOM 4998 C C . GLN A 1 635 ? 16.883 11.238 -31.195 1.00 89.44 635 GLN A C 1
ATOM 5000 O O . GLN A 1 635 ? 16.421 10.383 -30.435 1.00 89.44 635 GLN A O 1
ATOM 5005 N N . PHE A 1 636 ? 16.555 12.529 -31.099 1.00 89.81 636 PHE A N 1
ATOM 5006 C CA . PHE A 1 636 ? 15.527 13.053 -30.202 1.00 89.81 636 PHE A CA 1
ATOM 5007 C C . PHE A 1 636 ? 14.336 13.577 -31.007 1.00 89.81 636 PHE A C 1
ATOM 5009 O O . PHE A 1 636 ? 14.478 14.447 -31.864 1.00 89.81 636 PHE A O 1
ATOM 5016 N N . VAL A 1 637 ? 13.155 13.039 -30.725 1.00 90.56 637 VAL A N 1
ATOM 5017 C CA . VAL A 1 637 ? 11.903 13.310 -31.444 1.00 90.56 637 VAL A CA 1
ATOM 5018 C C . VAL A 1 637 ? 10.904 13.945 -30.474 1.00 90.56 637 VAL A C 1
ATOM 5020 O O . VAL A 1 637 ? 10.768 13.468 -29.350 1.00 90.56 637 VAL A O 1
ATOM 5023 N N . TYR A 1 638 ? 10.199 15.007 -30.864 1.00 89.94 638 TYR A N 1
ATOM 5024 C CA . TYR A 1 638 ? 9.200 15.679 -30.020 1.00 89.94 638 TYR A CA 1
ATOM 5025 C C . TYR A 1 638 ? 7.817 15.684 -30.678 1.00 89.94 638 TYR A C 1
ATOM 5027 O O . TYR A 1 638 ? 7.639 16.292 -31.731 1.00 89.94 638 TYR A O 1
ATOM 5035 N N . ASN A 1 639 ? 6.831 15.050 -30.036 1.00 89.81 639 ASN A N 1
ATOM 5036 C CA . ASN A 1 639 ? 5.432 15.100 -30.461 1.00 89.81 639 ASN A CA 1
ATOM 5037 C C . ASN A 1 639 ? 4.729 16.283 -29.775 1.00 89.81 639 ASN A C 1
ATOM 5039 O O . ASN A 1 639 ? 4.421 16.237 -28.577 1.00 89.81 639 ASN A O 1
ATOM 5043 N N . GLY A 1 640 ? 4.446 17.331 -30.554 1.00 85.06 640 GLY A N 1
ATOM 5044 C CA . GLY A 1 640 ? 3.791 18.550 -30.075 1.00 85.06 640 GLY A CA 1
ATOM 5045 C C . GLY A 1 640 ? 2.323 18.372 -29.671 1.00 85.06 640 GLY A C 1
ATOM 5046 O O . GLY A 1 640 ? 1.836 19.136 -28.841 1.00 85.06 640 GLY A O 1
ATOM 5047 N N . ASN A 1 641 ? 1.631 17.349 -30.187 1.00 84.44 641 ASN A N 1
ATOM 5048 C CA . ASN A 1 641 ? 0.233 17.061 -29.846 1.00 84.44 641 ASN A CA 1
ATOM 5049 C C . ASN A 1 641 ? 0.094 16.439 -28.447 1.00 84.44 641 ASN A C 1
ATOM 5051 O O . ASN A 1 641 ? -0.941 16.589 -27.798 1.00 84.44 641 ASN A O 1
ATOM 5055 N N . LEU A 1 642 ? 1.131 15.734 -27.981 1.00 82.19 642 LEU A N 1
ATOM 5056 C CA . LEU A 1 642 ? 1.136 15.025 -26.697 1.00 82.19 642 LEU A CA 1
ATOM 5057 C C . LEU A 1 642 ? 2.006 15.702 -25.619 1.00 82.19 642 LEU A C 1
ATOM 5059 O O . LEU A 1 642 ? 1.934 15.290 -24.458 1.00 82.19 642 LEU A O 1
ATOM 5063 N N . ASP A 1 643 ? 2.824 16.699 -25.983 1.00 83.38 643 ASP A N 1
ATOM 5064 C CA . ASP A 1 643 ? 3.933 17.241 -25.171 1.00 83.38 643 ASP A CA 1
ATOM 5065 C C . ASP A 1 643 ? 4.793 16.100 -24.594 1.00 83.38 643 ASP A C 1
ATOM 5067 O O . ASP A 1 643 ? 4.876 15.890 -23.380 1.00 83.38 643 ASP A O 1
ATOM 5071 N N . MET A 1 644 ? 5.350 15.286 -25.499 1.00 86.12 644 MET A N 1
ATOM 5072 C CA . MET A 1 644 ? 6.211 14.140 -25.187 1.00 86.12 644 MET A CA 1
ATOM 5073 C C . MET A 1 644 ? 7.479 14.185 -26.045 1.00 86.12 644 MET A C 1
ATOM 5075 O O . MET A 1 644 ? 7.411 14.324 -27.265 1.00 86.12 644 MET A O 1
ATOM 5079 N N . PHE A 1 645 ? 8.633 13.984 -25.414 1.00 88.50 645 PHE A N 1
ATOM 5080 C CA . PHE A 1 645 ? 9.902 13.711 -26.085 1.00 88.50 645 PHE A CA 1
ATOM 5081 C C . PHE A 1 645 ? 10.108 12.198 -26.172 1.00 88.50 645 PHE A C 1
ATOM 5083 O O . PHE A 1 645 ? 9.747 11.471 -25.251 1.00 88.50 645 PHE A O 1
ATOM 5090 N N . THR A 1 646 ? 10.714 11.713 -27.250 1.00 90.75 646 THR A N 1
ATOM 5091 C CA . THR A 1 646 ? 11.126 10.319 -27.425 1.00 90.75 646 THR A CA 1
ATOM 5092 C C . THR A 1 646 ? 12.601 10.276 -27.793 1.00 90.75 646 THR A C 1
ATOM 5094 O O . THR A 1 646 ? 13.027 10.886 -28.771 1.00 90.75 646 THR A O 1
ATOM 5097 N N . SER A 1 647 ? 13.379 9.561 -26.985 1.00 91.25 647 SER A N 1
ATOM 5098 C CA . SER A 1 647 ? 14.757 9.187 -27.287 1.00 91.25 647 SER A CA 1
ATOM 5099 C C . SER A 1 647 ? 14.727 7.914 -28.125 1.00 91.25 647 SER A C 1
ATOM 5101 O O . SER A 1 647 ? 14.178 6.906 -27.671 1.00 91.25 647 SER A O 1
ATOM 5103 N N . VAL A 1 648 ? 15.315 7.961 -29.318 1.00 91.19 648 VAL A N 1
ATOM 5104 C CA . VAL A 1 648 ? 15.514 6.808 -30.201 1.00 91.19 648 VAL A CA 1
ATOM 5105 C C . VAL A 1 648 ? 17.009 6.525 -30.260 1.00 91.19 648 VAL A C 1
ATOM 5107 O O . VAL A 1 648 ? 17.791 7.390 -30.652 1.00 91.19 648 VAL A O 1
ATOM 5110 N N . THR A 1 649 ? 17.425 5.329 -29.846 1.00 90.25 649 THR A N 1
ATOM 5111 C CA . THR A 1 649 ? 18.825 4.903 -29.936 1.00 90.25 649 THR A CA 1
ATOM 5112 C C . THR A 1 649 ? 18.903 3.491 -30.500 1.00 90.25 649 THR A C 1
ATOM 5114 O O . THR A 1 649 ? 18.494 2.525 -29.856 1.00 90.25 649 THR A O 1
ATOM 5117 N N . VAL A 1 650 ? 19.441 3.379 -31.710 1.00 92.12 650 VAL A N 1
ATOM 5118 C CA . VAL A 1 650 ? 19.671 2.121 -32.425 1.00 92.12 650 VAL A CA 1
ATOM 5119 C C . VAL A 1 650 ? 21.153 1.780 -32.350 1.00 92.12 650 VAL A C 1
ATOM 5121 O O . VAL A 1 650 ? 21.998 2.649 -32.543 1.00 92.12 650 VAL A O 1
ATOM 5124 N N . VAL A 1 651 ? 21.473 0.523 -32.054 1.00 92.31 651 VAL A N 1
ATOM 5125 C CA . VAL A 1 651 ? 22.841 0.026 -31.872 1.00 92.31 651 VAL A CA 1
ATOM 5126 C C . VAL A 1 651 ? 23.065 -1.151 -32.810 1.00 92.31 651 VAL A C 1
ATOM 5128 O O . VAL A 1 651 ? 22.409 -2.177 -32.668 1.00 92.31 651 VAL A O 1
ATOM 5131 N N . PHE A 1 652 ? 24.022 -1.022 -33.724 1.00 93.00 652 PHE A N 1
ATOM 5132 C CA . PHE A 1 652 ? 24.563 -2.118 -34.523 1.00 93.00 652 PHE A CA 1
ATOM 5133 C C . PHE A 1 652 ? 25.917 -2.520 -33.929 1.00 93.00 652 PHE A C 1
ATOM 5135 O O . PHE A 1 652 ? 26.904 -1.806 -34.107 1.00 93.00 652 PHE A O 1
ATOM 5142 N N . GLU A 1 653 ? 25.978 -3.626 -33.190 1.00 91.69 653 GLU A N 1
ATOM 5143 C CA . GLU A 1 653 ? 27.218 -4.214 -32.676 1.00 91.69 653 GLU A CA 1
ATOM 5144 C C . GLU A 1 653 ? 27.905 -5.044 -33.765 1.00 91.69 653 GLU A C 1
ATOM 5146 O O . GLU A 1 653 ? 27.306 -5.947 -34.344 1.00 91.69 653 GLU A O 1
ATOM 5151 N N . PHE A 1 654 ? 29.190 -4.791 -34.006 1.00 91.00 654 PHE A N 1
ATOM 5152 C CA . PHE A 1 654 ? 29.987 -5.522 -34.994 1.00 91.00 654 PHE A CA 1
ATOM 5153 C C . PHE A 1 654 ? 30.874 -6.530 -34.268 1.00 91.00 654 PHE A C 1
ATOM 5155 O O . PHE A 1 654 ? 31.741 -6.146 -33.481 1.00 91.00 654 PHE A O 1
ATOM 5162 N N . THR A 1 655 ? 30.664 -7.818 -34.528 1.00 84.44 655 THR A N 1
ATOM 5163 C CA . THR A 1 655 ? 31.437 -8.895 -33.894 1.00 84.44 655 THR A CA 1
ATOM 5164 C C . THR A 1 655 ? 32.842 -9.038 -34.475 1.00 84.44 655 THR A C 1
ATOM 5166 O O . THR A 1 655 ? 33.130 -8.643 -35.604 1.00 84.44 655 THR A O 1
ATOM 5169 N N . GLU A 1 656 ? 33.718 -9.702 -33.725 1.00 80.69 656 GLU A N 1
ATOM 5170 C CA . GLU A 1 656 ? 35.063 -10.107 -34.148 1.00 80.69 656 GLU A CA 1
ATOM 5171 C C . GLU A 1 656 ? 35.039 -11.013 -35.395 1.00 80.69 656 GLU A C 1
ATOM 5173 O O . GLU A 1 656 ? 35.995 -11.029 -36.167 1.00 80.69 656 GLU A O 1
ATOM 5178 N N . ILE A 1 657 ? 33.930 -11.732 -35.613 1.00 76.81 657 ILE A N 1
ATOM 5179 C CA . ILE A 1 657 ? 33.697 -12.657 -36.737 1.00 76.81 657 ILE A CA 1
ATOM 5180 C C . ILE A 1 657 ? 32.970 -11.946 -37.906 1.00 76.81 657 ILE A C 1
ATOM 5182 O O . ILE A 1 657 ? 32.577 -12.569 -38.882 1.00 76.81 657 ILE A O 1
ATOM 5186 N N . SER A 1 658 ? 32.828 -10.616 -37.849 1.00 73.44 658 SER A N 1
ATOM 5187 C CA . SER A 1 658 ? 32.206 -9.761 -38.880 1.00 73.44 658 SER A CA 1
ATOM 5188 C C . SER A 1 658 ? 30.696 -9.941 -39.121 1.00 73.44 658 SER A C 1
ATOM 5190 O O . SER A 1 658 ? 30.177 -9.344 -40.056 1.00 73.44 658 SER A O 1
ATOM 5192 N N . GLY A 1 659 ? 29.969 -10.678 -38.275 1.00 83.81 659 GLY A N 1
ATOM 5193 C CA . GLY A 1 659 ? 28.501 -10.587 -38.197 1.00 83.81 659 GLY A CA 1
ATOM 5194 C C . GLY A 1 659 ? 28.047 -9.380 -37.365 1.00 83.81 659 GLY A C 1
ATOM 5195 O O . GLY A 1 659 ? 28.795 -8.931 -36.485 1.00 83.81 659 GLY A O 1
ATOM 5196 N N . VAL A 1 660 ? 26.839 -8.874 -37.620 1.00 89.25 660 VAL A N 1
ATOM 5197 C CA . VAL A 1 660 ? 26.215 -7.755 -36.890 1.00 89.25 660 VAL A CA 1
ATOM 5198 C C . VAL A 1 660 ? 25.090 -8.265 -35.987 1.00 89.25 660 VAL A C 1
ATOM 5200 O O . VAL A 1 660 ? 24.314 -9.128 -36.386 1.00 89.25 660 VAL A O 1
ATOM 5203 N N . PHE A 1 661 ? 25.000 -7.712 -34.776 1.00 88.75 661 PHE A N 1
ATOM 5204 C CA . PHE A 1 661 ? 23.808 -7.779 -33.927 1.00 88.75 661 PHE A CA 1
ATOM 5205 C C . PHE A 1 661 ? 23.193 -6.389 -33.820 1.00 88.75 661 PHE A C 1
ATOM 5207 O O . PHE A 1 661 ? 23.909 -5.411 -33.609 1.00 88.75 661 PHE A O 1
ATOM 5214 N N . SER A 1 662 ? 21.875 -6.295 -33.931 1.00 90.25 662 SER A N 1
ATOM 5215 C CA . SER A 1 662 ? 21.141 -5.039 -33.810 1.00 90.25 662 SER A CA 1
ATOM 5216 C C . SER A 1 662 ? 20.322 -4.982 -32.514 1.00 90.25 662 SER A C 1
ATOM 5218 O O . SER A 1 662 ? 19.890 -5.999 -31.969 1.00 90.25 662 SER A O 1
ATOM 5220 N N . HIS A 1 663 ? 20.161 -3.783 -31.953 1.00 89.50 663 HIS A N 1
ATOM 5221 C CA . HIS A 1 663 ? 19.441 -3.573 -30.699 1.00 89.50 663 HIS A CA 1
ATOM 5222 C C . HIS A 1 663 ? 18.835 -2.166 -30.632 1.00 89.50 663 HIS A C 1
ATOM 5224 O O . HIS A 1 663 ? 19.380 -1.219 -31.204 1.00 89.50 663 HIS A O 1
ATOM 5230 N N . ARG A 1 664 ? 17.709 -2.013 -29.921 1.00 89.62 664 ARG A N 1
ATOM 5231 C CA . ARG A 1 664 ? 16.929 -0.766 -29.877 1.00 89.62 664 ARG A CA 1
ATOM 5232 C C . ARG A 1 664 ? 16.578 -0.331 -28.457 1.00 89.62 664 ARG A C 1
ATOM 5234 O O . ARG A 1 664 ? 15.924 -1.067 -27.724 1.00 89.62 664 ARG A O 1
ATOM 5241 N N . HIS A 1 665 ? 16.940 0.903 -28.109 1.00 88.25 665 HIS A N 1
ATOM 5242 C CA . HIS A 1 665 ? 16.454 1.606 -26.921 1.00 88.25 665 HIS A CA 1
ATOM 5243 C C . HIS A 1 665 ? 15.482 2.702 -27.348 1.00 88.25 665 HIS A C 1
ATOM 5245 O O . HIS A 1 665 ? 15.833 3.601 -28.112 1.00 88.25 665 HIS A O 1
ATOM 5251 N N . LEU A 1 666 ? 14.261 2.634 -26.824 1.00 89.62 666 LEU A N 1
ATOM 5252 C CA . LEU A 1 666 ? 13.211 3.624 -27.037 1.00 89.62 666 LEU A CA 1
ATOM 5253 C C . LEU A 1 666 ? 12.718 4.102 -25.675 1.00 89.62 666 LEU A C 1
ATOM 5255 O O . LEU A 1 666 ? 12.357 3.290 -24.823 1.00 89.62 666 LEU A O 1
ATOM 5259 N N . HIS A 1 667 ? 12.710 5.415 -25.453 1.00 88.62 667 HIS A N 1
ATOM 5260 C CA . HIS A 1 667 ? 12.224 5.985 -24.199 1.00 88.62 667 HIS A CA 1
ATOM 5261 C C . HIS A 1 667 ? 11.445 7.276 -24.436 1.00 88.62 667 HIS A C 1
ATOM 5263 O O . HIS A 1 667 ? 12.026 8.299 -24.802 1.00 88.62 667 HIS A O 1
ATOM 5269 N N . THR A 1 668 ? 10.134 7.236 -24.196 1.00 88.94 668 THR A N 1
ATOM 5270 C CA . THR A 1 668 ? 9.258 8.412 -24.253 1.00 88.94 668 THR A CA 1
ATOM 5271 C C . THR A 1 668 ? 9.083 9.025 -22.857 1.00 88.94 668 THR A C 1
ATOM 5273 O O . THR A 1 668 ? 8.704 8.341 -21.908 1.00 88.94 668 THR A O 1
ATOM 5276 N N . PHE A 1 669 ? 9.336 10.328 -22.729 1.00 85.38 669 PHE A N 1
ATOM 5277 C CA . PHE A 1 669 ? 9.369 11.079 -21.471 1.00 85.38 669 PHE A CA 1
ATOM 5278 C C . PHE A 1 669 ? 8.807 12.501 -21.634 1.00 85.38 669 PHE A C 1
ATOM 5280 O O . PHE A 1 669 ? 8.697 13.021 -22.743 1.00 85.38 669 PHE A O 1
ATOM 5287 N N . ARG A 1 670 ? 8.463 13.164 -20.521 1.00 81.38 670 ARG A N 1
ATOM 5288 C CA . ARG A 1 670 ? 8.148 14.604 -20.507 1.00 81.38 670 ARG A CA 1
ATOM 5289 C C . ARG A 1 670 ? 9.333 15.427 -20.014 1.00 81.38 670 ARG A C 1
ATOM 5291 O O . ARG A 1 670 ? 10.017 15.027 -19.072 1.00 81.38 670 ARG A O 1
ATOM 5298 N N . LEU A 1 671 ? 9.546 16.579 -20.652 1.00 78.25 671 LEU A N 1
ATOM 5299 C CA . LEU A 1 671 ? 10.593 17.554 -20.311 1.00 78.25 671 LEU A CA 1
ATOM 5300 C C . LEU A 1 671 ? 10.036 18.750 -19.510 1.00 78.25 671 LEU A C 1
ATOM 5302 O O . LEU A 1 671 ? 10.757 19.354 -18.717 1.00 78.25 671 LEU A O 1
ATOM 5306 N N . HIS A 1 672 ? 8.743 19.055 -19.672 1.00 70.50 672 HIS A N 1
ATOM 5307 C CA . HIS A 1 672 ? 7.981 20.011 -18.863 1.00 70.50 672 HIS A CA 1
ATOM 5308 C C . HIS A 1 672 ? 7.033 19.287 -17.885 1.00 70.50 672 HIS A C 1
ATOM 5310 O O . HIS A 1 672 ? 6.636 18.144 -18.112 1.00 70.50 672 HIS A O 1
ATOM 5316 N N . GLN A 1 673 ? 6.614 19.971 -16.812 1.00 65.94 673 GLN A N 1
ATOM 5317 C CA . GLN A 1 673 ? 5.379 19.597 -16.106 1.00 65.94 673 GLN A CA 1
ATOM 5318 C C . GLN A 1 673 ? 4.166 19.998 -16.959 1.00 65.94 673 GLN A C 1
ATOM 5320 O O . GLN A 1 673 ? 4.234 20.997 -17.673 1.00 65.94 673 GLN A O 1
ATOM 5325 N N . GLN A 1 674 ? 3.062 19.247 -16.853 1.00 65.81 674 GLN A N 1
ATOM 5326 C CA . GLN A 1 674 ? 1.859 19.469 -17.666 1.00 65.81 674 GLN A CA 1
ATOM 5327 C C . GLN A 1 674 ? 1.395 20.941 -17.638 1.00 65.81 674 GLN A C 1
ATOM 5329 O O . GLN A 1 674 ? 1.249 21.506 -16.548 1.00 65.81 674 GLN A O 1
ATOM 5334 N N . PRO A 1 675 ? 1.123 21.566 -18.797 1.00 60.34 675 PRO A N 1
ATOM 5335 C CA . PRO A 1 675 ? 0.731 22.970 -18.851 1.00 60.34 675 PRO A CA 1
ATOM 5336 C C . PRO A 1 675 ? -0.642 23.225 -18.201 1.00 60.34 675 PRO A C 1
ATOM 5338 O O . PRO A 1 675 ? -1.588 22.453 -18.355 1.00 60.34 675 PRO A O 1
ATOM 5341 N N . GLY A 1 676 ? -0.771 24.361 -17.506 1.00 66.75 676 GLY A N 1
ATOM 5342 C CA . GLY A 1 676 ? -2.026 24.817 -16.891 1.00 66.75 676 GLY A CA 1
ATOM 5343 C C . GLY A 1 676 ? -2.223 24.408 -15.425 1.00 66.75 676 GLY A C 1
ATOM 5344 O O . GLY A 1 676 ? -1.292 23.982 -14.743 1.00 66.75 676 GLY A O 1
ATOM 5345 N N . THR A 1 677 ? -3.450 24.562 -14.909 1.00 64.31 677 THR A N 1
ATOM 5346 C CA . THR A 1 677 ? -3.772 24.312 -13.485 1.00 64.31 677 THR A CA 1
ATOM 5347 C C . THR A 1 677 ? -3.498 22.881 -13.027 1.00 64.31 677 THR A C 1
ATOM 5349 O O . THR A 1 677 ? -3.139 22.690 -11.869 1.00 64.31 677 THR A O 1
ATOM 5352 N N . ILE A 1 678 ? -3.576 21.892 -13.922 1.00 68.44 678 ILE A N 1
ATOM 5353 C CA . ILE A 1 678 ? -3.286 20.484 -13.609 1.00 68.44 678 ILE A CA 1
ATOM 5354 C C . ILE A 1 678 ? -1.831 20.325 -13.131 1.00 68.44 678 ILE A C 1
ATOM 5356 O O . ILE A 1 678 ? -1.596 19.709 -12.093 1.00 68.44 678 ILE A O 1
ATOM 5360 N N . GLY A 1 679 ? -0.862 20.959 -13.804 1.00 70.69 679 GLY A N 1
ATOM 5361 C CA . GLY A 1 679 ? 0.542 20.951 -13.379 1.00 70.69 679 GLY A CA 1
ATOM 5362 C C . GLY A 1 679 ? 0.757 21.605 -12.011 1.00 70.69 679 GLY A C 1
ATOM 5363 O O . GLY A 1 679 ? 1.453 21.049 -11.162 1.00 70.69 679 GLY A O 1
ATOM 5364 N N . TYR A 1 680 ? 0.101 22.741 -11.748 1.00 76.56 680 TYR A N 1
ATOM 5365 C CA . TYR A 1 680 ? 0.141 23.389 -10.429 1.00 76.56 680 TYR A CA 1
ATOM 5366 C C . TYR A 1 680 ? -0.490 22.525 -9.323 1.00 76.56 680 TYR A C 1
ATOM 5368 O O . TYR A 1 680 ? -0.014 22.538 -8.188 1.00 76.56 680 TYR A O 1
ATOM 5376 N N . ILE A 1 681 ? -1.527 21.745 -9.642 1.00 76.56 681 ILE A N 1
ATOM 5377 C CA . ILE A 1 681 ? -2.170 20.819 -8.702 1.00 76.56 681 ILE A CA 1
ATOM 5378 C C . ILE A 1 681 ? -1.278 19.602 -8.429 1.00 76.56 681 ILE A C 1
ATOM 5380 O O . ILE A 1 681 ? -1.152 19.215 -7.269 1.00 76.56 681 ILE A O 1
ATOM 5384 N N . TYR A 1 682 ? -0.575 19.058 -9.427 1.00 78.50 682 TYR A N 1
ATOM 5385 C CA . TYR A 1 682 ? 0.442 18.031 -9.175 1.00 78.50 682 TYR A CA 1
ATOM 5386 C C . TYR A 1 682 ? 1.585 18.552 -8.293 1.00 78.50 682 TYR A C 1
ATOM 5388 O O . TYR A 1 682 ? 1.942 17.874 -7.335 1.00 78.50 682 TYR A O 1
ATOM 5396 N N . VAL A 1 683 ? 2.076 19.782 -8.503 1.00 81.00 683 VAL A N 1
ATOM 5397 C CA . VAL A 1 683 ? 3.056 20.417 -7.593 1.00 81.00 683 VAL A CA 1
ATOM 5398 C C . VAL A 1 683 ? 2.509 20.554 -6.165 1.00 81.00 683 VAL A C 1
ATOM 5400 O O . VAL A 1 683 ? 3.231 20.314 -5.199 1.00 81.00 683 VAL A O 1
ATOM 5403 N N . LEU A 1 684 ? 1.227 20.893 -5.998 1.00 82.12 684 LEU A N 1
ATOM 5404 C CA . LEU A 1 684 ? 0.599 20.951 -4.676 1.00 82.12 684 LEU A CA 1
ATOM 5405 C C . LEU A 1 684 ? 0.522 19.562 -4.012 1.00 82.12 684 LEU A C 1
ATOM 5407 O O . LEU A 1 684 ? 0.805 19.444 -2.820 1.00 82.12 684 LEU A O 1
ATOM 5411 N N . LEU A 1 685 ? 0.195 18.508 -4.766 1.00 83.94 685 LEU A N 1
ATOM 5412 C CA . LEU A 1 685 ? 0.181 17.124 -4.274 1.00 83.94 685 LEU A CA 1
ATOM 5413 C C . LEU A 1 685 ? 1.594 16.611 -3.935 1.00 83.94 685 LEU A C 1
ATOM 5415 O O . LEU A 1 685 ? 1.764 15.945 -2.914 1.00 83.94 685 LEU A O 1
ATOM 5419 N N . GLU A 1 686 ? 2.613 16.977 -4.720 1.00 84.94 686 GLU A N 1
ATOM 5420 C CA . GLU A 1 686 ? 4.034 16.722 -4.430 1.00 84.94 686 GLU A CA 1
ATOM 5421 C C . GLU A 1 686 ? 4.454 17.377 -3.098 1.00 84.94 686 GLU A C 1
ATOM 5423 O O . GLU A 1 686 ? 5.052 16.722 -2.241 1.00 84.94 686 GLU A O 1
ATOM 5428 N N . ILE A 1 687 ? 4.073 18.640 -2.864 1.00 88.62 687 ILE A N 1
ATOM 5429 C CA . ILE A 1 687 ? 4.330 19.352 -1.598 1.00 88.62 687 ILE A CA 1
ATOM 5430 C C . ILE A 1 687 ? 3.601 18.679 -0.422 1.00 88.62 687 ILE A C 1
ATOM 5432 O O . ILE A 1 687 ? 4.199 18.465 0.635 1.00 88.62 687 ILE A O 1
ATOM 5436 N N . ILE A 1 688 ? 2.331 18.299 -0.594 1.00 88.75 688 ILE A N 1
ATOM 5437 C CA . ILE A 1 688 ? 1.544 17.594 0.431 1.00 88.75 688 ILE A CA 1
ATOM 5438 C C . ILE A 1 688 ? 2.173 16.231 0.769 1.00 88.75 688 ILE A C 1
ATOM 5440 O O . ILE A 1 688 ? 2.268 15.876 1.947 1.00 88.75 688 ILE A O 1
ATOM 5444 N N . TYR A 1 689 ? 2.670 15.492 -0.228 1.00 90.81 689 TYR A N 1
ATOM 5445 C CA . TYR A 1 689 ? 3.408 14.245 -0.012 1.00 90.81 689 TYR A CA 1
ATOM 5446 C C . TYR A 1 689 ? 4.673 14.466 0.830 1.00 90.81 689 TYR A C 1
ATOM 5448 O O . TYR A 1 689 ? 4.893 13.736 1.799 1.00 90.81 689 TYR A O 1
ATOM 5456 N N . VAL A 1 690 ? 5.467 15.504 0.535 1.00 91.75 690 VAL A N 1
ATOM 5457 C CA . VAL A 1 690 ? 6.660 15.855 1.328 1.00 91.75 690 VAL A CA 1
ATOM 5458 C C . VAL A 1 690 ? 6.293 16.231 2.770 1.00 91.75 690 VAL A C 1
ATOM 5460 O O . VAL A 1 690 ? 6.974 15.797 3.698 1.00 91.75 690 VAL A O 1
ATOM 5463 N N . ILE A 1 691 ? 5.192 16.956 2.997 1.00 92.31 691 ILE A N 1
ATOM 5464 C CA . ILE A 1 691 ? 4.706 17.276 4.353 1.00 92.31 691 ILE A CA 1
ATOM 5465 C C . ILE A 1 691 ? 4.353 15.996 5.129 1.00 92.31 691 ILE A C 1
ATOM 5467 O O . ILE A 1 691 ? 4.790 15.828 6.272 1.00 92.31 691 ILE A O 1
ATOM 5471 N N . PHE A 1 692 ? 3.624 15.055 4.518 1.00 91.44 692 PHE A N 1
ATOM 5472 C CA . PHE A 1 692 ? 3.316 13.767 5.152 1.00 91.44 692 PHE A CA 1
ATOM 5473 C C . PHE A 1 692 ? 4.561 12.898 5.378 1.00 91.44 692 PHE A C 1
ATOM 5475 O O . PHE A 1 692 ? 4.642 12.209 6.399 1.00 91.44 692 PHE A O 1
ATOM 5482 N N . LEU A 1 693 ? 5.543 12.935 4.471 1.00 92.00 693 LEU A N 1
ATOM 5483 C CA . LEU A 1 693 ? 6.821 12.238 4.625 1.00 92.00 693 LEU A CA 1
ATOM 5484 C C . LEU A 1 693 ? 7.610 12.786 5.823 1.00 92.00 693 LEU A C 1
ATOM 5486 O O . LEU A 1 693 ? 8.050 12.006 6.664 1.00 92.00 693 LEU A O 1
ATOM 5490 N N . LEU A 1 694 ? 7.727 14.112 5.949 1.00 93.44 694 LEU A N 1
ATOM 5491 C CA . LEU A 1 694 ? 8.432 14.772 7.054 1.00 93.44 694 LEU A CA 1
ATOM 5492 C C . LEU A 1 694 ? 7.741 14.553 8.408 1.00 93.44 694 LEU A C 1
ATOM 5494 O O . LEU A 1 694 ? 8.421 14.283 9.397 1.00 93.44 694 LEU A O 1
ATOM 5498 N N . TYR A 1 695 ? 6.404 14.596 8.461 1.00 92.81 695 TYR A N 1
ATOM 5499 C CA . TYR A 1 695 ? 5.650 14.235 9.669 1.00 92.81 695 TYR A CA 1
ATOM 5500 C C . TYR A 1 695 ? 5.903 12.776 10.079 1.00 92.81 695 TYR A C 1
ATOM 5502 O O . TYR A 1 695 ? 6.158 12.491 11.252 1.00 92.81 695 TYR A O 1
ATOM 5510 N N . SER A 1 696 ? 5.869 11.857 9.108 1.00 89.25 696 SER A N 1
ATOM 5511 C CA . SER A 1 696 ? 6.117 10.430 9.345 1.00 89.25 696 SER A CA 1
ATOM 5512 C C . SER A 1 696 ? 7.545 10.197 9.843 1.00 89.25 696 SER A C 1
ATOM 5514 O O . SER A 1 696 ? 7.733 9.490 10.828 1.00 89.25 696 SER A O 1
ATOM 5516 N N . LEU A 1 697 ? 8.540 10.851 9.231 1.00 92.44 697 LEU A N 1
ATOM 5517 C CA . LEU A 1 697 ? 9.940 10.778 9.648 1.00 92.44 697 LEU A CA 1
ATOM 5518 C C . LEU A 1 697 ? 10.144 11.330 11.063 1.00 92.44 697 LEU A C 1
ATOM 5520 O O . LEU A 1 697 ? 10.846 10.712 11.854 1.00 92.44 697 LEU A O 1
ATOM 5524 N N . TRP A 1 698 ? 9.5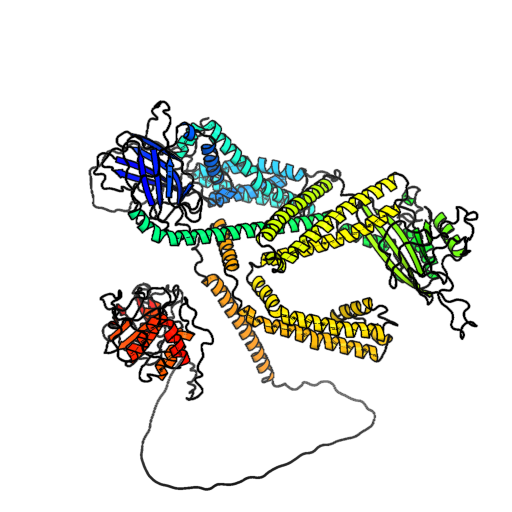27 12.465 11.409 1.00 93.88 698 TRP A N 1
ATOM 5525 C CA . TRP A 1 698 ? 9.610 13.025 12.762 1.00 93.88 698 TRP A CA 1
ATOM 5526 C C . TRP A 1 698 ? 9.039 12.065 13.812 1.00 93.88 698 TRP A C 1
ATOM 5528 O O . TRP A 1 698 ? 9.652 11.866 14.865 1.00 93.88 698 TRP A O 1
ATOM 5538 N N . LYS A 1 699 ? 7.892 11.438 13.520 1.00 90.00 699 LYS A N 1
ATOM 5539 C CA . LYS A 1 699 ? 7.286 10.437 14.403 1.00 90.00 699 LYS A CA 1
ATOM 5540 C C . LYS A 1 699 ? 8.195 9.216 14.561 1.00 90.00 699 LYS A C 1
ATOM 5542 O O . LYS A 1 699 ? 8.470 8.813 15.688 1.00 90.00 699 LYS A O 1
ATOM 5547 N N . GLU A 1 700 ? 8.686 8.663 13.458 1.00 90.50 700 GLU A N 1
ATOM 5548 C CA . GLU A 1 700 ? 9.515 7.458 13.475 1.00 90.50 700 GLU A CA 1
ATOM 5549 C C . GLU A 1 700 ? 10.875 7.713 14.146 1.00 90.50 700 GLU A C 1
ATOM 5551 O O . GLU A 1 700 ? 11.304 6.942 14.999 1.00 90.50 700 GLU A O 1
ATOM 5556 N N . ALA A 1 701 ? 11.510 8.860 13.878 1.00 90.69 701 ALA A N 1
ATOM 5557 C CA . ALA A 1 701 ? 12.742 9.282 14.546 1.00 90.69 701 ALA A CA 1
ATOM 5558 C C . ALA A 1 701 ? 12.549 9.500 16.057 1.00 90.69 701 ALA A C 1
ATOM 5560 O O . ALA A 1 701 ? 13.465 9.235 16.839 1.00 90.69 701 ALA A O 1
ATOM 5561 N N . LYS A 1 702 ? 11.361 9.940 16.496 1.00 91.81 702 LYS A N 1
ATOM 5562 C CA . LYS A 1 702 ? 11.012 9.981 17.921 1.00 91.81 702 LYS A CA 1
ATOM 5563 C C . LYS A 1 702 ? 10.930 8.565 18.505 1.00 91.81 702 LYS A C 1
ATOM 5565 O O . LYS A 1 702 ? 11.556 8.315 19.530 1.00 91.81 702 LYS A O 1
ATOM 5570 N N . THR A 1 703 ? 10.220 7.643 17.857 1.00 87.75 703 THR A N 1
ATOM 5571 C CA . THR A 1 703 ? 10.102 6.245 18.310 1.00 87.75 703 THR A CA 1
ATOM 5572 C C . THR A 1 703 ? 11.458 5.530 18.337 1.00 87.75 703 THR A C 1
ATOM 5574 O O . THR A 1 703 ? 11.788 4.889 19.333 1.00 87.75 703 THR A O 1
ATOM 5577 N N . ALA A 1 704 ? 12.299 5.718 17.318 1.00 90.69 704 ALA A N 1
ATOM 5578 C CA . ALA A 1 704 ? 13.667 5.205 17.288 1.00 90.69 704 ALA A CA 1
ATOM 5579 C C . ALA A 1 704 ? 14.551 5.812 18.394 1.00 90.69 704 ALA A C 1
ATOM 5581 O O . ALA A 1 704 ? 15.361 5.106 18.991 1.00 90.69 704 ALA A O 1
ATOM 5582 N N . ARG A 1 705 ? 14.371 7.096 18.736 1.00 91.44 705 ARG A N 1
ATOM 5583 C CA . ARG A 1 705 ? 15.070 7.738 19.864 1.00 91.44 705 ARG A CA 1
ATOM 5584 C C . ARG A 1 705 ? 14.601 7.227 21.231 1.00 91.44 705 ARG A C 1
ATOM 5586 O O . ARG A 1 705 ? 15.413 7.165 22.148 1.00 91.44 705 ARG A O 1
ATOM 5593 N N . GLU A 1 706 ? 13.324 6.881 21.374 1.00 91.06 706 GLU A N 1
ATOM 5594 C CA . GLU A 1 706 ? 12.760 6.316 22.610 1.00 91.06 706 GLU A CA 1
ATOM 5595 C C . GLU A 1 706 ? 13.151 4.837 22.808 1.00 91.06 706 GLU A C 1
ATOM 5597 O O . GLU A 1 706 ? 13.373 4.420 23.942 1.00 91.06 706 GLU A O 1
ATOM 5602 N N . ALA A 1 707 ? 13.298 4.060 21.727 1.00 87.56 707 ALA A N 1
ATOM 5603 C CA . ALA A 1 707 ? 13.690 2.643 21.771 1.00 87.56 707 ALA A CA 1
ATOM 5604 C C . ALA A 1 707 ? 15.212 2.386 21.655 1.00 87.56 707 ALA A C 1
ATOM 5606 O O . ALA A 1 707 ? 15.693 1.318 22.040 1.00 87.56 707 ALA A O 1
ATOM 5607 N N . GLY A 1 708 ? 15.988 3.332 21.119 1.00 91.62 708 GLY A N 1
ATOM 5608 C CA . GLY A 1 708 ? 17.430 3.183 20.908 1.00 91.62 708 GLY A CA 1
ATOM 5609 C C . GLY A 1 708 ? 17.776 1.992 20.006 1.00 91.62 708 GLY A C 1
ATOM 5610 O O . GLY A 1 708 ? 17.087 1.715 19.027 1.00 91.62 708 GLY A O 1
ATOM 5611 N N . TRP A 1 709 ? 18.830 1.245 20.347 1.00 89.88 709 TRP A N 1
ATOM 5612 C CA . TRP A 1 709 ? 19.273 0.073 19.574 1.00 89.88 709 TRP A CA 1
ATOM 5613 C C . TRP A 1 709 ? 18.216 -1.038 19.458 1.00 89.88 709 TRP A C 1
ATOM 5615 O O . TRP A 1 709 ? 18.219 -1.768 18.469 1.00 89.88 709 TRP A O 1
ATOM 5625 N N . ALA A 1 710 ? 17.266 -1.132 20.398 1.00 89.00 710 ALA A N 1
ATOM 5626 C CA . ALA A 1 710 ? 16.162 -2.088 20.305 1.00 89.00 710 ALA A CA 1
ATOM 5627 C C . ALA A 1 710 ? 15.229 -1.800 19.111 1.00 89.00 710 ALA A C 1
ATOM 5629 O O . ALA A 1 710 ? 14.578 -2.721 18.619 1.00 89.00 710 ALA A O 1
ATOM 5630 N N . TYR A 1 711 ? 15.225 -0.570 18.575 1.00 89.00 711 TYR A N 1
ATOM 5631 C CA . TYR A 1 711 ? 14.502 -0.229 17.347 1.00 89.00 711 TYR A CA 1
ATOM 5632 C C . TYR A 1 711 ? 14.944 -1.082 16.147 1.00 89.00 711 TYR A C 1
ATOM 5634 O O . TYR A 1 711 ? 14.103 -1.469 15.341 1.00 89.00 711 TYR A O 1
ATOM 5642 N N . LEU A 1 712 ? 16.238 -1.408 16.045 1.00 89.94 712 LEU A N 1
ATOM 5643 C CA . LEU A 1 712 ? 16.829 -2.108 14.895 1.00 89.94 712 LEU A CA 1
ATOM 5644 C C . LEU A 1 712 ? 16.677 -3.638 14.943 1.00 89.94 712 LEU A C 1
ATOM 5646 O O . LEU A 1 712 ? 17.049 -4.310 13.988 1.00 89.94 712 LEU A O 1
ATOM 5650 N N . THR A 1 713 ? 16.142 -4.196 16.033 1.00 86.56 713 THR A N 1
ATOM 5651 C CA . THR A 1 713 ? 15.927 -5.653 16.163 1.00 86.56 713 THR A CA 1
ATOM 5652 C C . THR A 1 713 ? 14.628 -6.141 15.512 1.00 86.56 713 THR A C 1
ATOM 5654 O O . THR A 1 713 ? 14.508 -7.319 15.189 1.00 86.56 713 THR A O 1
ATOM 5657 N N . GLU A 1 714 ? 13.669 -5.241 15.282 1.00 83.38 714 GLU A N 1
ATOM 5658 C CA . GLU A 1 714 ? 12.405 -5.522 14.594 1.00 83.38 714 GLU A CA 1
ATOM 5659 C C . GLU A 1 714 ? 12.604 -5.350 13.071 1.00 83.38 714 GLU A C 1
ATOM 5661 O O . GLU A 1 714 ? 12.853 -4.227 12.620 1.00 83.38 714 GLU A O 1
ATOM 5666 N N . PRO A 1 715 ? 12.468 -6.404 12.236 1.00 82.12 715 PRO A N 1
ATOM 5667 C CA . PRO A 1 715 ? 12.815 -6.339 10.808 1.00 82.12 715 PRO A CA 1
ATOM 5668 C C . PRO A 1 715 ? 12.065 -5.253 10.027 1.00 82.12 715 PRO A C 1
ATOM 5670 O O . PRO A 1 715 ? 12.597 -4.631 9.108 1.00 82.12 715 PRO A O 1
ATOM 5673 N N . TRP A 1 716 ? 10.824 -4.979 10.421 1.00 82.56 716 TRP A N 1
ATOM 5674 C CA . TRP A 1 716 ? 9.993 -3.956 9.796 1.00 82.56 716 TRP A CA 1
ATOM 5675 C C . TRP A 1 716 ? 10.485 -2.530 10.039 1.00 82.56 716 TRP A C 1
ATOM 5677 O O . TRP A 1 716 ? 10.268 -1.668 9.198 1.00 82.56 716 TRP A O 1
ATOM 5687 N N . ASN A 1 717 ? 11.163 -2.271 11.153 1.00 87.56 717 ASN A N 1
ATOM 5688 C CA . ASN A 1 717 ? 11.701 -0.948 11.458 1.00 87.56 717 ASN A CA 1
ATOM 5689 C C . ASN A 1 717 ? 12.882 -0.610 10.529 1.00 87.56 717 ASN A C 1
ATOM 5691 O O . ASN A 1 717 ? 13.047 0.534 10.104 1.00 87.56 717 ASN A O 1
ATOM 5695 N N . ILE A 1 718 ? 13.646 -1.630 10.118 1.00 87.81 718 ILE A N 1
ATOM 5696 C CA . ILE A 1 718 ? 14.650 -1.527 9.049 1.00 87.81 718 ILE A CA 1
ATOM 5697 C C . ILE A 1 718 ? 13.963 -1.233 7.703 1.00 87.81 718 ILE A C 1
ATOM 5699 O O . ILE A 1 718 ? 14.418 -0.371 6.951 1.00 87.81 718 ILE A O 1
ATOM 5703 N N . PHE A 1 719 ? 12.834 -1.893 7.416 1.00 86.75 719 PHE A N 1
ATOM 5704 C CA . PHE A 1 719 ? 12.041 -1.656 6.202 1.00 86.75 719 PHE A CA 1
ATOM 5705 C C . PHE A 1 719 ? 11.474 -0.223 6.127 1.00 86.75 719 PHE A C 1
ATOM 5707 O O . PHE A 1 719 ? 11.457 0.371 5.050 1.00 86.75 719 PHE A O 1
ATOM 5714 N N . GLU A 1 720 ? 11.080 0.381 7.255 1.00 87.75 720 GLU A N 1
ATOM 5715 C CA . GLU A 1 720 ? 10.688 1.800 7.299 1.00 87.75 720 GLU A CA 1
ATOM 5716 C C . GLU A 1 720 ? 11.871 2.743 7.042 1.00 87.75 720 GLU A C 1
ATOM 5718 O O . GLU A 1 720 ? 11.744 3.659 6.229 1.00 87.75 720 GLU A O 1
ATOM 5723 N N . ILE A 1 721 ? 13.039 2.506 7.659 1.00 90.81 721 ILE A N 1
ATOM 5724 C CA . ILE A 1 721 ? 14.265 3.275 7.366 1.00 90.81 721 ILE A CA 1
ATOM 5725 C C . ILE A 1 721 ? 14.580 3.219 5.863 1.00 90.81 721 ILE A C 1
ATOM 5727 O O . ILE A 1 721 ? 14.841 4.251 5.244 1.00 90.81 721 ILE A O 1
ATOM 5731 N N . PHE A 1 722 ? 14.498 2.031 5.261 1.00 91.81 722 PHE A N 1
ATOM 5732 C CA . PHE A 1 722 ? 14.708 1.834 3.828 1.00 91.81 722 PHE A CA 1
ATOM 5733 C C . PHE A 1 722 ? 13.687 2.601 2.970 1.00 91.81 722 PHE A C 1
ATOM 5735 O O . PHE A 1 722 ? 14.079 3.278 2.022 1.00 91.81 722 PHE A O 1
ATOM 5742 N N . ASN A 1 723 ? 12.401 2.581 3.339 1.00 91.50 723 ASN A N 1
ATOM 5743 C CA . ASN A 1 723 ? 11.336 3.354 2.688 1.00 91.50 723 ASN A CA 1
ATOM 5744 C C . ASN A 1 723 ? 11.606 4.874 2.736 1.00 91.50 723 ASN A C 1
ATOM 5746 O O . ASN A 1 723 ? 11.429 5.566 1.733 1.00 91.50 723 ASN A O 1
ATOM 5750 N N . PHE A 1 724 ? 12.098 5.403 3.865 1.00 92.81 724 PHE A N 1
ATOM 5751 C CA . PHE A 1 724 ? 12.494 6.813 3.964 1.00 92.81 724 PHE A CA 1
ATOM 5752 C C . PHE A 1 724 ? 13.707 7.147 3.089 1.00 92.81 724 PHE A C 1
ATOM 5754 O O . PHE A 1 724 ? 13.656 8.136 2.360 1.00 92.81 724 PHE A O 1
ATOM 5761 N N . ILE A 1 725 ? 14.771 6.333 3.118 1.00 94.06 725 ILE A N 1
ATOM 5762 C CA . ILE A 1 725 ? 15.955 6.522 2.258 1.00 94.06 725 ILE A CA 1
ATOM 5763 C C . ILE A 1 725 ? 15.525 6.560 0.786 1.00 94.06 725 ILE A C 1
ATOM 5765 O O . ILE A 1 725 ? 15.829 7.520 0.081 1.00 94.06 725 ILE A O 1
ATOM 5769 N N . LEU A 1 726 ? 14.737 5.569 0.362 1.00 94.25 726 LEU A N 1
ATOM 5770 C CA . LEU A 1 726 ? 14.188 5.449 -0.985 1.00 94.25 726 LEU A CA 1
ATOM 5771 C C . LEU A 1 726 ? 13.356 6.680 -1.389 1.00 94.25 726 LEU A C 1
ATOM 5773 O O . LEU A 1 726 ? 13.536 7.215 -2.483 1.00 94.25 726 LEU A O 1
ATOM 5777 N N . ALA A 1 727 ? 12.498 7.184 -0.497 1.00 93.44 727 ALA A N 1
ATOM 5778 C CA . ALA A 1 727 ? 11.718 8.397 -0.738 1.00 93.44 727 ALA A CA 1
ATOM 5779 C C . ALA A 1 727 ? 12.599 9.647 -0.919 1.00 93.44 727 ALA A C 1
ATOM 5781 O O . ALA A 1 727 ? 12.331 10.457 -1.808 1.00 93.44 727 ALA A O 1
ATOM 5782 N N . PHE A 1 728 ? 13.673 9.800 -0.136 1.00 94.56 728 PHE A N 1
ATOM 5783 C CA . PHE A 1 728 ? 14.622 10.902 -0.319 1.00 94.56 728 PHE A CA 1
ATOM 5784 C C . PHE A 1 728 ? 15.447 10.765 -1.606 1.00 94.56 728 PHE A C 1
ATOM 5786 O O . PHE A 1 728 ? 15.680 11.773 -2.272 1.00 94.56 728 PHE A O 1
ATOM 5793 N N . THR A 1 729 ? 15.817 9.547 -2.018 1.00 95.00 729 THR A N 1
ATOM 5794 C CA . THR A 1 729 ? 16.451 9.301 -3.326 1.00 95.00 729 THR A CA 1
ATOM 5795 C C . THR A 1 729 ? 15.530 9.706 -4.481 1.00 95.00 729 THR A C 1
ATOM 5797 O O . THR A 1 729 ? 15.978 10.382 -5.404 1.00 95.00 729 THR A O 1
ATOM 5800 N N . VAL A 1 730 ? 14.234 9.382 -4.411 1.00 93.00 730 VAL A N 1
ATOM 5801 C CA . VAL A 1 730 ? 13.232 9.798 -5.413 1.00 93.00 730 VAL A CA 1
ATOM 5802 C C . VAL A 1 730 ? 13.073 11.323 -5.468 1.00 93.00 730 VAL A C 1
ATOM 5804 O O . VAL A 1 730 ? 13.034 11.887 -6.560 1.00 93.00 730 VAL A O 1
ATOM 5807 N N . ILE A 1 731 ? 13.044 12.011 -4.319 1.00 91.69 731 ILE A N 1
ATOM 5808 C CA . ILE A 1 731 ? 12.980 13.485 -4.257 1.00 91.69 731 ILE A CA 1
ATOM 5809 C C . ILE A 1 731 ? 14.245 14.125 -4.856 1.00 91.69 731 ILE A C 1
ATOM 5811 O O . ILE A 1 731 ? 14.145 15.105 -5.596 1.00 91.69 731 ILE A O 1
ATOM 5815 N N . ALA A 1 732 ? 15.427 13.562 -4.583 1.00 92.88 732 ALA A N 1
ATOM 5816 C CA . ALA A 1 732 ? 16.679 14.027 -5.173 1.00 92.88 732 ALA A CA 1
ATOM 5817 C C . ALA A 1 732 ? 16.680 13.850 -6.701 1.00 92.88 732 ALA A C 1
ATOM 5819 O O . ALA A 1 732 ? 16.922 14.817 -7.421 1.00 92.88 732 ALA A O 1
ATOM 5820 N N . LEU A 1 733 ? 16.323 12.659 -7.199 1.00 91.44 733 LEU A N 1
ATOM 5821 C CA . LEU A 1 733 ? 16.228 12.371 -8.635 1.00 91.44 733 LEU A CA 1
ATOM 5822 C C . LEU A 1 733 ? 15.217 13.282 -9.346 1.00 91.44 733 LEU A C 1
ATOM 5824 O O . LEU A 1 733 ? 15.534 13.808 -10.408 1.00 91.44 733 LEU A O 1
ATOM 5828 N N . TYR A 1 734 ? 14.049 13.542 -8.747 1.00 87.88 734 TYR A N 1
ATOM 5829 C CA . TYR A 1 734 ? 13.072 14.515 -9.253 1.00 87.88 734 TYR A CA 1
ATOM 5830 C C . TYR A 1 734 ? 13.683 15.918 -9.397 1.00 87.88 734 TYR A C 1
ATOM 5832 O O . TYR A 1 734 ? 13.559 16.551 -10.448 1.00 87.88 734 TYR A O 1
ATOM 5840 N N . ALA A 1 735 ? 14.375 16.404 -8.359 1.00 89.06 735 ALA A N 1
ATOM 5841 C CA . ALA A 1 735 ? 14.992 17.727 -8.375 1.00 89.06 735 ALA A CA 1
ATOM 5842 C C . ALA A 1 735 ? 16.101 17.818 -9.437 1.00 89.06 735 ALA A C 1
ATOM 5844 O O . ALA A 1 735 ? 16.162 18.797 -10.182 1.00 89.06 735 ALA A O 1
ATOM 5845 N N . THR A 1 736 ? 16.931 16.779 -9.567 1.00 89.06 736 THR A N 1
ATOM 5846 C CA . THR A 1 736 ? 17.955 16.688 -10.614 1.00 89.06 736 THR A CA 1
ATOM 5847 C C . THR A 1 736 ? 17.325 16.652 -12.011 1.00 89.06 736 THR A C 1
ATOM 5849 O O . THR A 1 736 ? 17.738 17.433 -12.867 1.00 89.06 736 THR A O 1
ATOM 5852 N N . ASN A 1 737 ? 16.286 15.838 -12.234 1.00 86.38 737 ASN A N 1
ATOM 5853 C CA . ASN A 1 737 ? 15.559 15.752 -13.508 1.00 86.38 737 ASN A CA 1
ATOM 5854 C C . ASN A 1 737 ? 15.020 17.131 -13.927 1.00 86.38 737 ASN A C 1
ATOM 5856 O O . ASN A 1 737 ? 15.237 17.583 -15.049 1.00 86.38 737 ASN A O 1
ATOM 5860 N N . ARG A 1 738 ? 14.400 17.851 -12.982 1.00 84.62 738 ARG A N 1
ATOM 5861 C CA . ARG A 1 738 ? 13.860 19.202 -13.187 1.00 84.62 738 ARG A CA 1
ATOM 5862 C C . ARG A 1 738 ? 14.946 20.220 -13.554 1.00 84.62 738 ARG A C 1
ATOM 5864 O O . ARG A 1 738 ? 14.746 21.009 -14.475 1.00 84.62 738 ARG A O 1
ATOM 5871 N N . VAL A 1 739 ? 16.096 20.198 -12.874 1.00 87.56 739 VAL A N 1
ATOM 5872 C CA . VAL A 1 739 ? 17.224 21.102 -13.169 1.00 87.56 739 VAL A CA 1
ATOM 5873 C C . VAL A 1 739 ? 17.795 20.830 -14.562 1.00 87.56 739 VAL A C 1
ATOM 5875 O O . VAL A 1 739 ? 17.825 21.747 -15.384 1.00 87.56 739 VAL A O 1
ATOM 5878 N N . TYR A 1 740 ? 18.167 19.584 -14.873 1.00 85.88 740 TYR A N 1
ATOM 5879 C CA . TYR A 1 740 ? 18.700 19.231 -16.195 1.00 85.88 740 TYR A CA 1
ATOM 5880 C C . TYR A 1 740 ? 17.678 19.468 -17.319 1.00 85.88 740 TYR A C 1
ATOM 5882 O O . TYR A 1 740 ? 18.058 19.947 -18.385 1.00 85.88 740 TYR A O 1
ATOM 5890 N N . GLY A 1 741 ? 16.383 19.246 -17.065 1.00 86.31 741 GLY A N 1
ATOM 5891 C CA . GLY A 1 741 ? 15.307 19.568 -18.003 1.00 86.31 741 GLY A CA 1
ATOM 5892 C C . GLY A 1 741 ? 15.238 21.058 -18.342 1.00 86.31 741 GLY A C 1
ATOM 5893 O O . GLY A 1 741 ? 15.230 21.431 -19.515 1.00 86.31 741 GLY A O 1
ATOM 5894 N N . THR A 1 742 ? 15.291 21.934 -17.330 1.00 85.31 742 THR A N 1
ATOM 5895 C CA . THR A 1 742 ? 15.351 23.389 -17.570 1.00 85.31 742 THR A CA 1
ATOM 5896 C C . THR A 1 742 ? 16.632 23.836 -18.278 1.00 85.31 742 THR A C 1
ATOM 5898 O O . THR A 1 742 ? 16.573 24.766 -19.080 1.00 85.31 742 THR A O 1
ATOM 5901 N N . MET A 1 743 ? 17.768 23.164 -18.053 1.00 85.62 743 MET A N 1
ATOM 5902 C CA . MET A 1 743 ? 19.016 23.441 -18.776 1.00 85.62 743 MET A CA 1
ATOM 5903 C C . MET A 1 743 ? 18.946 23.006 -20.246 1.00 85.62 743 MET A C 1
ATOM 5905 O O . MET A 1 743 ? 19.341 23.784 -21.110 1.00 85.62 743 MET A O 1
ATOM 5909 N N . ALA A 1 744 ? 18.369 21.837 -20.551 1.00 84.81 744 ALA A N 1
ATOM 5910 C CA . ALA A 1 744 ? 18.129 21.392 -21.928 1.00 84.81 744 ALA A CA 1
ATOM 5911 C C . ALA A 1 744 ? 17.258 22.396 -22.698 1.00 84.81 744 ALA A C 1
ATOM 5913 O O . ALA A 1 744 ? 17.630 22.860 -23.773 1.00 84.81 744 ALA A O 1
ATOM 5914 N N . LEU A 1 745 ? 16.136 22.807 -22.101 1.00 83.06 745 LEU A N 1
ATOM 5915 C CA . LEU A 1 745 ? 15.226 23.802 -22.674 1.00 83.06 745 LEU A CA 1
ATOM 5916 C C . LEU A 1 745 ? 15.886 25.178 -22.860 1.00 83.06 745 LEU A C 1
ATOM 5918 O O . LEU A 1 745 ? 15.561 25.892 -23.808 1.00 83.06 745 LEU A O 1
ATOM 5922 N N . ALA A 1 746 ? 16.806 25.562 -21.971 1.00 86.00 746 ALA A N 1
ATOM 5923 C CA . ALA A 1 746 ? 17.580 26.793 -22.101 1.00 86.00 746 ALA A CA 1
ATOM 5924 C C . ALA A 1 746 ? 18.657 26.707 -23.198 1.00 86.00 746 ALA A C 1
ATOM 5926 O O . ALA A 1 746 ? 18.931 27.726 -23.826 1.00 86.00 746 ALA A O 1
ATOM 5927 N N . ALA A 1 747 ? 19.233 25.526 -23.453 1.00 84.38 747 ALA A N 1
ATOM 5928 C CA . ALA A 1 747 ? 20.171 25.298 -24.553 1.00 84.38 747 ALA A CA 1
ATOM 5929 C C . ALA A 1 747 ? 19.465 25.384 -25.917 1.00 84.38 747 ALA A C 1
ATOM 5931 O O . ALA A 1 747 ? 19.867 26.203 -26.743 1.00 84.38 747 ALA A O 1
ATOM 5932 N N . VAL A 1 748 ? 18.343 24.663 -26.093 1.00 80.81 748 VAL A N 1
ATOM 5933 C CA . VAL A 1 748 ? 17.492 24.736 -27.303 1.00 80.81 748 VAL A CA 1
ATOM 5934 C C . VAL A 1 748 ? 17.110 26.189 -27.616 1.00 80.81 748 VAL A C 1
ATOM 5936 O O . VAL A 1 748 ? 17.297 26.659 -28.732 1.00 80.81 748 VAL A O 1
ATOM 5939 N N . LYS A 1 749 ? 16.643 26.947 -26.613 1.00 82.56 749 LYS A N 1
ATOM 5940 C CA . LYS A 1 749 ? 16.254 28.366 -26.762 1.00 82.56 749 LYS A CA 1
ATOM 5941 C C . LYS A 1 749 ? 17.415 29.345 -26.987 1.00 82.56 749 LYS A C 1
ATOM 5943 O O . LYS A 1 749 ? 17.164 30.535 -27.148 1.00 82.56 749 LYS A O 1
ATOM 5948 N N . GLN A 1 750 ? 18.661 28.882 -26.936 1.00 85.44 750 GLN A N 1
ATOM 5949 C CA . GLN A 1 750 ? 19.864 29.683 -27.185 1.00 85.44 750 GLN A CA 1
ATOM 5950 C C . GLN A 1 750 ? 20.628 29.208 -28.429 1.00 85.44 750 GLN A C 1
ATOM 5952 O O . GLN A 1 750 ? 21.772 29.622 -28.600 1.00 85.44 750 GLN A O 1
ATOM 5957 N N . GLU A 1 751 ? 20.032 28.327 -29.247 1.00 73.88 751 GLU A N 1
ATOM 5958 C CA . GLU A 1 751 ? 20.666 27.708 -30.426 1.00 73.88 751 GLU A CA 1
ATOM 5959 C C . GLU A 1 751 ? 22.017 27.039 -30.086 1.00 73.88 751 GLU A C 1
ATOM 5961 O O . GLU A 1 751 ? 22.948 26.972 -30.885 1.00 73.88 751 GLU A O 1
ATOM 5966 N N . LYS A 1 752 ? 22.124 26.531 -28.851 1.00 75.56 752 LYS A N 1
ATOM 5967 C CA . LYS A 1 752 ? 23.264 25.758 -28.350 1.00 75.56 752 LYS A CA 1
ATOM 5968 C C . LYS A 1 752 ? 22.908 24.286 -28.354 1.00 75.56 752 LYS A C 1
ATOM 5970 O O . LYS A 1 752 ? 21.784 23.939 -27.998 1.00 75.56 752 LYS A O 1
ATOM 5975 N N . ASP A 1 753 ? 23.897 23.447 -28.660 1.00 70.56 753 ASP A N 1
ATOM 5976 C CA . ASP A 1 753 ? 23.782 21.987 -28.622 1.00 70.56 753 ASP A CA 1
ATOM 5977 C C . ASP A 1 753 ? 23.073 21.516 -27.327 1.00 70.56 753 ASP A C 1
ATOM 5979 O O . ASP A 1 753 ? 23.624 21.652 -26.226 1.00 70.56 753 ASP A O 1
ATOM 5983 N N . PRO A 1 754 ? 21.835 20.991 -27.428 1.00 76.88 754 PRO A N 1
ATOM 5984 C CA . PRO A 1 754 ? 21.052 20.576 -26.274 1.00 76.88 754 PRO A CA 1
ATOM 5985 C C . PRO A 1 754 ? 21.316 19.116 -25.881 1.00 76.88 754 PRO A C 1
ATOM 5987 O O . PRO A 1 754 ? 20.875 18.684 -24.812 1.00 76.88 754 PRO A O 1
ATOM 5990 N N . LEU A 1 755 ? 22.017 18.343 -26.719 1.00 77.19 755 LEU A N 1
ATOM 5991 C CA . LEU A 1 755 ? 22.094 16.883 -26.645 1.00 77.19 755 LEU A CA 1
ATOM 5992 C C . LEU A 1 755 ? 22.756 16.401 -25.358 1.00 77.19 755 LEU A C 1
ATOM 5994 O O . LEU A 1 755 ? 22.315 15.417 -24.767 1.00 77.19 755 LEU A O 1
ATOM 5998 N N . GLN A 1 756 ? 23.753 17.138 -24.861 1.00 77.56 756 GLN A N 1
ATOM 5999 C CA . GLN A 1 756 ? 24.368 16.880 -23.557 1.00 77.56 756 GLN A CA 1
ATOM 6000 C C . GLN A 1 756 ? 23.338 16.850 -22.420 1.00 77.56 756 GLN A C 1
ATOM 6002 O O . GLN A 1 756 ? 23.359 15.961 -21.561 1.00 77.56 756 GLN A O 1
ATOM 6007 N N . TYR A 1 757 ? 22.424 17.817 -22.410 1.00 81.06 757 TYR A N 1
ATOM 6008 C CA . TYR A 1 757 ? 21.403 17.916 -21.379 1.00 81.06 757 TYR A CA 1
ATOM 6009 C C . TYR A 1 757 ? 20.272 16.912 -21.627 1.00 81.06 757 TYR A C 1
ATOM 6011 O O . TYR A 1 757 ? 19.838 16.268 -20.676 1.00 81.06 757 TYR A O 1
ATOM 6019 N N . LEU A 1 758 ? 19.855 16.694 -22.880 1.00 83.00 758 LEU A N 1
ATOM 6020 C CA . LEU A 1 758 ? 18.826 15.707 -23.241 1.00 83.00 758 LEU A CA 1
ATOM 6021 C C . LEU A 1 758 ? 19.237 14.267 -22.877 1.00 83.00 758 LEU A C 1
ATOM 6023 O O . LEU A 1 758 ? 18.484 13.581 -22.184 1.00 83.00 758 LEU A O 1
ATOM 6027 N N . ARG A 1 759 ? 20.461 13.838 -23.222 1.00 81.50 759 ARG A N 1
ATOM 6028 C CA . ARG A 1 759 ? 21.044 12.544 -22.801 1.00 81.50 759 ARG A CA 1
ATOM 6029 C C . ARG A 1 759 ? 21.066 12.378 -21.284 1.00 81.50 759 ARG A C 1
ATOM 6031 O O . ARG A 1 759 ? 20.798 11.291 -20.765 1.00 81.50 759 ARG A O 1
ATOM 6038 N N . SER A 1 760 ? 21.380 13.456 -20.567 1.00 83.38 760 SER A N 1
ATOM 6039 C CA . SER A 1 760 ? 21.383 13.467 -19.103 1.00 83.38 760 SER A CA 1
ATOM 6040 C C . SER A 1 760 ? 19.960 13.298 -18.554 1.00 83.38 760 SER A C 1
ATOM 6042 O O . SER A 1 760 ? 19.732 12.434 -17.708 1.00 83.38 760 SER A O 1
ATOM 6044 N N . VAL A 1 761 ? 18.987 14.051 -19.084 1.00 86.25 761 VAL A N 1
ATOM 6045 C CA . VAL A 1 761 ? 17.566 13.966 -18.703 1.00 86.25 761 VAL A CA 1
ATOM 6046 C C . VAL A 1 761 ? 17.006 12.564 -18.919 1.00 86.25 761 VAL A C 1
ATOM 6048 O O . VAL A 1 761 ? 16.423 12.029 -17.984 1.00 86.25 761 VAL A O 1
ATOM 6051 N N . VAL A 1 762 ? 17.214 11.932 -20.082 1.00 86.38 762 VAL A N 1
ATOM 6052 C CA . VAL A 1 762 ? 16.730 10.558 -20.354 1.00 86.38 762 VAL A CA 1
ATOM 6053 C C . VAL A 1 762 ? 17.173 9.587 -19.261 1.00 86.38 762 VAL A C 1
ATOM 6055 O O . VAL A 1 762 ? 16.357 8.855 -18.702 1.00 86.38 762 VAL A O 1
ATOM 6058 N N . ASN A 1 763 ? 18.459 9.613 -18.909 1.00 83.69 763 ASN A N 1
ATOM 6059 C CA . ASN A 1 763 ? 19.013 8.713 -17.903 1.00 83.69 763 ASN A CA 1
ATOM 6060 C C . ASN A 1 763 ? 18.482 9.008 -16.492 1.00 83.69 763 ASN A C 1
ATOM 6062 O O . ASN A 1 763 ? 18.150 8.076 -15.758 1.00 83.69 763 ASN A O 1
ATOM 6066 N N . ILE A 1 764 ? 18.360 10.284 -16.114 1.00 86.94 764 ILE A N 1
ATOM 6067 C CA . ILE A 1 764 ? 17.826 10.677 -14.802 1.00 86.94 764 ILE A CA 1
ATOM 6068 C C . ILE A 1 764 ? 16.324 10.353 -14.702 1.00 86.94 764 ILE A C 1
ATOM 6070 O O . ILE A 1 764 ? 15.877 9.892 -13.654 1.00 86.94 764 ILE A O 1
ATOM 6074 N N . ASN A 1 765 ? 15.552 10.538 -15.777 1.00 86.81 765 ASN A N 1
ATOM 6075 C CA . ASN A 1 765 ? 14.114 10.262 -15.825 1.00 86.81 765 ASN A CA 1
ATOM 6076 C C . ASN A 1 765 ? 13.827 8.751 -15.761 1.00 86.81 765 ASN A C 1
ATOM 6078 O O . ASN A 1 765 ? 13.005 8.315 -14.957 1.00 86.81 765 ASN A O 1
ATOM 6082 N N . LEU A 1 766 ? 14.587 7.936 -16.502 1.00 85.75 766 LEU A N 1
ATOM 6083 C CA . LEU A 1 766 ? 14.519 6.473 -16.422 1.00 85.75 766 LEU A CA 1
ATOM 6084 C C . LEU A 1 766 ? 14.805 5.964 -14.996 1.00 85.75 766 LEU A C 1
ATOM 6086 O O . LEU A 1 766 ? 14.044 5.156 -14.464 1.00 85.75 766 LEU A O 1
ATOM 6090 N N . LEU A 1 767 ? 15.860 6.478 -14.349 1.00 88.06 767 LEU A N 1
ATOM 6091 C CA . LEU A 1 767 ? 16.168 6.160 -12.951 1.00 88.06 767 LEU A CA 1
ATOM 6092 C C . LEU A 1 767 ? 15.053 6.628 -12.005 1.00 88.06 767 LEU A C 1
ATOM 6094 O O . LEU A 1 767 ? 14.613 5.857 -11.155 1.00 88.06 767 LEU A O 1
ATOM 6098 N N . TYR A 1 768 ? 14.565 7.862 -12.160 1.00 88.38 768 TYR A N 1
ATOM 6099 C CA . TYR A 1 768 ? 13.455 8.405 -11.374 1.00 88.38 768 TYR A CA 1
ATOM 6100 C C . TYR A 1 768 ? 12.211 7.509 -11.457 1.00 88.38 768 TYR A C 1
ATOM 6102 O O . TYR A 1 768 ? 11.678 7.133 -10.414 1.00 88.38 768 TYR A O 1
ATOM 6110 N N . GLY A 1 769 ? 11.805 7.090 -12.660 1.00 86.38 769 GLY A N 1
ATOM 6111 C CA . GLY A 1 769 ? 10.672 6.188 -12.873 1.00 86.38 769 GLY A CA 1
ATOM 6112 C C . GLY A 1 769 ? 10.853 4.821 -12.203 1.00 86.38 769 GLY A C 1
ATOM 6113 O O . GLY A 1 769 ? 9.926 4.328 -11.555 1.00 86.38 769 GLY A O 1
ATOM 6114 N N . TRP A 1 770 ? 12.051 4.226 -12.276 1.00 89.38 770 TRP A N 1
ATOM 6115 C CA . TRP A 1 770 ? 12.369 2.969 -11.581 1.00 89.38 770 TRP A CA 1
ATOM 6116 C C . TRP A 1 770 ? 12.289 3.112 -10.054 1.00 89.38 770 TRP A C 1
ATOM 6118 O O . TRP A 1 770 ? 11.580 2.348 -9.395 1.00 89.38 770 TRP A O 1
ATOM 6128 N N . PHE A 1 771 ? 12.968 4.113 -9.483 1.00 92.62 771 PHE A N 1
ATOM 6129 C CA . PHE A 1 771 ? 12.983 4.345 -8.036 1.00 92.62 771 PHE A CA 1
ATOM 6130 C C . PHE A 1 771 ? 11.598 4.749 -7.494 1.00 92.62 771 PHE A C 1
ATOM 6132 O O . PHE A 1 771 ? 11.219 4.307 -6.410 1.00 92.62 771 PHE A O 1
ATOM 6139 N N . LEU A 1 772 ? 10.806 5.519 -8.251 1.00 89.62 772 LEU A N 1
ATOM 6140 C CA . LEU A 1 772 ? 9.427 5.891 -7.906 1.00 89.62 772 LEU A CA 1
ATOM 6141 C C . LEU A 1 772 ? 8.478 4.680 -7.940 1.00 89.62 772 LEU A C 1
ATOM 6143 O O . LEU A 1 772 ? 7.671 4.503 -7.027 1.00 89.62 772 LEU A O 1
ATOM 6147 N N . SER A 1 773 ? 8.602 3.813 -8.949 1.00 89.50 773 SER A N 1
ATOM 6148 C CA . SER A 1 773 ? 7.811 2.576 -9.049 1.00 89.50 773 SER A CA 1
ATOM 6149 C C . SER A 1 773 ? 8.122 1.619 -7.894 1.00 89.50 773 SER A C 1
ATOM 6151 O O . SER A 1 773 ? 7.216 1.070 -7.264 1.00 89.50 773 SER A O 1
ATOM 6153 N N . PHE A 1 774 ? 9.404 1.476 -7.550 1.00 91.88 774 PHE A N 1
ATOM 6154 C CA . PHE A 1 774 ? 9.832 0.669 -6.411 1.00 91.88 774 PHE A CA 1
ATOM 6155 C C . PHE A 1 774 ? 9.399 1.278 -5.063 1.00 91.88 774 PHE A C 1
ATOM 6157 O O . PHE A 1 774 ? 8.990 0.548 -4.162 1.00 91.88 774 PHE A O 1
ATOM 6164 N N . LEU A 1 775 ? 9.377 2.611 -4.934 1.00 91.75 775 LEU A N 1
ATOM 6165 C CA . LEU A 1 775 ? 8.818 3.308 -3.769 1.00 91.75 775 LEU A CA 1
ATOM 6166 C C . LEU A 1 775 ? 7.315 3.035 -3.594 1.00 91.75 775 LEU A C 1
ATOM 6168 O O . LEU A 1 775 ? 6.860 2.825 -2.466 1.00 91.75 775 LEU A O 1
ATOM 6172 N N . ALA A 1 776 ? 6.541 2.990 -4.682 1.00 89.50 776 ALA A N 1
ATOM 6173 C CA . ALA A 1 776 ? 5.136 2.592 -4.618 1.00 89.50 776 ALA A CA 1
ATOM 6174 C C . ALA A 1 776 ? 4.987 1.131 -4.162 1.00 89.50 776 ALA A C 1
ATOM 6176 O O . ALA A 1 776 ? 4.236 0.872 -3.223 1.00 89.50 776 ALA A O 1
ATOM 6177 N N . PHE A 1 777 ? 5.763 0.198 -4.728 1.00 90.50 777 PHE A N 1
ATOM 6178 C CA . PHE A 1 777 ? 5.790 -1.206 -4.292 1.00 90.50 777 PHE A CA 1
ATOM 6179 C C . PHE A 1 777 ? 6.113 -1.355 -2.793 1.00 90.50 777 PHE A C 1
ATOM 6181 O O . PHE A 1 777 ? 5.379 -2.022 -2.064 1.00 90.50 777 PHE A O 1
ATOM 6188 N N . VAL A 1 778 ? 7.145 -0.667 -2.292 1.00 89.38 778 VAL A N 1
ATOM 6189 C CA . VAL A 1 778 ? 7.516 -0.665 -0.865 1.00 89.38 778 VAL A CA 1
ATOM 6190 C C . VAL A 1 778 ? 6.375 -0.142 0.023 1.00 89.38 778 VAL A C 1
ATOM 6192 O O . VAL A 1 778 ? 6.102 -0.715 1.081 1.00 89.38 778 VAL A O 1
ATOM 6195 N N . ASN A 1 779 ? 5.639 0.889 -0.407 1.00 86.88 779 ASN A N 1
ATOM 6196 C CA . ASN A 1 779 ? 4.487 1.393 0.350 1.00 86.88 779 ASN A CA 1
ATOM 6197 C C . ASN A 1 779 ? 3.238 0.489 0.243 1.00 86.88 779 ASN A C 1
ATOM 6199 O O . ASN A 1 779 ? 2.471 0.428 1.205 1.00 86.88 779 ASN A O 1
ATOM 6203 N N . ILE A 1 780 ? 3.066 -0.281 -0.840 1.00 87.06 780 ILE A N 1
ATOM 6204 C CA . ILE A 1 780 ? 2.056 -1.356 -0.931 1.00 87.06 780 ILE A CA 1
ATOM 6205 C C . ILE A 1 780 ? 2.399 -2.493 0.043 1.00 87.06 780 ILE A C 1
ATOM 6207 O O . ILE A 1 780 ? 1.539 -2.925 0.808 1.00 87.06 780 ILE A O 1
ATOM 6211 N N . MET A 1 781 ? 3.662 -2.925 0.108 1.00 82.56 781 MET A N 1
ATOM 6212 C CA . MET A 1 781 ? 4.112 -3.941 1.071 1.00 82.56 781 MET A CA 1
ATOM 6213 C C . MET A 1 781 ? 3.920 -3.484 2.529 1.00 82.56 781 MET A C 1
ATOM 6215 O O . MET A 1 781 ? 3.458 -4.261 3.369 1.00 82.56 781 MET A O 1
ATOM 6219 N N . LYS A 1 782 ? 4.165 -2.199 2.835 1.00 81.56 782 LYS A N 1
ATOM 6220 C CA . LYS A 1 782 ? 3.800 -1.601 4.135 1.00 81.56 782 LYS A CA 1
ATOM 6221 C C . LYS A 1 782 ? 2.287 -1.652 4.387 1.00 81.56 782 LYS A C 1
ATOM 6223 O O . LYS A 1 782 ? 1.873 -1.941 5.509 1.00 81.56 782 LYS A O 1
ATOM 6228 N N . PHE A 1 783 ? 1.454 -1.390 3.379 1.00 77.00 783 PHE A N 1
ATOM 6229 C CA . PHE A 1 783 ? -0.002 -1.486 3.517 1.00 77.00 783 PHE A CA 1
ATOM 6230 C C . PHE A 1 783 ? -0.467 -2.923 3.811 1.00 77.00 783 PHE A C 1
ATOM 6232 O O . PHE A 1 783 ? -1.310 -3.109 4.684 1.00 77.00 783 PHE A O 1
ATOM 6239 N N . LEU A 1 784 ? 0.148 -3.947 3.207 1.00 72.25 784 LEU A N 1
ATOM 6240 C CA . LEU A 1 784 ? -0.132 -5.350 3.550 1.00 72.25 784 LEU A CA 1
ATOM 6241 C C . LEU A 1 784 ? 0.204 -5.672 5.020 1.00 72.25 784 LEU A C 1
ATOM 6243 O O . LEU A 1 784 ? -0.610 -6.296 5.700 1.00 72.25 784 LEU A O 1
ATOM 6247 N N . ARG A 1 785 ? 1.325 -5.168 5.571 1.00 71.31 785 ARG A N 1
ATOM 6248 C CA . ARG A 1 785 ? 1.627 -5.269 7.023 1.00 71.31 785 ARG A CA 1
ATOM 6249 C C . ARG A 1 785 ? 0.519 -4.636 7.880 1.00 71.31 785 ARG A C 1
ATOM 6251 O O . ARG A 1 785 ? 0.181 -5.157 8.942 1.00 71.31 785 ARG A O 1
ATOM 6258 N N . LEU A 1 786 ? -0.056 -3.523 7.424 1.00 68.56 786 LEU A N 1
ATOM 6259 C CA . LEU A 1 786 ? -1.145 -2.810 8.103 1.00 68.56 786 LEU A CA 1
ATOM 6260 C C . LEU A 1 786 ? -2.514 -3.507 7.975 1.00 68.56 786 LEU A C 1
ATOM 6262 O O . LEU A 1 786 ? -3.437 -3.143 8.698 1.00 68.56 786 LEU A O 1
ATOM 6266 N N . LEU A 1 787 ? -2.644 -4.543 7.139 1.00 67.56 787 LEU A N 1
ATOM 6267 C CA . LEU A 1 787 ? -3.823 -5.415 7.075 1.00 67.56 787 LEU A CA 1
ATOM 6268 C C . LEU A 1 787 ? -3.729 -6.646 7.999 1.00 67.56 787 LEU A C 1
ATOM 6270 O O . LEU A 1 787 ? -4.638 -7.477 7.988 1.00 67.56 787 LEU A O 1
ATOM 6274 N N . ARG A 1 788 ? -2.691 -6.762 8.850 1.00 65.38 788 ARG A N 1
ATOM 6275 C CA . ARG A 1 788 ? -2.518 -7.880 9.812 1.00 65.38 788 ARG A CA 1
ATOM 6276 C C . ARG A 1 788 ? -3.698 -8.102 10.772 1.00 65.38 788 ARG A C 1
ATOM 6278 O O . ARG A 1 788 ? -3.771 -9.142 11.414 1.00 65.38 788 ARG A O 1
ATOM 6285 N N . PHE A 1 789 ? -4.600 -7.128 10.885 1.00 65.31 789 PHE A N 1
ATOM 6286 C CA . PHE A 1 789 ? -5.848 -7.226 11.645 1.00 65.31 789 PHE A CA 1
ATOM 6287 C C . PHE A 1 789 ? -6.867 -8.185 11.002 1.00 65.31 789 PHE A C 1
ATOM 6289 O O . PHE A 1 789 ? -7.859 -8.528 11.631 1.00 65.31 789 PHE A O 1
ATOM 6296 N N . ASN A 1 790 ? -6.643 -8.653 9.770 1.00 70.12 790 ASN A N 1
ATOM 6297 C CA . ASN A 1 790 ? -7.344 -9.825 9.257 1.00 70.12 790 ASN A CA 1
ATOM 6298 C C . ASN A 1 790 ? -6.729 -11.097 9.889 1.00 70.12 790 ASN A C 1
ATOM 6300 O O . ASN A 1 790 ? -5.540 -11.349 9.664 1.00 70.12 790 ASN A O 1
ATOM 6304 N N . PRO A 1 791 ? -7.500 -11.928 10.623 1.00 69.19 791 PRO A N 1
ATOM 6305 C CA . PRO A 1 791 ? -6.985 -13.150 11.246 1.00 69.19 791 PRO A CA 1
ATOM 6306 C C . PRO A 1 791 ? -6.343 -14.119 10.245 1.00 69.19 791 PRO A C 1
ATOM 6308 O O . PRO A 1 791 ? -5.351 -14.764 10.579 1.00 69.19 791 PRO A O 1
ATOM 6311 N N . LEU A 1 792 ? -6.843 -14.176 9.004 1.00 69.69 792 LEU A N 1
ATOM 6312 C CA . LEU A 1 792 ? -6.268 -15.001 7.937 1.00 69.69 792 LEU A CA 1
ATOM 6313 C C . LEU A 1 792 ? -4.861 -14.523 7.553 1.00 69.69 792 LEU A C 1
ATOM 6315 O O . LEU A 1 792 ? -3.950 -15.334 7.407 1.00 69.69 792 LEU A O 1
ATOM 6319 N N . LEU A 1 793 ? -4.662 -13.204 7.439 1.00 71.19 793 LEU A N 1
ATOM 6320 C CA . LEU A 1 793 ? -3.363 -12.635 7.075 1.00 71.19 793 LEU A CA 1
ATOM 6321 C C . LEU A 1 793 ? -2.363 -12.723 8.237 1.00 71.19 793 LEU A C 1
ATOM 6323 O O . LEU A 1 793 ? -1.185 -12.966 8.005 1.00 71.19 793 LEU A O 1
ATOM 6327 N N . SER A 1 794 ? -2.822 -12.590 9.485 1.00 71.00 794 SER A N 1
ATOM 6328 C CA . SER A 1 794 ? -1.979 -12.817 10.667 1.00 71.00 794 SER A CA 1
ATOM 6329 C C . SER A 1 794 ? -1.495 -14.271 10.748 1.00 71.00 794 SER A C 1
ATOM 6331 O O . SER A 1 794 ? -0.292 -14.507 10.864 1.00 71.00 794 SER A O 1
ATOM 6333 N N . LYS A 1 795 ? -2.405 -15.245 10.571 1.00 73.50 795 LYS A N 1
ATOM 6334 C CA . LYS A 1 795 ? -2.062 -16.673 10.473 1.00 73.50 795 LYS A CA 1
ATOM 6335 C C . LYS A 1 795 ? -1.069 -16.937 9.331 1.00 73.50 795 LYS A C 1
ATOM 6337 O O . LYS A 1 795 ? -0.032 -17.546 9.579 1.00 73.50 795 LYS A O 1
ATOM 6342 N N . LEU A 1 796 ? -1.302 -16.393 8.131 1.00 75.12 796 LEU A N 1
ATOM 6343 C CA . LEU A 1 796 ? -0.380 -16.510 6.988 1.00 75.12 796 LEU A CA 1
ATOM 6344 C C . LEU A 1 796 ? 1.022 -15.943 7.289 1.00 75.12 796 LEU A C 1
ATOM 6346 O O . LEU A 1 796 ? 2.029 -16.578 6.989 1.00 75.12 796 LEU A O 1
ATOM 6350 N N . MET A 1 797 ? 1.109 -14.777 7.934 1.00 73.94 797 MET A N 1
ATOM 6351 C CA . MET A 1 797 ? 2.394 -14.183 8.331 1.00 73.94 797 MET A CA 1
ATOM 6352 C C . MET A 1 797 ? 3.096 -14.975 9.446 1.00 73.94 797 MET A C 1
ATOM 6354 O O . MET A 1 797 ? 4.319 -14.889 9.570 1.00 73.94 797 MET A O 1
ATOM 6358 N N . SER A 1 798 ? 2.362 -15.783 10.219 1.00 74.50 798 SER A N 1
ATOM 6359 C CA . SER A 1 798 ? 2.957 -16.770 11.122 1.00 74.50 798 SER A CA 1
ATOM 6360 C C . SER A 1 798 ? 3.528 -17.987 10.382 1.00 74.50 798 SER A C 1
ATOM 6362 O O . SER A 1 798 ? 4.573 -18.467 10.816 1.00 74.50 798 SER A O 1
ATOM 6364 N N . VAL A 1 799 ? 2.937 -18.438 9.259 1.00 78.88 799 VAL A N 1
ATOM 6365 C CA . VAL A 1 799 ? 3.526 -19.494 8.392 1.00 78.88 799 VAL A CA 1
ATOM 6366 C C . VAL A 1 799 ? 4.938 -19.069 7.985 1.00 78.88 799 VAL A C 1
ATOM 6368 O O . VAL A 1 799 ? 5.915 -19.744 8.300 1.00 78.88 799 VAL A O 1
ATOM 6371 N N . PHE A 1 800 ? 5.052 -17.877 7.383 1.00 79.56 800 PHE A N 1
ATOM 6372 C CA . PHE A 1 800 ? 6.321 -17.318 6.913 1.00 79.56 800 PHE A CA 1
ATOM 6373 C C . PHE A 1 800 ? 7.346 -17.104 8.032 1.00 79.56 800 PHE A C 1
ATOM 6375 O O . PHE A 1 800 ? 8.545 -17.153 7.767 1.00 79.56 800 PHE A O 1
ATOM 6382 N N . ARG A 1 801 ? 6.905 -16.874 9.278 1.00 78.31 801 ARG A N 1
ATOM 6383 C CA . ARG A 1 801 ? 7.801 -16.728 10.435 1.00 78.31 801 ARG A CA 1
ATOM 6384 C C . ARG A 1 801 ? 8.274 -18.073 10.993 1.00 78.31 801 ARG A C 1
ATOM 6386 O O . ARG A 1 801 ? 9.424 -18.147 11.413 1.00 78.31 801 ARG A O 1
ATOM 6393 N N . GLY A 1 802 ? 7.422 -19.100 10.994 1.00 79.81 802 GLY A N 1
ATOM 6394 C CA . GLY A 1 802 ? 7.783 -20.462 11.400 1.00 79.81 802 GLY A CA 1
ATOM 6395 C C . GLY A 1 802 ? 8.749 -21.102 10.405 1.00 79.81 802 GLY A C 1
ATOM 6396 O O . GLY A 1 802 ? 9.878 -21.436 10.758 1.00 79.81 802 GLY A O 1
ATOM 6397 N N . MET A 1 803 ? 8.363 -21.137 9.126 1.00 86.50 803 MET A N 1
ATOM 6398 C CA . MET A 1 803 ? 9.176 -21.718 8.050 1.00 86.50 803 MET A CA 1
ATOM 6399 C C . MET A 1 803 ? 10.468 -20.936 7.746 1.00 86.50 803 MET A C 1
ATOM 6401 O O . MET A 1 803 ? 11.280 -21.401 6.954 1.00 86.50 803 MET A O 1
ATOM 6405 N N . ALA A 1 804 ? 10.675 -19.743 8.323 1.00 85.12 804 ALA A N 1
ATOM 6406 C CA . ALA A 1 804 ? 11.744 -18.813 7.940 1.00 85.12 804 ALA A CA 1
ATOM 6407 C C . ALA A 1 804 ? 13.147 -19.447 7.925 1.00 85.12 804 ALA A C 1
ATOM 6409 O O . ALA A 1 804 ? 13.947 -19.152 7.037 1.00 85.12 804 ALA A O 1
ATOM 6410 N N . VAL A 1 805 ? 13.446 -20.321 8.892 1.00 88.62 805 VAL A N 1
ATOM 6411 C CA . VAL A 1 805 ? 14.751 -20.990 8.998 1.00 88.62 805 VAL A CA 1
ATOM 6412 C C . VAL A 1 805 ? 14.905 -22.042 7.897 1.00 88.62 805 VAL A C 1
ATOM 6414 O O . VAL A 1 805 ? 15.856 -21.968 7.117 1.00 88.62 805 VAL A O 1
ATOM 6417 N N . GLU A 1 806 ? 13.949 -22.964 7.778 1.00 90.19 806 GLU A N 1
ATOM 6418 C CA . GLU A 1 806 ? 13.948 -24.036 6.770 1.00 90.19 806 GLU A CA 1
ATOM 6419 C C . GLU A 1 806 ? 13.938 -23.467 5.344 1.00 90.19 806 GLU A C 1
ATOM 6421 O O . GLU A 1 806 ? 14.736 -23.863 4.495 1.00 90.19 806 GLU A O 1
ATOM 6426 N N . PHE A 1 807 ? 13.110 -22.450 5.105 1.00 88.25 807 PHE A N 1
ATOM 6427 C CA . PHE A 1 807 ? 13.008 -21.761 3.825 1.00 88.25 807 PHE A CA 1
ATOM 6428 C C . PHE A 1 807 ? 14.289 -20.986 3.476 1.00 88.25 807 PHE A C 1
ATOM 6430 O O . PHE A 1 807 ? 14.679 -20.955 2.312 1.00 88.25 807 PHE A O 1
ATOM 6437 N N . SER A 1 808 ? 15.009 -20.425 4.458 1.00 88.50 808 SER A N 1
ATOM 6438 C CA . SER A 1 808 ? 16.320 -19.799 4.206 1.00 88.50 808 SER A CA 1
ATOM 6439 C C . SER A 1 808 ? 17.393 -20.816 3.789 1.00 88.50 808 SER A C 1
ATOM 6441 O O . SER A 1 808 ? 18.188 -20.539 2.888 1.00 88.50 808 SER A O 1
ATOM 6443 N N . ALA A 1 809 ? 17.372 -22.022 4.370 1.00 91.44 809 ALA A N 1
ATOM 6444 C CA . ALA A 1 809 ? 18.252 -23.120 3.975 1.00 91.44 809 ALA A CA 1
ATOM 6445 C C . ALA A 1 809 ? 17.888 -23.667 2.582 1.00 91.44 809 ALA A C 1
ATOM 6447 O O . ALA A 1 809 ? 18.775 -23.912 1.762 1.00 91.44 809 ALA A O 1
ATOM 6448 N N . PHE A 1 810 ? 16.591 -23.776 2.274 1.00 92.69 810 PHE A N 1
ATOM 6449 C CA . PHE A 1 810 ? 16.100 -24.112 0.937 1.00 92.69 810 PHE A CA 1
ATOM 6450 C C . PHE A 1 810 ? 16.510 -23.073 -0.116 1.00 92.69 810 PHE A C 1
ATOM 6452 O O . PHE A 1 810 ? 16.994 -23.458 -1.175 1.00 92.69 810 PHE A O 1
ATOM 6459 N N . ILE A 1 811 ? 16.401 -21.771 0.175 1.00 91.19 811 ILE A N 1
ATOM 6460 C CA . ILE A 1 811 ? 16.866 -20.696 -0.720 1.00 91.19 811 ILE A CA 1
ATOM 6461 C C . ILE A 1 811 ? 18.370 -20.829 -1.004 1.00 91.19 811 ILE A C 1
ATOM 6463 O O . ILE A 1 811 ? 18.792 -20.695 -2.152 1.00 91.19 811 ILE A O 1
ATOM 6467 N N . PHE A 1 812 ? 19.185 -21.124 0.014 1.00 92.31 812 PHE A N 1
ATOM 6468 C CA . PHE A 1 812 ? 20.620 -21.348 -0.172 1.00 92.31 812 PHE A CA 1
ATOM 6469 C C . PHE A 1 812 ? 20.902 -22.565 -1.071 1.00 92.31 812 PHE A C 1
ATOM 6471 O O . PHE A 1 812 ? 21.696 -22.466 -2.006 1.00 92.31 812 PHE A O 1
ATOM 6478 N N . TYR A 1 813 ? 20.212 -23.688 -0.843 1.00 91.62 813 TYR A N 1
ATOM 6479 C CA . TYR A 1 813 ? 20.309 -24.885 -1.686 1.00 91.62 813 TYR A CA 1
ATOM 6480 C C . TYR A 1 813 ? 19.850 -24.626 -3.132 1.00 91.62 813 TYR A C 1
ATOM 6482 O O . TYR A 1 813 ? 20.541 -25.004 -4.079 1.00 91.62 813 TYR A O 1
ATOM 6490 N N . PHE A 1 814 ? 18.732 -23.915 -3.308 1.00 91.19 814 PHE A N 1
ATOM 6491 C CA . PHE A 1 814 ? 18.224 -23.483 -4.606 1.00 91.19 814 PHE A CA 1
ATOM 6492 C C . PHE A 1 814 ? 19.280 -22.679 -5.368 1.00 91.19 814 PHE A C 1
ATOM 6494 O O . PHE A 1 814 ? 19.644 -23.060 -6.479 1.00 91.19 814 PHE A O 1
ATOM 6501 N N . PHE A 1 815 ? 19.829 -21.615 -4.771 1.00 91.19 815 PHE A N 1
ATOM 6502 C CA . PHE A 1 815 ? 20.837 -20.789 -5.440 1.00 91.19 815 PHE A CA 1
ATOM 6503 C C . PHE A 1 815 ? 22.137 -21.548 -5.717 1.00 91.19 815 PHE A C 1
ATOM 6505 O O . PHE A 1 815 ? 22.738 -21.319 -6.766 1.00 91.19 815 PHE A O 1
ATOM 6512 N N . LEU A 1 816 ? 22.556 -22.474 -4.847 1.00 92.69 816 LEU A N 1
ATOM 6513 C CA . LEU A 1 816 ? 23.714 -23.341 -5.085 1.00 92.69 816 LEU A CA 1
ATOM 6514 C C . LEU A 1 816 ? 23.517 -24.190 -6.353 1.00 92.69 816 LEU A C 1
ATOM 6516 O O . LEU A 1 816 ? 24.347 -24.155 -7.263 1.00 92.69 816 LEU A O 1
ATOM 6520 N N . CYS A 1 817 ? 22.403 -24.920 -6.442 1.00 90.88 817 CYS A N 1
ATOM 6521 C CA . CYS A 1 817 ? 22.127 -25.805 -7.571 1.00 90.88 817 CYS A CA 1
ATOM 6522 C C . CYS A 1 817 ? 21.800 -25.033 -8.856 1.00 90.88 817 CYS A C 1
ATOM 6524 O O . CYS A 1 817 ? 22.330 -25.371 -9.911 1.00 90.88 817 CYS A O 1
ATOM 6526 N N . PHE A 1 818 ? 21.006 -23.961 -8.776 1.00 91.44 818 PHE A N 1
ATOM 6527 C CA . PHE A 1 818 ? 20.698 -23.086 -9.912 1.00 91.44 818 PHE A CA 1
ATOM 6528 C C . PHE A 1 818 ? 21.969 -22.418 -10.467 1.00 91.44 818 PHE A C 1
ATOM 6530 O O . PHE A 1 818 ? 22.131 -22.325 -11.681 1.00 91.44 818 PHE A O 1
ATOM 6537 N N . SER A 1 819 ? 22.930 -22.057 -9.602 1.00 92.06 819 SER A N 1
ATOM 6538 C CA . SER A 1 819 ? 24.265 -21.598 -10.024 1.00 92.06 819 SER A CA 1
ATOM 6539 C C . SER A 1 819 ? 25.071 -22.689 -10.723 1.00 92.06 819 SER A C 1
ATOM 6541 O O . SER A 1 819 ? 25.684 -22.418 -11.752 1.00 92.06 819 SER A O 1
ATOM 6543 N N . GLY A 1 820 ? 25.035 -23.925 -10.217 1.00 94.12 820 GLY A N 1
ATOM 6544 C CA . GLY A 1 820 ? 25.651 -25.075 -10.882 1.00 94.12 820 GLY A CA 1
ATOM 6545 C C . GLY A 1 820 ? 25.094 -25.298 -12.292 1.00 94.12 820 GLY A C 1
ATOM 6546 O O . GLY A 1 820 ? 25.864 -25.380 -13.249 1.00 94.12 820 GLY A O 1
ATOM 6547 N N . PHE A 1 821 ? 23.765 -25.308 -12.441 1.00 92.50 821 PHE A N 1
ATOM 6548 C CA . PHE A 1 821 ? 23.110 -25.419 -13.746 1.00 92.50 821 PHE A CA 1
ATOM 6549 C C . PHE A 1 821 ? 23.448 -24.234 -14.667 1.00 92.50 821 PHE A C 1
ATOM 6551 O O . PHE A 1 821 ? 23.826 -24.479 -15.811 1.00 92.50 821 PHE A O 1
ATOM 6558 N N . GLY A 1 822 ? 23.396 -22.982 -14.194 1.00 92.06 822 GLY A N 1
ATOM 6559 C CA . GLY A 1 822 ? 23.682 -21.787 -15.008 1.00 92.06 822 GLY A CA 1
ATOM 6560 C C . GLY A 1 822 ? 25.125 -21.693 -15.498 1.00 92.06 822 GLY A C 1
ATOM 6561 O O . GLY A 1 822 ? 25.370 -21.372 -16.661 1.00 92.06 822 GLY A O 1
ATOM 6562 N N . ILE A 1 823 ? 26.087 -22.056 -14.648 1.00 92.75 823 ILE A N 1
ATOM 6563 C CA . ILE A 1 823 ? 27.501 -22.151 -15.030 1.00 92.75 823 ILE A CA 1
ATOM 6564 C C . ILE A 1 823 ? 27.710 -23.307 -16.023 1.00 92.75 823 ILE A C 1
ATOM 6566 O O . ILE A 1 823 ? 28.436 -23.148 -17.004 1.00 92.75 823 ILE A O 1
ATOM 6570 N N . SER A 1 824 ? 27.035 -24.446 -15.825 1.00 91.69 824 SER A N 1
ATOM 6571 C CA . SER A 1 824 ? 27.092 -25.576 -16.761 1.00 91.69 824 SER A CA 1
ATOM 6572 C C . SER A 1 824 ? 26.483 -25.236 -18.126 1.00 91.69 824 SER A C 1
ATOM 6574 O O . SER A 1 824 ? 27.071 -25.598 -19.141 1.00 91.69 824 SER A O 1
ATOM 6576 N N . ALA A 1 825 ? 25.361 -24.507 -18.176 1.00 89.12 825 ALA A N 1
ATOM 6577 C CA . ALA A 1 825 ? 24.761 -24.043 -19.428 1.00 89.12 825 ALA A CA 1
ATOM 6578 C C . ALA A 1 825 ? 25.739 -23.158 -20.207 1.00 89.12 825 ALA A C 1
ATOM 6580 O O . ALA A 1 825 ? 26.002 -23.420 -21.378 1.00 89.12 825 ALA A O 1
ATOM 6581 N N . TYR A 1 826 ? 26.356 -22.182 -19.534 1.00 89.75 826 TYR A N 1
ATOM 6582 C CA . TYR A 1 826 ? 27.354 -21.307 -20.144 1.00 89.75 826 TYR A CA 1
ATOM 6583 C C . TYR A 1 826 ? 28.538 -22.088 -20.745 1.00 89.75 826 TYR A C 1
ATOM 6585 O O . TYR A 1 826 ? 28.946 -21.809 -21.871 1.00 89.75 826 TYR A O 1
ATOM 6593 N N . PHE A 1 827 ? 29.061 -23.106 -20.051 1.00 89.38 827 PHE A N 1
ATOM 6594 C CA . PHE A 1 827 ? 30.155 -23.931 -20.583 1.00 89.38 827 PHE A CA 1
ATOM 6595 C C . PHE A 1 827 ? 29.735 -24.911 -21.692 1.00 89.38 827 PHE A C 1
ATOM 6597 O O . PHE A 1 827 ? 30.565 -25.242 -22.535 1.00 89.38 827 PHE A O 1
ATOM 6604 N N . MET A 1 828 ? 28.484 -25.385 -21.707 1.00 87.06 828 MET A N 1
ATOM 6605 C CA . MET A 1 828 ? 27.995 -26.366 -22.690 1.00 87.06 828 MET A CA 1
ATOM 6606 C C . MET A 1 828 ? 27.422 -25.725 -23.961 1.00 87.06 828 MET A C 1
ATOM 6608 O O . MET A 1 828 ? 27.607 -26.264 -25.049 1.00 87.06 828 MET A O 1
ATOM 6612 N N . PHE A 1 829 ? 26.735 -24.587 -23.827 1.00 85.81 829 PHE A N 1
ATOM 6613 C CA . PHE A 1 829 ? 25.936 -23.954 -24.883 1.00 85.81 829 PHE A CA 1
ATOM 6614 C C . PHE A 1 829 ? 26.297 -22.478 -25.125 1.00 85.81 829 PHE A C 1
ATOM 6616 O O . PHE A 1 829 ? 25.730 -21.846 -26.016 1.00 85.81 829 PHE A O 1
ATOM 6623 N N . GLY A 1 830 ? 27.261 -21.909 -24.388 1.00 80.62 830 GLY A N 1
ATOM 6624 C CA . GLY A 1 830 ? 27.675 -20.506 -24.540 1.00 80.62 830 GLY A CA 1
ATOM 6625 C C . GLY A 1 830 ? 28.351 -20.161 -25.873 1.00 80.62 830 GLY A C 1
ATOM 6626 O O . GLY A 1 830 ? 28.512 -18.984 -26.186 1.00 80.62 830 GLY A O 1
ATOM 6627 N N . ALA A 1 831 ? 28.713 -21.161 -26.681 1.00 72.81 831 ALA A N 1
ATOM 6628 C CA . ALA A 1 831 ? 29.208 -20.961 -28.043 1.00 72.81 831 ALA A CA 1
ATOM 6629 C C . ALA A 1 831 ? 28.092 -20.713 -29.080 1.00 72.81 831 ALA A C 1
ATOM 6631 O O . ALA A 1 831 ? 28.386 -20.208 -30.161 1.00 72.81 831 ALA A O 1
ATOM 6632 N N . THR A 1 832 ? 26.841 -21.076 -28.772 1.00 70.75 832 THR A N 1
ATOM 6633 C CA . THR A 1 832 ? 25.723 -21.110 -29.735 1.00 70.75 832 THR A CA 1
ATOM 6634 C C . THR A 1 832 ? 24.471 -20.397 -29.228 1.00 70.75 832 THR A C 1
ATOM 6636 O O . THR A 1 832 ? 23.998 -19.491 -29.902 1.00 70.75 832 THR A O 1
ATOM 6639 N N . ALA A 1 833 ? 23.968 -20.751 -28.042 1.00 67.44 833 ALA A N 1
ATOM 6640 C CA . ALA A 1 833 ? 22.721 -20.212 -27.488 1.00 67.44 833 ALA A CA 1
ATOM 6641 C C . ALA A 1 833 ? 22.972 -19.232 -26.327 1.00 67.44 833 ALA A C 1
ATOM 6643 O O . ALA A 1 833 ? 22.676 -18.039 -26.403 1.00 67.44 833 ALA A O 1
ATOM 6644 N N . THR A 1 834 ? 23.580 -19.694 -25.231 1.00 69.56 834 THR A N 1
ATOM 6645 C CA . THR A 1 834 ? 23.648 -18.929 -23.973 1.00 69.56 834 THR A CA 1
ATOM 6646 C C . THR A 1 834 ? 24.918 -18.076 -23.874 1.00 69.56 834 THR A C 1
ATOM 6648 O O . THR A 1 834 ? 25.716 -18.219 -22.947 1.00 69.56 834 THR A O 1
ATOM 6651 N N . THR A 1 835 ? 25.119 -17.188 -24.854 1.00 69.12 835 THR A N 1
ATOM 6652 C CA . THR A 1 835 ? 26.379 -16.451 -25.128 1.00 69.12 835 THR A CA 1
ATOM 6653 C C . THR A 1 835 ? 26.950 -15.602 -23.983 1.00 69.12 835 THR A C 1
ATOM 6655 O O . THR A 1 835 ? 28.114 -15.205 -24.031 1.00 69.12 835 THR A O 1
ATOM 6658 N N . SER A 1 836 ? 26.178 -15.342 -22.926 1.00 78.25 836 SER A N 1
ATOM 6659 C CA . SER A 1 836 ? 26.678 -14.776 -21.671 1.00 78.25 836 SER A CA 1
ATOM 6660 C C . SER A 1 836 ? 26.144 -15.544 -20.464 1.00 78.25 836 SER A C 1
ATOM 6662 O O . SER A 1 836 ? 25.054 -16.121 -20.498 1.00 78.25 836 SER A O 1
ATOM 6664 N N . ILE A 1 837 ? 26.878 -15.506 -19.350 1.00 85.38 837 ILE A N 1
ATOM 6665 C CA . ILE A 1 837 ? 26.433 -16.119 -18.090 1.00 85.38 837 ILE A CA 1
ATOM 6666 C C . ILE A 1 837 ? 25.125 -15.492 -17.570 1.00 85.38 837 ILE A C 1
ATOM 6668 O O . ILE A 1 837 ? 24.275 -16.199 -17.040 1.00 85.38 837 ILE A O 1
ATOM 6672 N N . SER A 1 838 ? 24.905 -14.192 -17.802 1.00 83.62 838 SER A N 1
ATOM 6673 C CA . SER A 1 838 ? 23.638 -13.519 -17.468 1.00 83.62 838 SER A CA 1
ATOM 6674 C C . SER A 1 838 ? 22.472 -14.068 -18.301 1.00 83.62 838 SER A C 1
ATOM 6676 O O . SER A 1 838 ? 21.423 -14.404 -17.754 1.00 83.62 838 SER A O 1
ATOM 6678 N N . MET A 1 839 ? 22.680 -14.263 -19.610 1.00 81.06 839 MET A N 1
ATOM 6679 C CA . MET A 1 839 ? 21.691 -14.905 -20.483 1.00 81.06 839 MET A CA 1
ATOM 6680 C C . MET A 1 839 ? 21.457 -16.374 -20.095 1.00 81.06 839 MET A C 1
ATOM 6682 O O . MET A 1 839 ? 20.322 -16.838 -20.127 1.00 81.06 839 MET A O 1
ATOM 6686 N N . SER A 1 840 ? 22.497 -17.084 -19.648 1.00 88.00 840 SER A N 1
ATOM 6687 C CA . SER A 1 840 ? 22.403 -18.464 -19.135 1.00 88.00 840 SER A CA 1
ATOM 6688 C C . SER A 1 840 ? 21.505 -18.554 -17.890 1.00 88.00 840 SER A C 1
ATOM 6690 O O . SER A 1 840 ? 20.700 -19.470 -17.763 1.00 88.00 840 SER A O 1
ATOM 6692 N N . PHE A 1 841 ? 21.583 -17.575 -16.984 1.00 89.88 841 PHE A N 1
ATOM 6693 C CA . PHE A 1 841 ? 20.682 -17.491 -15.830 1.00 89.88 841 PHE A CA 1
ATOM 6694 C C . PHE A 1 841 ? 19.262 -17.034 -16.199 1.00 89.88 841 PHE A C 1
ATOM 6696 O O . PHE A 1 841 ? 18.292 -17.557 -15.650 1.00 89.88 841 PHE A O 1
ATOM 6703 N N . SER A 1 842 ? 19.131 -16.091 -17.137 1.00 86.94 842 SER A N 1
ATOM 6704 C CA . SER A 1 842 ? 17.835 -15.607 -17.634 1.00 86.94 842 SER A CA 1
ATOM 6705 C C . SER A 1 842 ? 17.041 -16.719 -18.327 1.00 86.94 842 SER A C 1
ATOM 6707 O O . SER A 1 842 ? 15.874 -16.937 -18.009 1.00 86.94 842 SER A O 1
ATOM 6709 N N . THR A 1 843 ? 17.694 -17.481 -19.208 1.00 86.56 843 THR A N 1
ATOM 6710 C CA . THR A 1 843 ? 17.091 -18.629 -19.904 1.00 86.56 843 THR A CA 1
ATOM 6711 C C . THR A 1 843 ? 16.672 -19.722 -18.924 1.00 86.56 843 THR A C 1
ATOM 6713 O O . THR A 1 843 ? 15.529 -20.155 -18.986 1.00 86.56 843 THR A O 1
ATOM 6716 N N . LEU A 1 844 ? 17.489 -20.093 -17.930 1.00 89.44 844 LEU A N 1
ATOM 6717 C CA . LEU A 1 844 ? 17.061 -21.055 -16.898 1.00 89.44 844 LEU A CA 1
ATOM 6718 C C . LEU A 1 844 ? 15.861 -20.582 -16.063 1.00 89.44 844 LEU A C 1
ATOM 6720 O O . LEU A 1 844 ? 15.051 -21.405 -15.631 1.00 89.44 844 LEU A O 1
ATOM 6724 N N . PHE A 1 845 ? 15.719 -19.273 -15.839 1.00 89.44 845 PHE A N 1
ATOM 6725 C CA . PHE A 1 845 ? 14.538 -18.716 -15.178 1.00 89.44 845 PHE A CA 1
ATOM 6726 C C . PHE A 1 845 ? 13.302 -18.733 -16.094 1.00 89.44 845 PHE A C 1
ATOM 6728 O O . PHE A 1 845 ? 12.205 -19.043 -15.646 1.00 89.44 845 PHE A O 1
ATOM 6735 N N . GLN A 1 846 ? 13.461 -18.477 -17.393 1.00 88.38 846 GLN A N 1
ATOM 6736 C CA . GLN A 1 846 ? 12.381 -18.642 -18.375 1.00 88.38 846 GLN A CA 1
ATOM 6737 C C . GLN A 1 846 ? 11.946 -20.115 -18.480 1.00 88.38 846 GLN A C 1
ATOM 6739 O O . GLN A 1 846 ? 10.754 -20.412 -18.392 1.00 88.38 846 GLN A O 1
ATOM 6744 N N . MET A 1 847 ? 12.905 -21.045 -18.538 1.00 87.88 847 MET A N 1
ATOM 6745 C CA . MET A 1 847 ? 12.668 -22.491 -18.568 1.00 87.88 847 MET A CA 1
ATOM 6746 C C . MET A 1 847 ? 11.909 -22.972 -17.322 1.00 87.88 847 MET A C 1
ATOM 6748 O O . MET A 1 847 ? 11.040 -23.835 -17.438 1.00 87.88 847 MET A O 1
ATOM 6752 N N . SER A 1 848 ? 12.175 -22.401 -16.138 1.00 87.31 848 SER A N 1
ATOM 6753 C CA . SER A 1 848 ? 11.436 -22.740 -14.911 1.00 87.31 848 SER A CA 1
ATOM 6754 C C . SER A 1 848 ? 9.994 -22.219 -14.892 1.00 87.31 848 SER A C 1
ATOM 6756 O O . SER A 1 848 ? 9.139 -22.822 -14.246 1.00 87.31 848 SER A O 1
ATOM 6758 N N . LEU A 1 849 ? 9.704 -21.155 -15.648 1.00 87.19 849 LEU A N 1
ATOM 6759 C CA . LEU A 1 849 ? 8.351 -20.655 -15.916 1.00 87.19 849 LEU A CA 1
ATOM 6760 C C . LEU A 1 849 ? 7.651 -21.396 -17.074 1.00 87.19 849 LEU A C 1
ATOM 6762 O O . LEU A 1 849 ? 6.510 -21.073 -17.400 1.00 87.19 849 LEU A O 1
ATOM 6766 N N . GLY A 1 850 ? 8.310 -22.379 -17.700 1.00 84.81 850 GLY A N 1
ATOM 6767 C CA . GLY A 1 850 ? 7.783 -23.132 -18.842 1.00 84.81 850 GLY A CA 1
ATOM 6768 C C . GLY A 1 850 ? 7.978 -22.459 -20.206 1.00 84.81 850 GLY A C 1
ATOM 6769 O O . GLY A 1 850 ? 7.419 -22.932 -21.191 1.00 84.81 850 GLY A O 1
ATOM 6770 N N . VAL A 1 851 ? 8.772 -21.386 -20.287 1.00 85.56 851 VAL A N 1
ATOM 6771 C CA . VAL A 1 851 ? 9.154 -20.726 -21.546 1.00 85.56 851 VAL A CA 1
ATOM 6772 C C . VAL A 1 851 ? 10.542 -21.219 -21.949 1.00 85.56 851 VAL A C 1
ATOM 6774 O O . VAL A 1 851 ? 11.543 -20.821 -21.359 1.00 85.56 851 VAL A O 1
ATOM 6777 N N . PHE A 1 852 ? 10.613 -22.112 -22.933 1.00 79.62 852 PHE A N 1
ATOM 6778 C CA . PHE A 1 852 ? 11.870 -22.707 -23.383 1.00 79.62 852 PHE A CA 1
ATOM 6779 C C . PHE A 1 852 ? 11.856 -22.982 -24.887 1.00 79.62 852 PHE A C 1
ATOM 6781 O O . PHE A 1 852 ? 10.883 -23.528 -25.405 1.00 79.62 852 PHE A O 1
ATOM 6788 N N . ASP A 1 853 ? 12.958 -22.667 -25.568 1.00 77.38 853 ASP A N 1
ATOM 6789 C CA . ASP A 1 853 ? 13.210 -23.172 -26.915 1.00 77.38 853 ASP A CA 1
ATOM 6790 C C . ASP A 1 853 ? 14.021 -24.472 -26.813 1.00 77.38 853 ASP A C 1
ATOM 6792 O O . ASP A 1 853 ? 15.212 -24.479 -26.502 1.00 77.38 853 ASP A O 1
ATOM 6796 N N . HIS A 1 854 ? 13.349 -25.610 -26.990 1.00 81.88 854 HIS A N 1
ATOM 6797 C CA . HIS A 1 854 ? 14.014 -26.916 -26.982 1.00 81.88 854 HIS A CA 1
ATOM 6798 C C . HIS A 1 854 ? 14.828 -27.146 -28.267 1.00 81.88 854 HIS A C 1
ATOM 6800 O O . HIS A 1 854 ? 15.823 -27.871 -28.246 1.00 81.88 854 HIS A O 1
ATOM 6806 N N . THR A 1 855 ? 14.407 -26.533 -29.375 1.00 83.44 855 THR A N 1
ATOM 6807 C CA . THR A 1 855 ? 15.024 -26.643 -30.700 1.00 83.44 855 THR A CA 1
ATOM 6808 C C . THR A 1 855 ? 16.451 -26.095 -30.685 1.00 83.44 855 THR A C 1
ATOM 6810 O O . THR A 1 855 ? 17.374 -26.844 -31.010 1.00 83.44 855 THR A O 1
ATOM 6813 N N . GLU A 1 856 ? 16.665 -24.880 -30.170 1.00 82.06 856 GLU A N 1
ATOM 6814 C CA . GLU A 1 856 ? 18.000 -24.280 -30.009 1.00 82.06 856 GLU A CA 1
ATOM 6815 C C . GLU A 1 856 ? 18.955 -25.176 -29.198 1.00 82.06 856 GLU A C 1
ATOM 6817 O O . GLU A 1 856 ? 20.105 -25.386 -29.595 1.00 82.06 856 GLU A O 1
ATOM 6822 N N . LEU A 1 857 ? 18.493 -25.768 -28.085 1.00 84.06 857 LEU A N 1
ATOM 6823 C CA . LEU A 1 857 ? 19.323 -26.679 -27.283 1.00 84.06 857 LEU A CA 1
ATOM 6824 C C . LEU A 1 857 ? 19.655 -27.981 -28.033 1.00 84.06 857 LEU A C 1
ATOM 6826 O O . LEU A 1 857 ? 20.769 -28.494 -27.890 1.00 84.06 857 LEU A O 1
ATOM 6830 N N . THR A 1 858 ? 18.728 -28.523 -28.832 1.00 86.38 858 THR A N 1
ATOM 6831 C CA . THR A 1 858 ? 19.002 -29.714 -29.657 1.00 86.38 858 THR A CA 1
ATOM 6832 C C . THR A 1 858 ? 19.944 -29.444 -30.821 1.00 86.38 858 THR A C 1
ATOM 6834 O O . THR A 1 858 ? 20.764 -30.304 -31.133 1.00 86.38 858 THR A O 1
ATOM 6837 N N . GLU A 1 859 ? 19.875 -28.265 -31.436 1.00 86.44 859 GLU A N 1
ATOM 6838 C CA . GLU A 1 859 ? 20.786 -27.872 -32.514 1.00 86.44 859 GLU A CA 1
ATOM 6839 C C . GLU A 1 859 ? 22.187 -27.562 -31.968 1.00 86.44 859 GLU A C 1
ATOM 6841 O O . GLU A 1 859 ? 23.187 -27.974 -32.558 1.00 86.44 859 GLU A O 1
ATOM 6846 N N . ALA A 1 860 ? 22.274 -26.942 -30.785 1.00 86.00 860 ALA A N 1
ATOM 6847 C CA . ALA A 1 860 ? 23.533 -26.720 -30.079 1.00 86.00 860 ALA A CA 1
ATOM 6848 C C . ALA A 1 860 ? 24.243 -28.033 -29.692 1.00 86.00 860 ALA A C 1
ATOM 6850 O O . ALA A 1 860 ? 25.466 -28.132 -29.824 1.00 86.00 860 ALA A O 1
ATOM 6851 N N . ASN A 1 861 ? 23.509 -29.048 -29.216 1.00 87.81 861 ASN A N 1
ATOM 6852 C CA . ASN A 1 861 ? 24.039 -30.406 -29.081 1.00 87.81 861 ASN A CA 1
ATOM 6853 C C . ASN A 1 861 ? 22.923 -31.478 -29.074 1.00 87.81 861 ASN A C 1
ATOM 6855 O O . ASN A 1 861 ? 22.221 -31.604 -28.065 1.00 87.81 861 ASN A O 1
ATOM 6859 N N . PRO A 1 862 ? 22.822 -32.344 -30.104 1.00 89.19 862 PRO A N 1
ATOM 6860 C CA . PRO A 1 862 ? 21.739 -33.331 -30.213 1.00 89.19 862 PRO A CA 1
ATOM 6861 C C . PRO A 1 862 ? 21.649 -34.376 -29.090 1.00 89.19 862 PRO A C 1
ATOM 6863 O O . PRO A 1 862 ? 20.626 -35.045 -28.967 1.00 89.19 862 PRO A O 1
ATOM 6866 N N . ILE A 1 863 ? 22.703 -34.549 -28.282 1.00 89.56 863 ILE A N 1
ATOM 6867 C CA . ILE A 1 863 ? 22.742 -35.517 -27.173 1.00 89.56 863 ILE A CA 1
ATOM 6868 C C . ILE A 1 863 ? 22.708 -34.788 -25.826 1.00 89.56 863 ILE A C 1
ATOM 6870 O O . ILE A 1 863 ? 21.875 -35.086 -24.971 1.00 89.56 863 ILE A O 1
ATOM 6874 N N . LEU A 1 864 ? 23.600 -33.815 -25.627 1.00 88.94 864 LEU A N 1
ATOM 6875 C CA . LEU A 1 864 ? 23.727 -33.100 -24.356 1.00 88.94 864 LEU A CA 1
ATOM 6876 C C . LEU A 1 864 ? 22.603 -32.081 -24.125 1.00 88.94 864 LEU A C 1
ATOM 6878 O O . LEU A 1 864 ? 22.254 -31.860 -22.970 1.00 88.94 864 LEU A O 1
ATOM 6882 N N . GLY A 1 865 ? 22.011 -31.509 -25.179 1.00 89.31 865 GLY A N 1
ATOM 6883 C CA . GLY A 1 865 ? 20.861 -30.601 -25.093 1.00 89.31 865 GLY A CA 1
ATOM 6884 C C . GLY A 1 865 ? 19.649 -31.256 -24.419 1.00 89.31 865 GLY A C 1
ATOM 6885 O O . GLY A 1 865 ? 19.262 -30.816 -23.334 1.00 89.31 865 GLY A O 1
ATOM 6886 N N . PRO A 1 866 ? 19.099 -32.356 -24.974 1.00 91.12 866 PRO A N 1
ATOM 6887 C CA . PRO A 1 866 ? 18.004 -33.107 -24.355 1.00 91.12 866 PRO A CA 1
ATOM 6888 C C . PRO A 1 866 ? 18.310 -33.601 -22.939 1.00 91.12 866 PRO A C 1
ATOM 6890 O O . PRO A 1 866 ? 17.462 -33.501 -22.056 1.00 91.12 866 PRO A O 1
ATOM 6893 N N . ILE A 1 867 ? 19.522 -34.116 -22.693 1.00 92.62 867 ILE A N 1
ATOM 6894 C CA . ILE A 1 867 ? 19.908 -34.625 -21.367 1.00 92.62 867 ILE A CA 1
ATOM 6895 C C . ILE A 1 867 ? 19.952 -33.488 -20.339 1.00 92.62 867 ILE A C 1
ATOM 6897 O O . ILE A 1 867 ? 19.414 -33.636 -19.240 1.00 92.62 867 ILE A O 1
ATOM 6901 N N . TYR A 1 868 ? 20.549 -32.346 -20.686 1.00 91.94 868 TYR A N 1
ATOM 6902 C CA . TYR A 1 868 ? 20.563 -31.154 -19.838 1.00 91.94 868 TYR A CA 1
ATOM 6903 C C . TYR A 1 868 ? 19.143 -30.634 -19.568 1.00 91.94 868 TYR A C 1
ATOM 6905 O O . TYR A 1 868 ? 18.779 -30.404 -18.416 1.00 91.94 868 TYR A O 1
ATOM 6913 N N . PHE A 1 869 ? 18.314 -30.518 -20.611 1.00 90.38 869 PHE A N 1
ATOM 6914 C CA . PHE A 1 869 ? 16.924 -30.079 -20.497 1.00 90.38 869 PHE A CA 1
ATOM 6915 C C . PHE A 1 869 ? 16.114 -30.977 -19.551 1.00 90.38 869 PHE A C 1
ATOM 6917 O O . PHE A 1 869 ? 15.541 -30.494 -18.575 1.00 90.38 869 PHE A O 1
ATOM 6924 N N . VAL A 1 870 ? 16.110 -32.293 -19.790 1.00 91.56 870 VAL A N 1
ATOM 6925 C CA . VAL A 1 870 ? 15.351 -33.254 -18.975 1.00 91.56 870 VAL A CA 1
ATOM 6926 C C . VAL A 1 870 ? 15.863 -33.280 -17.535 1.00 91.56 870 VAL A C 1
ATOM 6928 O O . VAL A 1 870 ? 15.055 -33.262 -16.609 1.00 91.56 870 VAL A O 1
ATOM 6931 N N . THR A 1 871 ? 17.182 -33.269 -17.311 1.00 92.88 871 THR A N 1
ATOM 6932 C CA . THR A 1 871 ? 17.730 -33.270 -15.940 1.00 92.88 871 THR A CA 1
ATOM 6933 C C . THR A 1 871 ? 17.414 -31.988 -15.175 1.00 92.88 871 THR A C 1
ATOM 6935 O O . THR A 1 871 ? 17.041 -32.078 -14.005 1.00 92.88 871 THR A O 1
ATOM 6938 N N . PHE A 1 872 ? 17.470 -30.816 -15.815 1.00 92.19 872 PHE A N 1
ATOM 6939 C CA . PHE A 1 872 ? 17.062 -29.554 -15.195 1.00 92.19 872 PHE A CA 1
ATOM 6940 C C . PHE A 1 872 ? 15.562 -29.536 -14.866 1.00 92.19 872 PHE A C 1
ATOM 6942 O O . PHE A 1 872 ? 15.190 -29.259 -13.728 1.00 92.19 872 PHE A O 1
ATOM 6949 N N . ILE A 1 873 ? 14.695 -29.896 -15.818 1.00 90.56 873 ILE A N 1
ATOM 6950 C CA . ILE A 1 873 ? 13.237 -29.915 -15.619 1.00 90.56 873 ILE A CA 1
ATOM 6951 C C . ILE A 1 873 ? 12.842 -30.921 -14.526 1.00 90.56 873 ILE A C 1
ATOM 6953 O O . ILE A 1 873 ? 12.089 -30.572 -13.614 1.00 90.56 873 ILE A O 1
ATOM 6957 N N . CYS A 1 874 ? 13.401 -32.136 -14.531 1.00 91.19 874 CYS A N 1
ATOM 6958 C CA . CYS A 1 874 ? 13.183 -33.099 -13.451 1.00 91.19 874 CYS A CA 1
ATOM 6959 C C . CYS A 1 874 ? 13.690 -32.579 -12.097 1.00 91.19 874 CYS A C 1
ATOM 6961 O O . CYS A 1 874 ? 13.005 -32.758 -11.094 1.00 91.19 874 CYS A O 1
ATOM 6963 N N . PHE A 1 875 ? 14.839 -31.903 -12.035 1.00 91.06 875 PHE A N 1
ATOM 6964 C CA . PHE A 1 875 ? 15.336 -31.323 -10.786 1.00 91.06 875 PHE A CA 1
ATOM 6965 C C . PHE A 1 875 ? 14.421 -30.203 -10.255 1.00 91.06 875 PHE A C 1
ATOM 6967 O O . PHE A 1 875 ? 14.046 -30.210 -9.081 1.00 91.06 875 PHE A O 1
ATOM 6974 N N . MET A 1 876 ? 13.992 -29.278 -11.115 1.00 88.81 876 MET A N 1
ATOM 6975 C CA . MET A 1 876 ? 13.127 -28.160 -10.724 1.00 88.81 876 MET A CA 1
ATOM 6976 C C . MET A 1 876 ? 11.751 -28.641 -10.234 1.00 88.81 876 MET A C 1
ATOM 6978 O O . MET A 1 876 ? 11.314 -28.249 -9.150 1.00 88.81 876 MET A O 1
ATOM 6982 N N . PHE A 1 877 ? 11.085 -29.531 -10.979 1.00 86.25 877 PHE A N 1
ATOM 6983 C CA . PHE A 1 877 ? 9.713 -29.948 -10.664 1.00 86.25 877 PHE A CA 1
ATOM 6984 C C . PHE A 1 877 ? 9.609 -31.169 -9.735 1.00 86.25 877 PHE A C 1
ATOM 6986 O O . PHE A 1 877 ? 8.662 -31.237 -8.957 1.00 86.25 877 PHE A O 1
ATOM 6993 N N . LEU A 1 878 ? 10.550 -32.123 -9.759 1.00 89.00 878 LEU A N 1
ATOM 6994 C CA . LEU A 1 878 ? 10.481 -33.319 -8.898 1.00 89.00 878 LEU A CA 1
ATOM 6995 C C . LEU A 1 878 ? 11.269 -33.178 -7.590 1.00 89.00 878 LEU A C 1
ATOM 6997 O O . LEU A 1 878 ? 10.947 -33.874 -6.627 1.00 89.00 878 LEU A O 1
ATOM 7001 N N . VAL A 1 879 ? 12.272 -32.292 -7.528 1.00 89.50 879 VAL A N 1
ATOM 7002 C CA . VAL A 1 879 ? 13.069 -32.060 -6.309 1.00 89.50 879 VAL A CA 1
ATOM 7003 C C . VAL A 1 879 ? 12.701 -30.723 -5.672 1.00 89.50 879 VAL A C 1
ATOM 7005 O O . VAL A 1 879 ? 12.117 -30.709 -4.591 1.00 89.50 879 VAL A O 1
ATOM 7008 N N . LEU A 1 880 ? 12.986 -29.595 -6.331 1.00 89.31 880 LEU A N 1
ATOM 7009 C CA . LEU A 1 880 ? 12.849 -28.275 -5.701 1.00 89.31 880 LEU A CA 1
ATOM 7010 C C . LEU A 1 880 ? 11.396 -27.912 -5.363 1.00 89.31 880 LEU A C 1
ATOM 7012 O O . LEU A 1 880 ? 11.140 -27.465 -4.245 1.00 89.31 880 LEU A O 1
ATOM 7016 N N . MET A 1 881 ? 10.442 -28.145 -6.271 1.00 88.56 881 MET A N 1
ATOM 7017 C CA . MET A 1 881 ? 9.021 -27.890 -5.996 1.00 88.56 881 MET A CA 1
ATOM 7018 C C . MET A 1 881 ? 8.491 -28.758 -4.843 1.00 88.56 881 MET A C 1
ATOM 7020 O O . MET A 1 881 ? 7.807 -28.247 -3.960 1.00 88.56 881 MET A O 1
ATOM 7024 N N . ASN A 1 882 ? 8.851 -30.045 -4.801 1.00 89.00 882 ASN A N 1
ATOM 7025 C CA . ASN A 1 882 ? 8.406 -30.956 -3.741 1.00 89.00 882 ASN A CA 1
ATOM 7026 C C . ASN A 1 882 ? 9.019 -30.612 -2.373 1.00 89.00 882 ASN A C 1
ATOM 7028 O O . ASN A 1 882 ? 8.317 -30.677 -1.367 1.00 89.00 882 ASN A O 1
ATOM 7032 N N . ILE A 1 883 ? 10.286 -30.180 -2.320 1.00 91.25 883 ILE A N 1
ATOM 7033 C CA . ILE A 1 883 ? 10.903 -29.677 -1.080 1.00 91.25 883 ILE A CA 1
ATOM 7034 C C . ILE A 1 883 ? 10.215 -28.383 -0.619 1.00 91.25 883 ILE A C 1
ATOM 7036 O O . ILE A 1 883 ? 9.899 -28.251 0.561 1.00 91.25 883 ILE A O 1
ATOM 7040 N N . ALA A 1 884 ? 9.928 -27.448 -1.532 1.00 88.88 884 ALA A N 1
ATOM 7041 C CA . ALA A 1 884 ? 9.225 -26.210 -1.191 1.00 88.88 884 ALA A CA 1
ATOM 7042 C C . ALA A 1 884 ? 7.813 -26.474 -0.637 1.00 88.88 884 ALA A C 1
ATOM 7044 O O . ALA A 1 884 ? 7.427 -25.868 0.360 1.00 88.88 884 ALA A O 1
ATOM 7045 N N . VAL A 1 885 ? 7.065 -27.407 -1.239 1.00 89.25 885 VAL A N 1
ATOM 7046 C CA . VAL A 1 885 ? 5.749 -27.839 -0.739 1.00 89.25 885 VAL A CA 1
ATOM 7047 C C . VAL A 1 885 ? 5.872 -28.510 0.632 1.00 89.25 885 VAL A C 1
ATOM 7049 O O . VAL A 1 885 ? 5.101 -28.174 1.523 1.00 89.25 885 VAL A O 1
ATOM 7052 N N . ALA A 1 886 ? 6.863 -29.380 0.848 1.00 90.56 886 ALA A N 1
ATOM 7053 C CA . ALA A 1 886 ? 7.073 -30.041 2.139 1.00 90.56 886 ALA A CA 1
ATOM 7054 C C . ALA A 1 886 ? 7.415 -29.063 3.285 1.00 90.56 886 ALA A C 1
ATOM 7056 O O . ALA A 1 886 ? 6.963 -29.271 4.405 1.00 90.56 886 ALA A O 1
ATOM 7057 N N . ILE A 1 887 ? 8.157 -27.981 3.008 1.00 90.88 887 ILE A N 1
ATOM 7058 C CA . ILE A 1 887 ? 8.478 -26.918 3.988 1.00 90.88 887 ILE A CA 1
ATOM 7059 C C . ILE A 1 887 ? 7.269 -25.997 4.261 1.00 90.88 887 ILE A C 1
ATOM 7061 O O . ILE A 1 887 ? 7.183 -25.348 5.302 1.00 90.88 887 ILE A O 1
ATOM 7065 N N . ILE A 1 888 ? 6.312 -25.915 3.332 1.00 88.12 888 ILE A N 1
ATOM 7066 C CA . ILE A 1 888 ? 5.026 -25.248 3.582 1.00 88.12 888 ILE A CA 1
ATOM 7067 C C . ILE A 1 888 ? 4.134 -26.154 4.442 1.00 88.12 888 ILE A C 1
ATOM 7069 O O . ILE A 1 888 ? 3.558 -25.684 5.420 1.00 88.12 888 ILE A O 1
ATOM 7073 N N . ASP A 1 889 ? 4.057 -27.445 4.109 1.00 86.31 889 ASP A N 1
ATOM 7074 C CA . ASP A 1 889 ? 3.241 -28.441 4.812 1.00 86.31 889 ASP A CA 1
ATOM 7075 C C . ASP A 1 889 ? 3.709 -28.662 6.262 1.00 86.31 889 ASP A C 1
ATOM 7077 O O . ASP A 1 889 ? 2.884 -28.667 7.176 1.00 86.31 889 ASP A O 1
ATOM 7081 N N . SER A 1 890 ? 5.028 -28.705 6.512 1.00 86.81 890 SER A N 1
ATOM 7082 C CA . SER A 1 890 ? 5.604 -28.779 7.868 1.00 86.81 890 SER A CA 1
ATOM 7083 C C . SER A 1 890 ? 5.179 -27.611 8.770 1.00 86.81 890 SER A C 1
ATOM 7085 O O . SER A 1 890 ? 5.037 -27.789 9.980 1.00 86.81 890 SER A O 1
ATOM 7087 N N . ALA A 1 891 ? 4.926 -26.431 8.191 1.00 83.38 891 ALA A N 1
ATOM 7088 C CA . ALA A 1 891 ? 4.554 -25.213 8.908 1.00 83.38 891 ALA A CA 1
ATOM 7089 C C . ALA A 1 891 ? 3.032 -25.017 9.089 1.00 83.38 891 ALA A C 1
ATOM 7091 O O . ALA A 1 891 ? 2.613 -24.160 9.873 1.00 83.38 891 ALA A O 1
ATOM 7092 N N . LEU A 1 892 ? 2.178 -25.789 8.402 1.00 80.50 892 LEU A N 1
ATOM 7093 C CA . LEU A 1 892 ? 0.715 -25.681 8.525 1.00 80.50 892 LEU A CA 1
ATOM 7094 C C . LEU A 1 892 ? 0.161 -26.058 9.923 1.00 80.50 892 LEU A C 1
ATOM 7096 O O . LEU A 1 892 ? -0.719 -25.336 10.412 1.00 80.50 892 LEU A O 1
ATOM 7100 N N . PRO A 1 893 ? 0.643 -27.112 10.620 1.00 78.38 893 PRO A N 1
ATOM 7101 C CA . PRO A 1 893 ? 0.156 -27.474 11.957 1.00 78.38 893 PRO A CA 1
ATOM 7102 C C . PRO A 1 893 ? 0.337 -26.364 13.002 1.00 78.38 893 PRO A C 1
ATOM 7104 O O . PRO A 1 893 ? -0.588 -26.074 13.766 1.00 78.38 893 PRO A O 1
ATOM 7107 N N . ASP A 1 894 ? 1.484 -25.680 12.993 1.00 71.75 894 ASP A N 1
ATOM 7108 C CA . ASP A 1 894 ? 1.765 -24.551 13.890 1.00 71.75 894 ASP A CA 1
ATOM 7109 C C . ASP A 1 894 ? 0.792 -23.385 13.671 1.00 71.75 894 ASP A C 1
ATOM 7111 O O . ASP A 1 894 ? 0.449 -22.662 14.606 1.00 71.75 894 ASP A O 1
ATOM 7115 N N . VAL A 1 895 ? 0.291 -23.226 12.446 1.00 68.25 895 VAL A N 1
ATOM 7116 C CA . VAL A 1 895 ? -0.617 -22.144 12.042 1.00 68.25 895 VAL A CA 1
ATOM 7117 C C . VAL A 1 895 ? -2.071 -22.462 12.401 1.00 68.25 895 VAL A C 1
ATOM 7119 O O . VAL A 1 895 ? -2.824 -21.553 12.765 1.00 68.25 895 VAL A O 1
ATOM 7122 N N . ARG A 1 896 ? -2.457 -23.747 12.413 1.00 65.62 896 ARG A N 1
ATOM 7123 C CA . ARG A 1 896 ? -3.713 -24.205 13.038 1.00 65.62 896 ARG A CA 1
ATOM 7124 C C . ARG A 1 896 ? -3.722 -23.886 14.536 1.00 65.62 896 ARG A C 1
ATOM 7126 O O . ARG A 1 896 ? -4.732 -23.407 15.045 1.00 65.62 896 ARG A O 1
ATOM 7133 N N . ASN A 1 897 ? -2.580 -24.072 15.198 1.00 66.50 897 ASN A N 1
ATOM 7134 C CA . ASN A 1 897 ? -2.383 -23.796 16.622 1.00 66.50 897 ASN A CA 1
ATOM 7135 C C . ASN A 1 897 ? -2.044 -22.320 16.937 1.00 66.50 897 ASN A C 1
ATOM 7137 O O . ASN A 1 897 ? -1.944 -21.952 18.111 1.00 66.50 897 ASN A O 1
ATOM 7141 N N . HIS A 1 898 ? -1.876 -21.451 15.930 1.00 65.88 898 HIS A N 1
ATOM 7142 C CA . HIS A 1 898 ? -1.454 -20.067 16.147 1.00 65.88 898 HIS A CA 1
ATOM 7143 C C . HIS A 1 898 ? -2.592 -19.187 16.684 1.00 65.88 898 HIS A C 1
ATOM 7145 O O . HIS A 1 898 ? -3.408 -18.626 15.944 1.00 65.88 898 HIS A O 1
ATOM 7151 N N . VAL A 1 899 ? -2.604 -19.026 18.005 1.00 64.88 899 VAL A N 1
ATOM 7152 C CA . VAL A 1 899 ? -3.474 -18.093 18.723 1.00 64.88 899 VAL A CA 1
ATOM 7153 C C . VAL A 1 899 ? -2.985 -16.658 18.501 1.00 64.88 899 VAL A C 1
ATOM 7155 O O . VAL A 1 899 ? -1.899 -16.291 18.946 1.00 64.88 899 VAL A O 1
ATOM 7158 N N . MET A 1 900 ? -3.807 -15.822 17.854 1.00 63.47 900 MET A N 1
ATOM 7159 C CA . MET A 1 900 ? -3.469 -14.414 17.600 1.00 63.47 900 MET A CA 1
ATOM 7160 C C . MET A 1 900 ? -3.102 -13.649 18.889 1.00 63.47 900 MET A C 1
ATOM 7162 O O . MET A 1 900 ? -3.771 -13.839 19.918 1.00 63.47 900 MET A O 1
ATOM 7166 N N . PRO A 1 901 ? -2.139 -12.705 18.832 1.00 66.12 901 PRO A N 1
ATOM 7167 C CA . PRO A 1 901 ? -1.822 -11.814 19.945 1.00 66.12 901 PRO A CA 1
ATOM 7168 C C . PRO A 1 901 ? -3.066 -11.128 20.523 1.00 66.12 901 PRO A C 1
ATOM 7170 O O . PRO A 1 901 ? -3.949 -10.697 19.778 1.00 66.12 901 PRO A O 1
ATOM 7173 N N . GLU A 1 902 ? -3.125 -10.993 21.853 1.00 63.62 902 GLU A N 1
ATOM 7174 C CA . GLU A 1 902 ? -4.228 -10.300 22.539 1.00 63.62 902 GLU A CA 1
ATOM 7175 C C . GLU A 1 902 ? -4.436 -8.882 21.986 1.00 63.62 902 GLU A C 1
ATOM 7177 O O . GLU A 1 902 ? -5.566 -8.497 21.699 1.00 63.62 902 GLU A O 1
ATOM 7182 N N . GLU A 1 903 ? -3.354 -8.122 21.771 1.00 63.31 903 GLU A N 1
ATOM 7183 C CA . GLU A 1 903 ? -3.435 -6.743 21.270 1.00 63.31 903 GLU A CA 1
ATOM 7184 C C . GLU A 1 903 ? -4.136 -6.636 19.906 1.00 63.31 903 GLU A C 1
ATOM 7186 O O . GLU A 1 903 ? -4.948 -5.730 19.712 1.00 63.31 903 GLU A O 1
ATOM 7191 N N . ASP A 1 904 ? -3.874 -7.565 18.978 1.00 66.19 904 ASP A N 1
ATOM 7192 C CA . ASP A 1 904 ? -4.509 -7.558 17.655 1.00 66.19 904 ASP A CA 1
ATOM 7193 C C . ASP A 1 904 ? -5.974 -8.023 17.729 1.00 66.19 904 ASP A C 1
ATOM 7195 O O . ASP A 1 904 ? -6.828 -7.445 17.055 1.00 66.19 904 ASP A O 1
ATOM 7199 N N . ARG A 1 905 ? -6.313 -8.989 18.600 1.00 66.31 905 ARG A N 1
ATOM 7200 C CA . ARG A 1 905 ? -7.718 -9.386 18.835 1.00 66.31 905 ARG A CA 1
ATOM 7201 C C . ARG A 1 905 ? -8.540 -8.255 19.462 1.00 66.31 905 ARG A C 1
ATOM 7203 O O . ARG A 1 905 ? -9.621 -7.949 18.957 1.00 66.31 905 ARG A O 1
ATOM 7210 N N . TYR A 1 906 ? -8.014 -7.563 20.475 1.00 66.88 906 TYR A N 1
ATOM 7211 C CA . TYR A 1 906 ? -8.676 -6.380 21.041 1.00 66.88 906 TYR A CA 1
ATOM 7212 C C . TYR A 1 906 ? -8.770 -5.216 20.045 1.00 66.88 906 TYR A C 1
ATOM 7214 O O . TYR A 1 906 ? -9.732 -4.451 20.110 1.00 66.88 906 TYR A O 1
ATOM 7222 N N . PHE A 1 907 ? -7.820 -5.064 19.111 1.00 67.19 907 PHE A N 1
ATOM 7223 C CA . PHE A 1 907 ? -7.932 -4.070 18.039 1.00 67.19 907 PHE A CA 1
ATOM 7224 C C . PHE A 1 907 ? -9.130 -4.371 17.126 1.00 67.19 907 PHE A C 1
ATOM 7226 O O . PHE A 1 907 ? -9.932 -3.473 16.869 1.00 67.19 907 PHE A O 1
ATOM 7233 N N . ILE A 1 908 ? -9.286 -5.625 16.680 1.00 66.88 908 ILE A N 1
ATOM 7234 C CA . ILE A 1 908 ? -10.417 -6.057 15.840 1.00 66.88 908 ILE A CA 1
ATOM 7235 C C . ILE A 1 908 ? -11.741 -5.823 16.573 1.00 66.88 908 ILE A C 1
ATOM 7237 O O . ILE A 1 908 ? -12.635 -5.173 16.029 1.00 66.88 908 ILE A O 1
ATOM 7241 N N . GLN A 1 909 ? -11.845 -6.281 17.827 1.00 66.88 909 GLN A N 1
ATOM 7242 C CA . GLN A 1 909 ? -13.031 -6.074 18.658 1.00 66.88 909 GLN A CA 1
ATOM 7243 C C . GLN A 1 909 ? -13.338 -4.583 18.839 1.00 66.88 909 GLN A C 1
ATOM 7245 O O . GLN A 1 909 ? -14.454 -4.154 18.564 1.00 66.88 909 GLN A O 1
ATOM 7250 N N . GLY A 1 910 ? -12.356 -3.768 19.232 1.00 65.62 910 GLY A N 1
ATOM 7251 C CA . GLY A 1 910 ? -12.542 -2.330 19.435 1.00 65.62 910 GLY A CA 1
ATOM 7252 C C . GLY A 1 910 ? -12.916 -1.574 18.155 1.00 65.62 910 GLY A C 1
ATOM 7253 O O . GLY A 1 910 ? -13.642 -0.582 18.217 1.00 65.62 910 GLY A O 1
ATOM 7254 N N . LEU A 1 911 ? -12.472 -2.038 16.984 1.00 65.31 911 LEU A N 1
ATOM 7255 C CA . LEU A 1 911 ? -12.860 -1.480 15.688 1.00 65.31 911 LEU A CA 1
ATOM 7256 C C . LEU A 1 911 ? -14.291 -1.897 15.307 1.00 65.31 911 LEU A C 1
ATOM 7258 O O . LEU A 1 911 ? -15.076 -1.045 14.888 1.00 65.31 911 LEU A O 1
ATOM 7262 N N . TRP A 1 912 ? -14.667 -3.160 15.532 1.00 61.53 912 TRP A N 1
ATOM 7263 C CA . TRP A 1 912 ? -16.026 -3.667 15.310 1.00 61.53 912 TRP A CA 1
ATOM 7264 C C . TRP A 1 912 ? -17.056 -3.030 16.256 1.00 61.53 912 TRP A C 1
ATOM 7266 O O . TRP A 1 912 ? -18.104 -2.562 15.806 1.00 61.53 912 TRP A O 1
ATOM 7276 N N . GLU A 1 913 ? -16.734 -2.907 17.547 1.00 60.81 913 GLU A N 1
ATOM 7277 C CA . GLU A 1 913 ? -17.530 -2.177 18.542 1.00 60.81 913 GLU A CA 1
ATOM 7278 C C . GLU A 1 913 ? -17.737 -0.717 18.123 1.00 60.81 913 GLU A C 1
ATOM 7280 O O . GLU A 1 913 ? -18.839 -0.191 18.257 1.00 60.81 913 GLU A O 1
ATOM 7285 N N . ARG A 1 914 ? -16.716 -0.051 17.563 1.00 64.56 914 ARG A N 1
ATOM 7286 C CA . ARG A 1 914 ? -16.832 1.326 17.044 1.00 64.56 914 ARG A CA 1
ATOM 7287 C C . ARG A 1 914 ? -17.668 1.407 15.760 1.00 64.56 914 ARG A C 1
ATOM 7289 O O . ARG A 1 914 ? -18.406 2.379 15.598 1.00 64.56 914 ARG A O 1
ATOM 7296 N N . PHE A 1 915 ? -17.602 0.405 14.885 1.00 55.75 915 PHE A N 1
ATOM 7297 C CA . PHE A 1 915 ? -18.368 0.334 13.635 1.00 55.75 915 PHE A CA 1
ATOM 7298 C C . PHE A 1 915 ? -19.866 0.080 13.879 1.00 55.75 915 PHE A C 1
ATOM 7300 O O . PHE A 1 915 ? -20.709 0.870 13.451 1.00 55.75 915 PHE A O 1
ATOM 7307 N N . THR A 1 916 ? -20.209 -0.947 14.658 1.00 51.19 916 THR A N 1
ATOM 7308 C CA . THR A 1 916 ? -21.592 -1.238 15.093 1.00 51.19 916 THR A CA 1
ATOM 7309 C C . THR A 1 916 ? -22.182 -0.075 15.904 1.00 51.19 916 THR A C 1
ATOM 7311 O O . THR A 1 916 ? -23.303 0.370 15.646 1.00 51.19 916 THR A O 1
ATOM 7314 N N . SER A 1 917 ? -21.377 0.528 16.790 1.00 52.47 917 SER A N 1
ATOM 7315 C CA . SER A 1 917 ? -21.675 1.778 17.505 1.00 52.47 917 SER A CA 1
ATOM 7316 C C . SER A 1 917 ? -22.050 2.946 16.582 1.00 52.47 917 SER A C 1
ATOM 7318 O O . SER A 1 917 ? -22.929 3.732 16.955 1.00 52.47 917 SER A O 1
ATOM 7320 N N . LEU A 1 918 ? -21.399 3.075 15.422 1.00 46.75 918 LEU A N 1
ATOM 7321 C CA . LEU A 1 918 ? -21.624 4.144 14.443 1.00 46.75 918 LEU A CA 1
ATOM 7322 C C . LEU A 1 918 ? -22.875 3.890 13.592 1.00 46.75 918 LEU A C 1
ATOM 7324 O O . LEU A 1 918 ? -23.639 4.822 13.350 1.00 46.75 918 LEU A O 1
ATOM 7328 N N . LEU A 1 919 ? -23.132 2.634 13.217 1.00 43.91 919 LEU A N 1
ATOM 7329 C CA . LEU A 1 919 ? -24.380 2.215 12.563 1.00 43.91 919 LEU A CA 1
ATOM 7330 C C . LEU A 1 919 ? -25.593 2.235 13.514 1.00 43.91 919 LEU A C 1
ATOM 7332 O O . LEU A 1 919 ? -26.739 2.180 13.072 1.00 43.91 919 LEU A O 1
ATOM 7336 N N . GLY A 1 920 ? -25.361 2.322 14.826 1.00 42.34 920 GLY A N 1
ATOM 7337 C CA . GLY A 1 920 ? -26.413 2.280 15.840 1.00 42.34 920 GLY A CA 1
ATOM 7338 C C . GLY A 1 920 ? -26.994 0.882 16.071 1.00 42.34 920 GLY A C 1
ATOM 7339 O O . GLY A 1 920 ? -28.045 0.779 16.705 1.00 42.34 920 GLY A O 1
ATOM 7340 N N . LEU A 1 921 ? -26.309 -0.161 15.588 1.00 44.94 921 LEU A N 1
ATOM 7341 C CA . LEU A 1 921 ? -26.585 -1.572 15.856 1.00 44.94 921 LEU A CA 1
ATOM 7342 C C . LEU A 1 921 ? -26.111 -1.888 17.278 1.00 44.94 921 LEU A C 1
ATOM 7344 O O . LEU A 1 921 ? -24.983 -2.318 17.498 1.00 44.94 921 LEU A O 1
ATOM 7348 N N . GLN A 1 922 ? -26.951 -1.557 18.257 1.00 42.00 922 GLN A N 1
ATOM 7349 C CA . GLN A 1 922 ? -26.620 -1.661 19.675 1.00 42.00 922 GLN A CA 1
ATOM 7350 C C . GLN A 1 922 ? -27.109 -2.987 20.264 1.00 42.00 922 GLN A C 1
ATOM 7352 O O . GLN A 1 922 ? -28.023 -3.020 21.089 1.00 42.00 922 GLN A O 1
ATOM 7357 N N . GLU A 1 923 ? -26.477 -4.073 19.829 1.00 32.62 923 GLU A N 1
ATOM 7358 C CA . GLU A 1 923 ? -26.505 -5.342 20.558 1.00 32.62 923 GLU A CA 1
ATOM 7359 C C . GLU A 1 923 ? -25.567 -5.275 21.783 1.00 32.62 923 GLU A C 1
ATOM 7361 O O . GLU A 1 923 ? -24.976 -4.230 22.085 1.00 32.62 923 GLU A O 1
ATOM 7366 N N . ALA A 1 924 ? -25.508 -6.359 22.558 1.00 31.02 924 ALA A N 1
ATOM 7367 C CA . ALA A 1 924 ? -24.707 -6.437 23.778 1.00 31.02 924 ALA A CA 1
ATOM 7368 C C . ALA A 1 924 ? -23.196 -6.267 23.492 1.00 31.02 924 ALA A C 1
ATOM 7370 O O . ALA A 1 924 ? -22.753 -6.526 22.370 1.00 31.02 924 ALA A O 1
ATOM 7371 N N . PRO A 1 925 ? -22.374 -5.857 24.484 1.00 34.00 925 PRO A N 1
ATOM 7372 C CA . PRO A 1 925 ? -20.927 -6.017 24.362 1.00 34.00 925 PRO A CA 1
ATOM 7373 C C . PRO A 1 925 ? -20.609 -7.487 24.068 1.00 34.00 925 PRO A C 1
ATOM 7375 O O . PRO A 1 925 ? -21.102 -8.374 24.763 1.00 34.00 925 PRO A O 1
ATOM 7378 N N . VAL A 1 926 ? -19.785 -7.744 23.051 1.00 36.03 926 VAL A N 1
ATOM 7379 C CA . VAL A 1 926 ? -19.384 -9.106 22.674 1.00 36.03 926 VAL A CA 1
ATOM 7380 C C . VAL A 1 926 ? -18.301 -9.584 23.645 1.00 36.03 926 VAL A C 1
ATOM 7382 O O . VAL A 1 926 ? -17.114 -9.612 23.337 1.00 36.03 926 VAL A O 1
ATOM 7385 N N . THR A 1 927 ? -18.725 -9.915 24.865 1.00 35.16 927 THR A N 1
ATOM 7386 C CA . THR A 1 927 ? -17.952 -10.731 25.815 1.00 35.16 927 THR A CA 1
ATOM 7387 C C . THR A 1 927 ? -17.943 -12.199 25.397 1.00 35.16 927 THR A C 1
ATOM 7389 O O . THR A 1 927 ? -17.033 -12.939 25.762 1.00 35.16 927 THR A O 1
ATOM 7392 N N . ASP A 1 928 ? -18.920 -12.607 24.585 1.00 31.92 928 ASP A N 1
ATOM 7393 C CA . ASP A 1 928 ? -18.955 -13.910 23.935 1.00 31.92 928 ASP A CA 1
ATOM 7394 C C . ASP A 1 928 ? -17.941 -13.974 22.783 1.00 31.92 928 ASP A C 1
ATOM 7396 O O . ASP A 1 928 ? -18.263 -13.792 21.605 1.00 31.92 928 ASP A O 1
ATOM 7400 N N . VAL A 1 929 ? -16.708 -14.350 23.144 1.00 38.16 929 VAL A N 1
ATOM 7401 C CA . VAL A 1 929 ? -15.668 -14.895 22.239 1.00 38.16 929 VAL A CA 1
ATOM 7402 C C . VAL A 1 929 ? -16.267 -15.936 21.275 1.00 38.16 929 VAL A C 1
ATOM 7404 O O . VAL A 1 929 ? -15.867 -16.033 20.115 1.00 38.16 929 VAL A O 1
ATOM 7407 N N . HIS A 1 930 ? -17.324 -16.607 21.741 1.00 34.53 930 HIS A N 1
ATOM 7408 C CA . HIS A 1 930 ? -18.236 -17.491 21.031 1.00 34.53 930 HIS A CA 1
ATOM 7409 C C . HIS A 1 930 ? -18.644 -17.046 19.614 1.00 34.53 930 HIS A C 1
ATOM 7411 O O . HIS A 1 930 ? -18.940 -17.928 18.825 1.00 34.53 930 HIS A O 1
ATOM 7417 N N . ILE A 1 931 ? -18.653 -15.762 19.222 1.00 37.91 931 ILE A N 1
ATOM 7418 C CA . ILE A 1 931 ? -18.915 -15.393 17.808 1.00 37.91 931 ILE A CA 1
ATOM 7419 C C . ILE A 1 931 ? -17.714 -15.700 16.901 1.00 37.91 931 ILE A C 1
ATOM 7421 O O . ILE A 1 931 ? -17.894 -16.249 15.818 1.00 37.91 931 ILE A O 1
ATOM 7425 N N . VAL A 1 932 ? -16.487 -15.376 17.323 1.00 38.16 932 VAL A N 1
ATOM 7426 C CA . VAL A 1 932 ? -15.281 -15.714 16.543 1.00 38.16 932 VAL A CA 1
ATOM 7427 C C . VAL A 1 932 ? -15.011 -17.211 16.633 1.00 38.16 932 VAL A C 1
ATOM 7429 O O . VAL A 1 932 ? -14.693 -17.824 15.617 1.00 38.16 932 VAL A O 1
ATOM 7432 N N . ASP A 1 933 ? -15.227 -17.805 17.806 1.00 39.03 933 ASP A N 1
ATOM 7433 C CA . ASP A 1 933 ? -15.047 -19.240 18.003 1.00 39.03 933 ASP A CA 1
ATOM 7434 C C . ASP A 1 933 ? -16.140 -20.049 17.288 1.00 39.03 933 ASP A C 1
ATOM 7436 O O . ASP A 1 933 ? -15.794 -21.015 16.633 1.00 39.03 933 ASP A O 1
ATOM 7440 N N . THR A 1 934 ? -17.417 -19.631 17.232 1.00 36.88 934 THR A N 1
ATOM 7441 C CA . THR A 1 934 ? -18.408 -20.319 16.366 1.00 36.88 934 THR A CA 1
ATOM 7442 C C . THR A 1 934 ? -18.167 -20.085 14.884 1.00 36.88 934 THR A C 1
ATOM 7444 O O . THR A 1 934 ? -18.487 -20.970 14.094 1.00 36.88 934 THR A O 1
ATOM 7447 N N . LEU A 1 935 ? -17.574 -18.961 14.463 1.00 36.56 935 LEU A N 1
ATOM 7448 C CA . LEU A 1 935 ? -17.114 -18.830 13.078 1.00 36.56 935 LEU A CA 1
ATOM 7449 C C . LEU A 1 935 ? -15.930 -19.768 12.801 1.00 36.56 935 LEU A C 1
ATOM 7451 O O . LEU A 1 935 ? -15.854 -20.338 11.719 1.00 36.56 935 LEU A O 1
ATOM 7455 N N . HIS A 1 936 ? -15.034 -19.969 13.773 1.00 40.31 936 HIS A N 1
ATOM 7456 C CA . HIS A 1 936 ? -13.913 -20.897 13.650 1.00 40.31 936 HIS A CA 1
ATOM 7457 C C . HIS A 1 936 ? -14.374 -22.360 13.674 1.00 40.31 936 HIS A C 1
ATOM 7459 O O . HIS A 1 936 ? -13.945 -23.122 12.815 1.00 40.31 936 HIS A O 1
ATOM 7465 N N . ASP A 1 937 ? -15.271 -22.726 14.588 1.00 40.59 937 ASP A N 1
ATOM 7466 C CA . ASP A 1 937 ? -15.870 -24.052 14.739 1.00 40.59 937 ASP A CA 1
ATOM 7467 C C . ASP A 1 937 ? -16.775 -24.390 13.555 1.00 40.59 937 ASP A C 1
ATOM 7469 O O . ASP A 1 937 ? -16.759 -25.522 13.094 1.00 40.59 937 ASP A O 1
ATOM 7473 N N . SER A 1 938 ? -17.534 -23.430 13.009 1.00 40.69 938 SER A N 1
ATOM 7474 C CA . SER A 1 938 ? -18.327 -23.661 11.791 1.00 40.69 938 SER A CA 1
ATOM 7475 C C . SER A 1 938 ? -17.470 -23.691 10.527 1.00 40.69 938 SER A C 1
ATOM 7477 O O . SER A 1 938 ? -17.785 -24.458 9.621 1.00 40.69 938 SER A O 1
ATOM 7479 N N . LEU A 1 939 ? -16.352 -22.956 10.468 1.00 40.31 939 LEU A N 1
ATOM 7480 C CA . LEU A 1 939 ? -15.339 -23.156 9.427 1.00 40.31 939 LEU A CA 1
ATOM 7481 C C . LEU A 1 939 ? -14.659 -24.522 9.562 1.00 40.31 939 LEU A C 1
ATOM 7483 O O . LEU A 1 939 ? -14.485 -25.179 8.547 1.00 40.31 939 LEU A O 1
ATOM 7487 N N . ILE A 1 940 ? -14.352 -24.987 10.777 1.00 45.16 940 ILE A N 1
ATOM 7488 C CA . ILE A 1 940 ? -13.810 -26.330 11.041 1.00 45.16 940 ILE A CA 1
ATOM 7489 C C . ILE A 1 940 ? -14.848 -27.414 10.721 1.00 45.16 940 ILE A C 1
ATOM 7491 O O . ILE A 1 940 ? -14.496 -28.425 10.133 1.00 45.16 940 ILE A O 1
ATOM 7495 N N . GLU A 1 941 ? -16.128 -27.224 11.042 1.00 47.16 941 GLU A N 1
ATOM 7496 C CA . GLU A 1 941 ? -17.218 -28.141 10.682 1.00 47.16 941 GLU A CA 1
ATOM 7497 C C . GLU A 1 941 ? -17.397 -28.192 9.158 1.00 47.16 941 GLU A C 1
ATOM 7499 O O . GLU A 1 941 ? -17.541 -29.275 8.602 1.00 47.16 941 GLU A O 1
ATOM 7504 N N . VAL A 1 942 ? -17.312 -27.054 8.457 1.00 51.22 942 VAL A N 1
ATOM 7505 C CA . VAL A 1 942 ? -17.323 -27.000 6.985 1.00 51.22 942 VAL A CA 1
ATOM 7506 C C . VAL A 1 942 ? -16.063 -27.627 6.387 1.00 51.22 942 VAL A C 1
ATOM 7508 O O . VAL A 1 942 ? -16.177 -28.367 5.417 1.00 51.22 942 VAL A O 1
ATOM 7511 N N . GLU A 1 943 ? -14.882 -27.399 6.956 1.00 42.97 943 GLU A N 1
ATOM 7512 C CA . GLU A 1 943 ? -13.605 -27.974 6.515 1.00 42.97 943 GLU A CA 1
ATOM 7513 C C . GLU A 1 943 ? -13.598 -29.496 6.718 1.00 42.97 943 GLU A C 1
ATOM 7515 O O . GLU A 1 943 ? -13.359 -30.234 5.768 1.00 42.97 943 GLU A O 1
ATOM 7520 N N . ILE A 1 944 ? -14.025 -29.983 7.887 1.00 50.69 944 ILE A N 1
ATOM 7521 C CA . ILE A 1 944 ? -14.241 -31.407 8.183 1.00 50.69 944 ILE A CA 1
ATOM 7522 C C . ILE A 1 944 ? -15.353 -31.996 7.305 1.00 50.69 944 ILE A C 1
ATOM 7524 O O . ILE A 1 944 ? -15.257 -33.154 6.904 1.00 50.69 944 ILE A O 1
ATOM 7528 N N . GLN A 1 945 ? -16.414 -31.255 6.969 1.00 54.69 945 GLN A N 1
ATOM 7529 C CA . GLN A 1 945 ? -17.420 -31.728 6.013 1.00 54.69 945 GLN A CA 1
ATOM 7530 C C . GLN A 1 945 ? -16.879 -31.768 4.583 1.00 54.69 945 GLN A C 1
ATOM 7532 O O . GLN A 1 945 ? -17.192 -32.714 3.865 1.00 54.69 945 GLN A O 1
ATOM 7537 N N . VAL A 1 946 ? -16.031 -30.823 4.173 1.00 56.72 946 VAL A N 1
ATOM 7538 C CA . VAL A 1 946 ? -15.340 -30.838 2.878 1.00 56.72 946 VAL A CA 1
ATOM 7539 C C . VAL A 1 946 ? -14.346 -31.996 2.822 1.00 56.72 946 VAL A C 1
ATOM 7541 O O . VAL A 1 946 ? -14.412 -32.759 1.865 1.00 56.72 946 VAL A O 1
ATOM 7544 N N . GLU A 1 947 ? -13.524 -32.225 3.848 1.00 52.16 947 GLU A N 1
ATOM 7545 C CA . GLU A 1 947 ? -12.657 -33.404 3.963 1.00 52.16 947 GLU A CA 1
ATOM 7546 C C . GLU A 1 947 ? -13.471 -34.702 3.958 1.00 52.16 947 GLU A C 1
ATOM 7548 O O . GLU A 1 947 ? -13.180 -35.601 3.176 1.00 52.16 947 GLU A O 1
ATOM 7553 N N . ARG A 1 948 ? -14.551 -34.808 4.745 1.00 51.06 948 ARG A N 1
ATOM 7554 C CA . ARG A 1 948 ? -15.454 -35.975 4.733 1.00 51.06 948 ARG A CA 1
ATOM 7555 C C . ARG A 1 948 ? -16.119 -36.180 3.374 1.00 51.06 948 ARG A C 1
ATOM 7557 O O . ARG A 1 948 ? -16.332 -37.327 2.987 1.00 51.06 948 ARG A O 1
ATOM 7564 N N . LEU A 1 949 ? -16.445 -35.115 2.639 1.00 56.72 949 LEU A N 1
ATOM 7565 C CA . LEU A 1 949 ? -16.967 -35.182 1.272 1.00 56.72 949 LEU A CA 1
ATOM 7566 C C . LEU A 1 949 ? -15.877 -35.573 0.268 1.00 56.72 949 LEU A C 1
ATOM 7568 O O . LEU A 1 949 ? -16.166 -36.332 -0.653 1.00 56.72 949 LEU A O 1
ATOM 7572 N N . TRP A 1 950 ? -14.635 -35.125 0.452 1.00 44.84 950 TRP A N 1
ATOM 7573 C CA . TRP A 1 950 ? -13.485 -35.469 -0.388 1.00 44.84 950 TRP A CA 1
ATOM 7574 C C . TRP A 1 950 ? -13.055 -36.925 -0.169 1.00 44.84 950 TRP A C 1
ATOM 7576 O O . TRP A 1 950 ? -12.880 -37.665 -1.132 1.00 44.84 950 TRP A O 1
ATOM 7586 N N . LEU A 1 951 ? -13.026 -37.383 1.084 1.00 53.50 951 LEU A N 1
ATOM 7587 C CA . LEU A 1 951 ? -12.819 -38.775 1.485 1.00 53.50 951 LEU A CA 1
ATOM 7588 C C . LEU A 1 951 ? -13.985 -39.674 1.049 1.00 53.50 951 LEU A C 1
ATOM 7590 O O . LEU A 1 951 ? -13.734 -40.759 0.531 1.00 53.50 951 LEU A O 1
ATOM 7594 N N . LYS A 1 952 ? -15.249 -39.220 1.142 1.00 52.16 952 LYS A N 1
ATOM 7595 C CA . LYS A 1 952 ? -16.388 -39.904 0.494 1.00 52.16 952 LYS A CA 1
ATOM 7596 C C . LYS A 1 952 ? -16.226 -39.958 -1.020 1.00 52.16 952 LYS A C 1
ATOM 7598 O O . LYS A 1 952 ? -16.582 -40.959 -1.625 1.00 52.16 952 LYS A O 1
ATOM 7603 N N . ARG A 1 953 ? -15.700 -38.911 -1.659 1.00 49.31 953 ARG A N 1
ATOM 7604 C CA . ARG A 1 953 ? -15.461 -38.895 -3.108 1.00 49.31 953 ARG A CA 1
ATOM 7605 C C . ARG A 1 953 ? -14.344 -39.869 -3.488 1.00 49.31 953 ARG A C 1
ATOM 7607 O O . ARG A 1 953 ? -14.511 -40.581 -4.471 1.00 49.31 953 ARG A O 1
ATOM 7614 N N . LEU A 1 954 ? -13.281 -39.972 -2.687 1.00 44.00 954 LEU A N 1
ATOM 7615 C CA . LEU A 1 954 ? -12.217 -40.969 -2.840 1.00 44.00 954 LEU A CA 1
ATOM 7616 C C . LEU A 1 954 ? -12.729 -42.400 -2.628 1.00 44.00 954 LEU A C 1
ATOM 7618 O O . LEU A 1 954 ? -12.444 -43.271 -3.446 1.00 44.00 954 LEU A O 1
ATOM 7622 N N . SER A 1 955 ? -13.517 -42.655 -1.578 1.00 44.28 955 SER A N 1
ATOM 7623 C CA . SER A 1 955 ? -14.071 -43.990 -1.320 1.00 44.28 955 SER A CA 1
ATOM 7624 C C . SER A 1 955 ? -15.126 -44.386 -2.357 1.00 44.28 955 SER A C 1
ATOM 7626 O O . SER A 1 955 ? -15.132 -45.531 -2.799 1.00 44.28 955 SER A O 1
ATOM 7628 N N . LEU A 1 956 ? -15.928 -43.440 -2.858 1.00 46.44 956 LEU A N 1
ATOM 7629 C CA . LEU A 1 956 ? -16.811 -43.657 -4.008 1.00 46.44 956 LEU A CA 1
ATOM 7630 C C . LEU A 1 956 ? -16.027 -43.933 -5.300 1.00 46.44 956 LEU A C 1
ATOM 7632 O O . LEU A 1 956 ? -16.436 -44.812 -6.053 1.00 46.44 956 LEU A O 1
ATOM 7636 N N . PHE A 1 957 ? -14.902 -43.251 -5.554 1.00 37.50 957 PHE A N 1
ATOM 7637 C CA . PHE A 1 957 ? -14.007 -43.568 -6.680 1.00 37.50 957 PHE A CA 1
ATOM 7638 C C . PHE A 1 957 ? -13.388 -44.970 -6.542 1.00 37.50 957 PHE A C 1
ATOM 7640 O O . PHE A 1 957 ? -13.366 -45.722 -7.513 1.00 37.50 957 PHE A O 1
ATOM 7647 N N . SER A 1 958 ? -12.963 -45.347 -5.332 1.00 35.41 958 SER A N 1
ATOM 7648 C CA . SER A 1 958 ? -12.440 -46.682 -5.008 1.00 35.41 958 SER A CA 1
ATOM 7649 C C . SER A 1 958 ? -13.491 -47.782 -5.227 1.00 35.41 958 SER A C 1
ATOM 7651 O O . SER A 1 958 ? -13.233 -48.767 -5.919 1.00 35.41 958 SER A O 1
ATOM 7653 N N . CYS A 1 959 ? -14.722 -47.587 -4.739 1.00 33.28 959 CYS A N 1
ATOM 7654 C CA . CYS A 1 959 ? -15.831 -48.514 -4.975 1.00 33.28 959 CYS A CA 1
ATOM 7655 C C . CYS A 1 959 ? -16.241 -48.593 -6.455 1.00 33.28 959 CYS A C 1
ATOM 7657 O O . CYS A 1 959 ? -16.605 -49.673 -6.925 1.00 33.28 959 CYS A O 1
ATOM 7659 N N . ARG A 1 960 ? -16.157 -47.492 -7.220 1.00 31.08 960 ARG A N 1
ATOM 7660 C CA . ARG A 1 960 ? -16.558 -47.477 -8.639 1.00 31.08 960 ARG A CA 1
ATOM 7661 C C . ARG A 1 960 ? -15.678 -48.318 -9.562 1.00 31.08 960 ARG A C 1
ATOM 7663 O O . ARG A 1 960 ? -16.137 -48.626 -10.653 1.00 31.08 960 ARG A O 1
ATOM 7670 N N . MET A 1 961 ? -14.475 -48.714 -9.140 1.00 31.45 961 MET A N 1
ATOM 7671 C CA . MET A 1 961 ? -13.618 -49.634 -9.905 1.00 31.45 961 MET A CA 1
ATOM 7672 C C . MET A 1 961 ? -13.771 -51.115 -9.512 1.00 31.45 961 MET A C 1
ATOM 7674 O O . MET A 1 961 ? -13.034 -51.946 -10.035 1.00 31.45 961 MET A O 1
ATOM 7678 N N . LYS A 1 962 ? -14.707 -51.475 -8.617 1.00 35.91 962 LYS A N 1
ATOM 7679 C CA . LYS A 1 962 ? -14.967 -52.885 -8.252 1.00 35.91 962 LYS A CA 1
ATOM 7680 C C . LYS A 1 962 ? -16.251 -53.488 -8.829 1.00 35.91 962 LYS A C 1
ATOM 7682 O O . LYS A 1 962 ? -16.270 -54.692 -9.045 1.00 35.91 962 LYS A O 1
ATOM 7687 N N . ASN A 1 963 ? -17.279 -52.684 -9.116 1.00 35.31 963 ASN A N 1
ATOM 7688 C CA . ASN A 1 963 ? -18.603 -53.177 -9.529 1.00 35.31 963 ASN A CA 1
ATOM 7689 C C . ASN A 1 963 ? -19.061 -52.598 -10.888 1.00 35.31 963 ASN A C 1
ATOM 7691 O O . ASN A 1 963 ? -20.068 -51.894 -10.953 1.00 35.31 963 ASN A O 1
ATOM 7695 N N . THR A 1 964 ? -18.340 -52.903 -11.975 1.00 29.83 964 THR A N 1
ATOM 7696 C CA . THR A 1 964 ? -18.842 -52.749 -13.358 1.00 29.83 964 THR A CA 1
ATOM 7697 C C . THR A 1 964 ? -18.322 -53.875 -14.249 1.00 29.83 964 THR A C 1
ATOM 7699 O O . THR A 1 964 ? -17.196 -53.801 -14.745 1.00 29.83 964 THR A O 1
ATOM 7702 N N . ASP A 1 965 ? -19.147 -54.896 -14.482 1.00 34.00 965 ASP A N 1
ATOM 7703 C CA . ASP A 1 965 ? -18.894 -55.894 -15.523 1.00 34.00 965 ASP A CA 1
ATOM 7704 C C . ASP A 1 965 ? -18.931 -55.247 -16.916 1.00 34.00 965 ASP A C 1
ATOM 7706 O O . ASP A 1 965 ? -19.789 -54.408 -17.204 1.00 34.00 965 ASP A O 1
ATOM 7710 N N . LEU A 1 966 ? -18.010 -55.645 -17.798 1.00 30.86 966 LEU A N 1
ATOM 7711 C CA . LEU A 1 966 ? -17.992 -55.183 -19.187 1.00 30.86 966 LEU A CA 1
ATOM 7712 C C . LEU A 1 966 ? -18.981 -56.013 -20.029 1.00 30.86 966 LEU A C 1
ATOM 7714 O O . LEU A 1 966 ? -18.749 -57.212 -20.211 1.00 30.86 966 LEU A O 1
ATOM 7718 N N . PRO A 1 967 ? -20.036 -55.416 -20.619 1.00 30.28 967 PRO A N 1
ATOM 7719 C CA . PRO A 1 967 ? -20.820 -56.090 -21.648 1.00 30.28 967 PRO A CA 1
ATOM 7720 C C . PRO A 1 967 ? -19.985 -56.242 -22.930 1.00 30.28 967 PRO A C 1
ATOM 7722 O O . PRO A 1 967 ? -19.218 -55.353 -23.304 1.00 30.28 967 PRO A O 1
ATOM 7725 N N . THR A 1 968 ? -20.130 -57.372 -23.622 1.00 29.16 968 THR A N 1
ATOM 7726 C CA . THR A 1 968 ? -19.310 -57.718 -24.793 1.00 29.16 968 THR A CA 1
ATOM 7727 C C . THR A 1 968 ? -20.034 -57.478 -26.123 1.00 29.16 968 THR A C 1
ATOM 7729 O O . THR A 1 968 ? -21.084 -58.062 -26.372 1.00 29.16 968 THR A O 1
ATOM 7732 N N . LYS A 1 969 ? -19.384 -56.705 -27.014 1.00 30.84 969 LYS A N 1
ATOM 7733 C CA . LYS A 1 969 ? -19.730 -56.461 -28.438 1.00 30.84 969 LYS A CA 1
ATOM 7734 C C . LYS A 1 969 ? -21.061 -55.715 -28.711 1.00 30.84 969 LYS A C 1
ATOM 7736 O O . LYS A 1 969 ? -21.892 -55.580 -27.818 1.00 30.84 969 LYS A O 1
ATOM 7741 N N . PRO A 1 970 ? -21.203 -55.092 -29.905 1.00 32.00 970 PRO A N 1
ATOM 7742 C CA . PRO A 1 970 ? -21.600 -55.804 -31.138 1.00 32.00 970 PRO A CA 1
ATOM 7743 C C . PRO A 1 970 ? -20.567 -55.737 -32.293 1.00 32.00 970 PRO A C 1
ATOM 7745 O O . PRO A 1 970 ? -19.571 -55.026 -32.207 1.00 32.00 970 PRO A O 1
ATOM 7748 N N . ASP A 1 971 ? -20.816 -56.491 -33.373 1.00 27.86 971 ASP A N 1
ATOM 7749 C CA . ASP A 1 971 ? -19.950 -56.643 -34.562 1.00 27.86 971 ASP A CA 1
ATOM 7750 C C . ASP A 1 971 ? -20.441 -55.877 -35.809 1.00 27.86 971 ASP A C 1
ATOM 7752 O O . ASP A 1 971 ? -21.638 -55.854 -36.070 1.00 27.86 971 ASP A O 1
ATOM 7756 N N . PHE A 1 972 ? -19.499 -55.371 -36.620 1.00 28.39 972 PHE A N 1
ATOM 7757 C CA . PHE A 1 972 ? -19.503 -55.186 -38.096 1.00 28.39 972 PHE A CA 1
ATOM 7758 C C . PHE A 1 972 ? -18.029 -54.857 -38.487 1.00 28.39 972 PHE A C 1
ATOM 7760 O O . PHE A 1 972 ? -17.336 -54.243 -37.683 1.00 28.39 972 PHE A O 1
ATOM 7767 N N . VAL A 1 973 ? -17.402 -55.252 -39.611 1.00 27.66 973 VAL A N 1
ATOM 7768 C CA . VAL A 1 973 ? -17.826 -55.463 -41.017 1.00 27.66 973 VAL A CA 1
ATOM 7769 C C . VAL A 1 973 ? -17.030 -56.630 -41.680 1.00 27.66 973 VAL A C 1
ATOM 7771 O O . VAL A 1 973 ? -15.862 -56.816 -41.343 1.00 27.66 973 VAL A O 1
ATOM 7774 N N . PRO A 1 974 ? -17.592 -57.382 -42.657 1.00 35.50 974 PRO A N 1
ATOM 7775 C CA . PRO A 1 974 ? -16.887 -58.389 -43.487 1.00 35.50 974 PRO A CA 1
ATOM 7776 C C . PRO A 1 974 ? -16.795 -58.006 -45.002 1.00 35.50 974 PRO A C 1
ATOM 7778 O O . PRO A 1 974 ? -17.485 -57.074 -45.413 1.00 35.50 974 PRO A O 1
ATOM 7781 N N . PRO A 1 975 ? -16.162 -58.798 -45.909 1.00 50.97 975 PRO A N 1
ATOM 7782 C CA . PRO A 1 975 ? -14.872 -59.522 -45.830 1.00 50.97 975 PRO A CA 1
ATOM 7783 C C . PRO A 1 975 ? -14.007 -59.465 -47.146 1.00 50.97 975 PRO A C 1
ATOM 7785 O O . PRO A 1 975 ? -14.442 -58.914 -48.151 1.00 50.97 975 PRO A O 1
ATOM 7788 N N . VAL A 1 976 ? -12.850 -60.175 -47.179 1.00 28.09 976 VAL A N 1
ATOM 7789 C CA . VAL A 1 976 ? -12.008 -60.558 -48.371 1.00 28.09 976 VAL A CA 1
ATOM 7790 C C . VAL A 1 976 ? -11.137 -59.412 -48.968 1.00 28.09 976 VAL A C 1
ATOM 7792 O O . VAL A 1 976 ? -11.671 -58.392 -49.374 1.00 28.09 976 VAL A O 1
ATOM 7795 N N . LYS A 1 977 ? -9.787 -59.490 -49.092 1.00 27.83 977 LYS A N 1
ATOM 7796 C CA . LYS A 1 977 ? -8.984 -60.477 -49.871 1.00 27.83 977 LYS A CA 1
ATOM 7797 C C . LYS A 1 977 ? -7.447 -60.447 -49.581 1.00 27.83 977 LYS A C 1
ATOM 7799 O O . LYS A 1 977 ? -6.855 -59.383 -49.643 1.00 27.83 977 LYS A O 1
ATOM 7804 N N . ASN A 1 978 ? -6.828 -61.633 -49.445 1.00 28.55 978 ASN A N 1
ATOM 7805 C CA . ASN A 1 978 ? -5.469 -62.074 -49.878 1.00 28.55 978 ASN A CA 1
ATOM 7806 C C . ASN A 1 978 ? -4.106 -61.419 -49.461 1.00 28.55 978 ASN A C 1
ATOM 7808 O O . ASN A 1 978 ? -3.912 -60.219 -49.574 1.00 28.55 978 ASN A O 1
ATOM 7812 N N . VAL A 1 979 ? -3.110 -62.330 -49.292 1.00 27.81 979 VAL A N 1
ATOM 7813 C CA . VAL A 1 979 ? -1.653 -62.282 -49.664 1.00 27.81 979 VAL A CA 1
ATOM 7814 C C . VAL A 1 979 ? -0.541 -62.010 -48.600 1.00 27.81 979 VAL A C 1
ATOM 7816 O O . VAL A 1 979 ? -0.269 -60.877 -48.243 1.00 27.81 979 VAL A O 1
ATOM 7819 N N . LEU A 1 980 ? 0.160 -63.114 -48.236 1.00 28.52 980 LEU A N 1
ATOM 7820 C CA . LEU A 1 980 ? 1.604 -63.341 -47.903 1.00 28.52 980 LEU A CA 1
ATOM 7821 C C . LEU A 1 980 ? 2.288 -62.578 -46.720 1.00 28.52 980 LEU A C 1
ATOM 7823 O O . LEU A 1 980 ? 2.289 -61.359 -46.700 1.00 28.52 980 LEU A O 1
ATOM 7827 N N . LYS A 1 981 ? 2.794 -63.280 -45.674 1.00 28.50 981 LYS A N 1
ATOM 7828 C CA . LYS A 1 981 ? 4.188 -63.804 -45.417 1.00 28.50 981 LYS A CA 1
ATOM 7829 C C . LYS A 1 981 ? 5.128 -62.802 -44.696 1.00 28.50 981 LYS A C 1
ATOM 7831 O O . LYS A 1 981 ? 5.059 -61.625 -45.008 1.00 28.50 981 LYS A O 1
ATOM 7836 N N . ASP A 1 982 ? 6.052 -63.159 -43.784 1.00 27.97 982 ASP A N 1
ATOM 7837 C CA . ASP A 1 982 ? 6.433 -64.419 -43.085 1.00 27.97 982 ASP A CA 1
ATOM 7838 C C . ASP A 1 982 ? 7.174 -64.091 -41.747 1.00 27.97 982 ASP A C 1
ATOM 7840 O O . ASP A 1 982 ? 7.975 -63.164 -41.740 1.00 27.97 982 ASP A O 1
ATOM 7844 N N . GLY A 1 983 ? 7.002 -64.923 -40.697 1.00 28.19 983 GLY A N 1
ATOM 7845 C CA . GLY A 1 983 ? 8.000 -65.278 -39.642 1.00 28.19 983 GLY A CA 1
ATOM 7846 C C . GLY A 1 983 ? 8.483 -64.249 -38.582 1.00 28.19 983 GLY A C 1
ATOM 7847 O O . GLY A 1 983 ? 8.468 -63.051 -38.823 1.00 28.19 983 GLY A O 1
ATOM 7848 N N . ALA A 1 984 ? 8.981 -64.646 -37.391 1.00 26.53 984 ALA A N 1
ATOM 7849 C CA . ALA A 1 984 ? 8.940 -65.940 -36.668 1.00 26.53 984 ALA A CA 1
ATOM 7850 C C . ALA A 1 984 ? 9.387 -65.797 -35.172 1.00 26.53 984 ALA A C 1
ATOM 7852 O O . ALA A 1 984 ? 10.160 -64.895 -34.880 1.00 26.53 984 ALA A O 1
ATOM 7853 N N . GLU A 1 985 ? 8.941 -66.727 -34.297 1.00 28.67 985 GLU A N 1
ATOM 7854 C CA . GLU A 1 985 ? 9.622 -67.317 -33.093 1.00 28.67 985 GLU A CA 1
ATOM 7855 C C . GLU A 1 985 ? 10.137 -66.444 -31.891 1.00 28.67 985 GLU A C 1
ATOM 7857 O O . GLU A 1 985 ? 10.587 -65.325 -32.079 1.00 28.67 985 GLU A O 1
ATOM 7862 N N . GLU A 1 986 ? 10.180 -66.876 -30.603 1.00 28.88 986 GLU A N 1
ATOM 7863 C CA . GLU A 1 986 ? 9.446 -67.911 -29.814 1.00 28.88 986 GLU A CA 1
ATOM 7864 C C . GLU A 1 986 ? 9.709 -67.856 -28.258 1.00 28.88 986 GLU A C 1
ATOM 7866 O O . GLU A 1 986 ? 10.826 -67.557 -27.856 1.00 28.88 986 GLU A O 1
ATOM 7871 N N . ARG A 1 987 ? 8.717 -68.274 -27.421 1.00 27.61 987 ARG A N 1
ATOM 7872 C CA . ARG A 1 987 ? 8.760 -68.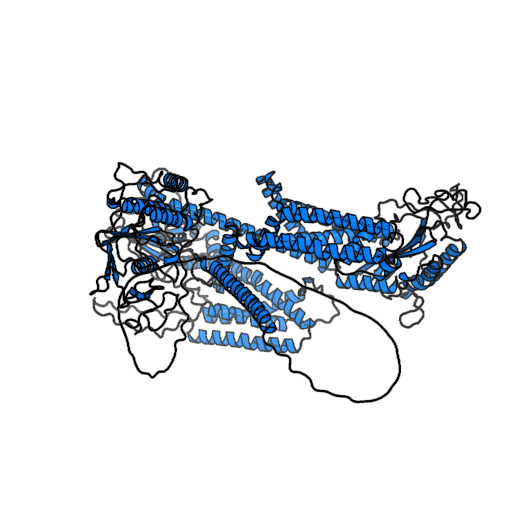894 -26.033 1.00 27.61 987 ARG A CA 1
ATOM 7873 C C . ARG A 1 987 ? 9.573 -68.189 -24.881 1.00 27.61 987 ARG A C 1
ATOM 7875 O O . ARG A 1 987 ? 10.148 -67.140 -25.112 1.00 27.61 987 ARG A O 1
ATOM 7882 N N . GLN A 1 988 ? 9.616 -68.585 -23.579 1.00 25.97 988 GLN A N 1
ATOM 7883 C CA . GLN A 1 988 ? 9.096 -69.724 -22.757 1.00 25.97 988 GLN A CA 1
ATOM 7884 C C . GLN A 1 988 ? 8.995 -69.404 -21.217 1.00 25.97 988 GLN A C 1
ATOM 7886 O O . GLN A 1 988 ? 9.422 -68.334 -20.798 1.00 25.97 988 GLN A O 1
ATOM 7891 N N . ALA A 1 989 ? 8.491 -70.334 -20.368 1.00 30.81 989 ALA A N 1
ATOM 7892 C CA . ALA A 1 989 ? 8.486 -70.311 -18.870 1.00 30.81 989 ALA A CA 1
ATOM 7893 C C . ALA A 1 989 ? 8.618 -71.742 -18.242 1.00 30.81 989 ALA A C 1
ATOM 7895 O O . ALA A 1 989 ? 8.334 -72.697 -18.972 1.00 30.81 989 ALA A O 1
ATOM 7896 N N . PRO A 1 990 ? 9.117 -71.928 -16.981 1.00 45.91 990 PRO A N 1
ATOM 7897 C CA . PRO A 1 990 ? 8.374 -72.437 -15.768 1.00 45.91 990 PRO A CA 1
ATOM 7898 C C . PRO A 1 990 ? 8.850 -71.758 -14.424 1.00 45.91 990 PRO A C 1
ATOM 7900 O O . PRO A 1 990 ? 9.582 -70.779 -14.532 1.00 45.91 990 PRO A O 1
ATOM 7903 N N . ARG A 1 991 ? 8.482 -72.030 -13.138 1.00 28.95 991 ARG A N 1
ATOM 7904 C CA . ARG A 1 991 ? 7.817 -73.094 -12.293 1.00 28.95 991 ARG A CA 1
ATOM 7905 C C . ARG A 1 991 ? 8.696 -74.269 -11.762 1.00 28.95 991 ARG A C 1
ATOM 7907 O O . ARG A 1 991 ? 9.652 -74.611 -12.444 1.00 28.95 991 ARG A O 1
ATOM 7914 N N . GLU A 1 992 ? 8.477 -74.927 -10.594 1.00 35.53 992 GLU A N 1
ATOM 7915 C CA . GLU A 1 992 ? 7.412 -74.891 -9.530 1.00 35.53 992 GLU A CA 1
ATOM 7916 C C . GLU A 1 992 ? 7.920 -74.359 -8.131 1.00 35.53 992 GLU A C 1
ATOM 7918 O O . GLU A 1 992 ? 8.300 -73.192 -8.148 1.00 35.53 992 GLU A O 1
ATOM 7923 N N . ASP A 1 993 ? 7.999 -74.963 -6.907 1.00 29.39 993 ASP A N 1
ATOM 7924 C CA . ASP A 1 993 ? 7.693 -76.285 -6.252 1.00 29.39 993 ASP A CA 1
ATOM 7925 C C . ASP A 1 993 ? 7.613 -76.176 -4.659 1.00 29.39 993 ASP A C 1
ATOM 7927 O O . ASP A 1 993 ? 7.479 -75.063 -4.148 1.00 29.39 993 ASP A O 1
ATOM 7931 N N . LEU A 1 994 ? 7.656 -77.276 -3.856 1.00 27.23 994 LEU A N 1
ATOM 7932 C CA . LEU A 1 994 ? 7.271 -77.438 -2.401 1.00 27.23 994 LEU A CA 1
ATOM 7933 C C . LEU A 1 994 ? 8.156 -78.482 -1.594 1.00 27.23 994 LEU A C 1
ATOM 7935 O O . LEU A 1 994 ? 9.227 -78.795 -2.110 1.00 27.23 994 LEU A O 1
ATOM 7939 N N . PRO A 1 995 ? 7.802 -79.166 -0.441 1.00 59.16 995 PRO A N 1
ATOM 7940 C CA . PRO A 1 995 ? 7.117 -78.902 0.879 1.00 59.16 995 PRO A CA 1
ATOM 7941 C C . PRO A 1 995 ? 7.876 -79.474 2.158 1.00 59.16 995 PRO A C 1
ATOM 7943 O O . PRO A 1 995 ? 9.033 -79.857 2.031 1.00 59.16 995 PRO A O 1
ATOM 7946 N N . VAL A 1 996 ? 7.242 -79.592 3.371 1.00 25.14 996 VAL A N 1
ATOM 7947 C CA . VAL A 1 996 ? 7.277 -80.729 4.394 1.00 25.14 996 VAL A CA 1
ATOM 7948 C C . VAL A 1 996 ? 6.548 -80.387 5.754 1.00 25.14 996 VAL A C 1
ATOM 7950 O O . VAL A 1 996 ? 6.237 -79.222 5.978 1.00 25.14 996 VAL A O 1
ATOM 7953 N N . ILE A 1 997 ? 6.154 -81.372 6.615 1.00 30.56 997 ILE A N 1
ATOM 7954 C CA . ILE A 1 997 ? 5.085 -81.277 7.679 1.00 30.56 997 ILE A CA 1
ATOM 7955 C C . ILE A 1 997 ? 5.275 -82.210 8.946 1.00 30.56 997 ILE A C 1
ATOM 7957 O O . ILE A 1 997 ? 6.203 -83.013 8.957 1.00 30.56 997 ILE A O 1
ATOM 7961 N N . VAL A 1 998 ? 4.309 -82.202 9.915 1.00 29.34 998 VAL A N 1
ATOM 7962 C CA . VAL A 1 998 ? 3.948 -83.180 11.026 1.00 29.34 998 VAL A CA 1
ATOM 7963 C C . VAL A 1 998 ? 4.439 -82.852 12.483 1.00 29.34 998 VAL A C 1
ATOM 7965 O O . VAL A 1 998 ? 5.566 -82.407 12.641 1.00 29.34 998 VAL A O 1
ATOM 7968 N N . ILE A 1 999 ? 3.609 -82.901 13.570 1.00 27.84 999 ILE A N 1
ATOM 7969 C CA . ILE A 1 999 ? 3.436 -83.963 14.639 1.00 27.84 999 ILE A CA 1
ATOM 7970 C C . ILE A 1 999 ? 2.253 -83.638 15.635 1.00 27.84 999 ILE A C 1
ATOM 7972 O O . ILE A 1 999 ? 1.875 -82.478 15.776 1.00 27.84 999 ILE A O 1
ATOM 7976 N N . ARG A 1 1000 ? 1.674 -84.649 16.341 1.00 31.22 1000 ARG A N 1
ATOM 7977 C CA . ARG A 1 1000 ? 0.573 -84.605 17.371 1.00 31.22 1000 ARG A CA 1
ATOM 7978 C C . ARG A 1 1000 ? 0.744 -85.686 18.485 1.00 31.22 1000 ARG A C 1
ATOM 7980 O O . ARG A 1 1000 ? 1.412 -86.677 18.196 1.00 31.22 1000 ARG A O 1
ATOM 7987 N N . PRO A 1 1001 ? 0.134 -85.564 19.700 1.00 44.81 1001 PRO A N 1
ATOM 7988 C CA . PRO A 1 1001 ? -0.759 -86.627 20.266 1.00 44.81 1001 PRO A CA 1
ATOM 7989 C C . PRO A 1 1001 ? -1.914 -86.132 21.223 1.00 44.81 1001 PRO A C 1
ATOM 7991 O O . PRO A 1 1001 ? -2.200 -84.940 21.251 1.00 44.81 1001 PRO A O 1
ATOM 7994 N N . ALA A 1 1002 ? -2.610 -87.032 21.964 1.00 30.62 1002 ALA A N 1
ATOM 7995 C CA . ALA A 1 1002 ? -3.792 -86.808 22.867 1.00 30.62 1002 ALA A CA 1
ATOM 7996 C C . ALA A 1 1002 ? -3.573 -87.408 24.304 1.00 30.62 1002 ALA A C 1
ATOM 7998 O O . ALA A 1 1002 ? -2.441 -87.802 24.567 1.00 30.62 1002 ALA A O 1
ATOM 7999 N N . SER A 1 1003 ? -4.474 -87.560 25.312 1.00 35.25 1003 SER A N 1
ATOM 8000 C CA . SER A 1 1003 ? -5.965 -87.641 25.527 1.00 35.25 1003 SER A CA 1
ATOM 8001 C C . SER A 1 1003 ? -6.282 -87.470 27.071 1.00 35.25 1003 SER A C 1
ATOM 8003 O O . SER A 1 1003 ? -5.402 -86.922 27.724 1.00 35.25 1003 SER A O 1
ATOM 8005 N N . HIS A 1 1004 ? -7.371 -87.836 27.809 1.00 31.72 1004 HIS A N 1
ATOM 8006 C CA . HIS A 1 1004 ? -8.666 -88.576 27.664 1.00 31.72 1004 HIS A CA 1
ATOM 8007 C C . HIS A 1 1004 ? -9.590 -88.387 28.936 1.00 31.72 1004 HIS A C 1
ATOM 8009 O O . HIS A 1 1004 ? -9.052 -88.464 30.034 1.00 31.72 1004 HIS A O 1
ATOM 8015 N N . ASN A 1 1005 ? -10.941 -88.311 28.806 1.00 30.62 1005 ASN A N 1
ATOM 8016 C CA . ASN A 1 1005 ? -12.037 -88.610 29.806 1.00 30.62 1005 ASN A CA 1
ATOM 8017 C C . ASN A 1 1005 ? -12.111 -87.840 31.180 1.00 30.62 1005 ASN A C 1
ATOM 8019 O O . ASN A 1 1005 ? -11.129 -87.243 31.589 1.00 30.62 1005 ASN A O 1
ATOM 8023 N N . ASN A 1 1006 ? -13.213 -87.769 31.976 1.00 28.94 1006 ASN A N 1
ATOM 8024 C CA . ASN A 1 1006 ? -14.562 -88.402 31.996 1.00 28.94 1006 ASN A CA 1
ATOM 8025 C C . ASN A 1 1006 ? -15.614 -87.581 32.830 1.00 28.94 1006 ASN A C 1
ATOM 8027 O O . ASN A 1 1006 ? -15.219 -86.979 33.823 1.00 28.94 1006 ASN A O 1
ATOM 8031 N N . GLY A 1 1007 ? -16.932 -87.691 32.547 1.00 25.88 1007 GLY A N 1
ATOM 8032 C CA . GLY A 1 1007 ? -18.069 -87.300 33.439 1.00 25.88 1007 GLY A CA 1
ATOM 8033 C C . GLY A 1 1007 ? -18.789 -85.959 33.114 1.00 25.88 1007 GLY A C 1
ATOM 8034 O O . GLY A 1 1007 ? -18.122 -84.936 33.102 1.00 25.88 1007 GLY A O 1
ATOM 8035 N N . VAL A 1 1008 ? -20.076 -85.894 32.693 1.00 30.02 1008 VAL A N 1
ATOM 8036 C CA . VAL A 1 1008 ? -21.355 -86.120 33.453 1.00 30.02 1008 VAL A CA 1
ATOM 8037 C C . VAL A 1 1008 ? -21.664 -84.915 34.378 1.00 30.02 1008 VAL A C 1
ATOM 8039 O O . VAL A 1 1008 ? -20.845 -84.656 35.250 1.00 30.02 1008 VAL A O 1
ATOM 8042 N N . VAL A 1 1009 ? -22.775 -84.144 34.298 1.00 29.62 1009 VAL A N 1
ATOM 8043 C CA . VAL A 1 1009 ? -24.075 -84.156 33.532 1.00 29.62 1009 VAL A CA 1
ATOM 8044 C C . VAL A 1 1009 ? -24.713 -82.703 33.630 1.00 29.62 1009 VAL A C 1
ATOM 8046 O O . VAL A 1 1009 ? -24.023 -81.864 34.203 1.00 29.62 1009 VAL A O 1
ATOM 8049 N N . ASP A 1 1010 ? -25.870 -82.192 33.131 1.00 27.36 1010 ASP A N 1
ATOM 8050 C CA . ASP A 1 1010 ? -27.203 -82.699 32.687 1.00 27.36 1010 ASP A CA 1
ATOM 8051 C C . ASP A 1 1010 ? -28.052 -81.734 31.769 1.00 27.36 1010 ASP A C 1
ATOM 8053 O O . ASP A 1 1010 ? -27.564 -80.705 31.305 1.00 27.36 1010 ASP A O 1
ATOM 8057 N N . GLU A 1 1011 ? -29.320 -82.116 31.511 1.00 30.53 1011 GLU A N 1
ATOM 8058 C CA . GLU A 1 1011 ? -30.490 -81.513 30.788 1.00 30.53 1011 GLU A CA 1
ATOM 8059 C C . GLU A 1 1011 ? -31.075 -80.151 31.310 1.00 30.53 1011 GLU A C 1
ATOM 8061 O O . GLU A 1 1011 ? -30.713 -79.733 32.404 1.00 30.53 1011 GLU A O 1
ATOM 8066 N N . SER A 1 1012 ? -32.069 -79.415 30.730 1.00 29.33 1012 SER A N 1
ATOM 8067 C CA . SER A 1 1012 ? -32.740 -79.175 29.396 1.00 29.33 1012 SER A CA 1
ATOM 8068 C C . SER A 1 1012 ? -33.775 -77.988 29.560 1.00 29.33 1012 SER A C 1
ATOM 8070 O O . SER A 1 1012 ? -33.852 -77.459 30.666 1.00 29.33 1012 SER A O 1
ATOM 8072 N N . GLY A 1 1013 ? -34.612 -77.439 28.637 1.00 27.55 1013 GLY A N 1
ATOM 8073 C CA . GLY A 1 1013 ? -34.845 -77.525 27.169 1.00 27.55 1013 GLY A CA 1
ATOM 8074 C C . GLY A 1 1013 ? -36.197 -76.882 26.666 1.00 27.55 1013 GLY A C 1
ATOM 8075 O O . GLY A 1 1013 ? -37.173 -76.871 27.405 1.00 27.55 1013 GLY A O 1
ATOM 8076 N N . ASN A 1 1014 ? -36.272 -76.451 25.381 1.00 29.39 1014 ASN A N 1
ATOM 8077 C CA . ASN A 1 1014 ? -37.454 -76.253 24.464 1.00 29.39 1014 ASN A CA 1
ATOM 8078 C C . ASN A 1 1014 ? -38.463 -75.040 24.435 1.00 29.39 1014 ASN A C 1
ATOM 8080 O O . ASN A 1 1014 ? -39.021 -74.620 25.440 1.00 29.39 1014 ASN A O 1
ATOM 8084 N N . SER A 1 1015 ? -38.858 -74.689 23.177 1.00 25.69 1015 SER A N 1
ATOM 8085 C CA . SER A 1 1015 ? -40.110 -74.044 22.628 1.00 25.69 1015 SER A CA 1
ATOM 8086 C C . SER A 1 1015 ? -40.458 -72.560 22.953 1.00 25.69 1015 SER A C 1
ATOM 8088 O O . SER A 1 1015 ? -40.388 -72.185 24.112 1.00 25.69 1015 SER A O 1
ATOM 8090 N N . ALA A 1 1016 ? -40.746 -71.612 22.023 1.00 28.22 1016 ALA A N 1
ATOM 8091 C CA . ALA A 1 1016 ? -41.704 -71.437 20.873 1.00 28.22 1016 ALA A CA 1
ATOM 8092 C C . ALA A 1 1016 ? -42.905 -70.499 21.263 1.00 28.22 1016 ALA A C 1
ATOM 8094 O O . ALA A 1 1016 ? -43.181 -70.399 22.450 1.00 28.22 1016 ALA A O 1
ATOM 8095 N N . MET A 1 1017 ? -43.660 -69.753 20.419 1.00 25.30 1017 MET A N 1
ATOM 8096 C CA . MET A 1 1017 ? -43.874 -69.672 18.948 1.00 25.30 1017 MET A CA 1
ATOM 8097 C C . MET A 1 1017 ? -44.583 -68.328 18.530 1.00 25.30 1017 MET A C 1
ATOM 8099 O O . MET A 1 1017 ? -45.110 -67.644 19.402 1.00 25.30 1017 MET A O 1
ATOM 8103 N N . ALA A 1 1018 ? -44.733 -68.063 17.212 1.00 26.11 1018 ALA A N 1
ATOM 8104 C CA . ALA A 1 1018 ? -45.746 -67.202 16.524 1.00 26.11 1018 ALA A CA 1
ATOM 8105 C C . ALA A 1 1018 ? -45.449 -65.696 16.225 1.00 26.11 1018 ALA A C 1
ATOM 8107 O O . ALA A 1 1018 ? -44.441 -65.151 16.661 1.00 26.11 1018 ALA A O 1
ATOM 8108 N N . GLU A 1 1019 ? -46.280 -65.072 15.362 1.00 26.44 1019 GLU A N 1
ATOM 8109 C CA . GLU A 1 1019 ? -45.884 -64.043 14.362 1.00 26.44 1019 GLU A CA 1
ATOM 8110 C C . GLU A 1 1019 ? -46.717 -62.720 14.321 1.00 26.44 1019 GLU A C 1
ATOM 8112 O O . GLU A 1 1019 ? -47.736 -62.587 14.994 1.00 26.44 1019 GLU A O 1
ATOM 8117 N N . VAL A 1 1020 ? -46.325 -61.837 13.372 1.00 26.59 1020 VAL A N 1
ATOM 8118 C CA . VAL A 1 1020 ? -47.029 -60.700 12.702 1.00 26.59 1020 VAL A CA 1
ATOM 8119 C C . VAL A 1 1020 ? -46.553 -59.280 13.092 1.00 26.59 1020 VAL A C 1
ATOM 8121 O O . VAL A 1 1020 ? -46.511 -58.912 14.259 1.00 26.59 1020 VAL A O 1
ATOM 8124 N N . GLY A 1 1021 ? -46.181 -58.477 12.076 1.00 24.30 1021 GLY A N 1
ATOM 8125 C CA . GLY A 1 1021 ? -45.669 -57.090 12.186 1.00 24.30 1021 GLY A CA 1
ATOM 8126 C C . GLY A 1 1021 ? -46.720 -55.992 11.886 1.00 24.30 1021 GLY A C 1
ATOM 8127 O O . GLY A 1 1021 ? -47.907 -56.280 12.037 1.00 24.30 1021 GLY A O 1
ATOM 8128 N N . PRO A 1 1022 ? -46.355 -54.765 11.416 1.00 44.22 1022 PRO A N 1
ATOM 8129 C CA . PRO A 1 1022 ? -45.070 -54.359 10.811 1.00 44.22 1022 PRO A CA 1
ATOM 8130 C C . PRO A 1 1022 ? -44.458 -53.018 11.322 1.00 44.22 1022 PRO A C 1
ATOM 8132 O O . PRO A 1 1022 ? -45.023 -52.336 12.171 1.00 44.22 1022 PRO A O 1
ATOM 8135 N N . SER A 1 1023 ? -43.369 -52.593 10.655 1.00 21.78 1023 SER A N 1
ATOM 8136 C CA . SER A 1 1023 ? -42.748 -51.243 10.584 1.00 21.78 1023 SER A CA 1
ATOM 8137 C C . SER A 1 1023 ? -41.599 -50.857 11.546 1.00 21.78 1023 SER A C 1
ATOM 8139 O O . SER A 1 1023 ? -41.654 -51.062 12.751 1.00 21.78 1023 SER A O 1
ATOM 8141 N N . SER A 1 1024 ? -40.571 -50.243 10.934 1.00 24.89 1024 SER A N 1
ATOM 8142 C CA . SER A 1 1024 ? -39.499 -49.382 11.479 1.00 24.89 1024 SER A CA 1
ATOM 8143 C C . SER A 1 1024 ? -38.696 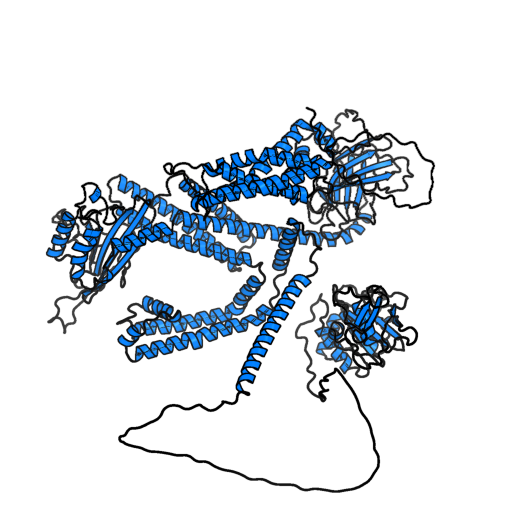-49.811 12.724 1.00 24.89 1024 SER A C 1
ATOM 8145 O O . SER A 1 1024 ? -38.997 -49.347 13.824 1.00 24.89 1024 SER A O 1
ATOM 8147 N N . SER A 1 1025 ? -37.561 -50.493 12.507 1.00 25.64 1025 SER A N 1
ATOM 8148 C CA . SER A 1 1025 ? -36.272 -50.206 13.183 1.00 25.64 1025 SER A CA 1
ATOM 8149 C C . SER A 1 1025 ? -35.136 -51.112 12.673 1.00 25.64 1025 SER A C 1
ATOM 8151 O O . SER A 1 1025 ? -35.004 -52.250 13.108 1.00 25.64 1025 SER A O 1
ATOM 8153 N N . ASP A 1 1026 ? -34.272 -50.601 11.789 1.00 23.89 1026 ASP A N 1
ATOM 8154 C CA . ASP A 1 1026 ? -33.024 -51.303 11.446 1.00 23.89 1026 ASP A CA 1
ATOM 8155 C C . ASP A 1 1026 ? -31.980 -51.055 12.545 1.00 23.89 1026 ASP A C 1
ATOM 8157 O O . ASP A 1 1026 ? -31.441 -49.955 12.693 1.00 23.89 1026 ASP A O 1
ATOM 8161 N N . SER A 1 1027 ? -31.729 -52.086 13.349 1.00 22.17 1027 SER A N 1
ATOM 8162 C CA . SER A 1 1027 ? -30.677 -52.124 14.363 1.00 22.17 1027 SER A CA 1
ATOM 8163 C C . SER A 1 1027 ? -29.291 -52.271 13.735 1.00 22.17 1027 SER A C 1
ATOM 8165 O O . SER A 1 1027 ? -29.118 -53.074 12.821 1.00 22.17 1027 SER A O 1
ATOM 8167 N N . TYR A 1 1028 ? -28.290 -51.600 14.309 1.00 25.67 1028 TYR A N 1
ATOM 8168 C CA . TYR A 1 1028 ? -26.891 -52.024 14.197 1.00 25.67 1028 TYR A CA 1
ATOM 8169 C C . TYR A 1 1028 ? -26.447 -52.693 15.501 1.00 25.67 1028 TYR A C 1
ATOM 8171 O O . TYR A 1 1028 ? -26.943 -52.358 16.577 1.00 25.67 1028 TYR A O 1
ATOM 8179 N N . GLU A 1 1029 ? -25.574 -53.687 15.365 1.00 25.94 1029 GLU A N 1
ATOM 8180 C CA . GLU A 1 1029 ? -25.282 -54.704 16.379 1.00 25.94 1029 GLU A CA 1
ATOM 8181 C C . GLU A 1 1029 ? -24.230 -54.258 17.412 1.00 25.94 1029 GLU A C 1
ATOM 8183 O O . GLU A 1 1029 ? -23.485 -53.298 17.208 1.00 25.94 1029 GLU A O 1
ATOM 8188 N N . GLU A 1 1030 ? -24.158 -54.979 18.534 1.00 24.88 1030 GLU A N 1
ATOM 8189 C CA . GLU A 1 1030 ? -23.128 -54.793 19.561 1.00 24.88 1030 GLU A CA 1
ATOM 8190 C C . GLU A 1 1030 ? -21.810 -55.477 19.149 1.00 24.88 1030 GLU A C 1
ATOM 8192 O O . GLU A 1 1030 ? -21.671 -56.698 19.265 1.00 24.88 1030 GLU A O 1
ATOM 8197 N N . GLU A 1 1031 ? -20.795 -54.708 18.739 1.00 25.06 1031 GLU A N 1
ATOM 8198 C CA . GLU A 1 1031 ? -19.424 -55.234 18.713 1.00 25.06 1031 GLU A CA 1
ATOM 8199 C C . GLU A 1 1031 ? -18.852 -55.306 20.135 1.00 25.06 1031 GLU A C 1
ATOM 8201 O O . GLU A 1 1031 ? -18.655 -54.301 20.822 1.00 25.06 1031 GLU A O 1
ATOM 8206 N N . ASN A 1 1032 ? -18.552 -56.531 20.565 1.00 23.00 1032 ASN A N 1
ATOM 8207 C CA . ASN A 1 1032 ? -17.879 -56.808 21.827 1.00 23.00 1032 ASN A CA 1
ATOM 8208 C C . ASN A 1 1032 ? -16.400 -56.403 21.723 1.00 23.00 1032 ASN A C 1
ATOM 8210 O O . ASN A 1 1032 ? -15.583 -57.156 21.190 1.00 23.00 1032 ASN A O 1
ATOM 8214 N N . VAL A 1 1033 ? -16.033 -55.243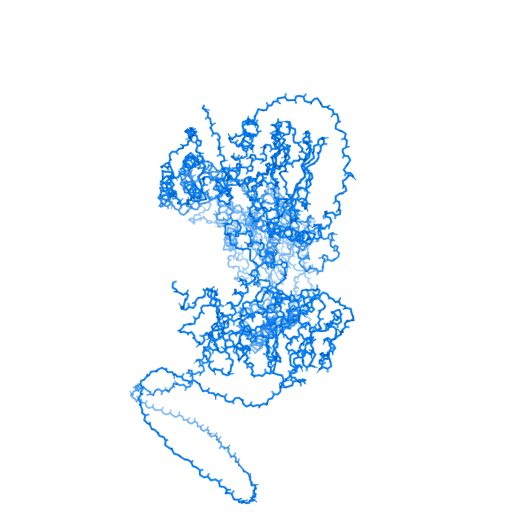 22.271 1.00 26.38 1033 VAL A N 1
ATOM 8215 C CA . VAL A 1 1033 ? -14.620 -54.898 22.489 1.00 26.38 1033 VAL A CA 1
ATOM 8216 C C . VAL A 1 1033 ? -14.133 -55.630 23.737 1.00 26.38 1033 VAL A C 1
ATOM 8218 O O . VAL A 1 1033 ? -14.512 -55.292 24.857 1.00 26.38 1033 VAL A O 1
ATOM 8221 N N . ALA A 1 1034 ? -13.311 -56.657 23.525 1.00 25.06 1034 ALA A N 1
ATOM 8222 C CA . ALA A 1 1034 ? -12.667 -57.411 24.594 1.00 25.06 1034 ALA A CA 1
ATOM 8223 C C . ALA A 1 1034 ? -11.689 -56.545 25.412 1.00 25.06 1034 ALA A C 1
ATOM 8225 O O . ALA A 1 1034 ? -11.204 -55.509 24.955 1.00 25.06 1034 ALA A O 1
ATOM 8226 N N . GLU A 1 1035 ? -11.394 -57.000 26.628 1.00 35.06 1035 GLU A N 1
ATOM 8227 C CA . GLU A 1 1035 ? -10.451 -56.352 27.538 1.00 35.06 1035 GLU A CA 1
ATOM 8228 C C . GLU A 1 1035 ? -8.997 -56.360 27.017 1.00 35.06 1035 GLU A C 1
ATOM 8230 O O . GLU A 1 1035 ? -8.617 -57.143 26.147 1.00 35.06 1035 GLU A O 1
ATOM 8235 N N . ASP A 1 1036 ? -8.178 -55.527 27.668 1.00 29.23 1036 ASP A N 1
ATOM 8236 C CA . ASP A 1 1036 ? -6.709 -55.558 27.698 1.00 29.23 1036 ASP A CA 1
ATOM 8237 C C . ASP A 1 1036 ? -5.926 -55.063 26.458 1.00 29.23 1036 ASP A C 1
ATOM 8239 O O . ASP A 1 1036 ? -5.504 -55.836 25.590 1.00 29.23 1036 ASP A O 1
ATOM 8243 N N . LYS A 1 1037 ? -5.602 -53.753 26.470 1.00 30.23 1037 LYS A N 1
ATOM 8244 C CA . LYS A 1 1037 ? -4.194 -53.294 26.416 1.00 30.23 1037 LYS A CA 1
ATOM 8245 C C . LYS A 1 1037 ? -3.952 -51.828 26.799 1.00 30.23 1037 LYS A C 1
ATOM 8247 O O . LYS A 1 1037 ? -4.720 -50.932 26.466 1.00 30.23 1037 LYS A O 1
ATOM 8252 N N . ASP A 1 1038 ? -2.807 -51.623 27.450 1.00 29.91 1038 ASP A N 1
ATOM 8253 C CA . ASP A 1 1038 ? -1.978 -50.408 27.466 1.00 29.91 1038 ASP A CA 1
ATOM 8254 C C . ASP A 1 1038 ? -2.641 -49.068 27.848 1.00 29.91 1038 ASP A C 1
ATOM 8256 O O . ASP A 1 1038 ? -2.662 -48.099 27.086 1.00 29.91 1038 ASP A O 1
ATOM 8260 N N . LEU A 1 1039 ? -3.065 -48.957 29.116 1.00 36.47 1039 LEU A N 1
ATOM 8261 C CA . LEU A 1 1039 ? -3.477 -47.689 29.741 1.00 36.47 1039 LEU A CA 1
ATOM 8262 C C . LEU A 1 1039 ? -2.272 -46.760 30.032 1.00 36.47 1039 LEU A C 1
ATOM 8264 O O . LEU A 1 1039 ? -1.889 -46.534 31.189 1.00 36.47 1039 LEU A O 1
ATOM 8268 N N . ALA A 1 1040 ? -1.656 -46.243 28.967 1.00 32.28 1040 ALA A N 1
ATOM 8269 C CA . ALA A 1 1040 ? -0.483 -45.376 29.012 1.00 32.28 1040 ALA A CA 1
ATOM 8270 C C . ALA A 1 1040 ? -0.723 -44.104 29.848 1.00 32.28 1040 ALA A C 1
ATOM 8272 O O . ALA A 1 1040 ? -1.722 -43.401 29.692 1.00 32.28 1040 ALA A O 1
ATOM 8273 N N . VAL A 1 1041 ? 0.223 -43.779 30.736 1.00 38.81 1041 VAL A N 1
ATOM 8274 C CA . VAL A 1 1041 ? 0.158 -42.558 31.551 1.00 38.81 1041 VAL A CA 1
ATOM 8275 C C . VAL A 1 1041 ? 0.477 -41.349 30.675 1.00 38.81 1041 VAL A C 1
ATOM 8277 O O . VAL A 1 1041 ? 1.623 -41.161 30.262 1.00 38.81 1041 VAL A O 1
ATOM 8280 N N . VAL A 1 1042 ? -0.520 -40.490 30.450 1.00 39.62 1042 VAL A N 1
ATOM 8281 C CA . VAL A 1 1042 ? -0.304 -39.133 29.930 1.00 39.62 1042 VAL A CA 1
ATOM 8282 C C . VAL A 1 1042 ? 0.473 -38.346 30.985 1.00 39.62 1042 VAL A C 1
ATOM 8284 O O . VAL A 1 1042 ? -0.098 -37.811 31.934 1.00 39.62 1042 VAL A O 1
ATOM 8287 N N . LYS A 1 1043 ? 1.799 -38.302 30.841 1.00 39.22 1043 LYS A N 1
ATOM 8288 C CA . LYS A 1 1043 ? 2.655 -37.436 31.654 1.00 39.22 1043 LYS A CA 1
ATOM 8289 C C . LYS A 1 1043 ? 2.359 -35.986 31.287 1.00 39.22 1043 LYS A C 1
ATOM 8291 O O . LYS A 1 1043 ? 2.538 -35.606 30.131 1.00 39.22 1043 LYS A O 1
ATOM 8296 N N . SER A 1 1044 ? 1.964 -35.168 32.259 1.00 38.25 1044 SER A N 1
ATOM 8297 C CA . SER A 1 1044 ? 1.910 -33.716 32.090 1.00 38.25 1044 SER A CA 1
ATOM 8298 C C . SER A 1 1044 ? 3.335 -33.184 31.899 1.00 38.25 1044 SER A C 1
ATOM 8300 O O . SER A 1 1044 ? 4.094 -32.981 32.842 1.00 38.25 1044 SER A O 1
ATOM 8302 N N . SER A 1 1045 ? 3.728 -32.985 30.638 1.00 37.00 1045 SER A N 1
ATOM 8303 C CA . SER A 1 1045 ? 5.060 -32.503 30.244 1.00 37.00 1045 SER A CA 1
ATOM 8304 C C . SER A 1 1045 ? 5.274 -31.005 30.504 1.00 37.00 1045 SER A C 1
ATOM 8306 O O . SER A 1 1045 ? 6.321 -30.457 30.165 1.00 37.00 1045 SER A O 1
ATOM 8308 N N . THR A 1 1046 ? 4.285 -30.335 31.094 1.00 44.81 1046 THR A N 1
ATOM 8309 C CA . THR A 1 1046 ? 4.290 -28.916 31.454 1.00 44.81 1046 THR A CA 1
ATOM 8310 C C . THR A 1 1046 ? 4.317 -28.756 32.976 1.00 44.81 1046 THR A C 1
ATOM 8312 O O . THR A 1 1046 ? 3.450 -29.324 33.643 1.00 44.81 1046 THR A O 1
ATOM 8315 N N . PRO A 1 1047 ? 5.241 -27.965 33.556 1.00 55.53 1047 PRO A N 1
ATOM 8316 C CA . PRO A 1 1047 ? 5.211 -27.672 34.987 1.00 55.53 1047 PRO A CA 1
ATOM 8317 C C . PRO A 1 1047 ? 3.934 -26.901 35.355 1.00 55.53 1047 PRO A C 1
ATOM 8319 O O . PRO A 1 1047 ? 3.507 -26.015 34.610 1.00 55.53 1047 PRO A O 1
ATOM 8322 N N . LEU A 1 1048 ? 3.347 -27.213 36.516 1.00 63.50 1048 LEU A N 1
ATOM 8323 C CA . LEU A 1 1048 ? 2.142 -26.551 37.030 1.00 63.50 1048 LEU A CA 1
ATOM 8324 C C . LEU A 1 1048 ? 2.429 -25.067 37.303 1.00 63.50 1048 LEU A C 1
ATOM 8326 O O . LEU A 1 1048 ? 2.950 -24.703 38.357 1.00 63.50 1048 LEU A O 1
ATOM 8330 N N . SER A 1 1049 ? 2.095 -24.195 36.350 1.00 52.53 1049 SER A N 1
ATOM 8331 C CA . SER A 1 1049 ? 2.381 -22.764 36.461 1.00 52.53 1049 SER A CA 1
ATOM 8332 C C . SER A 1 1049 ? 1.699 -22.152 37.685 1.00 52.53 1049 SER A C 1
ATOM 8334 O O . SER A 1 1049 ? 0.511 -22.382 37.924 1.00 52.53 1049 SER A O 1
ATOM 8336 N N . LEU A 1 1050 ? 2.450 -21.354 38.443 1.00 53.41 1050 LEU A N 1
ATOM 8337 C CA . LEU A 1 1050 ? 1.941 -20.577 39.570 1.00 53.41 1050 LEU A CA 1
ATOM 8338 C C . LEU A 1 1050 ? 0.961 -19.507 39.056 1.00 53.41 1050 LEU A C 1
ATOM 8340 O O . LEU A 1 1050 ? 1.286 -18.821 38.087 1.00 53.41 1050 LEU A O 1
ATOM 8344 N N . GLY A 1 1051 ? -0.209 -19.367 39.687 1.00 58.84 1051 GLY A N 1
ATOM 8345 C CA . GLY A 1 1051 ? -1.241 -18.419 39.244 1.00 58.84 1051 GLY A CA 1
ATOM 8346 C C . GLY A 1 1051 ? -1.887 -18.791 37.901 1.00 58.84 1051 GLY A C 1
ATOM 8347 O O . GLY A 1 1051 ? -1.852 -17.991 36.967 1.00 58.84 1051 GLY A O 1
ATOM 8348 N N . LYS A 1 1052 ? -2.388 -20.035 37.788 1.00 71.69 1052 LYS A N 1
ATOM 8349 C CA . LYS A 1 1052 ? -3.356 -20.482 36.764 1.00 71.69 1052 LYS A CA 1
ATOM 8350 C C . LYS A 1 1052 ? -4.215 -21.632 37.290 1.00 71.69 1052 LYS A C 1
ATOM 8352 O O . LYS A 1 1052 ? -3.720 -22.476 38.036 1.00 71.69 1052 LYS A O 1
ATOM 8357 N N . MET A 1 1053 ? -5.451 -21.755 36.818 1.00 79.56 1053 MET A N 1
ATOM 8358 C CA . MET A 1 1053 ? -6.320 -22.904 37.127 1.00 79.56 1053 MET A CA 1
ATOM 8359 C C . MET A 1 1053 ? -5.739 -24.236 36.618 1.00 79.56 1053 MET A C 1
ATOM 8361 O O . MET A 1 1053 ? -5.024 -24.256 35.615 1.00 79.56 1053 MET A O 1
ATOM 8365 N N . LEU A 1 1054 ? -6.069 -25.350 37.284 1.00 83.56 1054 LEU A N 1
ATOM 8366 C CA . LEU A 1 1054 ? -5.756 -26.695 36.778 1.00 83.56 1054 LEU A CA 1
ATOM 8367 C C . LEU A 1 1054 ? -6.565 -27.006 35.511 1.00 83.56 1054 LEU A C 1
ATOM 8369 O O . LEU A 1 1054 ? -7.755 -26.687 35.433 1.00 83.56 1054 LEU A O 1
ATOM 8373 N N . THR A 1 1055 ? -5.925 -27.652 34.535 1.00 82.75 1055 THR A N 1
ATOM 8374 C CA . THR A 1 1055 ? -6.556 -28.056 33.273 1.00 82.75 1055 THR A CA 1
ATOM 8375 C C . THR A 1 1055 ? -7.294 -29.390 33.409 1.00 82.75 1055 THR A C 1
ATOM 8377 O O . THR A 1 1055 ? -7.052 -30.159 34.339 1.00 82.75 1055 THR A O 1
ATOM 8380 N N . TYR A 1 1056 ? -8.150 -29.714 32.433 1.00 82.06 1056 TYR A N 1
ATOM 8381 C CA . TYR A 1 1056 ? -8.797 -31.030 32.331 1.00 82.06 1056 TYR A CA 1
ATOM 8382 C C . TYR A 1 1056 ? -7.783 -32.185 32.385 1.00 82.06 1056 TYR A C 1
ATOM 8384 O O . TYR A 1 1056 ? -8.046 -33.190 33.040 1.00 82.06 1056 TYR A O 1
ATOM 8392 N N . ASN A 1 1057 ? -6.602 -32.016 31.778 1.00 81.44 1057 ASN A N 1
ATOM 8393 C CA . ASN A 1 1057 ? -5.539 -33.023 31.786 1.00 81.44 1057 ASN A CA 1
ATOM 8394 C C . ASN A 1 1057 ? -4.953 -33.234 33.192 1.00 81.44 1057 ASN A C 1
ATOM 8396 O O . ASN A 1 1057 ? -4.712 -34.374 33.582 1.00 81.44 1057 ASN A O 1
ATOM 8400 N N . ASP A 1 1058 ? -4.767 -32.162 33.971 1.00 85.69 1058 ASP A N 1
ATOM 8401 C CA . ASP A 1 1058 ? -4.251 -32.245 35.346 1.00 85.69 1058 ASP A CA 1
ATOM 8402 C C . ASP A 1 1058 ? -5.263 -32.928 36.277 1.00 85.69 1058 ASP A C 1
ATOM 8404 O O . ASP A 1 1058 ? -4.910 -33.822 37.049 1.00 85.69 1058 ASP A O 1
ATOM 8408 N N . ILE A 1 1059 ? -6.544 -32.552 36.165 1.00 90.06 1059 ILE A N 1
ATOM 8409 C CA . ILE A 1 1059 ? -7.635 -33.201 36.903 1.00 90.06 1059 ILE A CA 1
ATOM 8410 C C . ILE A 1 1059 ? -7.719 -34.684 36.526 1.00 90.06 1059 ILE A C 1
ATOM 8412 O O . ILE A 1 1059 ? -7.758 -35.540 37.407 1.00 90.06 1059 ILE A O 1
ATOM 8416 N N . GLN A 1 1060 ? -7.700 -35.015 35.234 1.00 88.75 1060 GLN A N 1
ATOM 8417 C CA . GLN A 1 1060 ? -7.850 -36.392 34.772 1.00 88.75 1060 GLN A CA 1
ATOM 8418 C C . GLN A 1 1060 ? -6.633 -37.272 35.108 1.00 88.75 1060 GLN A C 1
ATOM 8420 O O . GLN A 1 1060 ? -6.799 -38.449 35.436 1.00 88.75 1060 GLN A O 1
ATOM 8425 N N . ALA A 1 1061 ? -5.419 -36.711 35.133 1.00 85.19 1061 ALA A N 1
ATOM 8426 C CA . ALA A 1 1061 ? -4.245 -37.386 35.683 1.00 85.19 1061 ALA A CA 1
ATOM 8427 C C . ALA A 1 1061 ? -4.447 -37.735 37.171 1.00 85.19 1061 ALA A C 1
ATOM 8429 O O . ALA A 1 1061 ? -4.230 -38.882 37.569 1.00 85.19 1061 ALA A O 1
ATOM 8430 N N . ALA A 1 1062 ? -4.947 -36.793 37.980 1.00 89.50 1062 ALA A N 1
ATOM 8431 C CA . ALA A 1 1062 ? -5.254 -37.041 39.389 1.00 89.50 1062 ALA A CA 1
ATOM 8432 C C . ALA A 1 1062 ? -6.380 -38.077 39.585 1.00 89.50 1062 ALA A C 1
ATOM 8434 O O . ALA A 1 1062 ? -6.243 -38.964 40.429 1.00 89.50 1062 ALA A O 1
ATOM 8435 N N . GLN A 1 1063 ? -7.450 -38.038 38.781 1.00 91.62 1063 GLN A N 1
ATOM 8436 C CA . GLN A 1 1063 ? -8.516 -39.049 38.832 1.00 91.62 1063 GLN A CA 1
ATOM 8437 C C . GLN A 1 1063 ? -8.006 -40.451 38.483 1.00 91.62 1063 GLN A C 1
ATOM 8439 O O . GLN A 1 1063 ? -8.371 -41.421 39.145 1.00 91.62 1063 GLN A O 1
ATOM 8444 N N . ASN A 1 1064 ? -7.130 -40.572 37.482 1.00 89.38 1064 ASN A N 1
ATOM 8445 C CA . ASN A 1 1064 ? -6.533 -41.852 37.104 1.00 89.38 1064 ASN A CA 1
ATOM 8446 C C . ASN A 1 1064 ? -5.608 -42.415 38.201 1.00 89.38 1064 ASN A C 1
ATOM 8448 O O . ASN A 1 1064 ? -5.605 -43.628 38.416 1.00 89.38 1064 ASN A O 1
ATOM 8452 N N . LEU A 1 1065 ? -4.880 -41.568 38.941 1.00 90.12 1065 LEU A N 1
ATOM 8453 C CA . LEU A 1 1065 ? -4.115 -41.996 40.122 1.00 90.12 1065 LEU A CA 1
ATOM 8454 C C . LEU A 1 1065 ? -5.032 -42.416 41.284 1.00 90.12 1065 LEU A C 1
ATOM 8456 O O . LEU A 1 1065 ? -4.833 -43.490 41.851 1.00 90.12 1065 LEU A O 1
ATOM 8460 N N . LEU A 1 1066 ? -6.082 -41.644 41.588 1.00 90.38 1066 LEU A N 1
ATOM 8461 C CA . LEU A 1 1066 ? -7.089 -42.009 42.596 1.00 90.38 1066 LEU A CA 1
ATOM 8462 C C . LEU A 1 1066 ? -7.752 -43.357 42.283 1.00 90.38 1066 LEU A C 1
ATOM 8464 O O . LEU A 1 1066 ? -7.823 -44.214 43.161 1.00 90.38 1066 LEU A O 1
ATOM 8468 N N . ARG A 1 1067 ? -8.169 -43.590 41.031 1.00 89.56 1067 ARG A N 1
ATOM 8469 C CA . ARG A 1 1067 ? -8.807 -44.850 40.607 1.00 89.56 1067 ARG A CA 1
ATOM 8470 C C . ARG A 1 1067 ? -7.857 -46.053 40.710 1.00 89.56 1067 ARG A C 1
ATOM 8472 O O . ARG A 1 1067 ? -8.306 -47.150 41.023 1.00 89.56 1067 ARG A O 1
ATOM 8479 N N . ARG A 1 1068 ? -6.547 -45.849 40.500 1.00 87.69 1068 ARG A N 1
ATOM 8480 C CA . ARG A 1 1068 ? -5.501 -46.869 40.731 1.00 87.69 1068 ARG A CA 1
ATOM 8481 C C . ARG A 1 1068 ? -5.258 -47.142 42.221 1.00 87.69 1068 ARG A C 1
ATOM 8483 O O . ARG A 1 1068 ? -4.999 -48.284 42.585 1.00 87.69 1068 ARG A O 1
ATOM 8490 N N . GLN A 1 1069 ? -5.328 -46.121 43.077 1.00 90.31 1069 GLN A N 1
ATOM 8491 C CA . GLN A 1 1069 ? -5.110 -46.259 44.525 1.00 90.31 1069 GLN A CA 1
ATOM 8492 C C . GLN A 1 1069 ? -6.326 -46.835 45.271 1.00 90.31 1069 GLN A C 1
ATOM 8494 O O . GLN A 1 1069 ? -6.145 -47.571 46.238 1.00 90.31 1069 GLN A O 1
ATOM 8499 N N . TYR A 1 1070 ? -7.546 -46.528 44.821 1.00 89.12 1070 TYR A N 1
ATOM 8500 C CA . TYR A 1 1070 ? -8.797 -46.878 45.502 1.00 89.12 1070 TYR A CA 1
ATOM 8501 C C . TYR A 1 1070 ? -9.821 -47.501 44.526 1.00 89.12 1070 TYR A C 1
ATOM 8503 O O . TYR A 1 1070 ? -10.889 -46.927 44.304 1.00 89.12 1070 TYR A O 1
ATOM 8511 N N . PRO A 1 1071 ? -9.549 -48.693 43.952 1.00 84.56 1071 PRO A N 1
ATOM 8512 C CA . PRO A 1 1071 ? -10.388 -49.310 42.911 1.00 84.56 1071 PRO A CA 1
ATOM 8513 C C . PRO A 1 1071 ? -11.806 -49.709 43.367 1.00 84.56 1071 PRO A C 1
ATOM 8515 O O . PRO A 1 1071 ? -12.624 -50.107 42.546 1.00 84.56 1071 PRO A O 1
ATOM 8518 N N . ALA A 1 1072 ? -12.114 -49.607 44.665 1.00 81.19 1072 ALA A N 1
ATOM 8519 C CA . ALA A 1 1072 ? -13.451 -49.835 45.216 1.00 81.19 1072 ALA A CA 1
ATOM 8520 C C . ALA A 1 1072 ? -14.385 -48.605 45.136 1.00 81.19 1072 ALA A C 1
ATOM 8522 O O . ALA A 1 1072 ? -15.569 -48.727 45.452 1.00 81.19 1072 ALA A O 1
ATOM 8523 N N . LEU A 1 1073 ? -13.879 -47.425 44.751 1.00 84.81 1073 LEU A N 1
ATOM 8524 C CA . LEU A 1 1073 ? -14.689 -46.217 44.570 1.00 84.81 1073 LEU A CA 1
ATOM 8525 C C . LEU A 1 1073 ? -15.278 -46.153 43.157 1.00 84.81 1073 LEU A C 1
ATOM 8527 O O . LEU A 1 1073 ? -14.548 -46.180 42.168 1.00 84.81 1073 LEU A O 1
ATOM 8531 N N . GLN A 1 1074 ? -16.601 -46.006 43.066 1.00 86.94 1074 GLN A N 1
ATOM 8532 C CA . GLN A 1 1074 ? -17.279 -45.717 41.800 1.00 86.94 1074 GLN A CA 1
ATOM 8533 C C . GLN A 1 1074 ? -17.160 -44.229 41.419 1.00 86.94 1074 GLN A C 1
ATOM 8535 O O . GLN A 1 1074 ? -16.962 -43.370 42.281 1.00 86.94 1074 GLN A O 1
ATOM 8540 N N . GLY A 1 1075 ? -17.334 -43.919 40.131 1.00 85.88 1075 GLY A N 1
ATOM 8541 C CA . GLY A 1 1075 ? -17.184 -42.566 39.588 1.00 85.88 1075 GLY A CA 1
ATOM 8542 C C . GLY A 1 1075 ? -15.765 -42.300 39.082 1.00 85.88 1075 GLY A C 1
ATOM 8543 O O . GLY A 1 1075 ? -15.173 -43.155 38.420 1.00 85.88 1075 GLY A O 1
ATOM 8544 N N . LEU A 1 1076 ? -15.229 -41.110 39.372 1.00 88.62 1076 LEU A N 1
ATOM 8545 C CA . LEU A 1 1076 ? -13.958 -40.603 38.831 1.00 88.62 1076 LEU A CA 1
ATOM 8546 C C . LEU A 1 1076 ? -13.870 -40.686 37.290 1.00 88.62 1076 LEU A C 1
ATOM 8548 O O . LEU A 1 1076 ? -12.791 -40.909 36.738 1.00 88.62 1076 LEU A O 1
ATOM 8552 N N . GLU A 1 1077 ? -14.989 -40.550 36.576 1.00 86.81 1077 GLU A N 1
ATOM 8553 C CA . GLU A 1 1077 ? -15.009 -40.505 35.110 1.00 86.81 1077 GLU A CA 1
ATOM 8554 C C . GLU A 1 1077 ? -14.457 -39.177 34.580 1.00 86.81 1077 GLU A C 1
ATOM 8556 O O . GLU A 1 1077 ? -14.456 -38.168 35.288 1.00 86.81 1077 GLU A O 1
ATOM 8561 N N . ASP A 1 1078 ? -13.998 -39.166 33.323 1.00 83.94 1078 ASP A N 1
ATOM 8562 C CA . ASP A 1 1078 ? -13.439 -37.969 32.685 1.00 83.94 1078 ASP A CA 1
ATOM 8563 C C . ASP A 1 1078 ? -14.416 -36.777 32.776 1.00 83.94 1078 ASP A C 1
ATOM 8565 O O . ASP A 1 1078 ? -15.549 -36.908 32.296 1.00 83.94 1078 ASP A O 1
ATOM 8569 N N . PRO A 1 1079 ? -14.032 -35.618 33.355 1.00 82.31 1079 PRO A N 1
ATOM 8570 C CA . PRO A 1 1079 ? -14.970 -34.517 33.572 1.00 82.31 1079 PRO A CA 1
ATOM 8571 C C . PRO A 1 1079 ? -15.546 -33.958 32.266 1.00 82.31 1079 PRO A C 1
ATOM 8573 O O . PRO A 1 1079 ? -16.619 -33.353 32.269 1.00 82.31 1079 PRO A O 1
ATOM 8576 N N . VAL A 1 1080 ? -14.860 -34.197 31.142 1.00 79.19 1080 VAL A N 1
ATOM 8577 C CA . VAL A 1 1080 ? -15.304 -33.835 29.795 1.00 79.19 1080 VAL A CA 1
ATOM 8578 C C . VAL A 1 1080 ? -16.605 -34.558 29.408 1.00 79.19 1080 VAL A C 1
ATOM 8580 O O . VAL A 1 1080 ? -17.445 -33.967 28.727 1.00 79.19 1080 VAL A O 1
ATOM 8583 N N . PHE A 1 1081 ? -16.861 -35.784 29.892 1.00 80.69 1081 PHE A N 1
ATOM 8584 C CA . PHE A 1 1081 ? -18.127 -36.486 29.617 1.00 80.69 1081 PHE A CA 1
ATOM 8585 C C . PHE A 1 1081 ? -19.352 -35.761 30.201 1.00 80.69 1081 PHE A C 1
ATOM 8587 O O . PHE A 1 1081 ? -20.428 -35.824 29.608 1.00 80.69 1081 PHE A O 1
ATOM 8594 N N . GLY A 1 1082 ? -19.191 -35.015 31.301 1.00 69.81 1082 GLY A N 1
ATOM 8595 C CA . GLY A 1 1082 ? -20.241 -34.182 31.900 1.00 69.81 1082 GLY A CA 1
ATOM 8596 C C . GLY A 1 1082 ? -20.561 -32.886 31.139 1.00 69.81 1082 GLY A C 1
ATOM 8597 O O . GLY A 1 1082 ? -21.466 -32.151 31.541 1.00 69.81 1082 GLY A O 1
ATOM 8598 N N . LEU A 1 1083 ? -19.823 -32.577 30.067 1.00 67.56 1083 LEU A N 1
ATOM 8599 C CA . LEU A 1 1083 ? -20.013 -31.386 29.226 1.00 67.56 1083 LEU A CA 1
ATOM 8600 C C . LEU A 1 1083 ? -20.558 -31.710 27.822 1.00 67.56 1083 LEU A C 1
ATOM 8602 O O . LEU A 1 1083 ? -20.991 -30.799 27.120 1.00 67.56 1083 LEU A O 1
ATOM 8606 N N . TYR A 1 1084 ? -20.580 -32.988 27.429 1.00 65.94 1084 TYR A N 1
ATOM 8607 C CA . TYR A 1 1084 ? -21.097 -33.460 26.140 1.00 65.94 1084 TYR A CA 1
ATOM 8608 C C . TYR A 1 1084 ? -22.346 -34.345 26.305 1.00 65.94 1084 TYR A C 1
ATOM 8610 O O . TYR A 1 1084 ? -22.645 -34.840 27.390 1.00 65.94 1084 TYR A O 1
ATOM 8618 N N . ASP A 1 1085 ? -23.049 -34.607 25.197 1.00 64.56 1085 ASP A N 1
ATOM 8619 C CA . ASP A 1 1085 ? -24.304 -35.386 25.141 1.00 64.56 1085 ASP A CA 1
ATOM 8620 C C . ASP A 1 1085 ? -24.191 -36.853 25.630 1.00 64.56 1085 ASP A C 1
ATOM 8622 O O . ASP A 1 1085 ? -25.201 -37.552 25.722 1.00 64.56 1085 ASP A O 1
ATOM 8626 N N . VAL A 1 1086 ? -22.981 -37.321 25.959 1.00 70.88 1086 VAL A N 1
ATOM 8627 C CA . VAL A 1 1086 ? -22.689 -38.656 26.511 1.00 70.88 1086 VAL A CA 1
ATOM 8628 C C . VAL A 1 1086 ? -23.093 -38.762 27.988 1.00 70.88 1086 VAL A C 1
ATOM 8630 O O . VAL A 1 1086 ? -23.713 -39.751 28.385 1.00 70.88 1086 VAL A O 1
ATOM 8633 N N . GLY A 1 1087 ? -22.777 -37.738 28.789 1.00 75.75 1087 GLY A N 1
ATOM 8634 C CA . GLY A 1 1087 ? -23.006 -37.720 30.234 1.00 75.75 1087 GLY A CA 1
ATOM 8635 C C . GLY A 1 1087 ? -22.158 -38.710 31.042 1.00 75.75 1087 GLY A C 1
ATOM 8636 O O . GLY A 1 1087 ? -21.511 -39.609 30.503 1.00 75.75 1087 GLY A O 1
ATOM 8637 N N . PHE A 1 1088 ? -22.194 -38.551 32.366 1.00 85.56 1088 PHE A N 1
ATOM 8638 C CA . PHE A 1 1088 ? -21.568 -39.489 33.302 1.00 85.56 1088 PHE A CA 1
ATOM 8639 C C . PHE A 1 1088 ? -22.334 -40.817 33.427 1.00 85.56 1088 PHE A C 1
ATOM 8641 O O . PHE A 1 1088 ? -23.552 -40.892 33.229 1.00 85.56 1088 PHE A O 1
ATOM 8648 N N . ALA A 1 1089 ? -21.612 -41.867 33.815 1.00 81.38 1089 ALA A N 1
ATOM 8649 C CA . ALA A 1 1089 ? -22.173 -43.120 34.293 1.00 81.38 1089 ALA A CA 1
ATOM 8650 C C . ALA A 1 1089 ? -22.896 -42.938 35.634 1.00 81.38 1089 ALA A C 1
ATOM 8652 O O . ALA A 1 1089 ? -22.521 -42.129 36.486 1.00 81.38 1089 ALA A O 1
ATOM 8653 N N . LYS A 1 1090 ? -23.954 -43.729 35.809 1.00 82.62 1090 LYS A N 1
ATOM 8654 C CA . LYS A 1 1090 ? -24.811 -43.729 36.990 1.00 82.62 1090 LYS A CA 1
ATOM 8655 C C . LYS A 1 1090 ? -24.152 -44.533 38.112 1.00 82.62 1090 LYS A C 1
ATOM 8657 O O . LYS A 1 1090 ? -23.878 -45.720 37.936 1.00 82.62 1090 LYS A O 1
ATOM 8662 N N . LEU A 1 1091 ? -23.924 -43.912 39.267 1.00 84.69 1091 LEU A N 1
ATOM 8663 C CA . LEU A 1 1091 ? -23.395 -44.609 40.438 1.00 84.69 1091 LEU A CA 1
ATOM 8664 C C . LEU A 1 1091 ? -24.464 -45.532 41.049 1.00 84.69 1091 LEU A C 1
ATOM 8666 O O . LEU A 1 1091 ? -25.662 -45.246 41.021 1.00 84.69 1091 LEU A O 1
ATOM 8670 N N . THR A 1 1092 ? -24.004 -46.652 41.607 1.00 79.38 1092 THR A N 1
ATOM 8671 C CA . THR A 1 1092 ? -24.828 -47.703 42.236 1.00 79.38 1092 THR A CA 1
ATOM 8672 C C . THR A 1 1092 ? -24.429 -47.992 43.687 1.00 79.38 1092 THR A C 1
ATOM 8674 O O . THR A 1 1092 ? -25.215 -48.575 44.429 1.00 79.38 1092 THR A O 1
ATOM 8677 N N . GLY A 1 1093 ? -23.240 -47.558 44.115 1.00 81.31 1093 GLY A N 1
ATOM 8678 C CA . GLY A 1 1093 ? -22.739 -47.674 45.485 1.00 81.31 1093 GLY A CA 1
ATOM 8679 C C . GLY A 1 1093 ? -21.952 -46.436 45.927 1.00 81.31 1093 GLY A C 1
ATOM 8680 O O . GLY A 1 1093 ? -22.135 -45.349 45.379 1.00 81.31 1093 GLY A O 1
ATOM 8681 N N . LYS A 1 1094 ? -21.069 -46.595 46.924 1.00 85.56 1094 LYS A N 1
ATOM 8682 C CA . LYS A 1 1094 ? -20.174 -45.514 47.373 1.00 85.56 1094 LYS A CA 1
ATOM 8683 C C . LYS A 1 1094 ? -19.245 -45.070 46.237 1.00 85.56 1094 LYS A C 1
ATOM 8685 O O . LYS A 1 1094 ? -18.664 -45.899 45.535 1.00 85.56 1094 LYS A O 1
ATOM 8690 N N . GLY A 1 1095 ? -19.074 -43.762 46.092 1.00 89.00 1095 GLY A N 1
ATOM 8691 C CA . GLY A 1 1095 ? -18.254 -43.186 45.034 1.00 89.00 1095 GLY A CA 1
ATOM 8692 C C . GLY A 1 1095 ? -18.219 -41.664 45.062 1.00 89.00 1095 GLY A C 1
ATOM 8693 O O . GLY A 1 1095 ? -18.853 -41.035 45.914 1.00 89.00 1095 GLY A O 1
ATOM 8694 N N . LEU A 1 1096 ? -17.444 -41.085 44.149 1.00 92.69 1096 LEU A N 1
ATOM 8695 C CA . LEU A 1 1096 ? -17.219 -39.644 44.043 1.00 92.69 1096 LEU A CA 1
ATOM 8696 C C . LEU A 1 1096 ? -16.925 -39.233 42.596 1.00 92.69 1096 LEU A C 1
ATOM 8698 O O . LEU A 1 1096 ? -16.382 -40.018 41.817 1.00 92.69 1096 LEU A O 1
ATOM 8702 N N . GLN A 1 1097 ? -17.293 -38.007 42.226 1.00 92.69 1097 GLN A N 1
ATOM 8703 C CA . GLN A 1 1097 ? -17.138 -37.495 40.864 1.00 92.69 1097 GLN A CA 1
ATOM 8704 C C . GLN A 1 1097 ? -16.692 -36.031 40.878 1.00 92.69 1097 GLN A C 1
ATOM 8706 O O . GLN A 1 1097 ? -17.259 -35.198 41.590 1.00 92.69 1097 GLN A O 1
ATOM 8711 N N . ILE A 1 1098 ? -15.684 -35.711 40.064 1.00 93.00 1098 ILE A N 1
ATOM 8712 C CA . ILE A 1 1098 ? -15.275 -34.328 39.820 1.00 93.00 1098 ILE A CA 1
ATOM 8713 C C . ILE A 1 1098 ? -16.155 -33.740 38.715 1.00 93.00 1098 ILE A C 1
ATOM 8715 O O . ILE A 1 1098 ? -16.324 -34.333 37.648 1.00 93.00 1098 ILE A O 1
ATOM 8719 N N . HIS A 1 1099 ? -16.709 -32.564 38.989 1.00 90.12 1099 HIS A N 1
ATOM 8720 C CA . HIS A 1 1099 ? -17.595 -31.818 38.107 1.00 90.12 1099 HIS A CA 1
ATOM 8721 C C . HIS A 1 1099 ? -16.942 -30.520 37.641 1.00 90.12 1099 HIS A C 1
ATOM 8723 O O . HIS A 1 1099 ? -16.172 -29.899 38.378 1.00 90.12 1099 HIS A O 1
ATOM 8729 N N . HIS A 1 1100 ? -17.316 -30.080 36.440 1.00 86.38 1100 HIS A N 1
ATOM 8730 C CA . HIS A 1 1100 ? -16.951 -28.768 35.916 1.00 86.38 1100 HIS A CA 1
ATOM 8731 C C . HIS A 1 1100 ? -18.205 -27.917 35.675 1.00 86.38 1100 HIS A C 1
ATOM 8733 O O . HIS A 1 1100 ? -19.166 -28.377 35.052 1.00 86.38 1100 HIS A O 1
ATOM 8739 N N . SER A 1 1101 ? -18.183 -26.673 36.159 1.00 73.00 1101 SER A N 1
ATOM 8740 C CA . SER A 1 1101 ? -19.305 -25.718 36.167 1.00 73.00 1101 SER A CA 1
ATOM 8741 C C . SER A 1 1101 ? -19.966 -25.488 34.806 1.00 73.00 1101 SER A C 1
ATOM 8743 O O . SER A 1 1101 ? -21.197 -25.439 34.740 1.00 73.00 1101 SER A O 1
ATOM 8745 N N . GLY A 1 1102 ? -19.160 -25.351 33.747 1.00 62.62 1102 GLY A N 1
ATOM 8746 C CA . GLY A 1 1102 ? -19.576 -25.050 32.373 1.00 62.62 1102 GLY A CA 1
ATOM 8747 C C . GLY A 1 1102 ? -19.990 -23.586 32.135 1.00 62.62 1102 GLY A C 1
ATOM 8748 O O . GLY A 1 1102 ? -20.697 -23.000 32.947 1.00 62.62 1102 GLY A O 1
ATOM 8749 N N . SER A 1 1103 ? -19.577 -23.035 30.983 1.00 49.84 1103 SER A N 1
ATOM 8750 C CA . SER A 1 1103 ? -19.909 -21.701 30.428 1.00 49.84 1103 SER A CA 1
ATOM 8751 C C . SER A 1 1103 ? -19.771 -20.485 31.369 1.00 49.84 1103 SER A C 1
ATOM 8753 O O . SER A 1 1103 ? -20.602 -20.259 32.246 1.00 49.84 1103 SER A O 1
ATOM 8755 N N . GLY A 1 1104 ? -18.781 -19.625 31.107 1.00 53.12 1104 GLY A N 1
ATOM 8756 C CA . GLY A 1 1104 ? -18.634 -18.300 31.732 1.00 53.12 1104 GLY A CA 1
ATOM 8757 C C . GLY A 1 1104 ? -17.534 -18.225 32.792 1.00 53.12 1104 GLY A C 1
ATOM 8758 O O . GLY A 1 1104 ? -16.654 -17.376 32.691 1.00 53.12 1104 GLY A O 1
ATOM 8759 N N . THR A 1 1105 ? -17.522 -19.146 33.757 1.00 55.47 1105 THR A N 1
ATOM 8760 C CA . THR A 1 1105 ? -16.415 -19.307 34.715 1.00 55.47 1105 THR A CA 1
ATOM 8761 C C . THR A 1 1105 ? -15.957 -20.758 34.742 1.00 55.47 1105 THR A C 1
ATOM 8763 O O . THR A 1 1105 ? -16.768 -21.664 34.938 1.00 55.47 1105 THR A O 1
ATOM 8766 N N . MET A 1 1106 ? -14.657 -20.991 34.543 1.00 68.38 1106 MET A N 1
ATOM 8767 C CA . MET A 1 1106 ? -14.059 -22.298 34.821 1.00 68.38 1106 MET A CA 1
ATOM 8768 C C . MET A 1 1106 ? -14.111 -22.513 36.336 1.00 68.38 1106 MET A C 1
ATOM 8770 O O . MET A 1 1106 ? -13.655 -21.651 37.082 1.00 68.38 1106 MET A O 1
ATOM 8774 N N . HIS A 1 1107 ? -14.709 -23.606 36.804 1.00 86.31 1107 HIS A N 1
ATOM 8775 C CA . HIS A 1 1107 ? -14.786 -23.922 38.232 1.00 86.31 1107 HIS A CA 1
ATOM 8776 C C . HIS A 1 1107 ? -14.956 -25.425 38.446 1.00 86.31 1107 HIS A C 1
ATOM 8778 O O . HIS A 1 1107 ? -15.752 -26.080 37.766 1.00 86.31 1107 HIS A O 1
ATOM 8784 N N . TRP A 1 1108 ? -14.196 -25.955 39.400 1.00 90.19 1108 TRP A N 1
ATOM 8785 C CA . TRP A 1 1108 ? -14.126 -27.368 39.743 1.00 90.19 1108 TRP A CA 1
ATOM 8786 C C . TRP A 1 1108 ? -14.866 -27.615 41.058 1.00 90.19 1108 TRP A C 1
ATOM 8788 O O . TRP A 1 1108 ? -14.624 -26.926 42.046 1.00 90.19 1108 TRP A O 1
ATOM 8798 N N . VAL A 1 1109 ? -15.751 -28.614 41.078 1.00 91.12 1109 VAL A N 1
ATOM 8799 C CA . VAL A 1 1109 ? -16.586 -28.952 42.243 1.00 91.12 1109 VAL A CA 1
ATOM 8800 C C . VAL A 1 1109 ? -16.551 -30.464 42.472 1.00 91.12 1109 VAL A C 1
ATOM 8802 O O . VAL A 1 1109 ? -16.599 -31.229 41.508 1.00 91.12 1109 VAL A O 1
ATOM 8805 N N . LEU A 1 1110 ? -16.474 -30.916 43.727 1.00 92.81 1110 LEU A N 1
ATOM 8806 C CA . LEU A 1 1110 ? -16.498 -32.346 44.058 1.00 92.81 1110 LEU A CA 1
ATOM 8807 C C . LEU A 1 1110 ? -17.897 -32.772 44.498 1.00 92.81 1110 LEU A C 1
ATOM 8809 O O . LEU A 1 1110 ? -18.520 -32.096 45.315 1.00 92.81 1110 LEU A O 1
ATOM 8813 N N . SER A 1 1111 ? -18.354 -33.931 44.037 1.00 92.62 1111 SER A N 1
ATOM 8814 C CA . SER A 1 1111 ? -19.491 -34.636 44.629 1.00 92.62 1111 SER A CA 1
ATOM 8815 C C . SER A 1 1111 ? -19.066 -35.976 45.228 1.00 92.62 1111 SER A C 1
ATOM 8817 O O . SER A 1 1111 ? -18.119 -36.605 44.751 1.00 92.62 1111 SER A O 1
ATOM 8819 N N . SER A 1 1112 ? -19.787 -36.440 46.247 1.00 92.19 1112 SER A N 1
ATOM 8820 C CA . SER A 1 1112 ? -19.692 -37.813 46.749 1.00 92.19 1112 SER A CA 1
ATOM 8821 C C . SER A 1 1112 ? -21.066 -38.394 47.071 1.00 92.19 1112 SER A C 1
ATOM 8823 O O . SER A 1 1112 ? -22.011 -37.667 47.386 1.00 92.19 1112 SER A O 1
ATOM 8825 N N . TYR A 1 1113 ? -21.156 -39.724 47.048 1.00 90.56 1113 TYR A N 1
ATOM 8826 C CA . TYR A 1 1113 ? -22.182 -40.470 47.768 1.00 90.56 1113 TYR A CA 1
ATOM 8827 C C . TYR A 1 1113 ? -21.516 -41.300 48.865 1.00 90.56 1113 TYR A C 1
ATOM 8829 O O . TYR A 1 1113 ? -20.895 -42.339 48.616 1.00 90.56 1113 TYR A O 1
ATOM 8837 N N . THR A 1 1114 ? -21.634 -40.809 50.095 1.00 77.81 1114 THR A N 1
ATOM 8838 C CA . THR A 1 1114 ? -21.051 -41.406 51.299 1.00 77.81 1114 THR A CA 1
ATOM 8839 C C . THR A 1 1114 ? -22.106 -41.468 52.394 1.00 77.81 1114 THR A C 1
ATOM 8841 O O . THR A 1 1114 ? -22.879 -40.534 52.578 1.00 77.81 1114 THR A O 1
ATOM 8844 N N . ASP A 1 1115 ? -22.155 -42.601 53.094 1.00 74.56 1115 ASP A N 1
ATOM 8845 C CA . ASP A 1 1115 ? -23.017 -42.857 54.259 1.00 74.56 1115 ASP A CA 1
ATOM 8846 C C . ASP A 1 1115 ? -24.511 -42.529 54.058 1.00 74.56 1115 ASP A C 1
ATOM 8848 O O . ASP A 1 1115 ? -25.223 -42.125 54.973 1.00 74.56 1115 ASP A O 1
ATOM 8852 N N . GLY A 1 1116 ? -24.996 -42.774 52.835 1.00 80.81 1116 GLY A N 1
ATOM 8853 C CA . GLY A 1 1116 ? -26.409 -42.685 52.465 1.00 80.81 1116 GLY A CA 1
ATOM 8854 C C . GLY A 1 1116 ? -26.858 -41.324 51.932 1.00 80.81 1116 GLY A C 1
ATOM 8855 O O . GLY A 1 1116 ? -28.032 -41.179 51.600 1.00 80.81 1116 GLY A O 1
ATOM 8856 N N . GLN A 1 1117 ? -25.961 -40.338 51.823 1.00 85.06 1117 GLN A N 1
ATOM 8857 C CA . GLN A 1 1117 ? -26.289 -38.971 51.404 1.00 85.06 1117 GLN A CA 1
ATOM 8858 C C . GLN A 1 1117 ? -25.402 -38.510 50.239 1.00 85.06 1117 GLN A C 1
ATOM 8860 O O . GLN A 1 1117 ? -24.230 -38.880 50.154 1.00 85.06 1117 GLN A O 1
ATOM 8865 N N . VAL A 1 1118 ? -25.968 -37.705 49.330 1.00 89.69 1118 VAL A N 1
ATOM 8866 C CA . VAL A 1 1118 ? -25.210 -37.044 48.254 1.00 89.69 1118 VAL A CA 1
ATOM 8867 C C . VAL A 1 1118 ? -24.715 -35.694 48.763 1.00 89.69 1118 VAL A C 1
ATOM 8869 O O . VAL A 1 1118 ? -25.519 -34.824 49.107 1.00 89.69 1118 VAL A O 1
ATOM 8872 N N . CYS A 1 1119 ? -23.398 -35.520 48.791 1.00 89.69 1119 CYS A N 1
ATOM 8873 C CA . CYS A 1 1119 ? -22.729 -34.305 49.244 1.00 89.69 1119 CYS A CA 1
ATOM 8874 C C . CYS A 1 1119 ? -22.037 -33.597 48.075 1.00 89.69 1119 CYS A C 1
ATOM 8876 O O . CYS A 1 1119 ? -21.479 -34.242 47.188 1.00 89.69 1119 CYS A O 1
ATOM 8878 N N . LEU A 1 1120 ? -22.055 -32.265 48.094 1.00 90.88 1120 LEU A N 1
ATOM 8879 C CA . LEU A 1 1120 ? -21.418 -31.386 47.119 1.00 90.88 1120 LEU A CA 1
ATOM 8880 C C . LEU A 1 1120 ? -20.493 -30.405 47.845 1.00 90.88 1120 LEU A C 1
ATOM 8882 O O . LEU A 1 1120 ? -20.945 -29.633 48.687 1.00 90.88 1120 LEU A O 1
ATOM 8886 N N . TYR A 1 1121 ? -19.208 -30.426 47.508 1.00 90.06 1121 TYR A N 1
ATOM 8887 C CA . TYR A 1 1121 ? -18.166 -29.629 48.148 1.00 90.06 1121 TYR A CA 1
ATOM 8888 C C . TYR A 1 1121 ? -17.683 -28.558 47.159 1.00 90.06 1121 TYR A C 1
ATOM 8890 O O . TYR A 1 1121 ? -17.176 -28.892 46.085 1.00 90.06 1121 TYR A O 1
ATOM 8898 N N . ASP A 1 1122 ? -17.848 -27.282 47.519 1.00 89.06 1122 ASP A N 1
ATOM 8899 C CA . ASP A 1 1122 ? -17.512 -26.108 46.699 1.00 89.06 1122 ASP A CA 1
ATOM 8900 C C . ASP A 1 1122 ? -16.686 -25.104 47.522 1.00 89.06 1122 ASP A C 1
ATOM 8902 O O . ASP A 1 1122 ? -17.135 -24.620 48.560 1.00 89.06 1122 ASP A O 1
ATOM 8906 N N . SER A 1 1123 ? -15.480 -24.783 47.051 1.00 87.00 1123 SER A N 1
ATOM 8907 C CA . SER A 1 1123 ? -14.520 -23.886 47.709 1.00 87.00 1123 SER A CA 1
ATOM 8908 C C . SER A 1 1123 ? -14.787 -22.395 47.473 1.00 87.00 1123 SER A C 1
ATOM 8910 O O . SER A 1 1123 ? -14.210 -21.571 48.182 1.00 87.00 1123 SER A O 1
ATOM 8912 N N . LEU A 1 1124 ? -15.651 -22.036 46.516 1.00 80.56 1124 LEU A N 1
ATOM 8913 C CA . LEU A 1 1124 ? -16.102 -20.660 46.255 1.00 80.56 1124 LEU A CA 1
ATOM 8914 C C . LEU A 1 1124 ? -17.532 -20.392 46.761 1.00 80.56 1124 LEU A C 1
ATOM 8916 O O . LEU A 1 1124 ? -17.935 -19.236 46.880 1.00 80.56 1124 LEU A O 1
ATOM 8920 N N . GLY A 1 1125 ? -18.312 -21.437 47.057 1.00 70.88 1125 GLY A N 1
ATOM 8921 C CA . GLY A 1 1125 ? -19.687 -21.316 47.559 1.00 70.88 1125 GLY A CA 1
ATOM 8922 C C . GLY A 1 1125 ? -20.661 -20.670 46.565 1.00 70.88 1125 GLY A C 1
ATOM 8923 O O . GLY A 1 1125 ? -21.516 -19.872 46.956 1.00 70.88 1125 GLY A O 1
ATOM 8924 N N . VAL A 1 1126 ? -20.520 -20.978 45.275 1.00 65.94 1126 VAL A N 1
ATOM 8925 C CA . VAL A 1 1126 ? -21.308 -20.387 44.186 1.00 65.94 1126 VAL A CA 1
ATOM 8926 C C . VAL A 1 1126 ? -22.673 -21.077 44.078 1.00 65.94 1126 VAL A C 1
ATOM 8928 O O . VAL A 1 1126 ? -22.830 -22.270 44.332 1.00 65.94 1126 VAL A O 1
ATOM 8931 N N . ALA A 1 1127 ? -23.705 -20.334 43.667 1.00 69.75 1127 ALA A N 1
ATOM 8932 C CA . ALA A 1 1127 ? -25.023 -20.914 43.419 1.00 69.75 1127 ALA A CA 1
ATOM 8933 C C . ALA A 1 1127 ? -24.962 -21.980 42.303 1.00 69.75 1127 ALA A C 1
ATOM 8935 O O . ALA A 1 1127 ? -24.532 -21.691 41.185 1.00 69.75 1127 ALA A O 1
ATOM 8936 N N . MET A 1 1128 ? -25.425 -23.202 42.598 1.00 76.69 1128 MET A N 1
ATOM 8937 C CA . MET A 1 1128 ? -25.304 -24.373 41.715 1.00 76.69 1128 MET A CA 1
ATOM 8938 C C . MET A 1 1128 ? -25.791 -24.093 40.282 1.00 76.69 1128 MET A C 1
ATOM 8940 O O . MET A 1 1128 ? -26.980 -23.838 40.062 1.00 76.69 1128 MET A O 1
ATOM 8944 N N . SER A 1 1129 ? -24.901 -24.205 39.291 1.00 78.31 1129 SER A N 1
ATOM 8945 C CA . SER A 1 1129 ? -25.228 -23.942 37.882 1.00 78.31 1129 SER A CA 1
ATOM 8946 C C . SER A 1 1129 ? -26.256 -24.938 37.313 1.00 78.31 1129 SER A C 1
ATOM 8948 O O . SER A 1 1129 ? -26.501 -26.013 37.869 1.00 78.31 1129 SER A O 1
ATOM 8950 N N . LYS A 1 1130 ? -26.889 -24.590 36.180 1.00 78.25 1130 LYS A N 1
ATOM 8951 C CA . LYS A 1 1130 ? -27.841 -25.485 35.488 1.00 78.25 1130 LYS A CA 1
ATOM 8952 C C . LYS A 1 1130 ? -27.161 -26.788 35.044 1.00 78.25 1130 LYS A C 1
ATOM 8954 O O . LYS A 1 1130 ? -27.726 -27.860 35.227 1.00 78.25 1130 LYS A O 1
ATOM 8959 N N . SER A 1 1131 ? -25.955 -26.662 34.501 1.00 80.38 1131 SER A N 1
ATOM 8960 C CA . SER A 1 1131 ? -25.050 -27.732 34.076 1.00 80.38 1131 SER A CA 1
ATOM 8961 C C . SER A 1 1131 ? -24.642 -28.631 35.243 1.00 80.38 1131 SER A C 1
ATOM 8963 O O . SER A 1 1131 ? -24.786 -29.844 35.140 1.00 80.38 1131 SER A O 1
ATOM 8965 N N . LEU A 1 1132 ? -24.246 -28.064 36.389 1.00 85.50 1132 LEU A N 1
ATOM 8966 C CA . LEU A 1 1132 ? -23.907 -28.846 37.583 1.00 85.50 1132 LEU A CA 1
ATOM 8967 C C . LEU A 1 1132 ? -25.116 -29.638 38.112 1.00 85.50 1132 LEU A C 1
ATOM 8969 O O . LEU A 1 1132 ? -24.986 -30.809 38.458 1.00 85.50 1132 LEU A O 1
ATOM 8973 N N . GLN A 1 1133 ? -26.316 -29.045 38.106 1.00 85.81 1133 GLN A N 1
ATOM 8974 C CA . GLN A 1 1133 ? -27.554 -29.752 38.472 1.00 85.81 1133 GLN A CA 1
ATOM 8975 C C . GLN A 1 1133 ? -27.881 -30.913 37.510 1.00 85.81 1133 GLN A C 1
ATOM 8977 O O . GLN A 1 1133 ? -28.390 -31.940 37.955 1.00 85.81 1133 GLN A O 1
ATOM 8982 N N . ILE A 1 1134 ? -27.559 -30.783 36.216 1.00 83.06 1134 ILE A N 1
ATOM 8983 C CA . ILE A 1 1134 ? -27.693 -31.861 35.220 1.00 83.06 1134 ILE A CA 1
ATOM 8984 C C . ILE A 1 1134 ? -26.652 -32.967 35.450 1.00 83.06 1134 ILE A C 1
ATOM 8986 O O . ILE A 1 1134 ? -27.024 -34.138 35.510 1.00 83.06 1134 ILE A O 1
ATOM 8990 N N . GLN A 1 1135 ? -25.376 -32.622 35.645 1.00 86.81 1135 GLN A N 1
ATOM 8991 C CA . GLN A 1 1135 ? -24.313 -33.603 35.896 1.00 86.81 1135 GLN A CA 1
ATOM 8992 C C . GLN A 1 1135 ? -24.560 -34.410 37.182 1.00 86.81 1135 GLN A C 1
ATOM 8994 O O . GLN A 1 1135 ? -24.376 -35.624 37.193 1.00 86.81 1135 GLN A O 1
ATOM 8999 N N . LEU A 1 1136 ? -25.050 -33.769 38.249 1.00 87.62 1136 LEU A N 1
ATOM 9000 C CA . LEU A 1 1136 ? -25.440 -34.466 39.479 1.00 87.62 1136 LEU A CA 1
ATOM 9001 C C . LEU A 1 1136 ? -26.614 -35.433 39.255 1.00 87.62 1136 LEU A C 1
ATOM 9003 O O . LEU A 1 1136 ? -26.636 -36.508 39.849 1.00 87.62 1136 LEU A O 1
ATOM 9007 N N . CYS A 1 1137 ? -27.557 -35.106 38.365 1.00 85.06 1137 CYS A N 1
ATOM 9008 C CA . CYS A 1 1137 ? -28.617 -36.037 37.970 1.00 85.06 1137 CYS A CA 1
ATOM 9009 C C . CYS A 1 1137 ? -28.087 -37.213 37.132 1.00 85.06 1137 CYS A C 1
ATOM 9011 O O . CYS A 1 1137 ? -28.524 -38.345 37.341 1.00 85.06 1137 CYS A O 1
ATOM 9013 N N . GLN A 1 1138 ? -27.129 -36.984 36.226 1.00 83.69 1138 GLN A N 1
ATOM 9014 C CA . GLN A 1 1138 ? -26.461 -38.060 35.480 1.00 83.69 1138 GLN A CA 1
ATOM 9015 C C . GLN A 1 1138 ? -25.791 -39.057 36.440 1.00 83.69 1138 GLN A C 1
ATOM 9017 O O . GLN A 1 1138 ? -26.094 -40.248 36.388 1.00 83.69 1138 GLN A O 1
ATOM 9022 N N . SER A 1 1139 ? -24.971 -38.563 37.372 1.00 85.81 1139 SER A N 1
ATOM 9023 C CA . SER A 1 1139 ? -24.224 -39.396 38.321 1.00 85.81 1139 SER A CA 1
ATOM 9024 C C . SER A 1 1139 ? -25.095 -40.051 39.407 1.00 85.81 1139 SER A C 1
ATOM 9026 O O . SER A 1 1139 ? -24.931 -41.240 39.674 1.00 85.81 1139 SER A O 1
ATOM 9028 N N . TYR A 1 1140 ? -26.033 -39.321 40.030 1.00 88.25 1140 TYR A N 1
ATOM 9029 C CA . TYR A 1 1140 ? -26.693 -39.743 41.283 1.00 88.25 1140 TYR A CA 1
ATOM 9030 C C . TYR A 1 1140 ? -28.209 -39.978 41.195 1.00 88.25 1140 TYR A C 1
ATOM 9032 O O . TYR A 1 1140 ? -28.842 -40.235 42.218 1.00 88.25 1140 TYR A O 1
ATOM 9040 N N . SER A 1 1141 ? -28.820 -39.974 40.004 1.00 78.25 1141 SER A N 1
ATOM 9041 C CA . SER A 1 1141 ? -30.254 -40.306 39.828 1.00 78.25 1141 SER A CA 1
ATOM 9042 C C . SER A 1 1141 ? -30.677 -41.672 40.393 1.00 78.25 1141 SER A C 1
ATOM 9044 O O . SER A 1 1141 ? -31.864 -41.891 40.614 1.00 78.25 1141 SER A O 1
ATOM 9046 N N . GLY A 1 1142 ? -29.738 -42.594 40.645 1.00 75.44 1142 GLY A N 1
ATOM 9047 C CA . GLY A 1 1142 ? -30.005 -43.857 41.346 1.00 75.44 1142 GLY A CA 1
ATOM 9048 C C . GLY A 1 1142 ? -30.410 -43.700 42.818 1.00 75.44 1142 GLY A C 1
ATOM 9049 O O . GLY A 1 1142 ? -31.023 -44.613 43.363 1.00 75.44 1142 GLY A O 1
ATOM 9050 N N . PHE A 1 1143 ? -30.112 -42.552 43.435 1.00 83.31 1143 PHE A N 1
ATOM 9051 C CA . PHE A 1 1143 ? -30.360 -42.252 44.851 1.00 83.31 1143 PHE A CA 1
ATOM 9052 C C . PHE A 1 1143 ? -31.428 -41.162 45.063 1.00 83.31 1143 PHE A C 1
ATOM 9054 O O . PHE A 1 1143 ? -31.572 -40.642 46.168 1.00 83.31 1143 PHE A O 1
ATOM 9061 N N . ALA A 1 1144 ? -32.167 -40.792 44.012 1.00 80.12 1144 ALA A N 1
ATOM 9062 C CA . ALA A 1 1144 ? -33.351 -39.947 44.143 1.00 80.12 1144 ALA A CA 1
ATOM 9063 C C . ALA A 1 1144 ? -34.498 -40.722 44.816 1.00 80.12 1144 ALA A C 1
ATOM 9065 O O . ALA A 1 1144 ? -34.647 -41.929 44.610 1.00 80.12 1144 ALA A O 1
ATOM 9066 N N . ASP A 1 1145 ? -35.329 -40.025 45.591 1.00 77.81 1145 ASP A N 1
ATOM 9067 C CA . ASP A 1 1145 ? -36.533 -40.614 46.182 1.00 77.81 1145 ASP A CA 1
ATOM 9068 C C . ASP A 1 1145 ? -37.502 -41.080 45.079 1.00 77.81 1145 ASP A C 1
ATOM 9070 O O . ASP A 1 1145 ? -37.826 -40.327 44.161 1.00 77.81 1145 ASP A O 1
ATOM 9074 N N . GLN A 1 1146 ? -37.970 -42.326 45.173 1.00 69.56 1146 GLN A N 1
ATOM 9075 C CA . GLN A 1 1146 ? -38.822 -42.954 44.162 1.00 69.56 1146 GLN A CA 1
ATOM 9076 C C . GLN A 1 1146 ? -40.259 -42.414 44.173 1.00 69.56 1146 GLN A C 1
ATOM 9078 O O . GLN A 1 1146 ? -40.916 -42.442 43.129 1.00 69.56 1146 GLN A O 1
ATOM 9083 N N . GLU A 1 1147 ? -40.743 -41.892 45.306 1.00 70.81 1147 GLU A N 1
ATOM 9084 C CA . GLU A 1 1147 ? -42.086 -41.312 45.399 1.00 70.81 1147 GLU A CA 1
ATOM 9085 C C . GLU A 1 1147 ? -42.102 -39.871 44.869 1.00 70.81 1147 GLU A C 1
ATOM 9087 O O . GLU A 1 1147 ? -42.851 -39.556 43.941 1.00 70.81 1147 GLU A O 1
ATOM 9092 N N . THR A 1 1148 ? -41.233 -38.991 45.381 1.00 73.81 1148 THR A N 1
ATOM 9093 C CA . THR A 1 1148 ? -41.210 -37.574 44.964 1.00 73.81 1148 THR A CA 1
ATOM 9094 C C . THR A 1 1148 ? -40.388 -37.289 43.704 1.00 73.81 1148 THR A C 1
ATOM 9096 O O . THR A 1 1148 ? -40.559 -36.230 43.099 1.00 73.81 1148 THR A O 1
ATOM 9099 N N . ASN A 1 1149 ? -39.518 -38.213 43.277 1.00 77.00 1149 ASN A N 1
ATOM 9100 C CA . ASN A 1 1149 ? -38.534 -38.029 42.195 1.00 77.00 1149 ASN A CA 1
ATOM 9101 C C . ASN A 1 1149 ? -37.566 -36.849 42.455 1.00 77.00 1149 ASN A C 1
ATOM 9103 O O . ASN A 1 1149 ? -37.057 -36.208 41.531 1.00 77.00 1149 ASN A O 1
ATOM 9107 N N . VAL A 1 1150 ? -37.300 -36.556 43.733 1.00 81.69 1150 VAL A N 1
ATOM 9108 C CA . VAL A 1 1150 ? -36.357 -35.521 44.173 1.00 81.69 1150 VAL A CA 1
ATOM 9109 C C . VAL A 1 1150 ? -35.024 -36.152 44.570 1.00 81.69 1150 VAL A C 1
ATOM 9111 O O . VAL A 1 1150 ? -34.961 -37.031 45.428 1.00 81.69 1150 VAL A O 1
ATOM 9114 N N . LEU A 1 1151 ? -33.938 -35.649 43.983 1.00 86.56 1151 LEU A N 1
ATOM 9115 C CA . LEU A 1 1151 ? -32.585 -35.859 44.482 1.00 86.56 1151 LEU A CA 1
ATOM 9116 C C . LEU A 1 1151 ? -32.269 -34.778 45.525 1.00 86.56 1151 LEU A C 1
ATOM 9118 O O . LEU A 1 1151 ? -32.294 -33.585 45.211 1.00 86.56 1151 LEU A O 1
ATOM 9122 N N . ALA A 1 1152 ? -31.979 -35.189 46.759 1.00 85.44 1152 ALA A N 1
ATOM 9123 C CA . ALA A 1 1152 ? -31.531 -34.296 47.824 1.00 85.44 1152 ALA A CA 1
ATOM 9124 C C . ALA A 1 1152 ? -29.996 -34.231 47.846 1.00 85.44 1152 ALA A C 1
ATOM 9126 O O . ALA A 1 1152 ? -29.332 -35.249 48.032 1.00 85.44 1152 ALA A O 1
ATOM 9127 N N . VAL A 1 1153 ? -29.444 -33.030 47.669 1.00 88.56 1153 VAL A N 1
ATOM 9128 C CA . VAL A 1 1153 ? -28.002 -32.753 47.672 1.00 88.56 1153 VAL A CA 1
ATOM 9129 C C . VAL A 1 1153 ? -27.674 -31.852 48.859 1.00 88.56 1153 VAL A C 1
ATOM 9131 O O . VAL A 1 1153 ? -28.222 -30.756 48.992 1.00 88.56 1153 VAL A O 1
ATOM 9134 N N . LEU A 1 1154 ? -26.779 -32.305 49.732 1.00 86.50 1154 LEU A N 1
ATOM 9135 C CA . LEU A 1 1154 ? -26.249 -31.511 50.838 1.00 86.50 1154 LEU A CA 1
ATOM 9136 C C . LEU A 1 1154 ? -25.005 -30.740 50.391 1.00 86.50 1154 LEU A C 1
ATOM 9138 O O . LEU A 1 1154 ? -24.224 -31.236 49.584 1.00 86.50 1154 LEU A O 1
ATOM 9142 N N . VAL A 1 1155 ? -24.804 -29.545 50.947 1.00 85.88 1155 VAL A N 1
ATOM 9143 C CA . VAL A 1 1155 ? -23.602 -28.725 50.729 1.00 85.88 1155 VAL A CA 1
ATOM 9144 C C . VAL A 1 1155 ? -22.900 -28.551 52.082 1.00 85.88 1155 VAL A C 1
ATOM 9146 O O . VAL A 1 1155 ? -23.320 -27.698 52.866 1.00 85.88 1155 VAL A O 1
ATOM 9149 N N . PRO A 1 1156 ? -21.905 -29.394 52.425 1.00 79.81 1156 PRO A N 1
ATOM 9150 C CA . PRO A 1 1156 ? -21.219 -29.320 53.713 1.00 79.81 1156 PRO A CA 1
ATOM 9151 C C . PRO A 1 1156 ? -20.435 -28.015 53.891 1.00 79.81 1156 PRO A C 1
ATOM 9153 O O . PRO A 1 1156 ? -19.971 -27.414 52.925 1.00 79.81 1156 PRO A O 1
ATOM 9156 N N . GLU A 1 1157 ? -20.240 -27.598 55.143 1.00 80.31 1157 GLU A N 1
ATOM 9157 C CA . GLU A 1 1157 ? -19.429 -26.421 55.466 1.00 80.31 1157 GLU A CA 1
ATOM 9158 C C . GLU A 1 1157 ? -17.932 -26.728 55.257 1.00 80.31 1157 GLU A C 1
ATOM 9160 O O . GLU A 1 1157 ? -17.342 -27.532 55.987 1.00 80.31 1157 GLU A O 1
ATOM 9165 N N . VAL A 1 1158 ? -17.313 -26.089 54.260 1.00 85.62 1158 VAL A N 1
ATOM 9166 C CA . VAL A 1 1158 ? -15.919 -26.337 53.843 1.00 85.62 1158 VAL A CA 1
ATOM 9167 C C . VAL A 1 1158 ? -15.036 -25.091 53.956 1.00 85.62 1158 VAL A C 1
ATOM 9169 O O . VAL A 1 1158 ? -15.504 -23.973 54.189 1.00 85.62 1158 VAL A O 1
ATOM 9172 N N . GLN A 1 1159 ? -13.722 -25.287 53.815 1.00 86.44 1159 GLN A N 1
ATOM 9173 C CA . GLN A 1 1159 ? -12.761 -24.195 53.667 1.00 86.44 1159 GLN A CA 1
ATOM 9174 C C . GLN A 1 1159 ? -13.000 -23.456 52.348 1.00 86.44 1159 GLN A C 1
ATOM 9176 O O . GLN A 1 1159 ? -13.001 -24.066 51.281 1.00 86.44 1159 GLN A O 1
ATOM 9181 N N . HIS A 1 1160 ? -13.147 -22.136 52.444 1.00 83.00 1160 HIS A N 1
ATOM 9182 C CA . HIS A 1 1160 ? -13.175 -21.250 51.286 1.00 83.00 1160 HIS A CA 1
ATOM 9183 C C . HIS A 1 1160 ? -11.742 -20.970 50.806 1.00 83.00 1160 HIS A C 1
ATOM 9185 O O . HIS A 1 1160 ? -10.854 -20.746 51.633 1.00 83.00 1160 HIS A O 1
ATOM 9191 N N . GLN A 1 1161 ? -11.519 -20.963 49.492 1.00 82.81 1161 GLN A N 1
ATOM 9192 C CA . GLN A 1 1161 ? -10.214 -20.661 48.882 1.00 82.81 1161 GLN A CA 1
ATOM 9193 C C . GLN A 1 1161 ? -9.888 -19.156 48.912 1.00 82.81 1161 GLN A C 1
ATOM 9195 O O . GLN A 1 1161 ? -10.795 -18.326 48.957 1.00 82.81 1161 GLN A O 1
ATOM 9200 N N . TRP A 1 1162 ? -8.609 -18.767 48.902 1.00 73.69 1162 TRP A N 1
ATOM 9201 C CA . TRP A 1 1162 ? -8.234 -17.344 48.916 1.00 73.69 1162 TRP A CA 1
ATOM 9202 C C . TRP A 1 1162 ? -8.278 -16.663 47.534 1.00 73.69 1162 TRP A C 1
ATOM 9204 O O . TRP A 1 1162 ? -8.567 -15.469 47.450 1.00 73.69 1162 TRP A O 1
ATOM 9214 N N . ASP A 1 1163 ? -7.985 -17.395 46.459 1.00 70.94 1163 ASP A N 1
ATOM 9215 C CA . ASP A 1 1163 ? -7.986 -16.900 45.074 1.00 70.94 1163 ASP A CA 1
ATOM 9216 C C . ASP A 1 1163 ? -9.185 -17.433 44.261 1.00 70.94 1163 ASP A C 1
ATOM 9218 O O . ASP A 1 1163 ? -10.105 -18.033 44.810 1.00 70.94 1163 ASP A O 1
ATOM 9222 N N . ALA A 1 1164 ? -9.207 -17.200 42.946 1.00 70.38 1164 ALA A N 1
ATOM 9223 C CA . ALA A 1 1164 ? -10.237 -17.719 42.039 1.00 70.38 1164 ALA A CA 1
ATOM 9224 C C . ALA A 1 1164 ? -9.809 -18.999 41.287 1.00 70.38 1164 ALA A C 1
ATOM 9226 O O . ALA A 1 1164 ? -10.550 -19.484 40.437 1.00 70.38 1164 ALA A O 1
ATOM 9227 N N . GLU A 1 1165 ? -8.617 -19.538 41.557 1.00 81.50 1165 GLU A N 1
ATOM 9228 C CA . GLU A 1 1165 ? -7.895 -20.428 40.642 1.00 81.50 1165 GLU A CA 1
ATOM 9229 C C . GLU A 1 1165 ? -7.619 -21.831 41.204 1.00 81.50 1165 GLU A C 1
ATOM 9231 O O . GLU A 1 1165 ? -7.589 -22.804 40.445 1.00 81.50 1165 GLU A O 1
ATOM 9236 N N . ASP A 1 1166 ? -7.459 -21.958 42.523 1.00 85.56 1166 ASP A N 1
ATOM 9237 C CA . ASP A 1 1166 ? -7.042 -23.195 43.195 1.00 85.56 1166 ASP A CA 1
ATOM 9238 C C . ASP A 1 1166 ? -8.190 -24.198 43.466 1.00 85.56 1166 ASP A C 1
ATOM 9240 O O . ASP A 1 1166 ? -7.965 -25.239 44.089 1.00 85.56 1166 ASP A O 1
ATOM 9244 N N . CYS A 1 1167 ? -9.408 -23.979 42.948 1.00 88.25 1167 CYS A N 1
ATOM 9245 C CA . CYS A 1 1167 ? -10.562 -24.878 43.162 1.00 88.25 1167 CYS A CA 1
ATOM 9246 C C . CYS A 1 1167 ? -10.283 -26.338 42.764 1.00 88.25 1167 CYS A C 1
ATOM 9248 O O . CYS A 1 1167 ? -10.681 -27.268 43.466 1.00 88.25 1167 CYS A O 1
ATOM 9250 N N . GLY A 1 1168 ? -9.511 -26.555 41.694 1.00 88.75 1168 GLY A N 1
ATOM 9251 C CA . GLY A 1 1168 ? -9.076 -27.893 41.284 1.00 88.75 1168 GLY A CA 1
ATOM 9252 C C . GLY A 1 1168 ? -8.162 -28.584 42.308 1.00 88.75 1168 GLY A C 1
ATOM 9253 O O . GLY A 1 1168 ? -8.245 -29.800 42.476 1.00 88.75 1168 GLY A O 1
ATOM 9254 N N . LEU A 1 1169 ? -7.325 -27.831 43.035 1.00 90.94 1169 LEU A N 1
ATOM 9255 C CA . LEU A 1 1169 ? -6.468 -28.375 44.097 1.00 90.94 1169 LEU A CA 1
ATOM 9256 C C . LEU A 1 1169 ? -7.285 -28.762 45.331 1.00 90.94 1169 LEU A C 1
ATOM 9258 O O . LEU A 1 1169 ? -7.036 -29.820 45.908 1.00 90.94 1169 LEU A O 1
ATOM 9262 N N . PHE A 1 1170 ? -8.281 -27.951 45.704 1.00 92.25 1170 PHE A N 1
ATOM 9263 C CA . PHE A 1 1170 ? -9.236 -28.297 46.760 1.00 92.25 1170 PHE A CA 1
ATOM 9264 C C . PHE A 1 1170 ? -9.997 -29.581 46.430 1.00 92.25 1170 PHE A C 1
ATOM 9266 O O . PHE A 1 1170 ? -10.003 -30.511 47.230 1.00 92.25 1170 PHE A O 1
ATOM 9273 N N . VAL A 1 1171 ? -10.554 -29.677 45.224 1.00 93.25 1171 VAL A N 1
ATOM 9274 C CA . VAL A 1 1171 ? -11.307 -30.851 44.768 1.00 93.25 1171 VAL A CA 1
ATOM 9275 C C . VAL A 1 1171 ? -10.461 -32.131 44.746 1.00 93.25 1171 VAL A C 1
ATOM 9277 O O . VAL A 1 1171 ? -10.937 -33.171 45.202 1.00 93.25 1171 VAL A O 1
ATOM 9280 N N . ILE A 1 1172 ? -9.196 -32.074 44.307 1.00 93.62 1172 ILE A N 1
ATOM 9281 C CA . ILE A 1 1172 ? -8.279 -33.226 44.389 1.00 93.62 1172 ILE A CA 1
ATOM 9282 C C . ILE A 1 1172 ? -7.965 -33.580 45.852 1.00 93.62 1172 ILE A C 1
ATOM 9284 O O . ILE A 1 1172 ? -8.022 -34.754 46.220 1.00 93.62 1172 ILE A O 1
ATOM 9288 N N . ALA A 1 1173 ? -7.660 -32.594 46.701 1.00 92.88 1173 ALA A N 1
ATOM 9289 C CA . ALA A 1 1173 ? -7.344 -32.829 48.112 1.00 92.88 1173 ALA A CA 1
ATOM 9290 C C . ALA A 1 1173 ? -8.521 -33.459 48.877 1.00 92.88 1173 ALA A C 1
ATOM 9292 O O . ALA A 1 1173 ? -8.323 -34.382 49.667 1.00 92.88 1173 ALA A O 1
ATOM 9293 N N . TRP A 1 1174 ? -9.746 -33.011 48.595 1.00 93.38 1174 TRP A N 1
ATOM 9294 C CA . TRP A 1 1174 ? -10.976 -33.570 49.149 1.00 93.38 1174 TRP A CA 1
ATOM 9295 C C . TRP A 1 1174 ? -11.255 -34.985 48.640 1.00 93.38 1174 TRP A C 1
ATOM 9297 O O . TRP A 1 1174 ? -11.646 -35.835 49.432 1.00 93.38 1174 TRP A O 1
ATOM 9307 N N . ALA A 1 1175 ? -11.007 -35.275 47.359 1.00 92.88 1175 ALA A N 1
ATOM 9308 C CA . ALA A 1 1175 ? -11.160 -36.625 46.819 1.00 92.88 1175 ALA A CA 1
ATOM 9309 C C . ALA A 1 1175 ? -10.171 -37.623 47.455 1.00 92.88 1175 ALA A C 1
ATOM 9311 O O . ALA A 1 1175 ? -10.555 -38.753 47.751 1.00 92.88 1175 ALA A O 1
ATOM 9312 N N . VAL A 1 1176 ? -8.931 -37.196 47.731 1.00 92.94 1176 VAL A N 1
ATOM 9313 C CA . VAL A 1 1176 ? -7.937 -37.990 48.480 1.00 92.94 1176 VAL A CA 1
ATOM 9314 C C . VAL A 1 1176 ? -8.379 -38.214 49.927 1.00 92.94 1176 VAL A C 1
ATOM 9316 O O . VAL A 1 1176 ? -8.389 -39.351 50.390 1.00 92.94 1176 VAL A O 1
ATOM 9319 N N . ASP A 1 1177 ? -8.783 -37.161 50.642 1.00 91.56 1177 ASP A N 1
ATOM 9320 C CA . ASP A 1 1177 ? -9.173 -37.290 52.050 1.00 91.56 1177 ASP A CA 1
ATOM 9321 C C . ASP A 1 1177 ? -10.486 -38.085 52.231 1.00 91.56 1177 ASP A C 1
ATOM 9323 O O . ASP A 1 1177 ? -10.582 -38.875 53.168 1.00 91.56 1177 ASP A O 1
ATOM 9327 N N . ILE A 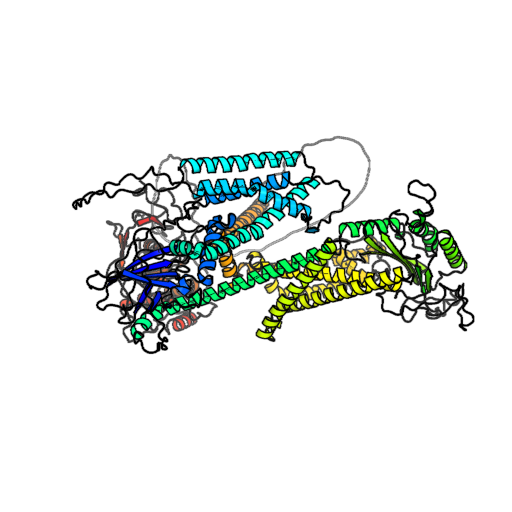1 1178 ? -11.454 -37.985 51.310 1.00 90.38 1178 ILE A N 1
ATOM 9328 C CA . ILE A 1 1178 ? -12.663 -38.835 51.299 1.00 90.38 1178 ILE A CA 1
ATOM 9329 C C . ILE A 1 1178 ? -12.309 -40.304 51.016 1.00 90.38 1178 ILE A C 1
ATOM 9331 O O . ILE A 1 1178 ? -12.884 -41.197 51.641 1.00 90.38 1178 ILE A O 1
ATOM 9335 N N . ALA A 1 1179 ? -11.348 -40.576 50.127 1.00 88.38 1179 ALA A N 1
ATOM 9336 C CA . ALA A 1 1179 ? -10.870 -41.935 49.862 1.00 88.38 1179 ALA A CA 1
ATOM 9337 C C . ALA A 1 1179 ? -10.124 -42.554 51.065 1.00 88.38 1179 ALA A C 1
ATOM 9339 O O . ALA A 1 1179 ? -10.256 -43.748 51.324 1.00 88.38 1179 ALA A O 1
ATOM 9340 N N . GLU A 1 1180 ? -9.425 -41.733 51.857 1.00 87.94 1180 GLU A N 1
ATOM 9341 C CA . GLU A 1 1180 ? -8.839 -42.080 53.167 1.00 87.94 1180 GLU A CA 1
ATOM 9342 C C . GLU A 1 1180 ? -9.880 -42.135 54.316 1.00 87.94 1180 GLU A C 1
ATOM 9344 O O . GLU A 1 1180 ? -9.522 -42.293 55.489 1.00 87.94 1180 GLU A O 1
ATOM 9349 N N . GLY A 1 1181 ? -11.177 -41.972 54.021 1.00 84.38 1181 GLY A N 1
ATOM 9350 C CA . GLY A 1 1181 ? -12.261 -42.002 55.010 1.00 84.38 1181 GLY A CA 1
ATOM 9351 C C . GLY A 1 1181 ? -12.270 -40.822 55.993 1.00 84.38 1181 GLY A C 1
ATOM 9352 O O . GLY A 1 1181 ? -12.838 -40.932 57.080 1.00 84.38 1181 GLY A O 1
ATOM 9353 N N . GLN A 1 1182 ? -11.626 -39.704 55.648 1.00 84.44 1182 GLN A N 1
ATOM 9354 C CA . GLN A 1 1182 ? -11.579 -38.491 56.462 1.00 84.44 1182 GLN A CA 1
ATOM 9355 C C . GLN A 1 1182 ? -12.772 -37.572 56.168 1.00 84.44 1182 GLN A C 1
ATOM 9357 O O . GLN A 1 1182 ? -13.151 -37.343 55.021 1.00 84.44 1182 GLN A O 1
ATOM 9362 N N . ASP A 1 1183 ? -13.327 -36.965 57.217 1.00 82.69 1183 ASP A N 1
ATOM 9363 C CA . ASP A 1 1183 ? -14.354 -35.933 57.070 1.00 82.69 1183 ASP A CA 1
ATOM 9364 C C . ASP A 1 1183 ? -13.722 -34.585 56.691 1.00 82.69 1183 ASP A C 1
ATOM 9366 O O . ASP A 1 1183 ? -13.190 -33.862 57.540 1.00 82.69 1183 ASP A O 1
ATOM 9370 N N . VAL A 1 1184 ? -13.833 -34.235 55.409 1.00 86.00 1184 VAL A N 1
ATOM 9371 C CA . VAL A 1 1184 ? -13.367 -32.971 54.815 1.00 86.00 1184 VAL A CA 1
ATOM 9372 C C . VAL A 1 1184 ? -13.860 -31.732 55.571 1.00 86.00 1184 VAL A C 1
ATOM 9374 O O . VAL A 1 1184 ? -13.102 -30.772 55.708 1.00 86.00 1184 VAL A O 1
ATOM 9377 N N . SER A 1 1185 ? -15.067 -31.747 56.153 1.00 79.12 1185 SER A N 1
ATOM 9378 C CA . SER A 1 1185 ? -15.588 -30.609 56.931 1.00 79.12 1185 SER A CA 1
ATOM 9379 C C . SER A 1 1185 ? -14.791 -30.341 58.216 1.00 79.12 1185 SER A C 1
ATOM 9381 O O . SER A 1 1185 ? -14.931 -29.284 58.836 1.00 79.12 1185 SER A O 1
ATOM 9383 N N . LYS A 1 1186 ? -13.920 -31.267 58.636 1.00 80.75 1186 LYS A N 1
ATOM 9384 C CA . LYS A 1 1186 ? -13.027 -31.124 59.797 1.00 80.75 1186 LYS A CA 1
ATOM 9385 C C . LYS A 1 1186 ? -11.581 -30.772 59.419 1.00 80.75 1186 LYS A C 1
ATOM 9387 O O . LYS A 1 1186 ? -10.803 -30.444 60.314 1.00 80.75 1186 LYS A O 1
ATOM 9392 N N . VAL A 1 1187 ? -11.218 -30.794 58.134 1.00 83.88 1187 VAL A N 1
ATOM 9393 C CA . VAL A 1 1187 ? -9.853 -30.519 57.647 1.00 83.88 1187 VAL A CA 1
ATOM 9394 C C . VAL A 1 1187 ? -9.665 -29.026 57.321 1.00 83.88 1187 VAL A C 1
ATOM 9396 O O . VAL A 1 1187 ? -10.623 -28.312 57.025 1.00 83.88 1187 VAL A O 1
ATOM 9399 N N . VAL A 1 1188 ? -8.423 -28.536 57.415 1.00 85.12 1188 VAL A N 1
ATOM 9400 C CA . VAL A 1 1188 ? -7.994 -27.217 56.919 1.00 85.12 1188 VAL A CA 1
ATOM 9401 C C . VAL A 1 1188 ? -6.642 -27.379 56.219 1.00 85.12 1188 VAL A C 1
ATOM 9403 O O . VAL A 1 1188 ? -5.694 -27.875 56.829 1.00 85.12 1188 VAL A O 1
ATOM 9406 N N . TYR A 1 1189 ? -6.548 -26.962 54.960 1.00 89.75 1189 TYR A N 1
ATOM 9407 C CA . TYR A 1 1189 ? -5.386 -27.110 54.082 1.00 89.75 1189 TYR A CA 1
ATOM 9408 C C . TYR A 1 1189 ? -4.516 -25.847 54.039 1.00 89.75 1189 TYR A C 1
ATOM 9410 O O . TYR A 1 1189 ? -5.002 -24.722 54.194 1.00 89.75 1189 TYR A O 1
ATOM 9418 N N . ASP A 1 1190 ? -3.217 -26.037 53.808 1.00 88.00 1190 ASP A N 1
ATOM 9419 C CA . ASP A 1 1190 ? -2.241 -24.966 53.601 1.00 88.00 1190 ASP A CA 1
ATOM 9420 C C . ASP A 1 1190 ? -2.106 -24.637 52.108 1.00 88.00 1190 ASP A C 1
ATOM 9422 O O . ASP A 1 1190 ? -1.213 -25.145 51.430 1.00 88.00 1190 ASP A O 1
ATOM 9426 N N . GLU A 1 1191 ? -3.018 -23.799 51.607 1.00 84.88 1191 GLU A N 1
ATOM 9427 C CA . GLU A 1 1191 ? -3.154 -23.385 50.196 1.00 84.88 1191 GLU A CA 1
ATOM 9428 C C . GLU A 1 1191 ? -1.802 -23.123 49.502 1.00 84.88 1191 GLU A C 1
ATOM 9430 O O . GLU A 1 1191 ? -1.501 -23.738 48.480 1.00 84.88 1191 GLU A O 1
ATOM 9435 N N . MET A 1 1192 ? -0.903 -22.347 50.125 1.00 82.94 1192 MET A N 1
ATOM 9436 C CA . MET A 1 1192 ? 0.416 -22.011 49.554 1.00 82.94 1192 MET A CA 1
ATOM 9437 C C . MET A 1 1192 ? 1.369 -23.210 49.358 1.00 82.94 1192 MET A C 1
ATOM 9439 O O . MET A 1 1192 ? 2.424 -23.054 48.744 1.00 82.94 1192 MET A O 1
ATOM 9443 N N . LYS A 1 1193 ? 1.035 -24.400 49.874 1.00 86.25 1193 LYS A N 1
ATOM 9444 C CA . LYS A 1 1193 ? 1.781 -25.654 49.666 1.00 86.25 1193 LYS A CA 1
ATOM 9445 C C . LYS A 1 1193 ? 1.017 -26.701 48.847 1.00 86.25 1193 LYS A C 1
ATOM 9447 O O . LYS A 1 1193 ? 1.606 -27.722 48.499 1.00 86.25 1193 LYS A O 1
ATOM 9452 N N . MET A 1 1194 ? -0.262 -26.491 48.523 1.00 89.75 1194 MET A N 1
ATOM 9453 C CA . MET A 1 1194 ? -1.075 -27.505 47.833 1.00 89.75 1194 MET A CA 1
ATOM 9454 C C . MET A 1 1194 ? -0.572 -27.782 46.410 1.00 89.75 1194 MET A C 1
ATOM 9456 O O . MET A 1 1194 ? -0.454 -28.939 46.010 1.00 89.75 1194 MET A O 1
ATOM 9460 N N . ARG A 1 1195 ? -0.211 -26.733 45.660 1.00 88.44 1195 ARG A N 1
ATOM 9461 C CA . ARG A 1 1195 ? 0.224 -26.844 44.257 1.00 88.44 1195 ARG A CA 1
ATOM 9462 C C . ARG A 1 1195 ? 1.552 -27.593 44.089 1.00 88.44 1195 ARG A C 1
ATOM 9464 O O . ARG A 1 1195 ? 1.652 -28.483 43.250 1.00 88.44 1195 ARG A O 1
ATOM 9471 N N . SER A 1 1196 ? 2.548 -27.283 44.919 1.00 86.94 1196 SER A N 1
ATOM 9472 C CA . SER A 1 1196 ? 3.850 -27.968 44.913 1.00 86.94 1196 SER A CA 1
ATOM 9473 C C . SER A 1 1196 ? 3.770 -29.394 45.472 1.00 86.94 1196 SER A C 1
ATOM 9475 O O . SER A 1 1196 ? 4.493 -30.275 45.008 1.00 86.94 1196 SER A O 1
ATOM 9477 N N . HIS A 1 1197 ? 2.849 -29.658 46.406 1.00 90.00 1197 HIS A N 1
ATOM 9478 C CA . HIS A 1 1197 ? 2.534 -31.018 46.857 1.00 90.00 1197 HIS A CA 1
ATOM 9479 C C . HIS A 1 1197 ? 1.893 -31.867 45.750 1.00 90.00 1197 HIS A C 1
ATOM 9481 O O . HIS A 1 1197 ? 2.275 -33.025 45.596 1.00 90.00 1197 HIS A O 1
ATOM 9487 N N . LEU A 1 1198 ? 0.985 -31.312 44.934 1.00 90.75 1198 LEU A N 1
ATOM 9488 C CA . LEU A 1 1198 ? 0.435 -32.031 43.776 1.00 90.75 1198 LEU A CA 1
ATOM 9489 C C . LEU A 1 1198 ? 1.519 -32.339 42.729 1.00 90.75 1198 LEU A C 1
ATOM 9491 O O . LEU A 1 1198 ? 1.594 -33.466 42.246 1.00 90.75 1198 LEU A O 1
ATOM 9495 N N . GLU A 1 1199 ? 2.401 -31.381 42.425 1.00 88.44 1199 GLU A N 1
ATOM 9496 C CA . GLU A 1 1199 ? 3.523 -31.602 41.499 1.00 88.44 1199 GLU A CA 1
ATOM 9497 C C . GLU A 1 1199 ? 4.461 -32.727 41.986 1.00 88.44 1199 GLU A C 1
ATOM 9499 O O . GLU A 1 1199 ? 4.949 -33.531 41.191 1.00 88.44 1199 GLU A O 1
ATOM 9504 N N . MET A 1 1200 ? 4.681 -32.823 43.302 1.00 85.88 1200 MET A N 1
ATOM 9505 C CA . MET A 1 1200 ? 5.406 -33.932 43.929 1.00 85.88 1200 MET A CA 1
ATOM 9506 C C . MET A 1 1200 ? 4.636 -35.258 43.809 1.00 85.88 1200 MET A C 1
ATOM 9508 O O . MET A 1 1200 ? 5.224 -36.255 43.399 1.00 85.88 1200 MET A O 1
ATOM 9512 N N . CYS A 1 1201 ? 3.328 -35.275 44.084 1.00 89.25 1201 CYS A N 1
ATOM 9513 C CA . CYS A 1 1201 ? 2.491 -36.475 43.958 1.00 89.25 1201 CYS A CA 1
ATOM 9514 C C . CYS A 1 1201 ? 2.451 -37.029 42.522 1.00 89.25 1201 CYS A C 1
ATOM 9516 O O . CYS A 1 1201 ? 2.458 -38.244 42.334 1.00 89.25 1201 CYS A O 1
ATOM 9518 N N . PHE A 1 1202 ? 2.450 -36.161 41.502 1.00 88.69 1202 PHE A N 1
ATOM 9519 C CA . PHE A 1 1202 ? 2.565 -36.581 40.101 1.00 88.69 1202 PHE A CA 1
ATOM 9520 C C . PHE A 1 1202 ? 3.947 -37.167 39.775 1.00 88.69 1202 PHE A C 1
ATOM 9522 O O . PHE A 1 1202 ? 4.023 -38.166 39.064 1.00 88.69 1202 PHE A O 1
ATOM 9529 N N . LYS A 1 1203 ? 5.037 -36.613 40.326 1.00 82.94 1203 LYS A N 1
ATOM 9530 C CA . LYS A 1 1203 ? 6.401 -37.162 40.158 1.00 82.94 1203 LYS A CA 1
ATOM 9531 C C . LYS A 1 1203 ? 6.615 -38.495 40.881 1.00 82.94 1203 LYS A C 1
ATOM 9533 O O . LYS A 1 1203 ? 7.444 -39.285 40.444 1.00 82.94 1203 LYS A O 1
ATOM 9538 N N . GLU A 1 1204 ? 5.882 -38.743 41.964 1.00 85.50 1204 GLU A N 1
ATOM 9539 C CA . GLU A 1 1204 ? 5.875 -40.019 42.694 1.00 85.50 1204 GLU A CA 1
ATOM 9540 C C . GLU A 1 1204 ? 4.844 -41.036 42.159 1.00 85.50 1204 GLU A C 1
ATOM 9542 O O . GLU A 1 1204 ? 4.744 -42.133 42.704 1.00 85.50 1204 GLU A O 1
ATOM 9547 N N . GLU A 1 1205 ? 4.049 -40.671 41.142 1.00 86.81 1205 GLU A N 1
ATOM 9548 C CA . GLU A 1 1205 ? 2.877 -41.422 40.647 1.00 86.81 1205 GLU A CA 1
ATOM 9549 C C . GLU A 1 1205 ? 1.911 -41.879 41.769 1.00 86.81 1205 GLU A C 1
ATOM 9551 O O . GLU A 1 1205 ? 1.246 -42.913 41.671 1.00 86.81 1205 GLU A O 1
ATOM 9556 N N . LYS A 1 1206 ? 1.819 -41.099 42.857 1.00 87.44 1206 LYS A N 1
ATOM 9557 C CA . LYS A 1 1206 ? 1.019 -41.420 44.044 1.00 87.44 1206 LYS A CA 1
ATOM 9558 C C . LYS A 1 1206 ? 0.523 -40.164 44.756 1.00 87.44 1206 LYS A C 1
ATOM 9560 O O . LYS A 1 1206 ? 1.307 -39.368 45.266 1.00 87.44 1206 LYS A O 1
ATOM 9565 N N . LEU A 1 1207 ? -0.794 -40.032 44.874 1.00 91.81 1207 LEU A N 1
ATOM 9566 C CA . LEU A 1 1207 ? -1.433 -38.999 45.683 1.00 91.81 1207 LEU A CA 1
ATOM 9567 C C . LEU A 1 1207 ? -1.344 -39.350 47.174 1.00 91.81 1207 LEU A C 1
ATOM 9569 O O . LEU A 1 1207 ? -1.574 -40.492 47.583 1.00 91.81 1207 LEU A O 1
ATOM 9573 N N . ARG A 1 1208 ? -1.007 -38.342 47.984 1.00 89.62 1208 ARG A N 1
ATOM 9574 C CA . ARG A 1 1208 ? -0.921 -38.397 49.451 1.00 89.62 1208 ARG A CA 1
ATOM 9575 C C . ARG A 1 1208 ? -1.763 -37.260 50.056 1.00 89.62 1208 ARG A C 1
ATOM 9577 O O . ARG A 1 1208 ? -1.865 -36.218 49.401 1.00 89.62 1208 ARG A O 1
ATOM 9584 N N . PRO A 1 1209 ? -2.296 -37.390 51.289 1.00 90.75 1209 PRO A N 1
ATOM 9585 C CA . PRO A 1 1209 ? -3.020 -36.313 51.970 1.00 90.75 1209 PRO A CA 1
ATOM 9586 C C . PRO A 1 1209 ? -2.277 -34.972 51.920 1.00 90.75 1209 PRO A C 1
ATOM 9588 O O . PRO A 1 1209 ? -1.064 -34.910 52.136 1.00 90.75 1209 PRO A O 1
ATOM 9591 N N . PHE A 1 1210 ? -3.005 -33.905 51.591 1.00 93.44 1210 PHE A N 1
ATOM 9592 C CA . PHE A 1 1210 ? -2.428 -32.586 51.319 1.00 93.44 1210 PHE A CA 1
ATOM 9593 C C . PHE A 1 1210 ? -1.979 -31.868 52.609 1.00 93.44 1210 PHE A C 1
ATOM 9595 O O . PHE A 1 1210 ? -2.508 -32.161 53.683 1.00 93.44 1210 PHE A O 1
ATOM 9602 N N . PRO A 1 1211 ? -1.032 -30.907 52.538 1.00 91.19 1211 PRO A N 1
ATOM 9603 C CA . PRO A 1 1211 ? -0.547 -30.163 53.703 1.00 91.19 1211 PRO A CA 1
ATOM 9604 C C . PRO A 1 1211 ? -1.675 -29.450 54.466 1.00 91.19 1211 PRO A C 1
ATOM 9606 O O . PRO A 1 1211 ? -2.531 -28.810 53.855 1.00 91.19 1211 PRO A O 1
ATOM 9609 N N . ARG A 1 1212 ? -1.664 -29.537 55.804 1.00 88.75 1212 ARG A N 1
ATOM 9610 C CA . ARG A 1 1212 ? -2.738 -29.044 56.693 1.00 88.75 1212 ARG A CA 1
ATOM 9611 C C . ARG A 1 1212 ? -2.270 -27.923 57.629 1.00 88.75 1212 ARG A C 1
ATOM 9613 O O . ARG A 1 1212 ? -1.097 -27.868 57.998 1.00 88.75 1212 ARG A O 1
ATOM 9620 N N . LEU A 1 1213 ? -3.197 -27.060 58.051 1.00 81.19 1213 LEU A N 1
ATOM 9621 C CA . LEU A 1 1213 ? -2.980 -25.985 59.031 1.00 81.19 1213 LEU A CA 1
ATOM 9622 C C . LEU A 1 1213 ? -3.644 -26.295 60.380 1.00 81.19 1213 LEU A C 1
ATOM 9624 O O . LEU A 1 1213 ? -4.673 -26.960 60.449 1.00 81.19 1213 LEU A O 1
ATOM 9628 N N . THR A 1 1214 ? -3.073 -25.762 61.463 1.00 68.06 1214 THR A N 1
ATOM 9629 C CA . THR A 1 1214 ? -3.574 -25.929 62.843 1.00 68.06 1214 THR A CA 1
ATOM 9630 C C . THR A 1 1214 ? -4.484 -24.792 63.325 1.00 68.06 1214 THR A C 1
ATOM 9632 O O . THR A 1 1214 ? -5.058 -24.884 64.409 1.00 68.06 1214 THR A O 1
ATOM 9635 N N . SER A 1 1215 ? -4.634 -23.715 62.547 1.00 57.91 1215 SER A N 1
ATOM 9636 C CA . SER A 1 1215 ? -5.475 -22.557 62.873 1.00 57.91 1215 SER A CA 1
ATOM 9637 C C . SER A 1 1215 ? -6.812 -22.584 62.121 1.00 57.91 1215 SER A C 1
ATOM 9639 O O . SER A 1 1215 ? -6.894 -22.997 60.965 1.00 57.91 1215 SER A O 1
ATOM 9641 N N . ARG A 1 1216 ? -7.888 -22.115 62.771 1.00 52.28 1216 ARG A N 1
ATOM 9642 C CA . ARG A 1 1216 ? -9.211 -21.991 62.134 1.00 52.28 1216 ARG A CA 1
ATOM 9643 C C . ARG A 1 1216 ? -9.192 -20.886 61.069 1.00 52.28 1216 ARG A C 1
ATOM 9645 O O . ARG A 1 1216 ? -9.002 -19.720 61.412 1.00 52.28 1216 ARG A O 1
ATOM 9652 N N . ARG A 1 1217 ? -9.443 -21.248 59.807 1.00 56.25 1217 ARG A N 1
ATOM 9653 C CA . ARG A 1 1217 ? -9.807 -20.315 58.723 1.00 56.25 1217 ARG A CA 1
ATOM 9654 C C . ARG A 1 1217 ? -11.324 -20.074 58.685 1.00 56.25 1217 ARG A C 1
ATOM 9656 O O . ARG A 1 1217 ? -12.088 -20.762 59.362 1.00 56.25 1217 ARG A O 1
ATOM 9663 N N . TRP A 1 1218 ? -11.732 -19.078 57.898 1.00 48.72 1218 TRP A N 1
ATOM 9664 C CA . TRP A 1 1218 ? -13.132 -18.823 57.547 1.00 48.72 1218 TRP A CA 1
ATOM 9665 C C . TRP A 1 1218 ? -13.687 -19.964 56.676 1.00 48.72 1218 TRP A C 1
ATOM 9667 O O . TRP A 1 1218 ? -12.922 -20.695 56.041 1.00 48.72 1218 TRP A O 1
ATOM 9677 N N . ARG A 1 1219 ? -15.007 -20.139 56.687 1.00 57.72 1219 ARG A N 1
ATOM 9678 C CA . ARG A 1 1219 ? -15.708 -21.284 56.098 1.00 57.72 1219 ARG A CA 1
ATOM 9679 C C . ARG A 1 1219 ? -17.008 -20.840 55.446 1.00 57.72 1219 ARG A C 1
ATOM 9681 O O . ARG A 1 1219 ? -17.563 -19.815 55.839 1.00 57.72 1219 ARG A O 1
ATOM 9688 N N . VAL A 1 1220 ? -17.483 -21.611 54.471 1.00 55.78 1220 VAL A N 1
ATOM 9689 C CA . VAL A 1 1220 ? -18.715 -21.324 53.726 1.00 55.78 1220 VAL A CA 1
ATOM 9690 C C . VAL A 1 1220 ? -19.555 -22.595 53.582 1.00 55.78 1220 VAL A C 1
ATOM 9692 O O . VAL A 1 1220 ? -19.027 -23.676 53.333 1.00 55.78 1220 VAL A O 1
ATOM 9695 N N . GLY A 1 1221 ? -20.870 -22.450 53.758 1.00 51.59 1221 GLY A N 1
ATOM 9696 C CA . GLY A 1 1221 ? -21.869 -23.503 53.564 1.00 51.59 1221 GLY A CA 1
ATOM 9697 C C . GLY A 1 1221 ? -23.271 -23.035 53.995 1.00 51.59 1221 GLY A C 1
ATOM 9698 O O . GLY A 1 1221 ? -23.413 -22.525 55.108 1.00 51.59 1221 GLY A O 1
ATOM 9699 N N . PRO A 1 1222 ? -24.315 -23.154 53.151 1.00 46.53 1222 PRO A N 1
ATOM 9700 C CA . PRO A 1 1222 ? -25.693 -22.874 53.546 1.00 46.53 1222 PRO A CA 1
ATOM 9701 C C . PRO A 1 1222 ? -26.298 -24.057 54.318 1.00 46.53 1222 PRO A C 1
ATOM 9703 O O . PRO A 1 1222 ? -26.110 -25.215 53.959 1.00 46.53 1222 PRO A O 1
ATOM 9706 N N . THR A 1 1223 ? -27.102 -23.783 55.346 1.00 49.03 1223 THR A N 1
ATOM 9707 C CA . THR A 1 1223 ? -27.671 -24.803 56.251 1.00 49.03 1223 THR A CA 1
ATOM 9708 C C . THR A 1 1223 ? -28.834 -25.626 55.660 1.00 49.03 1223 THR A C 1
ATOM 9710 O O . THR A 1 1223 ? -29.624 -26.198 56.411 1.00 49.03 1223 THR A O 1
ATOM 9713 N N . SER A 1 1224 ? -29.000 -25.660 54.333 1.00 55.81 1224 SER A N 1
ATOM 9714 C CA . SER A 1 1224 ? -30.183 -26.202 53.652 1.00 55.81 1224 SER A CA 1
ATOM 9715 C C . SER A 1 1224 ? -29.842 -27.144 52.493 1.00 55.81 1224 SER A C 1
ATOM 9717 O O . SER A 1 1224 ? -29.064 -26.818 51.596 1.00 55.81 1224 SER A O 1
ATOM 9719 N N . ALA A 1 1225 ? -30.489 -28.313 52.481 1.00 66.31 1225 ALA A N 1
ATOM 9720 C CA . ALA A 1 1225 ? -30.408 -29.263 51.377 1.00 66.31 1225 ALA A CA 1
ATOM 9721 C C . ALA A 1 1225 ? -30.978 -28.660 50.082 1.00 66.31 1225 ALA A C 1
ATOM 9723 O O . ALA A 1 1225 ? -32.088 -28.122 50.073 1.00 66.31 1225 ALA A O 1
ATOM 9724 N N . HIS A 1 1226 ? -30.249 -28.796 48.976 1.00 79.56 1226 HIS A N 1
ATOM 9725 C CA . HIS A 1 1226 ? -30.764 -28.506 47.643 1.00 79.56 1226 HIS A CA 1
ATOM 9726 C C . HIS A 1 1226 ? -31.605 -29.682 47.139 1.00 79.56 1226 HIS A C 1
ATOM 9728 O O . HIS A 1 1226 ? -31.179 -30.833 47.184 1.00 79.56 1226 HIS A O 1
ATOM 9734 N N . GLN A 1 1227 ? -32.801 -29.385 46.633 1.00 82.19 1227 GLN A N 1
ATOM 9735 C CA . GLN A 1 1227 ? -33.707 -30.369 46.044 1.00 82.19 1227 GLN A CA 1
ATOM 9736 C C . GLN A 1 1227 ? -33.714 -30.223 44.521 1.00 82.19 1227 GLN A C 1
ATOM 9738 O O . GLN A 1 1227 ? -34.053 -29.160 43.996 1.00 82.19 1227 GLN A O 1
ATOM 9743 N N . ILE A 1 1228 ? -33.349 -31.289 43.807 1.00 82.88 1228 ILE A N 1
ATOM 9744 C CA . ILE A 1 1228 ? -33.345 -31.334 42.342 1.00 82.88 1228 ILE A CA 1
ATOM 9745 C C . ILE A 1 1228 ? -34.431 -32.312 41.882 1.00 82.88 1228 ILE A C 1
ATOM 9747 O O . ILE A 1 1228 ? -34.298 -33.522 42.047 1.00 82.88 1228 ILE A O 1
ATOM 9751 N N . SER A 1 1229 ? -35.522 -31.791 41.316 1.00 78.75 1229 SER A N 1
ATOM 9752 C CA . SER A 1 1229 ? -36.620 -32.609 40.781 1.00 78.75 1229 SER A CA 1
ATOM 9753 C C . SER A 1 1229 ? -36.265 -33.184 39.406 1.00 78.75 1229 SER A C 1
ATOM 9755 O O . SER A 1 1229 ? -36.225 -32.455 38.405 1.00 78.75 1229 SER A O 1
ATOM 9757 N N . LEU A 1 1230 ? -36.051 -34.497 39.362 1.00 71.44 1230 LEU A N 1
ATOM 9758 C CA . LEU A 1 1230 ? -35.889 -35.272 38.137 1.00 71.44 1230 LEU A CA 1
ATOM 9759 C C . LEU A 1 1230 ? -37.266 -35.709 37.615 1.00 71.44 1230 LEU A C 1
ATOM 9761 O O . LEU A 1 1230 ? -38.198 -35.927 38.385 1.00 71.44 1230 LEU A O 1
ATOM 9765 N N . VAL A 1 1231 ? -37.399 -35.886 36.304 1.00 68.44 1231 VAL A N 1
ATOM 9766 C CA . VAL A 1 1231 ? -38.519 -36.608 35.693 1.00 68.44 1231 VAL A CA 1
ATOM 9767 C C . VAL A 1 1231 ? -37.961 -37.638 34.717 1.00 68.44 1231 VAL A C 1
ATOM 9769 O O . VAL A 1 1231 ? -37.868 -37.403 33.512 1.00 68.44 1231 VAL A O 1
ATOM 9772 N N . CYS A 1 1232 ? -37.606 -38.811 35.244 1.00 63.69 1232 CYS A N 1
ATOM 9773 C CA . CYS A 1 1232 ? -37.446 -40.010 34.431 1.00 63.69 1232 CYS A CA 1
ATOM 9774 C C . CYS A 1 1232 ? -38.023 -41.236 35.134 1.00 63.69 1232 CYS A C 1
ATOM 9776 O O . CYS A 1 1232 ? -37.683 -41.525 36.273 1.00 63.69 1232 CYS A O 1
ATOM 9778 N N . ARG A 1 1233 ? -38.843 -42.005 34.411 1.00 52.56 1233 ARG A N 1
ATOM 9779 C CA . ARG A 1 1233 ? -39.305 -43.345 34.826 1.00 52.56 1233 ARG A CA 1
ATOM 9780 C C . ARG A 1 1233 ? -38.455 -44.468 34.211 1.00 52.56 1233 ARG A C 1
ATOM 9782 O O . ARG A 1 1233 ? -38.827 -45.637 34.253 1.00 52.56 1233 ARG A O 1
ATOM 9789 N N . CYS A 1 1234 ? -37.329 -44.106 33.600 1.00 59.75 1234 CYS A N 1
ATOM 9790 C CA . CYS A 1 1234 ? -36.433 -45.009 32.898 1.00 59.75 1234 CYS A CA 1
ATOM 9791 C C . CYS A 1 1234 ? -35.630 -45.889 33.869 1.00 59.75 1234 CYS A C 1
ATOM 9793 O O . CYS A 1 1234 ? -34.859 -45.396 34.690 1.00 59.75 1234 CYS A O 1
ATOM 9795 N N . LYS A 1 1235 ? -35.737 -47.213 33.714 1.00 57.72 1235 LYS A N 1
ATOM 9796 C CA . LYS A 1 1235 ? -34.926 -48.197 34.456 1.00 57.72 1235 LYS A CA 1
ATOM 9797 C C . LYS A 1 1235 ? -33.553 -48.471 33.813 1.00 57.72 1235 LYS A C 1
ATOM 9799 O O . LYS A 1 1235 ? -32.959 -49.510 34.077 1.00 57.72 1235 LYS A O 1
ATOM 9804 N N . HIS A 1 1236 ? -33.040 -47.563 32.976 1.00 59.75 1236 HIS A N 1
ATOM 9805 C CA . HIS A 1 1236 ? -31.710 -47.723 32.380 1.00 59.75 1236 HIS A CA 1
ATOM 9806 C C . HIS A 1 1236 ? -30.617 -47.749 33.461 1.00 59.75 1236 HIS A C 1
ATOM 9808 O O . HIS A 1 1236 ? -30.629 -46.960 34.415 1.00 59.75 1236 HIS A O 1
ATOM 9814 N N . VAL A 1 1237 ? -29.686 -48.689 33.283 1.00 56.44 1237 VAL A N 1
ATOM 9815 C CA . VAL A 1 1237 ? -28.572 -48.976 34.202 1.00 56.44 1237 VAL A CA 1
ATOM 9816 C C . VAL A 1 1237 ? -27.260 -48.330 33.721 1.00 56.44 1237 VAL A C 1
ATOM 9818 O O . VAL A 1 1237 ? -26.385 -48.056 34.534 1.00 56.44 1237 VAL A O 1
ATOM 9821 N N . GLY A 1 1238 ? -27.137 -48.042 32.419 1.00 65.44 1238 GLY A N 1
ATOM 9822 C CA . GLY A 1 1238 ? -25.977 -47.369 31.817 1.00 65.44 1238 GLY A CA 1
ATOM 9823 C C . GLY A 1 1238 ? -26.023 -45.834 31.873 1.00 65.44 1238 GLY A C 1
ATOM 9824 O O . GLY A 1 1238 ? -26.842 -45.240 32.578 1.00 65.44 1238 GLY A O 1
ATOM 9825 N N . ARG A 1 1239 ? -25.141 -45.188 31.093 1.00 74.88 1239 ARG A N 1
ATOM 9826 C CA . ARG A 1 1239 ? -25.092 -43.722 30.923 1.00 74.88 1239 ARG A CA 1
ATOM 9827 C C . ARG A 1 1239 ? -26.433 -43.182 30.416 1.00 74.88 1239 ARG A C 1
ATOM 9829 O O . ARG A 1 1239 ? -27.059 -43.768 29.538 1.00 74.88 1239 ARG A O 1
ATOM 9836 N N . LEU A 1 1240 ? -26.867 -42.055 30.979 1.00 65.19 1240 LEU A N 1
ATOM 9837 C CA . LEU A 1 1240 ? -28.211 -41.501 30.754 1.00 65.19 1240 LEU A CA 1
ATOM 9838 C C . LEU A 1 1240 ? -28.278 -40.471 29.610 1.00 65.19 1240 LEU A C 1
ATOM 9840 O O . LEU A 1 1240 ? -29.373 -40.042 29.247 1.00 65.19 1240 LEU A O 1
ATOM 9844 N N . GLY A 1 1241 ? -27.128 -40.107 29.030 1.00 70.12 1241 GLY A N 1
ATOM 9845 C CA . GLY A 1 1241 ? -27.023 -39.205 27.883 1.00 70.12 1241 GLY A CA 1
ATOM 9846 C C . GLY A 1 1241 ? -27.384 -37.747 28.186 1.00 70.12 1241 GLY A C 1
ATOM 9847 O O . GLY A 1 1241 ? -27.373 -37.291 29.338 1.00 70.12 1241 GLY A O 1
ATOM 9848 N N . ARG A 1 1242 ? -27.723 -37.003 27.124 1.00 75.81 1242 ARG A N 1
ATOM 9849 C CA . ARG A 1 1242 ? -28.208 -35.619 27.205 1.00 75.81 1242 ARG A CA 1
ATOM 9850 C C . ARG A 1 1242 ? -29.482 -35.546 28.055 1.00 75.81 1242 ARG A C 1
ATOM 9852 O O . ARG A 1 1242 ? -30.501 -36.169 27.747 1.00 75.81 1242 ARG A O 1
ATOM 9859 N N . MET A 1 1243 ? -29.443 -34.709 29.085 1.00 79.75 1243 MET A N 1
ATOM 9860 C CA . MET A 1 1243 ? -30.622 -34.262 29.829 1.00 79.75 1243 MET A CA 1
ATOM 9861 C C . MET A 1 1243 ? -30.896 -32.793 29.513 1.00 79.75 1243 MET A C 1
ATOM 9863 O O . MET A 1 1243 ? -29.975 -32.051 29.181 1.00 79.75 1243 MET A O 1
ATOM 9867 N N . GLU A 1 1244 ? -32.149 -32.367 29.641 1.00 80.56 1244 GLU A N 1
ATOM 9868 C CA . GLU A 1 1244 ? -32.565 -30.990 29.384 1.00 80.56 1244 GLU A CA 1
ATOM 9869 C C . GLU A 1 1244 ? -33.466 -30.458 30.503 1.00 80.56 1244 GLU A C 1
ATOM 9871 O O . GLU A 1 1244 ? -34.240 -31.202 31.115 1.00 80.56 1244 GLU A O 1
ATOM 9876 N N . ARG A 1 1245 ? -33.374 -29.154 30.786 1.00 82.50 1245 ARG A N 1
ATOM 9877 C CA . ARG A 1 1245 ? -34.141 -28.514 31.863 1.00 82.50 1245 ARG A CA 1
ATOM 9878 C C . ARG A 1 1245 ? -35.281 -27.673 31.305 1.00 82.50 1245 ARG A C 1
ATOM 9880 O O . ARG A 1 1245 ? -35.048 -26.714 30.577 1.00 82.50 1245 ARG A O 1
ATOM 9887 N N . CYS A 1 1246 ? -36.513 -27.953 31.729 1.00 81.38 1246 CYS A N 1
ATOM 9888 C CA . CYS A 1 1246 ? -37.659 -27.128 31.351 1.00 81.38 1246 CYS A CA 1
ATOM 9889 C C . CYS A 1 1246 ? -37.503 -25.693 31.889 1.00 81.38 1246 CYS A C 1
ATOM 9891 O O . CYS A 1 1246 ? -37.385 -25.478 33.099 1.00 81.38 1246 CYS A O 1
ATOM 9893 N N . LYS A 1 1247 ? -37.575 -24.704 30.991 1.00 81.38 1247 LYS A N 1
ATOM 9894 C CA . LYS A 1 1247 ? -37.477 -23.266 31.291 1.00 81.38 1247 LYS A CA 1
ATOM 9895 C C . LYS A 1 1247 ? -38.528 -22.764 32.291 1.00 81.38 1247 LYS A C 1
ATOM 9897 O O . LYS A 1 1247 ? -38.230 -21.859 33.067 1.00 81.38 1247 LYS A O 1
ATOM 9902 N N . ALA A 1 1248 ? -39.726 -23.354 32.285 1.00 79.56 1248 ALA A N 1
ATOM 9903 C CA . ALA A 1 1248 ? -40.847 -22.976 33.145 1.00 79.56 1248 ALA A CA 1
ATOM 9904 C C . ALA A 1 1248 ? -40.814 -23.692 34.511 1.00 79.56 1248 ALA A C 1
ATOM 9906 O O . ALA A 1 1248 ? -40.452 -23.082 35.515 1.00 79.56 1248 ALA A O 1
ATOM 9907 N N . CYS A 1 1249 ? -41.138 -24.991 34.569 1.00 79.88 1249 CYS A N 1
ATOM 9908 C CA . CYS A 1 1249 ? -41.237 -25.731 35.837 1.00 79.88 1249 CYS A CA 1
ATOM 9909 C C . CYS A 1 1249 ? -39.888 -26.124 36.469 1.00 79.88 1249 CYS A C 1
ATOM 9911 O O . CYS A 1 1249 ? -39.875 -26.721 37.543 1.00 79.88 1249 CYS A O 1
ATOM 9913 N N . ARG A 1 1250 ? -38.752 -25.824 35.820 1.00 80.19 1250 ARG A N 1
ATOM 9914 C CA . ARG A 1 1250 ? -37.375 -26.116 36.274 1.00 80.19 1250 ARG A CA 1
ATOM 9915 C C . ARG A 1 1250 ? -37.026 -27.597 36.502 1.00 80.19 1250 ARG A C 1
ATOM 9917 O O . ARG A 1 1250 ? -35.882 -27.861 36.883 1.00 80.19 1250 ARG A O 1
ATOM 9924 N N . ARG A 1 1251 ? -37.943 -28.536 36.245 1.00 82.00 1251 ARG A N 1
ATOM 9925 C CA . ARG A 1 1251 ? -37.710 -29.993 36.263 1.00 82.00 1251 ARG A CA 1
ATOM 9926 C C . ARG A 1 1251 ? -36.706 -30.404 35.174 1.00 82.00 1251 ARG A C 1
ATOM 9928 O O . ARG A 1 1251 ? -36.657 -29.772 34.113 1.00 82.00 1251 ARG A O 1
ATOM 9935 N N . ILE A 1 1252 ? -35.921 -31.449 35.439 1.00 83.69 1252 ILE A N 1
ATOM 9936 C CA . ILE A 1 1252 ? -34.923 -32.008 34.508 1.00 83.69 1252 ILE A CA 1
ATOM 9937 C C . ILE A 1 1252 ? -35.462 -33.306 33.895 1.00 83.69 1252 ILE A C 1
ATOM 9939 O O . ILE A 1 1252 ? -35.948 -34.174 34.616 1.00 83.69 1252 ILE A O 1
ATOM 9943 N N . PHE A 1 1253 ? -35.362 -33.439 32.573 1.00 80.50 1253 PHE A N 1
ATOM 9944 C CA . PHE A 1 1253 ? -35.846 -34.578 31.789 1.00 80.50 1253 PHE A CA 1
ATOM 9945 C C . PHE A 1 1253 ? -34.689 -35.203 31.004 1.00 80.50 1253 PHE A C 1
ATOM 9947 O O . PHE A 1 1253 ? -33.803 -34.488 30.538 1.00 80.50 1253 PHE A O 1
ATOM 9954 N N . HIS A 1 1254 ? -34.695 -36.520 30.800 1.00 78.56 1254 HIS A N 1
ATOM 9955 C CA . HIS A 1 1254 ? -33.737 -37.164 29.892 1.00 78.56 1254 HIS A CA 1
ATOM 9956 C C . HIS A 1 1254 ? -34.247 -37.004 28.456 1.00 78.56 1254 HIS A C 1
ATOM 9958 O O . HIS A 1 1254 ? -35.420 -37.278 28.200 1.00 78.56 1254 HIS A O 1
ATOM 9964 N N . VAL A 1 1255 ? -33.399 -36.589 27.510 1.00 76.31 1255 VAL A N 1
ATOM 9965 C CA . VAL A 1 1255 ? -33.843 -36.302 26.131 1.00 76.31 1255 VAL A CA 1
ATOM 9966 C C . VAL A 1 1255 ? -34.369 -37.554 25.425 1.00 76.31 1255 VAL A C 1
ATOM 9968 O O . VAL A 1 1255 ? -35.358 -37.474 24.704 1.00 76.31 1255 VAL A O 1
ATOM 9971 N N . SER A 1 1256 ? -33.791 -38.720 25.715 1.00 71.38 1256 SER A N 1
ATOM 9972 C CA . SER A 1 1256 ? -34.256 -40.037 25.252 1.00 71.38 1256 SER A CA 1
ATOM 9973 C C . SER A 1 1256 ? -35.642 -40.448 25.771 1.00 71.38 1256 SER A C 1
ATOM 9975 O O . SER A 1 1256 ? -36.215 -41.413 25.279 1.00 71.38 1256 SER A O 1
ATOM 9977 N N . CYS A 1 1257 ? -36.186 -39.740 26.765 1.00 72.75 1257 CYS A N 1
ATOM 9978 C CA . CYS A 1 1257 ? -37.501 -39.998 27.359 1.00 72.75 1257 CYS A CA 1
ATOM 9979 C C . CYS A 1 1257 ? -38.541 -38.918 27.001 1.00 72.75 1257 CYS A C 1
ATOM 9981 O O . CYS A 1 1257 ? -39.636 -38.905 27.565 1.00 72.75 1257 CYS A O 1
ATOM 9983 N N . LEU A 1 1258 ? -38.208 -38.010 26.079 1.00 73.12 1258 LEU A N 1
ATOM 9984 C CA . LEU A 1 1258 ? -39.120 -37.018 25.514 1.00 73.12 1258 LEU A CA 1
ATOM 9985 C C . LEU A 1 1258 ? -39.599 -37.480 24.133 1.00 73.12 1258 LEU A C 1
ATOM 9987 O O . LEU A 1 1258 ? -38.815 -37.983 23.336 1.00 73.12 1258 LEU A O 1
ATOM 9991 N N . ALA A 1 1259 ? -40.873 -37.239 23.812 1.00 68.12 1259 ALA A N 1
ATOM 9992 C CA . ALA A 1 1259 ? -41.444 -37.580 22.501 1.00 68.12 1259 ALA A CA 1
ATOM 9993 C C . ALA A 1 1259 ? -40.867 -36.753 21.328 1.00 68.12 1259 ALA A C 1
ATOM 9995 O O . ALA A 1 1259 ? -41.104 -37.081 20.169 1.00 68.12 1259 ALA A O 1
ATOM 9996 N N . ALA A 1 1260 ? -40.124 -35.681 21.620 1.00 70.50 1260 ALA A N 1
ATOM 9997 C CA . ALA A 1 1260 ? -39.383 -34.882 20.650 1.00 70.50 1260 ALA A CA 1
ATOM 9998 C C . ALA A 1 1260 ? -38.107 -34.318 21.297 1.00 70.50 1260 ALA A C 1
ATOM 10000 O O . ALA A 1 1260 ? -38.114 -33.923 22.466 1.00 70.50 1260 ALA A O 1
ATOM 10001 N N . SER A 1 1261 ? -37.014 -34.253 20.533 1.00 71.19 1261 SER A N 1
ATOM 10002 C CA . SER A 1 1261 ? -35.725 -33.732 21.000 1.00 71.19 1261 SER A CA 1
ATOM 10003 C C . SER A 1 1261 ? -35.763 -32.205 21.194 1.00 71.19 1261 SER A C 1
ATOM 10005 O O . SER A 1 1261 ? -36.139 -31.496 20.257 1.00 71.19 1261 SER A O 1
ATOM 10007 N N . PRO A 1 1262 ? -35.331 -31.664 22.347 1.00 72.88 1262 PRO A N 1
ATOM 10008 C CA . PRO A 1 1262 ? -35.386 -30.232 22.612 1.00 72.88 1262 PRO A CA 1
ATOM 10009 C C . PRO A 1 1262 ? -34.250 -29.457 21.912 1.00 72.88 1262 PRO A C 1
ATOM 10011 O O . PRO A 1 1262 ? -33.124 -29.971 21.805 1.00 72.88 1262 PRO A O 1
ATOM 10014 N N . PRO A 1 1263 ? -34.500 -28.203 21.478 1.00 71.38 1263 PRO A N 1
ATOM 10015 C CA . PRO A 1 1263 ? -33.471 -27.335 20.904 1.00 71.38 1263 PRO A CA 1
ATOM 10016 C C . PRO A 1 1263 ? -32.335 -27.063 21.903 1.00 71.38 1263 PRO A C 1
ATOM 10018 O O . PRO A 1 1263 ? -32.521 -27.145 23.116 1.00 71.38 1263 PRO A O 1
ATOM 10021 N N . ARG A 1 1264 ? -31.133 -26.764 21.392 1.00 64.81 1264 ARG A N 1
ATOM 10022 C CA . ARG A 1 1264 ? -29.921 -26.499 22.200 1.00 64.81 1264 ARG A CA 1
ATOM 10023 C C . ARG A 1 1264 ? -29.802 -25.044 22.696 1.00 64.81 1264 ARG A C 1
ATOM 10025 O O . ARG A 1 1264 ? -28.835 -24.706 23.363 1.00 64.81 1264 ARG A O 1
ATOM 10032 N N . ASP A 1 1265 ? -30.778 -24.191 22.397 1.00 64.88 1265 ASP A N 1
ATOM 10033 C CA . ASP A 1 1265 ? -30.797 -22.756 22.732 1.00 64.88 1265 ASP A CA 1
ATOM 10034 C C . ASP A 1 1265 ? -31.297 -22.441 24.162 1.00 64.88 1265 ASP A C 1
ATOM 10036 O O . ASP A 1 1265 ? -31.413 -21.279 24.554 1.00 64.88 1265 ASP A O 1
ATOM 10040 N N . GLY A 1 1266 ? -31.643 -23.467 24.949 1.00 62.62 1266 GLY A N 1
ATOM 10041 C CA . GLY A 1 1266 ? -32.178 -23.311 26.304 1.00 62.62 1266 GLY A CA 1
ATOM 10042 C C . GLY A 1 1266 ? -33.571 -22.664 26.373 1.00 62.62 1266 GLY A C 1
ATOM 10043 O O . GLY A 1 1266 ? -33.991 -22.229 27.452 1.00 62.62 1266 GLY A O 1
ATOM 10044 N N . THR A 1 1267 ? -34.305 -22.575 25.257 1.00 73.56 1267 THR A N 1
ATOM 10045 C CA . THR A 1 1267 ? -35.666 -22.009 25.228 1.00 73.56 1267 THR A CA 1
ATOM 10046 C C . THR A 1 1267 ? -36.750 -22.997 25.666 1.00 73.56 1267 THR A C 1
ATOM 10048 O O . THR A 1 1267 ? -37.842 -22.563 26.037 1.00 73.56 1267 THR A O 1
ATOM 10051 N N . TRP A 1 1268 ? -36.441 -24.297 25.653 1.00 82.12 1268 TRP A N 1
ATOM 10052 C CA . TRP A 1 1268 ? -37.393 -25.404 25.751 1.00 82.12 1268 TRP A CA 1
ATOM 10053 C C . TRP A 1 1268 ? -38.257 -25.438 27.027 1.00 82.12 1268 TRP A C 1
ATOM 10055 O O . TRP A 1 1268 ? -37.795 -25.195 28.147 1.00 82.12 1268 TRP A O 1
ATOM 10065 N N . ALA A 1 1269 ? -39.517 -25.848 26.858 1.00 79.25 1269 ALA A N 1
ATOM 10066 C CA . ALA A 1 1269 ? -40.442 -26.187 27.933 1.00 79.25 1269 ALA A CA 1
ATOM 10067 C C . ALA A 1 1269 ? -41.050 -27.586 27.714 1.00 79.25 1269 ALA A C 1
ATOM 10069 O O . ALA A 1 1269 ? -41.278 -27.995 26.578 1.00 79.25 1269 ALA A O 1
ATOM 10070 N N . CYS A 1 1270 ? -41.313 -28.322 28.801 1.00 79.12 1270 CYS A N 1
ATOM 10071 C CA . CYS A 1 1270 ? -41.974 -29.626 28.738 1.00 79.12 1270 CYS A CA 1
ATOM 10072 C C . CYS A 1 1270 ? -43.474 -29.483 28.431 1.00 79.12 1270 CYS A C 1
ATOM 10074 O O . CYS A 1 1270 ? -44.035 -28.405 28.613 1.00 79.12 1270 CYS A O 1
ATOM 10076 N N . GLY A 1 1271 ? -44.126 -30.576 28.011 1.00 69.69 1271 GLY A N 1
ATOM 10077 C CA . GLY A 1 1271 ? -45.544 -30.581 27.615 1.00 69.69 1271 GLY A CA 1
ATOM 10078 C C . GLY A 1 1271 ? -46.482 -29.955 28.655 1.00 69.69 1271 GLY A C 1
ATOM 10079 O O . GLY A 1 1271 ? -47.260 -29.074 28.306 1.00 69.69 1271 GLY A O 1
ATOM 10080 N N . ASP A 1 1272 ? -46.313 -30.302 29.938 1.00 72.25 1272 ASP A N 1
ATOM 10081 C CA . ASP A 1 1272 ? -47.032 -29.726 31.094 1.00 72.25 1272 ASP A CA 1
ATOM 10082 C C . ASP A 1 1272 ? -46.954 -28.184 31.203 1.00 72.25 1272 ASP A C 1
ATOM 10084 O O . ASP A 1 1272 ? -47.633 -27.582 32.032 1.00 72.25 1272 ASP A O 1
ATOM 10088 N N . CYS A 1 1273 ? -46.049 -27.543 30.460 1.00 77.00 1273 CYS A N 1
ATOM 10089 C CA . CYS A 1 1273 ? -45.734 -26.116 30.521 1.00 77.00 1273 CYS A CA 1
ATOM 10090 C C . CYS A 1 1273 ? -45.662 -25.449 29.135 1.00 77.00 1273 CYS A C 1
ATOM 10092 O O . CYS A 1 1273 ? -45.162 -24.329 29.034 1.00 77.00 1273 CYS A O 1
ATOM 10094 N N . ALA A 1 1274 ? -46.106 -26.136 28.080 1.00 61.94 1274 ALA A N 1
ATOM 10095 C CA . ALA A 1 1274 ? -46.101 -25.660 26.694 1.00 61.94 1274 ALA A CA 1
ATOM 10096 C C . ALA A 1 1274 ? -47.524 -25.315 26.197 1.00 61.94 1274 ALA A C 1
ATOM 10098 O O . ALA A 1 1274 ? -47.835 -25.508 25.021 1.00 61.94 1274 ALA A O 1
ATOM 10099 N N . VAL A 1 1275 ? -48.374 -24.851 27.122 1.00 47.31 1275 VAL A N 1
ATOM 10100 C CA . VAL A 1 1275 ? -49.784 -24.458 26.933 1.00 47.31 1275 VAL A CA 1
ATOM 10101 C C . VAL A 1 1275 ? -49.902 -22.937 26.946 1.00 47.31 1275 VAL A C 1
ATOM 10103 O O . VAL A 1 1275 ? -49.324 -22.336 27.880 1.00 47.31 1275 VAL A O 1
#

pLDDT: mean 72.04, std 19.72, range [21.12, 95.0]

Secondary structure (DSSP, 8-state):
-----------EEEEEESS---SSEEEEEEEEE-SSTT----S-EEEEEEESS-B---EEE--SS--S-TT-EEEEEEEESS---SEEEEEEEE---SSGGGS-EEEEEEEEEETTT--EEEEEEEEEE-SSSTTS-SEEEEEBPPTTGGG-HHHHHHHHHHHHHHHTSTTHHHHS--TT-SS-HHHHHHHHHHHHHHHHHHHHHT-----TTS----EEETTEEE-HHHHHHHHHHHHHHHHHHHHHHHHHHTBPPP----PPP-------PPPP-PPPP----B-THHHHHHHHHHHHHHHHHHHHHHHHHHH--HHHHHHHHHHHHHHHHHIIIIIHHHHHHHHHHHHHHT-HHHHHHHHH--TT------------PPPPP--TT----HHHHHHHHHHHHHHHHHHHHHHHHHHHHHHHHHHHHHHHHHHHHHHHHHHHH--HHHHHHHHHHHHHHHSTTGGG--STTTHHHHHHTHHHHHHS-SS-TTSSPPPTTGGGB-TTSSEEESS--EEEEEEB-TTSS---GGGTTT-S---PPP-TTTB---BEETTTEE-S-GGG--TT-TTTBEE--SS-PPPEE-SS-EE-S-EEEEE--SSHHHHHHHHHHHHHTT-S-TTEEEEEEEEEEEETTTTEEEEEEEEEEEPTTS-EEEEEEEEEE-SSPPTTHHHHHHHHHHHHHHHHHHHHHHHHHHHHHHHGGGGGGSHHHHHHHHHHHHHHHHHHHHHHHHHHHHHHHHHHTTTS--HHHHHHHHHHHHHHHHHHHHHHHHHHHHHHHHTTTSHHHHHHHHHHHHTHHHHHHHHHHHHHHHHHHHHHHHHHHTTTT--SHHHHHHHHHHHHTT---HHHHHHH-TTHHHHHHHHHHHIIIIIIHHHHHHHHHTTHHHHHS-PPPHHHHHHHHHHHHHHHHHHT--------THHHHHHHHHHHHHHHHHHHHHHHHHHHHHHHTTS-PPPP----------------------------------------------------------PPP-----S----------S---SSSPPPHHHHHHHHHHHHHH-TT-EE---GGGGGSTT-PPPP-SSEEEEEE--SSS--EEEEEEETTEEEEE-SS-PPPPHHHHHHHHHHHGGGS-TTT-EEEEE---EEPPSSSSTHHHHHHHHHHHHHTT--GGG--B-HHHHHHHHHHHHHTT---PPPB-SSPPPEE--SS-EEEEEE------S----EEE-TTT--EEEGGGSSSPPPTTS----GGG--

Nearest PDB structures (foldseek):
  6t9o-assembly1_A  TM=9.079E-01  e=1.392E-24  Homo sapiens
  6a70-assembly1_G  TM=9.047E-01  e=1.090E-22  Homo sapiens
  7d7f-assembly1_C  TM=8.754E-01  e=7.580E-23  Mus musculus
  8k3s-assembly1_D  TM=8.877E-01  e=2.830E-22  Homo sapiens
  7d7f-assembly1_D  TM=8.761E-01  e=2.088E-21  Mus musculus

Foldseek 3Di:
DDDDDDAQPADDFDAAELDPQPAPWKKKKKWFFEQDDLQFAPFWKWKKWAAPWDIQPIGIPDDPDRRRDRRHMYMYMYGGNDHRHGIWKMKMATLLPGDDSRSKHATQWMWMATPVVRDIWIWGGRAILALQDGPNHRMDMTTTDDPCNLLDLVSLLVVLLVVCCCQVLLVNVLLRPGDRAQQDSVLSVLLVLLLLLQLLQLLLVQDDPDDPPDPQDWFPLDLATDGPSLLVSLVRSNVVSVVLSVLLSLLRRQEDDDPPDDDDDDDDDDDDDDDDDDDDDDDDGDYNVSNVVSVVSSVCSNVVSVVSSVVSVVVDDPVSVSNSVSSSVVSVVCCNPPVSSVVSSVSSCCCSPPVSVVSSCSVDDDDPDDRDPDDDPDDDDDDDPDDPPDDPPCVVVVVSVVVSVVSSVVSNVVSVLVVVLVVLVVVLVLLVLLLSLLVSLLCQFPVPVVQVVVLVVCCVLQPPPLQVQWFPVVVLVCLLPRNLCQQAPQADPVRDGDDPVQRQDGNVSFKGFLAFKKKFWWFFDFPPDDDPPVCCVPDVGAEDADDDVGTDQFAAAQLRHGDPDCVPDDPVRQQRHWDDDPDFFDFDDDPADTHRSTGRMDGCDSHSVSNNVVSVSCVVSCVDDLRTAKIKIWTWMAGPVVQKIKIWIKIWGQDSVRTTDIDIDIGIGHLDRDPDPNSVVSVVSVVVSVVSLVVVCVVLVVVCVVCPPVLVVDPVSVLVVVLSVLVVVLVVLVVVLNVLSVVLVVCSVVVHDSVSSVSVNRRSVVVSSVSSVVSSVSSVVVSLVSVCLPLVSVLVVQLCVVLVVVVVVLVVVCCVVLLVLLVVCCVQQCVFQQVDSVSSSVQLVCVLVVNHDLPSLCVSPVPVSVVSSVVSVCCSVVPSVVSVVVSSVVSVVVSVVDDDDPSSVVSNLVVVCVVCSSVVVDDPRCPPPVVVVVVVVVVVVVVVVVVVVVVVVVVVVVVVVPDDDDDDDDDDDDDDDDDDDDYDDDDDDDDDDYDDDDDDDDDDDDDDDDDDDDDDDDDDDDDDDDDDDDDDDDDDDDPDQPQPPDAPDDPAADDLNLLLSLLVLLCVVQVVAPESDRQVCLVAQQAGKEDDDWHKYWHFQDDDATAIKIWTDPPLAIEIEGQAQDDRHLSNLVNCCQHYQVSADPPQQKHWYFYAKAHHDPDSHCRSLLNSLVSQCVSVVHDRSPFAADSVQSSVLSVVCSVVSHDDHGHGDPDDDDIDGDPDIDIAHEDDPDPDNTGQGDWAAAPPPRYIYRQVPAPDGDDPPNNHHHPVPPD

Mean predicted aligned error: 21.76 Å